Protein AF-A0A8S1ELT6-F1 (afdb_monomer)

Radius of gyration: 38.47 Å; Cα contacts (8 Å, |Δi|>4): 1435; chains: 1; bounding box: 99×94×115 Å

Mean predicted aligned error: 19.96 Å

Organism: NCBI:txid2654633

Secondary structure (DSSP, 8-state):
-PPP---HHHHHHHHHTTTTSPTT-PPP--HHHHHHHHHHHHHHHHHS-SEEEE-SSEEEE-B-TT-HHHHHHHHHHH--TTTS-EEE-S--SSSSTTHHHHHHHHHHHHHH-TTTEEE---STTSTTTTTTSSHHHHHHHHS-HHHHHHHHHHHTT---EEEETTTEEEESS---TT-S-HHHHHT--SS-PPPSSSHHHHHHH-EE-SS-SSEEE-TTSSSEEE-HHHHHHHHHHHT-SEEEE-SS--TTSEEEETTTTEEEEB--SSGGGT--PPEEEEEE-TT--EEEEEEPPPPTT------------------------------PPP--EEEEE-SSSSEEEEEEEPPPPP------------S----EEEEEEE-TT--TTS-HHHHHHHHHHH-TTS-GGGHHHHHHHHHHHHHHHHTSS--------S--------------GGGHHHHHHGGGSSSHHHHHHHHHHHHHHTTSGGGHHHHHH-HHHHHHHHHHHHHHTTT-HHHHHHHHHHHHHHHTSGGGHHHHHHTTHHHHHHHHHHHHHHHHHHHHHHHTTS-HHHHHHHHHHHHHHHHHHHHHHHHHHHHTTSHHHHHHHHTTTHHHHHHHHHHHTTTS--HHHHHHHHHHHHHTTSHHHHHHHHHTT-HHHHHTT-S---HHHHHHHHHHHHHHTTSGGGHHHHHHTTHHHHHHTTTTT-HHHHHHHHHHHTSHHHHHHHTTSTHHHHHHHHHHTT---HHHHHHHHHHHTSHHHHHHHH-TTSHHHHHHHHHHHHH--HHHHHHHHHHHTSTTHHHHHGGGTHHHHHHHHHHHTT-S-HHHHHHHHHHHHHHHT-TTS-HHHHHHHTTHHHHHHHHHT---S---TTGGGG--HHHHHHHHHHHHHHHTSHHHHHHHGGGHHHHHHHHHH-TT-HHHHHHHHHHHHHHHTSHHHHHHHT-TT-HHHHHHHHGGG-SSHHHHHHHHHHHHHHHHH-HHHHHHHHHHHHHHHHHHHHHHHHHHHT------------------------TTPPP-

Nearest PDB structures (foldseek):
  7tvf-assembly2_C  TM=9.896E-01  e=7.981E-38  Homo sapiens
  6obs-assembly1_A  TM=9.983E-01  e=2.161E-37  Homo sapiens
  6zeh-assembly2_B  TM=9.981E-01  e=2.425E-37  Homo sapiens
  7t0y-assembly2_C  TM=9.950E-01  e=2.618E-37  Homo sapiens
  6zeg-assembly1_A  TM=9.811E-01  e=3.051E-37  Homo sapiens

Structure (mmCIF, N/CA/C/O backbone):
data_AF-A0A8S1ELT6-F1
#
_entry.id   AF-A0A8S1ELT6-F1
#
loop_
_atom_site.group_PDB
_atom_site.id
_atom_site.type_symbol
_atom_site.label_atom_id
_atom_site.label_alt_id
_atom_site.label_comp_id
_atom_site.label_asym_id
_atom_site.label_entity_id
_atom_site.label_seq_id
_atom_site.pdbx_PDB_ins_code
_atom_site.Cartn_x
_atom_site.Cartn_y
_atom_site.Cartn_z
_atom_site.occupancy
_atom_site.B_iso_or_equiv
_atom_site.auth_seq_id
_atom_site.auth_comp_id
_atom_site.auth_asym_id
_atom_site.auth_atom_id
_atom_site.pdbx_PDB_model_num
ATOM 1 N N . MET A 1 1 ? -7.305 -38.996 31.853 1.00 38.03 1 MET A N 1
ATOM 2 C CA . MET A 1 1 ? -8.330 -39.054 30.795 1.00 38.03 1 MET A CA 1
ATOM 3 C C . MET A 1 1 ? -7.621 -39.631 29.601 1.00 38.03 1 MET A C 1
ATOM 5 O O . MET A 1 1 ? -6.753 -38.953 29.064 1.00 38.03 1 MET A O 1
ATOM 9 N N . ASP A 1 2 ? -7.884 -40.892 29.287 1.00 31.77 2 ASP A N 1
ATOM 10 C CA . ASP A 1 2 ? -7.257 -41.544 28.140 1.00 31.77 2 ASP A CA 1
ATOM 11 C C . ASP A 1 2 ? -7.758 -40.884 26.855 1.00 31.77 2 ASP A C 1
ATOM 13 O O . ASP A 1 2 ? -8.945 -40.581 26.724 1.00 31.77 2 ASP A O 1
ATOM 17 N N . GLY A 1 3 ? -6.823 -40.542 25.971 1.00 39.97 3 GLY A N 1
ATOM 18 C CA . GLY A 1 3 ? -7.090 -39.624 24.872 1.00 39.97 3 GLY A CA 1
ATOM 19 C C . GLY A 1 3 ? -7.925 -40.253 23.763 1.00 39.97 3 GLY A C 1
ATOM 20 O O . GLY A 1 3 ? -7.608 -41.341 23.281 1.00 39.97 3 GLY A O 1
ATOM 21 N N . GLU A 1 4 ? -8.923 -39.511 23.279 1.00 49.81 4 GLU A N 1
ATOM 22 C CA . GLU A 1 4 ? -9.421 -39.714 21.921 1.00 49.81 4 GLU A CA 1
ATOM 23 C C . GLU A 1 4 ? -8.233 -39.597 20.959 1.00 49.81 4 GLU A C 1
ATOM 25 O O . GLU A 1 4 ? -7.538 -38.579 20.907 1.00 49.81 4 GLU A O 1
ATOM 30 N N . LYS A 1 5 ? -7.953 -40.680 20.232 1.00 67.75 5 LYS A N 1
ATOM 31 C CA . LYS A 1 5 ? -6.826 -40.748 19.304 1.00 67.75 5 LYS A CA 1
ATOM 32 C C . LYS A 1 5 ? -7.113 -39.798 18.137 1.00 67.75 5 LYS A C 1
ATOM 34 O O . LYS A 1 5 ? -8.022 -40.060 17.353 1.00 67.75 5 LYS A O 1
ATOM 39 N N . LEU A 1 6 ? -6.360 -38.698 18.052 1.00 86.81 6 LEU A N 1
ATOM 40 C CA . LEU A 1 6 ? -6.551 -37.639 17.056 1.00 86.81 6 LEU A CA 1
ATOM 41 C C . LEU A 1 6 ? -6.577 -38.229 15.635 1.00 86.81 6 LEU A C 1
ATOM 43 O O . LEU A 1 6 ? -5.576 -38.766 15.162 1.00 86.81 6 LEU A O 1
ATOM 47 N N . ASN A 1 7 ? -7.726 -38.144 14.961 1.00 92.31 7 ASN A N 1
ATOM 48 C CA . ASN A 1 7 ? -7.916 -38.717 13.630 1.00 92.31 7 ASN A CA 1
ATOM 49 C C . ASN A 1 7 ? -7.422 -37.738 12.551 1.00 92.31 7 ASN A C 1
ATOM 51 O O . ASN A 1 7 ? -8.204 -37.003 11.948 1.00 92.31 7 ASN A O 1
ATOM 55 N N . LEU A 1 8 ? -6.102 -37.720 12.347 1.00 94.06 8 LEU A N 1
ATOM 56 C CA . LEU A 1 8 ? -5.424 -36.834 11.395 1.00 94.06 8 LEU A CA 1
ATOM 57 C C . LEU A 1 8 ? -5.954 -36.991 9.965 1.00 94.06 8 LEU A C 1
ATOM 59 O O . LEU A 1 8 ? -6.172 -35.987 9.297 1.00 94.06 8 LEU A O 1
ATOM 63 N N . ASP A 1 9 ? -6.228 -38.219 9.518 1.00 94.00 9 ASP A N 1
ATOM 64 C CA . ASP A 1 9 ? -6.748 -38.472 8.169 1.00 94.00 9 ASP A CA 1
ATOM 65 C C . ASP A 1 9 ? -8.124 -37.832 7.954 1.00 94.00 9 ASP A C 1
ATOM 67 O O . ASP A 1 9 ? -8.371 -37.234 6.909 1.00 94.00 9 ASP A O 1
ATOM 71 N N . ASN A 1 10 ? -9.008 -37.878 8.958 1.00 94.38 10 ASN A N 1
ATOM 72 C CA . ASN A 1 10 ? -10.302 -37.199 8.888 1.00 94.38 10 ASN A CA 1
ATOM 73 C C . ASN A 1 10 ? -10.164 -35.667 8.884 1.00 94.38 10 ASN A C 1
ATOM 75 O O . ASN A 1 10 ? -10.883 -34.996 8.144 1.00 94.38 10 ASN A O 1
ATOM 79 N N . ILE A 1 11 ? -9.243 -35.121 9.685 1.00 95.94 11 ILE A N 1
ATOM 80 C CA . ILE A 1 11 ? -8.967 -33.677 9.744 1.00 95.94 11 ILE A CA 1
ATOM 81 C C . ILE A 1 11 ? -8.432 -33.183 8.394 1.00 95.94 11 ILE A C 1
ATOM 83 O O . ILE A 1 11 ? -8.977 -32.227 7.842 1.00 95.94 11 ILE A O 1
ATOM 87 N N . ILE A 1 12 ? -7.425 -33.862 7.832 1.00 96.31 12 ILE A N 1
ATOM 88 C CA . ILE A 1 12 ? -6.850 -33.535 6.520 1.00 96.31 12 ILE A CA 1
ATOM 89 C C . ILE A 1 12 ? -7.917 -33.674 5.429 1.00 96.31 12 ILE A C 1
ATOM 91 O O . ILE A 1 12 ? -8.082 -32.755 4.633 1.00 96.31 12 ILE A O 1
ATOM 95 N N . ALA A 1 13 ? -8.712 -34.750 5.422 1.00 94.31 13 ALA A N 1
ATOM 96 C CA . ALA A 1 13 ? -9.780 -34.928 4.436 1.00 94.31 13 ALA A CA 1
ATOM 97 C C . ALA A 1 13 ? -10.817 -33.788 4.466 1.00 94.31 13 ALA A C 1
ATOM 99 O O . ALA A 1 13 ? -11.164 -33.268 3.410 1.00 94.31 13 ALA A O 1
ATOM 100 N N . ARG A 1 14 ? -11.266 -33.351 5.654 1.00 94.12 14 ARG A N 1
ATOM 101 C CA . ARG A 1 14 ? -12.208 -32.219 5.822 1.00 94.12 14 ARG A CA 1
ATOM 102 C C . ARG A 1 14 ? -11.615 -30.880 5.394 1.00 94.12 14 ARG A C 1
ATOM 104 O O . ARG A 1 14 ? -12.334 -30.040 4.860 1.00 94.12 14 ARG A O 1
ATOM 111 N N . LEU A 1 15 ? -10.320 -30.681 5.630 1.00 94.31 15 LEU A N 1
ATOM 112 C CA . LEU A 1 15 ? -9.584 -29.511 5.159 1.00 94.31 15 LEU A CA 1
ATOM 113 C C . LEU A 1 15 ? -9.488 -29.521 3.619 1.00 94.31 15 LEU A C 1
ATOM 115 O O . LEU A 1 15 ? -9.864 -28.554 2.965 1.00 94.31 15 LEU A O 1
ATOM 119 N N . LEU A 1 16 ? -9.124 -30.653 3.014 1.00 93.19 16 LEU A N 1
ATOM 120 C CA . LEU A 1 16 ? -9.023 -30.808 1.558 1.00 93.19 16 LEU A CA 1
ATOM 121 C C . LEU A 1 16 ? -10.373 -30.893 0.811 1.00 93.19 16 LEU A C 1
ATOM 123 O O . LEU A 1 16 ? -10.386 -30.783 -0.417 1.00 93.19 16 LEU A O 1
ATOM 127 N N . GLU A 1 17 ? -11.503 -31.075 1.505 1.00 86.31 17 GLU A N 1
ATOM 128 C CA . GLU A 1 17 ? -12.855 -31.145 0.913 1.00 86.31 17 GLU A CA 1
ATOM 129 C C . GLU A 1 17 ? -13.312 -29.804 0.304 1.00 86.31 17 GLU A C 1
ATOM 131 O O . GLU A 1 17 ? -14.230 -29.760 -0.514 1.00 86.31 17 GLU A O 1
ATOM 136 N N . VAL A 1 18 ? -12.695 -28.681 0.695 1.00 82.12 18 VAL A N 1
ATOM 137 C CA . VAL A 1 18 ? -13.040 -27.359 0.141 1.00 82.12 18 VAL A CA 1
ATOM 138 C C . VAL A 1 18 ? -12.259 -26.995 -1.127 1.00 82.12 18 VAL A C 1
ATOM 140 O O . VAL A 1 18 ? -12.511 -25.929 -1.688 1.00 82.12 18 VAL A O 1
ATOM 143 N N . ARG A 1 19 ? -11.386 -27.877 -1.637 1.00 79.00 19 ARG A N 1
ATOM 144 C CA . ARG A 1 19 ? -10.791 -27.734 -2.981 1.00 79.00 19 ARG A CA 1
ATOM 145 C C . ARG A 1 19 ? -11.890 -27.600 -4.040 1.00 79.00 19 ARG A C 1
ATOM 147 O O . ARG A 1 19 ? -12.932 -28.248 -3.948 1.00 79.00 19 ARG A O 1
ATOM 154 N N . GLY A 1 20 ? -11.706 -26.686 -4.992 1.00 64.31 20 GLY A N 1
ATOM 155 C CA . GLY A 1 20 ? -12.721 -26.329 -5.997 1.00 64.31 20 GLY A CA 1
ATOM 156 C C . GLY A 1 20 ? -14.013 -25.686 -5.455 1.00 64.31 20 GLY A C 1
ATOM 157 O O . GLY A 1 20 ? -14.881 -25.307 -6.241 1.00 64.31 20 GLY A O 1
ATOM 158 N N . SER A 1 21 ? -14.179 -25.524 -4.135 1.00 69.88 21 SER A N 1
ATOM 159 C CA . SER A 1 21 ? -15.266 -24.714 -3.571 1.00 69.88 21 SER A CA 1
ATOM 160 C C . SER A 1 21 ? -14.934 -23.223 -3.675 1.00 69.88 21 SER A C 1
ATOM 162 O O . SER A 1 21 ? -13.772 -22.830 -3.745 1.00 69.88 21 SER A O 1
ATOM 164 N N . LYS A 1 22 ? -15.958 -22.363 -3.613 1.00 68.19 22 LYS A N 1
ATOM 165 C CA . LYS A 1 22 ? -15.760 -20.907 -3.572 1.00 68.19 22 LYS A CA 1
ATOM 166 C C . LYS A 1 22 ? -14.836 -20.505 -2.394 1.00 68.19 22 LYS A C 1
ATOM 168 O O . LYS A 1 22 ? -15.127 -20.919 -1.266 1.00 68.19 22 LYS A O 1
ATOM 173 N N . PRO A 1 23 ? -13.798 -19.671 -2.619 1.00 75.00 23 PRO A N 1
ATOM 174 C CA . PRO A 1 23 ? -12.919 -19.158 -1.567 1.00 75.00 23 PRO A CA 1
ATOM 175 C C . PRO A 1 23 ? -13.696 -18.535 -0.397 1.00 75.00 23 PRO A C 1
ATOM 177 O O . PRO A 1 23 ? -14.716 -17.870 -0.602 1.00 75.00 23 PRO A O 1
ATOM 180 N N . GLY A 1 24 ? -13.222 -18.747 0.835 1.00 72.56 24 GLY A N 1
ATOM 181 C CA . GLY A 1 24 ? -13.914 -18.326 2.060 1.00 72.56 24 GLY A CA 1
ATOM 182 C C . GLY A 1 24 ? -14.869 -19.369 2.663 1.00 72.56 24 GLY A C 1
ATOM 183 O O . GLY A 1 24 ? -15.559 -19.065 3.639 1.00 72.56 24 GLY A O 1
ATOM 184 N N . LYS A 1 25 ? -14.943 -20.594 2.118 1.00 82.06 25 LYS A N 1
ATOM 185 C CA . LYS A 1 25 ? -15.676 -21.709 2.745 1.00 82.06 25 LYS A CA 1
ATOM 186 C C . LYS A 1 25 ? -14.908 -22.190 3.983 1.00 82.06 25 LYS A C 1
ATOM 188 O O . LYS A 1 25 ? -13.920 -22.910 3.868 1.00 82.06 25 LYS A O 1
ATOM 193 N N . ASN A 1 26 ? -15.383 -21.793 5.163 1.00 84.56 26 ASN A N 1
ATOM 194 C CA . ASN A 1 26 ? -14.818 -22.226 6.444 1.00 84.56 26 ASN A CA 1
ATOM 195 C C . ASN A 1 26 ? -14.954 -23.743 6.636 1.00 84.56 26 ASN A C 1
ATOM 197 O O . ASN A 1 26 ? -16.034 -24.305 6.431 1.00 84.56 26 ASN A O 1
ATOM 201 N N . VAL A 1 27 ? -13.899 -24.373 7.145 1.00 88.44 27 VAL A N 1
ATOM 202 C CA . VAL A 1 27 ? -13.910 -25.761 7.614 1.00 88.44 27 VAL A CA 1
ATOM 203 C C . VAL A 1 27 ? -14.194 -25.753 9.113 1.00 88.44 27 VAL A C 1
ATOM 205 O O . VAL A 1 27 ? -13.570 -25.028 9.891 1.00 88.44 27 VAL A O 1
ATOM 208 N N . GLN A 1 28 ? -15.177 -26.544 9.539 1.00 86.25 28 GLN A N 1
ATOM 209 C CA . GLN A 1 28 ? -15.462 -26.720 10.961 1.00 86.25 28 GLN A CA 1
ATOM 210 C C . GLN A 1 28 ? -14.484 -27.744 11.539 1.00 86.25 28 GLN A C 1
ATOM 212 O O . GLN A 1 28 ? -14.489 -28.905 11.125 1.00 86.25 28 GLN A O 1
ATOM 217 N N . LEU A 1 29 ? -13.688 -27.326 12.520 1.00 93.44 29 LEU A N 1
ATOM 218 C CA . LEU A 1 29 ? -12.883 -28.192 13.381 1.00 93.44 29 LEU A CA 1
ATOM 219 C C . LEU A 1 29 ? -13.331 -27.970 14.830 1.00 93.44 29 LEU A C 1
ATOM 221 O O . LEU A 1 29 ? -13.805 -26.895 15.192 1.00 93.44 29 LEU A O 1
ATOM 225 N N . THR A 1 30 ? -13.224 -28.982 15.677 1.00 94.75 30 THR A N 1
ATOM 226 C CA . THR A 1 30 ? -13.532 -28.837 17.102 1.00 94.75 30 THR A CA 1
ATOM 227 C C . THR A 1 30 ? -12.350 -28.221 17.847 1.00 94.75 30 THR A C 1
ATOM 229 O O . THR A 1 30 ? -11.187 -28.418 17.497 1.00 94.75 30 THR A O 1
ATOM 232 N N . GLU A 1 31 ? -12.628 -27.519 18.948 1.00 94.56 31 GLU A N 1
ATOM 233 C CA . GLU A 1 31 ? -11.577 -26.987 19.827 1.00 94.56 31 GLU A CA 1
ATOM 234 C C . GLU A 1 31 ? -10.667 -28.102 20.392 1.00 94.56 31 GLU A C 1
ATOM 236 O O . GLU A 1 31 ? -9.504 -27.846 20.701 1.00 94.56 31 GLU A O 1
ATOM 241 N N . SER A 1 32 ? -11.176 -29.337 20.506 1.00 94.50 32 SER A N 1
ATOM 242 C CA . SER A 1 32 ? -10.395 -30.514 20.916 1.00 94.50 32 SER A CA 1
ATOM 243 C C . SER A 1 32 ? -9.398 -30.938 19.833 1.00 94.50 32 SER A C 1
ATOM 245 O O . SER A 1 32 ? -8.208 -31.057 20.119 1.00 94.50 32 SER A O 1
ATOM 247 N N . GLU A 1 33 ? -9.852 -31.075 18.579 1.00 96.50 33 GLU A N 1
ATOM 248 C CA . GLU A 1 33 ? -8.993 -31.405 17.432 1.00 96.50 33 GLU A CA 1
ATOM 249 C C . GLU A 1 33 ? -7.862 -30.379 17.272 1.00 96.50 33 GLU A C 1
ATOM 251 O O . GLU A 1 33 ? -6.696 -30.763 17.195 1.00 96.50 33 GLU A O 1
ATOM 256 N N . ILE A 1 34 ? -8.180 -29.078 17.314 1.00 97.81 34 ILE A N 1
ATOM 257 C CA . ILE A 1 34 ? -7.179 -28.010 17.156 1.00 97.81 34 ILE A CA 1
ATOM 258 C C . ILE A 1 34 ? -6.150 -28.036 18.298 1.00 97.81 34 ILE A C 1
ATOM 260 O O . ILE A 1 34 ? -4.948 -27.961 18.050 1.00 97.81 34 ILE A O 1
ATOM 264 N N . LYS A 1 35 ? -6.583 -28.211 19.556 1.00 97.00 35 LYS A N 1
ATOM 265 C CA . LYS A 1 35 ? -5.645 -28.361 20.685 1.00 97.00 35 LYS A CA 1
ATOM 266 C C . LYS A 1 35 ? -4.771 -29.603 20.545 1.00 97.00 35 LYS A C 1
ATOM 268 O O . LYS A 1 35 ? -3.587 -29.528 20.864 1.00 97.00 35 LYS A O 1
ATOM 273 N N . GLY A 1 36 ? -5.333 -30.709 20.058 1.00 96.94 36 GLY A N 1
ATOM 274 C CA . GLY A 1 36 ? -4.595 -31.934 19.761 1.00 96.94 36 GLY A CA 1
ATOM 275 C C . GLY A 1 36 ? -3.497 -31.710 18.720 1.00 96.94 36 GLY A C 1
ATOM 276 O O . GLY A 1 36 ? -2.364 -32.134 18.946 1.00 96.94 36 GLY A O 1
ATOM 277 N N . LEU A 1 37 ? -3.798 -30.979 17.637 1.00 98.31 37 LEU A N 1
ATOM 278 C CA . LEU A 1 37 ? -2.811 -30.582 16.624 1.00 98.31 37 LEU A CA 1
ATOM 279 C C . LEU A 1 37 ? -1.673 -29.756 17.243 1.00 98.31 37 LEU A C 1
ATOM 281 O O . LEU A 1 37 ? -0.504 -30.123 17.115 1.00 98.31 37 LEU A O 1
ATOM 285 N N . CYS A 1 38 ? -1.990 -28.677 17.965 1.00 98.38 38 CYS A N 1
ATOM 286 C CA . CYS A 1 38 ? -0.976 -27.820 18.588 1.00 98.38 38 CYS A CA 1
ATOM 287 C C . CYS A 1 38 ? -0.107 -28.578 19.606 1.00 98.38 38 CYS A C 1
ATOM 289 O O . CYS A 1 38 ? 1.108 -28.393 19.635 1.00 98.38 38 CYS A O 1
ATOM 291 N N . GLN A 1 39 ? -0.706 -29.451 20.424 1.00 97.38 39 GLN A N 1
ATOM 292 C CA . GLN A 1 39 ? 0.019 -30.251 21.417 1.00 97.38 39 GLN A CA 1
ATOM 293 C C . GLN A 1 39 ? 0.963 -31.262 20.757 1.00 97.38 39 GLN A C 1
ATOM 295 O O . GLN A 1 39 ? 2.133 -31.323 21.131 1.00 97.38 39 GLN A O 1
ATOM 300 N N . LYS A 1 40 ? 0.496 -32.005 19.744 1.00 97.94 40 LYS A N 1
ATOM 301 C CA . LYS A 1 40 ? 1.326 -32.994 19.037 1.00 97.94 40 LYS A CA 1
ATOM 302 C C . LYS A 1 40 ? 2.431 -32.350 18.207 1.00 97.94 40 LYS A C 1
ATOM 304 O O . LYS A 1 40 ? 3.570 -32.798 18.271 1.00 97.94 40 LYS A O 1
ATOM 309 N N . SER A 1 41 ? 2.135 -31.257 17.509 1.00 98.31 41 SER A N 1
ATOM 310 C CA . SER A 1 41 ? 3.157 -30.514 16.759 1.00 98.31 41 SER A CA 1
ATOM 311 C C . SER A 1 41 ? 4.216 -29.930 17.694 1.00 98.31 41 SER A C 1
ATOM 313 O O . SER A 1 41 ? 5.403 -30.025 17.411 1.00 98.31 41 SER A O 1
ATOM 315 N N . ARG A 1 42 ? 3.808 -29.408 18.860 1.00 98.19 42 ARG A N 1
ATOM 316 C CA . ARG A 1 42 ? 4.728 -28.912 19.893 1.00 98.19 42 ARG A CA 1
ATOM 317 C C . ARG A 1 42 ? 5.683 -29.991 20.413 1.00 98.19 42 ARG A C 1
ATOM 319 O O . ARG A 1 42 ? 6.851 -29.688 20.631 1.00 98.19 42 ARG A O 1
ATOM 326 N N . GLU A 1 43 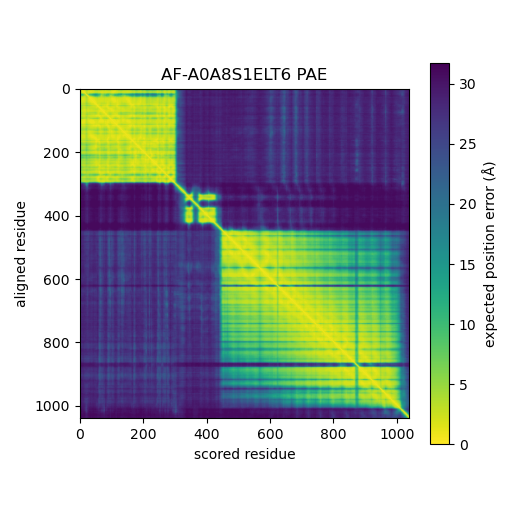? 5.208 -31.219 20.629 1.00 97.81 43 GLU A N 1
ATOM 327 C CA . GLU A 1 43 ? 6.077 -32.349 20.994 1.00 97.81 43 GLU A CA 1
ATOM 328 C C . GLU A 1 43 ? 7.136 -32.606 19.907 1.00 97.81 43 GLU A C 1
ATOM 330 O O . GLU A 1 43 ? 8.320 -32.701 20.224 1.00 97.81 43 GLU A O 1
ATOM 335 N N . ILE A 1 44 ? 6.725 -32.631 18.633 1.00 98.31 44 ILE A N 1
ATOM 336 C CA . ILE A 1 44 ? 7.620 -32.864 17.488 1.00 98.31 44 ILE A CA 1
ATOM 337 C C . ILE A 1 44 ? 8.645 -31.731 17.354 1.00 98.31 44 ILE A C 1
ATOM 339 O O . ILE A 1 44 ? 9.846 -32.000 17.324 1.00 98.31 44 ILE A O 1
ATOM 343 N N . PHE A 1 45 ? 8.213 -30.466 17.348 1.00 98.50 45 PHE A N 1
ATOM 344 C CA . PHE A 1 45 ? 9.123 -29.328 17.190 1.00 98.50 45 PHE A CA 1
ATOM 345 C C . PHE A 1 45 ? 10.172 -29.245 18.306 1.00 98.50 45 PHE A C 1
ATOM 347 O O . PHE A 1 45 ? 11.307 -28.868 18.030 1.00 98.50 45 PHE A O 1
ATOM 354 N N . LEU A 1 46 ? 9.823 -29.609 19.547 1.00 98.00 46 LEU A N 1
ATOM 355 C CA . LEU A 1 46 ? 10.775 -29.661 20.665 1.00 98.00 46 LEU A CA 1
ATOM 356 C C . LEU A 1 46 ? 11.735 -30.860 20.593 1.00 98.00 46 LEU A C 1
ATOM 358 O O . LEU A 1 46 ? 12.790 -30.808 21.219 1.00 98.00 46 LEU A O 1
ATOM 362 N N . SER A 1 47 ? 11.379 -31.923 19.863 1.00 97.50 47 SER A N 1
ATOM 363 C CA . SER A 1 47 ? 12.262 -33.075 19.625 1.00 97.50 47 SER A CA 1
ATOM 364 C C . SER A 1 47 ? 13.245 -32.860 18.467 1.00 97.50 47 SER A C 1
ATOM 366 O O . SER A 1 47 ? 14.354 -33.385 18.511 1.00 97.50 47 SER A O 1
ATOM 368 N N . GLN A 1 48 ? 12.863 -32.063 17.465 1.00 96.75 48 GLN A N 1
ATOM 369 C CA . GLN A 1 48 ? 13.728 -31.657 16.353 1.00 96.75 48 GLN A CA 1
ATOM 370 C C . GLN A 1 48 ? 14.647 -30.489 16.774 1.00 96.75 48 GLN A C 1
ATOM 372 O O . GLN A 1 48 ? 14.278 -29.719 17.667 1.00 96.75 48 GLN A O 1
ATOM 377 N N . PRO A 1 49 ? 15.839 -30.316 16.170 1.00 97.31 49 PRO A N 1
ATOM 378 C CA . PRO A 1 49 ? 16.715 -29.176 16.454 1.00 97.31 49 PRO A CA 1
ATOM 379 C C . PRO A 1 49 ? 16.085 -27.840 16.008 1.00 97.31 49 PRO A C 1
ATOM 381 O O . PRO A 1 49 ? 15.096 -27.813 15.280 1.00 97.31 49 PRO A O 1
ATOM 384 N N . ILE A 1 50 ? 16.617 -26.707 16.491 1.00 97.75 50 ILE A N 1
ATOM 385 C CA . ILE A 1 50 ? 16.105 -25.371 16.112 1.00 97.75 50 ILE A CA 1
ATOM 386 C C . ILE A 1 50 ? 16.667 -24.873 14.770 1.00 97.75 50 ILE A C 1
ATOM 388 O O . ILE A 1 50 ? 16.007 -24.109 14.065 1.00 97.75 50 ILE A O 1
ATOM 392 N N . LEU A 1 51 ? 17.873 -25.330 14.436 1.00 98.56 51 LEU A N 1
ATOM 393 C CA . LEU A 1 51 ? 18.442 -25.310 13.098 1.00 98.56 51 LEU A CA 1
ATOM 394 C C . LEU A 1 51 ? 18.205 -26.708 12.524 1.00 98.56 51 LEU A C 1
ATOM 396 O O . LEU A 1 51 ? 18.754 -27.669 13.063 1.00 98.56 51 LEU A O 1
ATOM 400 N N . LEU A 1 52 ? 17.339 -26.831 11.522 1.00 98.56 52 LEU A N 1
ATOM 401 C CA . LEU A 1 52 ? 17.092 -28.108 10.851 1.00 98.56 52 LEU A CA 1
ATOM 402 C C . LEU A 1 52 ? 18.236 -28.425 9.882 1.00 98.56 52 LEU A C 1
ATOM 404 O O . LEU A 1 52 ? 18.797 -27.521 9.272 1.00 98.56 52 LEU A O 1
ATOM 408 N N . GLU A 1 53 ? 18.551 -29.703 9.724 1.00 97.94 53 GLU A N 1
ATOM 409 C CA . GLU A 1 53 ? 19.503 -30.220 8.737 1.00 97.94 53 GLU A CA 1
ATOM 410 C C . GLU A 1 53 ? 18.699 -31.202 7.872 1.00 97.94 53 GLU A C 1
ATOM 412 O O . GLU A 1 53 ? 18.067 -32.111 8.414 1.00 97.94 53 GLU A O 1
ATOM 417 N N . LEU A 1 54 ? 18.590 -30.913 6.572 1.00 98.00 54 LEU A N 1
ATOM 418 C CA . LEU A 1 54 ? 17.618 -31.499 5.640 1.00 98.00 54 LEU A CA 1
ATOM 419 C C . LEU A 1 54 ? 18.311 -31.985 4.358 1.00 98.00 54 LEU A C 1
ATOM 421 O O . LEU A 1 54 ? 19.325 -31.420 3.959 1.00 98.00 54 LEU A O 1
ATOM 425 N N . GLU A 1 55 ? 17.718 -32.974 3.692 1.00 95.69 55 GLU A N 1
ATOM 426 C CA . GLU A 1 55 ? 18.204 -33.560 2.433 1.00 95.69 55 GLU A CA 1
ATOM 427 C C . GLU A 1 55 ? 17.221 -33.252 1.289 1.00 95.69 55 GLU A C 1
ATOM 429 O O . GLU A 1 55 ? 15.998 -33.281 1.482 1.00 95.69 55 GLU A O 1
ATOM 434 N N . ALA A 1 56 ? 17.735 -32.961 0.094 1.00 93.38 56 ALA A N 1
ATOM 435 C CA . ALA A 1 56 ? 16.965 -32.878 -1.143 1.00 93.38 56 ALA A CA 1
ATOM 436 C C . ALA A 1 56 ? 16.532 -34.286 -1.632 1.00 93.38 56 ALA A C 1
ATOM 438 O O . ALA A 1 56 ? 17.166 -35.285 -1.290 1.00 93.38 56 ALA A O 1
ATOM 439 N N . PRO A 1 57 ? 15.453 -34.415 -2.433 1.00 95.50 57 PRO A N 1
ATOM 440 C CA . PRO A 1 57 ? 14.666 -33.354 -3.054 1.00 95.50 57 PRO A CA 1
ATOM 441 C C . PRO A 1 57 ? 13.563 -32.812 -2.136 1.00 95.50 57 PRO A C 1
ATOM 443 O O . PRO A 1 57 ? 12.868 -33.575 -1.458 1.00 95.50 57 PRO A O 1
ATOM 446 N N . LEU A 1 58 ? 13.345 -31.493 -2.152 1.00 97.12 58 LEU A N 1
ATOM 447 C CA . LEU A 1 58 ? 12.255 -30.846 -1.411 1.00 97.12 58 LEU A CA 1
ATOM 448 C C . LEU A 1 58 ? 11.797 -29.517 -2.027 1.00 97.12 58 LEU A C 1
ATOM 450 O O . LEU A 1 58 ? 12.473 -28.919 -2.864 1.00 97.12 58 LEU A O 1
ATOM 454 N N . LYS A 1 59 ? 10.618 -29.053 -1.601 1.00 98.12 59 LYS A N 1
ATOM 455 C CA . LYS A 1 59 ? 9.987 -27.817 -2.073 1.00 98.12 59 LYS A CA 1
ATOM 456 C C . LYS A 1 59 ? 9.948 -26.758 -0.978 1.00 98.12 59 LYS A C 1
ATOM 458 O O . LYS A 1 59 ? 9.427 -27.009 0.106 1.00 98.12 59 LYS A O 1
ATOM 463 N N . ILE A 1 60 ? 10.487 -25.578 -1.262 1.00 98.50 60 ILE A N 1
ATOM 464 C CA . ILE A 1 60 ? 10.568 -24.448 -0.340 1.00 98.50 60 ILE A CA 1
ATOM 465 C C . ILE A 1 60 ? 9.445 -23.452 -0.648 1.00 98.50 60 ILE A C 1
ATOM 467 O O . ILE A 1 60 ? 9.281 -23.012 -1.788 1.00 98.50 60 ILE A O 1
ATOM 471 N N . CYS A 1 61 ? 8.671 -23.109 0.379 1.00 98.38 61 CYS A N 1
ATOM 472 C CA . CYS A 1 61 ? 7.548 -22.176 0.319 1.00 98.38 61 CYS A CA 1
ATOM 473 C C . CYS A 1 61 ? 7.798 -20.991 1.264 1.00 98.38 61 CYS A C 1
ATOM 475 O O . CYS A 1 61 ? 8.182 -21.190 2.419 1.00 98.38 61 CYS A O 1
ATOM 477 N N . GLY A 1 62 ? 7.563 -19.773 0.783 1.00 97.94 62 GLY A N 1
ATOM 478 C CA . GLY A 1 62 ? 7.602 -18.552 1.585 1.00 97.94 62 GLY A CA 1
ATOM 479 C C . GLY A 1 62 ? 6.269 -18.263 2.279 1.00 97.94 62 GLY A C 1
ATOM 480 O O . GLY A 1 62 ? 5.474 -19.167 2.543 1.00 97.94 62 GLY A O 1
ATOM 481 N N . ASP A 1 63 ? 6.030 -16.979 2.534 1.00 98.06 63 ASP A N 1
ATOM 482 C CA . ASP A 1 63 ? 4.841 -16.427 3.187 1.00 98.06 63 ASP A CA 1
ATOM 483 C C . ASP A 1 63 ? 3.502 -16.925 2.606 1.00 98.06 63 ASP A C 1
ATOM 485 O O . ASP A 1 63 ? 3.325 -17.013 1.386 1.00 98.06 63 ASP A O 1
ATOM 489 N N . VAL A 1 64 ? 2.520 -17.164 3.488 1.00 96.31 64 VAL A N 1
ATOM 490 C CA . VAL A 1 64 ? 1.159 -17.615 3.124 1.00 96.31 64 VAL A CA 1
ATOM 491 C C . VAL A 1 64 ? 0.052 -16.715 3.696 1.00 96.31 64 VAL A C 1
ATOM 493 O O . VAL A 1 64 ? -1.024 -16.636 3.098 1.00 96.31 64 VAL A O 1
ATOM 496 N N . HIS A 1 65 ? 0.271 -16.058 4.845 1.00 95.81 65 HIS A N 1
ATOM 497 C CA . HIS A 1 65 ? -0.642 -15.094 5.496 1.00 95.81 65 HIS A CA 1
ATOM 498 C C . HIS A 1 65 ? -2.125 -15.483 5.403 1.00 95.81 65 HIS A C 1
ATOM 500 O O . HIS A 1 65 ? -2.951 -14.761 4.845 1.00 95.81 65 HIS A O 1
ATOM 506 N N . GLY A 1 66 ? -2.492 -16.683 5.864 1.00 94.12 66 GLY A N 1
ATOM 507 C CA . GLY A 1 66 ? -3.893 -17.113 5.906 1.00 94.12 66 GLY A CA 1
ATOM 508 C C . GLY A 1 66 ? -4.632 -17.207 4.556 1.00 94.12 66 GLY A C 1
ATOM 509 O O . GLY A 1 66 ? -5.862 -17.362 4.566 1.00 94.12 66 GLY A O 1
ATOM 510 N N . GLN A 1 67 ? -3.943 -17.145 3.405 1.00 93.56 67 GLN A N 1
ATOM 511 C CA . GLN A 1 67 ? -4.510 -17.381 2.065 1.00 93.56 67 GLN A CA 1
ATOM 512 C C . GLN A 1 67 ? -4.717 -18.877 1.799 1.00 93.56 67 GLN A C 1
ATOM 514 O O . GLN A 1 67 ? -4.109 -19.495 0.929 1.00 93.56 67 GLN A O 1
ATOM 519 N N . TYR A 1 68 ? -5.627 -19.477 2.568 1.00 94.94 68 TYR A N 1
ATOM 520 C CA . TYR A 1 68 ? -5.859 -20.920 2.567 1.00 94.94 68 TYR A CA 1
ATOM 521 C C . TYR A 1 68 ? -6.172 -21.520 1.187 1.00 94.94 68 TYR A C 1
ATOM 523 O O . TYR A 1 68 ? -5.736 -22.625 0.876 1.00 94.94 68 TYR A O 1
ATOM 531 N N . TYR A 1 69 ? -6.915 -20.795 0.347 1.00 92.38 69 TYR A N 1
ATOM 532 C CA . TYR A 1 69 ? -7.246 -21.251 -1.004 1.00 92.38 69 TYR A CA 1
ATOM 533 C C . TYR A 1 69 ? -6.005 -21.347 -1.902 1.00 92.38 69 TYR A C 1
ATOM 535 O O . TYR A 1 69 ? -5.861 -22.314 -2.646 1.00 92.38 69 TYR A O 1
ATOM 543 N N . ASP A 1 70 ? -5.084 -20.390 -1.795 1.00 92.94 70 ASP A N 1
ATOM 544 C CA . ASP A 1 70 ? -3.846 -20.397 -2.570 1.00 92.94 70 ASP A CA 1
ATOM 545 C C . ASP A 1 70 ? -2.844 -21.419 -2.022 1.00 92.94 70 ASP A C 1
ATOM 547 O O . ASP A 1 70 ? -2.178 -22.073 -2.816 1.00 92.94 70 ASP A O 1
ATOM 551 N N . LEU A 1 71 ? -2.841 -21.699 -0.709 1.00 95.50 71 LEU A N 1
ATOM 552 C CA . LEU A 1 71 ? -2.119 -22.852 -0.148 1.00 95.50 71 LEU A CA 1
ATOM 553 C C . LEU A 1 71 ? -2.621 -24.191 -0.723 1.00 95.50 71 LEU A C 1
ATOM 555 O O . LEU A 1 71 ? -1.822 -25.084 -0.998 1.00 95.50 71 LEU A O 1
ATOM 559 N N . LEU A 1 72 ? -3.935 -24.355 -0.926 1.00 94.69 72 LEU A N 1
ATOM 560 C CA . LEU A 1 72 ? -4.469 -25.559 -1.574 1.00 94.69 72 LEU A CA 1
ATOM 561 C C . LEU A 1 72 ? -3.994 -25.669 -3.031 1.00 94.69 72 LEU A C 1
ATOM 563 O O . LEU A 1 72 ? -3.567 -26.749 -3.434 1.00 94.69 72 LEU A O 1
ATOM 567 N N . ARG A 1 73 ? -3.984 -24.556 -3.780 1.00 92.81 73 ARG A N 1
ATOM 568 C CA . ARG A 1 73 ? -3.416 -24.503 -5.140 1.00 92.81 73 ARG A CA 1
ATOM 569 C C . ARG A 1 73 ? -1.914 -24.813 -5.145 1.00 92.81 73 ARG A C 1
ATOM 571 O O . ARG A 1 73 ? -1.450 -25.528 -6.024 1.00 92.81 73 ARG A O 1
ATOM 578 N N . LEU A 1 74 ? -1.164 -24.339 -4.150 1.00 94.38 74 LEU A N 1
ATOM 579 C CA . LEU A 1 74 ? 0.271 -24.602 -4.001 1.00 94.38 74 LEU A CA 1
ATOM 580 C C . LEU A 1 74 ? 0.564 -26.110 -3.915 1.00 94.38 74 LEU A C 1
ATOM 582 O O . LEU A 1 74 ? 1.477 -26.597 -4.577 1.00 94.38 74 LEU A O 1
ATOM 586 N N . PHE A 1 75 ? -0.255 -26.869 -3.177 1.00 95.19 75 PHE A N 1
ATOM 587 C CA . PHE A 1 75 ? -0.170 -28.336 -3.139 1.00 95.19 75 PHE A CA 1
ATOM 588 C C . PHE A 1 75 ? -0.701 -29.022 -4.410 1.00 95.19 75 PHE A C 1
ATOM 590 O O . PHE A 1 75 ? -0.243 -30.110 -4.749 1.00 95.19 75 PHE A O 1
ATOM 597 N N . GLU A 1 76 ? -1.638 -28.414 -5.143 1.00 92.19 76 GLU A N 1
ATOM 598 C CA . GLU A 1 76 ? -2.104 -28.935 -6.440 1.00 92.19 76 GLU A CA 1
ATOM 599 C C . GLU A 1 76 ? -1.022 -28.830 -7.530 1.00 92.19 76 GLU A C 1
ATOM 601 O O . GLU A 1 76 ? -0.873 -29.758 -8.320 1.00 92.19 76 GLU A O 1
ATOM 606 N N . TYR A 1 77 ? -0.229 -27.752 -7.535 1.00 88.81 77 TYR A N 1
ATOM 607 C CA . TYR A 1 77 ? 0.953 -27.603 -8.400 1.00 88.81 77 TYR A CA 1
ATOM 608 C C . TYR A 1 77 ? 2.150 -28.419 -7.891 1.00 88.81 77 TYR A C 1
ATOM 610 O O . TYR A 1 77 ? 2.884 -29.032 -8.667 1.00 88.81 77 TYR A O 1
ATOM 618 N N . GLY A 1 78 ? 2.361 -28.417 -6.574 1.00 90.19 78 GLY A N 1
ATOM 619 C CA . GLY A 1 78 ? 3.541 -29.000 -5.955 1.00 90.19 78 GLY A CA 1
ATOM 620 C C . GLY A 1 78 ? 3.488 -30.503 -5.709 1.00 90.19 78 GLY A C 1
ATOM 621 O O . GLY A 1 78 ? 4.553 -31.106 -5.613 1.00 90.19 78 GLY A O 1
ATOM 622 N N . GLY A 1 79 ? 2.304 -31.110 -5.672 1.00 94.38 79 GLY A N 1
ATOM 623 C CA . GLY A 1 79 ? 2.111 -32.469 -5.172 1.00 94.38 79 GLY A CA 1
ATOM 624 C C . GLY A 1 79 ? 1.780 -32.465 -3.678 1.00 94.38 79 GLY A C 1
ATOM 625 O O . GLY A 1 79 ? 2.257 -31.637 -2.908 1.00 94.38 79 GLY A O 1
ATOM 626 N N . PHE A 1 80 ? 0.924 -33.385 -3.242 1.00 94.06 80 PHE A N 1
ATOM 627 C CA . PHE A 1 80 ? 0.557 -33.479 -1.829 1.00 94.06 80 PHE A CA 1
ATOM 628 C C . PHE A 1 80 ? 1.624 -34.266 -1.035 1.00 94.06 80 PHE A C 1
ATOM 630 O O . PHE A 1 80 ? 2.383 -35.033 -1.622 1.00 94.06 80 PHE A O 1
ATOM 637 N N . PRO A 1 81 ? 1.725 -34.092 0.296 1.00 93.50 81 PRO A N 1
ATOM 638 C CA . PRO A 1 81 ? 2.525 -34.987 1.133 1.00 93.50 81 PRO A CA 1
ATOM 639 C C . PRO A 1 81 ? 1.844 -36.366 1.291 1.00 93.50 81 PRO A C 1
ATOM 641 O O . PRO A 1 81 ? 0.647 -36.406 1.607 1.00 93.50 81 PRO A O 1
ATOM 644 N N . PRO A 1 82 ? 2.581 -37.491 1.175 1.00 93.25 82 PRO A N 1
ATOM 645 C CA . PRO A 1 82 ? 4.039 -37.603 1.200 1.00 93.25 82 PRO A CA 1
ATOM 646 C C . PRO A 1 82 ? 4.691 -37.698 -0.190 1.00 93.25 82 PRO A C 1
ATOM 648 O O . PRO A 1 82 ? 5.886 -37.956 -0.267 1.00 93.25 82 PRO A O 1
ATOM 651 N N . GLU A 1 83 ? 3.946 -37.517 -1.284 1.00 92.94 83 GLU A N 1
ATOM 652 C CA . GLU A 1 83 ? 4.485 -37.554 -2.652 1.00 92.94 83 GLU A CA 1
ATOM 653 C C . GLU A 1 83 ? 5.457 -36.395 -2.958 1.00 92.94 83 GLU A C 1
ATOM 655 O O . GLU A 1 83 ? 6.138 -36.403 -3.983 1.00 92.94 83 GLU A O 1
ATOM 660 N N . SER A 1 84 ? 5.544 -35.386 -2.089 1.00 94.88 84 SER A N 1
ATOM 661 C CA . SER A 1 84 ? 6.571 -34.342 -2.126 1.00 94.88 84 SER A CA 1
ATOM 662 C C . SER A 1 84 ? 6.963 -33.884 -0.720 1.00 94.88 84 SER A C 1
ATOM 664 O O . SER A 1 84 ? 6.111 -33.745 0.163 1.00 94.88 84 SER A O 1
ATOM 666 N N . ASN A 1 85 ? 8.263 -33.642 -0.527 1.00 97.44 85 ASN A N 1
ATOM 667 C CA . ASN A 1 85 ? 8.826 -33.071 0.696 1.00 97.44 85 ASN A CA 1
ATOM 668 C C . ASN A 1 85 ? 8.697 -31.542 0.677 1.00 97.44 85 ASN A C 1
ATOM 670 O O . ASN A 1 85 ? 8.833 -30.924 -0.380 1.00 97.44 85 ASN A O 1
ATOM 674 N N . TYR A 1 86 ? 8.491 -30.926 1.840 1.00 98.50 86 TYR A N 1
ATOM 675 C CA . TYR A 1 86 ? 8.235 -29.490 1.965 1.00 98.50 86 TYR A CA 1
ATOM 676 C C . TYR A 1 86 ? 8.996 -28.839 3.117 1.00 98.50 86 TYR A C 1
ATOM 678 O O . TYR A 1 86 ? 8.985 -29.354 4.233 1.00 98.50 86 TYR A O 1
ATOM 686 N N . LEU A 1 87 ? 9.538 -27.648 2.870 1.00 98.75 87 LEU A N 1
ATOM 687 C CA . LEU A 1 87 ? 10.004 -26.693 3.871 1.00 98.75 87 LEU A CA 1
ATOM 688 C C . LEU A 1 87 ? 9.216 -25.391 3.703 1.00 98.75 87 LEU A C 1
ATOM 690 O O . LEU A 1 87 ? 9.310 -24.748 2.663 1.00 98.75 87 LEU A O 1
ATOM 694 N N . PHE A 1 88 ? 8.466 -24.970 4.717 1.00 98.75 88 PHE A N 1
ATOM 695 C CA . PHE A 1 88 ? 7.912 -23.615 4.744 1.00 98.75 88 PHE A CA 1
ATOM 696 C C . PHE A 1 88 ? 8.754 -22.703 5.641 1.00 98.75 88 PHE A C 1
ATOM 698 O O . PHE A 1 88 ? 9.202 -23.125 6.711 1.00 98.75 88 PHE A O 1
ATOM 705 N N . LEU A 1 89 ? 8.952 -21.459 5.202 1.00 98.69 89 LEU A N 1
ATOM 706 C CA . LEU A 1 89 ? 9.862 -20.500 5.833 1.00 98.69 89 LEU A CA 1
ATOM 707 C C . LEU A 1 89 ? 9.215 -19.673 6.961 1.00 98.69 89 LEU A C 1
ATOM 709 O O . LEU A 1 89 ? 9.911 -19.326 7.913 1.00 98.69 89 LEU A O 1
ATOM 713 N N . GLY A 1 90 ? 7.900 -19.443 6.928 1.00 97.25 90 GLY A N 1
ATOM 714 C CA . GLY A 1 90 ? 7.181 -18.735 7.990 1.00 97.25 90 GLY A CA 1
ATOM 715 C C . GLY A 1 90 ? 5.866 -18.106 7.529 1.00 97.25 90 GLY A C 1
ATOM 716 O O . GLY A 1 90 ? 5.393 -18.367 6.423 1.00 97.25 90 GLY A O 1
ATOM 717 N N . ASP A 1 91 ? 5.284 -17.285 8.403 1.00 98.25 91 ASP A N 1
ATOM 718 C CA . ASP A 1 91 ? 4.131 -16.414 8.159 1.00 98.25 91 ASP A CA 1
ATOM 719 C C . ASP A 1 91 ? 2.915 -17.147 7.572 1.00 98.25 91 ASP A C 1
ATOM 721 O O . ASP A 1 91 ? 2.452 -16.932 6.446 1.00 98.25 91 ASP A O 1
ATOM 725 N N . TYR A 1 92 ? 2.368 -18.046 8.390 1.00 98.06 92 TYR A N 1
ATOM 726 C CA . TYR A 1 92 ? 1.227 -18.900 8.054 1.00 98.06 92 TYR A CA 1
ATOM 727 C C . TYR A 1 92 ? -0.124 -18.232 8.318 1.00 98.06 92 TYR A C 1
ATOM 729 O O . TYR A 1 92 ? -1.145 -18.605 7.729 1.00 98.06 92 TYR A O 1
ATOM 737 N N . VAL A 1 93 ? -0.150 -17.297 9.264 1.00 96.75 93 VAL A N 1
ATOM 738 C CA . VAL A 1 93 ? -1.357 -16.695 9.843 1.00 96.75 93 VAL A CA 1
ATOM 739 C C . VAL A 1 93 ? -1.368 -15.179 9.656 1.00 96.75 93 VAL A C 1
ATOM 741 O O . VAL A 1 93 ? -0.375 -14.606 9.236 1.00 96.75 93 VAL A O 1
ATOM 744 N N . ASP A 1 94 ? -2.490 -14.552 10.023 1.00 88.19 94 ASP A N 1
ATOM 745 C CA . ASP A 1 94 ? -2.815 -13.131 9.831 1.00 88.19 94 ASP A CA 1
ATOM 746 C C . ASP A 1 94 ? -3.158 -12.730 8.398 1.00 88.19 94 ASP A C 1
ATOM 748 O O . ASP A 1 94 ? -2.949 -13.492 7.464 1.00 88.19 94 ASP A O 1
ATOM 752 N N . ARG A 1 95 ? -3.715 -11.513 8.269 1.00 86.38 95 ARG A N 1
ATOM 753 C CA . ARG A 1 95 ? -4.105 -10.784 7.047 1.00 86.38 95 ARG A CA 1
ATOM 754 C C . ARG A 1 95 ? -5.135 -11.499 6.157 1.00 86.38 95 ARG A C 1
ATOM 756 O O . ARG A 1 95 ? -6.218 -10.963 5.918 1.00 86.38 95 ARG A O 1
ATOM 763 N N . GLY A 1 96 ? -4.866 -12.726 5.720 1.00 86.81 96 GLY A N 1
ATOM 764 C CA . GLY A 1 96 ? -5.800 -13.582 5.002 1.00 86.81 96 GLY A CA 1
ATOM 765 C C . GLY A 1 96 ? -6.926 -14.140 5.877 1.00 86.81 96 GLY A C 1
ATOM 766 O O . GLY A 1 96 ? -6.843 -14.296 7.098 1.00 86.81 96 GLY A O 1
ATOM 767 N N . LYS A 1 97 ? -8.039 -14.463 5.212 1.00 86.25 97 LYS A N 1
ATOM 768 C CA . LYS A 1 97 ? -9.355 -14.682 5.843 1.00 86.25 97 LYS A CA 1
ATOM 769 C C . LYS A 1 97 ? -9.530 -16.039 6.536 1.00 86.25 97 LYS A C 1
ATOM 771 O O . LYS A 1 97 ? -10.557 -16.232 7.187 1.00 86.25 97 LYS A O 1
ATOM 776 N N . GLN A 1 98 ? -8.595 -16.973 6.356 1.00 93.81 98 GLN A N 1
ATOM 777 C CA . GLN A 1 98 ? -8.714 -18.376 6.779 1.00 93.81 98 GLN A CA 1
ATOM 778 C C . GLN A 1 98 ? -7.419 -18.882 7.441 1.00 93.81 98 GLN A C 1
ATOM 780 O O . GLN A 1 98 ? -6.953 -19.986 7.165 1.00 93.81 98 GLN A O 1
ATOM 785 N N . SER A 1 99 ? -6.833 -18.071 8.328 1.00 96.31 99 SER A N 1
ATOM 786 C CA . SER A 1 99 ? -5.587 -18.410 9.033 1.00 96.31 99 SER A CA 1
ATOM 787 C C . SER A 1 99 ? -5.712 -19.703 9.842 1.00 96.31 99 SER A C 1
ATOM 789 O O . SER A 1 99 ? -4.779 -20.503 9.867 1.00 96.31 99 SER A O 1
ATOM 791 N N . LEU A 1 100 ? -6.870 -19.941 10.472 1.00 96.50 100 LEU A N 1
ATOM 792 C CA . LEU A 1 100 ? -7.144 -21.177 11.214 1.00 96.50 100 LEU A CA 1
ATOM 793 C C . LEU A 1 100 ? -7.071 -22.436 10.337 1.00 96.50 100 LEU A C 1
ATOM 795 O O . LEU A 1 100 ? -6.446 -23.410 10.752 1.00 96.50 100 LEU A O 1
ATOM 799 N N . GLU A 1 101 ? -7.680 -22.439 9.150 1.00 96.75 101 GLU A N 1
ATOM 800 C CA . GLU A 1 101 ? -7.578 -23.560 8.210 1.00 96.75 101 GLU A CA 1
ATOM 801 C C . GLU A 1 101 ? -6.145 -23.756 7.701 1.00 96.75 101 GLU A C 1
ATOM 803 O O . GLU A 1 101 ? -5.665 -24.892 7.696 1.00 96.75 101 GLU A O 1
ATOM 808 N N . THR A 1 102 ? -5.453 -22.664 7.350 1.00 97.69 102 THR A N 1
ATOM 809 C CA . THR A 1 102 ? -4.052 -22.676 6.899 1.00 97.69 102 THR A CA 1
ATOM 810 C C . THR A 1 102 ? -3.154 -23.367 7.916 1.00 97.69 102 THR A C 1
ATOM 812 O O . THR A 1 102 ? -2.576 -24.413 7.615 1.00 97.69 102 THR A O 1
ATOM 815 N N . ILE A 1 103 ? -3.091 -22.861 9.152 1.00 98.38 103 ILE A N 1
ATOM 816 C CA . ILE A 1 103 ? -2.193 -23.439 10.155 1.00 98.38 103 ILE A CA 1
ATOM 817 C C . ILE A 1 103 ? -2.623 -24.848 10.582 1.00 98.38 103 ILE A C 1
ATOM 819 O O . ILE A 1 103 ? -1.768 -25.701 10.808 1.00 98.38 103 ILE A O 1
ATOM 823 N N . CYS A 1 104 ? -3.925 -25.153 10.649 1.00 98.31 104 CYS A N 1
ATOM 824 C CA . CYS A 1 104 ? -4.369 -26.504 11.006 1.00 98.31 104 CYS A CA 1
ATOM 825 C C . CYS A 1 104 ? -3.979 -27.547 9.949 1.00 98.31 104 CYS A C 1
ATOM 827 O O . CYS A 1 104 ? -3.648 -28.670 10.327 1.00 98.31 104 CYS A O 1
ATOM 829 N N . LEU A 1 105 ? -3.976 -27.196 8.656 1.00 98.31 105 LEU A N 1
ATOM 830 C CA . LEU A 1 105 ? -3.515 -28.094 7.592 1.00 98.31 105 LEU A CA 1
ATOM 831 C C . LEU A 1 105 ? -2.004 -28.344 7.685 1.00 98.31 105 LEU A C 1
ATOM 833 O O . LEU A 1 105 ? -1.579 -29.499 7.675 1.00 98.31 105 LEU A O 1
ATOM 837 N N . LEU A 1 106 ? -1.209 -27.282 7.848 1.00 98.56 106 LEU A N 1
ATOM 838 C CA . LEU A 1 106 ? 0.249 -27.378 7.980 1.00 98.56 106 LEU A CA 1
ATOM 839 C C . LEU A 1 106 ? 0.662 -28.202 9.213 1.00 98.56 106 LEU A C 1
ATOM 841 O O . LEU A 1 106 ? 1.494 -29.102 9.109 1.00 98.56 106 LEU A O 1
ATOM 845 N N . LEU A 1 107 ? 0.031 -27.966 10.370 1.00 98.62 107 LEU A N 1
ATOM 846 C CA . LEU A 1 107 ? 0.271 -28.756 11.583 1.00 98.62 107 LEU A CA 1
ATOM 847 C C . LEU A 1 107 ? -0.181 -30.219 11.421 1.00 98.62 107 LEU A C 1
ATOM 849 O O . LEU A 1 107 ? 0.501 -31.125 11.896 1.00 98.62 107 LEU A O 1
ATOM 853 N N . ALA A 1 108 ? -1.294 -30.484 10.728 1.00 98.25 108 ALA A N 1
ATOM 854 C CA . ALA A 1 108 ? -1.746 -31.854 10.477 1.00 98.25 108 ALA A CA 1
ATOM 855 C C . ALA A 1 108 ? -0.765 -32.636 9.587 1.00 98.25 108 ALA A C 1
ATOM 857 O O . ALA A 1 108 ? -0.446 -33.784 9.914 1.00 98.25 108 ALA A O 1
ATOM 858 N N . TYR A 1 109 ? -0.228 -32.018 8.527 1.00 98.38 109 TYR A N 1
ATOM 859 C CA . TYR A 1 109 ? 0.844 -32.624 7.731 1.00 98.38 109 TYR A CA 1
ATOM 860 C C . TYR A 1 109 ? 2.129 -32.804 8.535 1.00 98.38 109 TYR A C 1
ATOM 862 O O . TYR A 1 109 ? 2.710 -33.885 8.475 1.00 98.38 109 TYR A O 1
ATOM 870 N N . LYS A 1 110 ? 2.525 -31.828 9.366 1.00 98.19 110 LYS A N 1
ATOM 871 C CA . LYS A 1 110 ? 3.708 -31.965 10.228 1.00 98.19 110 LYS A CA 1
ATOM 872 C C . LYS A 1 110 ? 3.618 -33.154 11.187 1.00 98.19 110 LYS A C 1
ATOM 874 O O . LYS A 1 110 ? 4.618 -33.826 11.416 1.00 98.19 110 LYS A O 1
ATOM 879 N N . ILE A 1 111 ? 2.440 -33.433 11.749 1.00 98.25 111 ILE A N 1
ATOM 880 C CA . ILE A 1 111 ? 2.256 -34.588 12.643 1.00 98.25 111 ILE A CA 1
ATOM 881 C C . ILE A 1 111 ? 2.227 -35.903 11.856 1.00 98.25 111 ILE A C 1
ATOM 883 O O . ILE A 1 111 ? 2.703 -36.920 12.356 1.00 98.25 111 ILE A O 1
ATOM 887 N N . LYS A 1 112 ? 1.651 -35.903 10.648 1.00 97.44 112 LYS A N 1
ATOM 888 C CA . LYS A 1 112 ? 1.521 -37.116 9.831 1.00 97.44 112 LYS A CA 1
ATOM 889 C C . LYS A 1 112 ? 2.836 -37.520 9.150 1.00 97.44 112 LYS A C 1
ATOM 891 O O . LYS A 1 112 ? 3.106 -38.714 9.050 1.00 97.44 112 LYS A O 1
ATOM 896 N N . TYR A 1 113 ? 3.640 -36.547 8.726 1.00 97.56 113 TYR A N 1
ATOM 897 C CA . TYR A 1 113 ? 4.886 -36.737 7.980 1.00 97.56 113 TYR A CA 1
ATOM 898 C C . TYR A 1 113 ? 6.030 -35.886 8.580 1.00 97.56 113 TYR A C 1
ATOM 900 O O . TYR A 1 113 ? 6.521 -34.956 7.935 1.00 97.56 113 TYR A O 1
ATOM 908 N N . PRO A 1 114 ? 6.455 -36.151 9.833 1.00 96.62 114 PRO A N 1
ATOM 909 C CA . PRO A 1 114 ? 7.393 -35.289 10.563 1.00 96.62 114 PRO A CA 1
ATOM 910 C C . PRO A 1 114 ? 8.787 -35.177 9.929 1.00 96.62 114 PRO A C 1
ATOM 912 O O . PRO A 1 114 ? 9.452 -34.166 10.167 1.00 96.62 114 PRO A O 1
ATOM 915 N N . GLU A 1 115 ? 9.171 -36.156 9.103 1.00 94.69 115 GLU A N 1
ATOM 916 C CA . GLU A 1 115 ? 10.457 -36.244 8.389 1.00 94.69 115 GLU A CA 1
ATOM 917 C C . GLU A 1 115 ? 10.354 -35.875 6.891 1.00 94.69 115 GLU A C 1
ATOM 919 O O . GLU A 1 115 ? 11.325 -36.004 6.157 1.00 94.69 115 GLU A O 1
ATOM 924 N N . ASN A 1 116 ? 9.185 -35.424 6.419 1.00 95.62 116 ASN A N 1
ATOM 925 C CA . ASN A 1 116 ? 8.970 -34.970 5.032 1.00 95.62 116 ASN A CA 1
ATOM 926 C C . ASN A 1 116 ? 8.377 -33.554 4.965 1.00 95.62 116 ASN A C 1
ATOM 928 O O . ASN A 1 116 ? 8.415 -32.906 3.922 1.00 95.62 116 ASN A O 1
ATOM 932 N N . PHE A 1 117 ? 7.785 -33.079 6.062 1.00 98.06 117 PHE A N 1
ATOM 933 C CA . PHE A 1 117 ? 7.111 -31.791 6.147 1.00 98.06 117 PHE A CA 1
ATOM 934 C C . PHE A 1 117 ? 7.756 -30.953 7.254 1.00 98.06 117 PHE A C 1
ATOM 936 O O . PHE A 1 117 ? 7.737 -31.322 8.432 1.00 98.06 117 PHE A O 1
ATOM 943 N N . PHE A 1 118 ? 8.342 -29.820 6.891 1.00 98.69 118 PHE A N 1
ATOM 944 C CA . PHE A 1 118 ? 9.141 -28.965 7.762 1.00 98.69 118 PHE A CA 1
ATOM 945 C C . PHE A 1 118 ? 8.571 -27.548 7.776 1.00 98.69 118 PHE A C 1
ATOM 947 O O . PHE A 1 118 ? 8.116 -27.029 6.761 1.00 98.69 118 PHE A O 1
ATOM 954 N N . LEU A 1 119 ? 8.565 -26.941 8.961 1.00 98.75 119 LEU A N 1
ATOM 955 C CA . LEU A 1 119 ? 7.990 -25.625 9.217 1.00 98.75 119 LEU A CA 1
ATOM 956 C C . LEU A 1 119 ? 8.997 -24.836 10.048 1.00 98.75 119 LEU A C 1
ATOM 958 O O . LEU A 1 119 ? 9.349 -25.271 11.148 1.00 98.75 119 LEU A O 1
ATOM 962 N N . LEU A 1 120 ? 9.445 -23.700 9.526 1.00 98.75 120 LEU A N 1
ATOM 963 C CA . LEU A 1 120 ? 10.182 -22.697 10.286 1.00 98.75 120 LEU A CA 1
ATOM 964 C C . LEU A 1 120 ? 9.205 -21.701 10.929 1.00 98.75 120 LEU A C 1
ATOM 966 O O . LEU A 1 120 ? 7.981 -21.825 10.815 1.00 98.75 120 LEU A O 1
ATOM 970 N N . ARG A 1 121 ? 9.746 -20.740 11.670 1.00 98.50 121 ARG A N 1
ATOM 971 C CA . ARG A 1 121 ? 9.005 -19.666 12.325 1.00 98.50 121 ARG A CA 1
ATOM 972 C C . ARG A 1 121 ? 9.141 -18.390 11.505 1.00 98.50 121 ARG A C 1
ATOM 974 O O . ARG A 1 121 ? 10.271 -17.999 11.245 1.00 98.50 121 ARG A O 1
ATOM 981 N N . GLY A 1 122 ? 8.032 -17.716 11.210 1.00 98.00 122 GLY A N 1
ATOM 982 C CA . GLY A 1 122 ? 8.032 -16.330 10.751 1.00 98.00 122 GLY A CA 1
ATOM 983 C C . GLY A 1 122 ? 7.793 -15.326 11.879 1.00 98.00 122 GLY A C 1
ATOM 984 O O . GLY A 1 122 ? 7.583 -15.687 13.047 1.00 98.00 122 GLY A O 1
ATOM 985 N N . ASN A 1 123 ? 7.831 -14.035 11.560 1.00 96.62 123 ASN A N 1
ATOM 986 C CA . ASN A 1 123 ? 7.547 -12.977 12.530 1.00 96.62 123 ASN A CA 1
ATOM 987 C C . ASN A 1 123 ? 6.047 -12.883 12.873 1.00 96.62 123 ASN A C 1
ATOM 989 O O . ASN A 1 123 ? 5.710 -12.458 13.983 1.00 96.62 123 ASN A O 1
ATOM 993 N N . HIS A 1 124 ? 5.146 -13.349 12.003 1.00 95.81 124 HIS A N 1
ATOM 994 C CA . HIS A 1 124 ? 3.719 -13.489 12.304 1.00 95.81 124 HIS A CA 1
ATOM 995 C C . HIS A 1 124 ? 3.410 -14.684 13.229 1.00 95.81 124 HIS A C 1
ATOM 997 O O . HIS A 1 124 ? 2.432 -14.662 13.979 1.00 95.81 124 HIS A O 1
ATOM 1003 N N . GLU A 1 125 ? 4.322 -15.646 13.394 1.00 96.88 125 GLU A N 1
ATOM 1004 C CA . GLU A 1 125 ? 4.278 -16.620 14.498 1.00 96.88 125 GLU A CA 1
ATOM 1005 C C . GLU A 1 125 ? 4.732 -16.021 15.857 1.00 96.88 125 GLU A C 1
ATOM 1007 O O . GLU A 1 125 ? 5.077 -16.743 16.801 1.00 96.88 125 GLU A O 1
ATOM 1012 N N . CYS A 1 126 ? 4.695 -14.690 16.009 1.00 90.81 126 CYS A N 1
ATOM 1013 C CA . CYS A 1 126 ? 4.886 -13.971 17.270 1.00 90.81 126 CYS A CA 1
ATOM 1014 C C . CYS A 1 126 ? 3.564 -13.434 17.855 1.00 90.81 126 CYS A C 1
ATOM 1016 O O . CYS A 1 126 ? 2.716 -12.879 17.156 1.00 90.81 126 CYS A O 1
ATOM 1018 N N . ALA A 1 127 ? 3.401 -13.546 19.178 1.00 89.75 127 ALA A N 1
ATOM 1019 C CA . ALA A 1 127 ? 2.181 -13.166 19.898 1.00 89.75 127 ALA A CA 1
ATOM 1020 C C . ALA A 1 127 ? 1.852 -11.662 19.873 1.00 89.75 127 ALA A C 1
ATOM 1022 O O . ALA A 1 127 ? 0.704 -11.282 20.118 1.00 89.75 127 ALA A O 1
ATOM 1023 N N . SER A 1 128 ? 2.840 -10.795 19.641 1.00 86.94 128 SER A N 1
ATOM 1024 C CA . SER A 1 128 ? 2.626 -9.354 19.460 1.00 86.94 128 SER A CA 1
ATOM 1025 C C . SER A 1 128 ? 2.048 -9.054 18.075 1.00 86.94 128 SER A C 1
ATOM 1027 O O . SER A 1 128 ? 1.080 -8.303 17.971 1.00 86.94 128 SER A O 1
ATOM 1029 N N . ILE A 1 129 ? 2.588 -9.699 17.040 1.00 89.62 129 ILE A N 1
ATOM 1030 C CA . ILE A 1 129 ? 2.253 -9.480 15.630 1.00 89.62 129 ILE A CA 1
ATOM 1031 C C . ILE A 1 129 ? 0.881 -10.063 15.294 1.00 89.62 129 ILE A C 1
ATOM 1033 O O . ILE A 1 129 ? -0.022 -9.311 14.921 1.00 89.62 129 ILE A O 1
ATOM 1037 N N . ASN A 1 130 ? 0.642 -11.346 15.582 1.00 89.06 130 ASN A N 1
ATOM 1038 C CA . ASN A 1 130 ? -0.648 -11.983 15.278 1.00 89.06 130 ASN A CA 1
ATOM 1039 C C . ASN A 1 130 ? -1.816 -11.590 16.187 1.00 89.06 130 ASN A C 1
ATOM 1041 O O . ASN A 1 130 ? -2.973 -11.988 16.003 1.00 89.06 130 ASN A O 1
ATOM 1045 N N . ARG A 1 131 ? -1.528 -10.720 17.155 1.00 83.94 131 ARG A N 1
ATOM 1046 C CA . ARG A 1 131 ? -2.531 -9.980 17.910 1.00 83.94 131 ARG A CA 1
ATOM 1047 C C . ARG A 1 131 ? -2.998 -8.699 17.221 1.00 83.94 131 ARG A C 1
ATOM 1049 O O . ARG A 1 131 ? -4.098 -8.241 17.527 1.00 83.94 131 ARG A O 1
ATOM 1056 N N . ILE A 1 132 ? -2.187 -8.144 16.325 1.00 78.50 132 ILE A N 1
ATOM 1057 C CA . ILE A 1 132 ? -2.458 -6.912 15.578 1.00 78.50 132 ILE A CA 1
ATOM 1058 C C . ILE A 1 132 ? -3.037 -7.242 14.195 1.00 78.50 132 ILE A C 1
ATOM 1060 O O . ILE A 1 132 ? -4.014 -6.612 13.801 1.00 78.50 132 ILE A O 1
ATOM 1064 N N . TYR A 1 133 ? -2.505 -8.255 13.500 1.00 76.75 133 TYR A N 1
ATOM 1065 C CA . TYR A 1 133 ? -2.823 -8.523 12.086 1.00 76.75 133 TYR A CA 1
ATOM 1066 C C . TYR A 1 133 ? -3.912 -9.588 11.824 1.00 76.75 133 TYR A C 1
ATOM 1068 O O . TYR A 1 133 ? -4.190 -9.922 10.673 1.00 76.75 133 TYR A O 1
ATOM 1076 N N . GLY A 1 134 ? -4.613 -10.051 12.866 1.00 84.06 134 GLY A N 1
ATOM 1077 C CA . GLY A 1 134 ? -5.961 -10.627 12.734 1.00 84.06 134 GLY A CA 1
ATOM 1078 C C . GLY A 1 134 ? -6.184 -12.031 13.304 1.00 84.06 134 GLY A C 1
ATOM 1079 O O . GLY A 1 134 ? -7.303 -12.321 13.740 1.00 84.06 134 GLY A O 1
ATOM 1080 N N . PHE A 1 135 ? -5.168 -12.892 13.398 1.00 94.00 135 PHE A N 1
ATOM 1081 C CA . PHE A 1 135 ? -5.334 -14.288 13.833 1.00 94.00 135 PHE A CA 1
ATOM 1082 C C . PHE A 1 135 ? -5.867 -14.415 15.267 1.00 94.00 135 PHE A C 1
ATOM 1084 O O . PHE A 1 135 ? -6.722 -15.263 15.551 1.00 94.00 135 PHE A O 1
ATOM 1091 N N . TYR A 1 136 ? -5.442 -13.528 16.174 1.00 92.94 136 TYR A N 1
ATOM 1092 C CA . TYR A 1 136 ? -6.003 -13.415 17.523 1.00 92.94 136 TYR A CA 1
ATOM 1093 C C . TYR A 1 136 ? -7.517 -13.195 17.510 1.00 92.94 136 TYR A C 1
ATOM 1095 O O . TYR A 1 136 ? -8.248 -13.861 18.254 1.00 92.94 136 TYR A O 1
ATOM 1103 N N . ASP A 1 137 ? -8.004 -12.263 16.685 1.00 88.50 137 ASP A N 1
ATOM 1104 C CA . ASP A 1 137 ? -9.432 -11.976 16.604 1.00 88.50 137 ASP A CA 1
ATOM 1105 C C . ASP A 1 137 ? -10.183 -13.053 15.806 1.00 88.50 137 ASP A C 1
ATOM 1107 O O . ASP A 1 137 ? -11.330 -13.338 16.153 1.00 88.50 137 ASP A O 1
ATOM 1111 N N . GLU A 1 138 ? -9.547 -13.752 14.858 1.00 93.62 138 GLU A N 1
ATOM 1112 C CA . GLU A 1 138 ? -10.127 -14.942 14.221 1.00 93.62 138 GLU A CA 1
ATOM 1113 C C . GLU A 1 138 ? -10.359 -16.070 15.243 1.00 93.62 138 GLU A C 1
ATOM 1115 O O . GLU A 1 138 ? -11.493 -16.535 15.411 1.00 93.62 138 GLU A O 1
ATOM 1120 N N . CYS A 1 139 ? -9.324 -16.432 16.010 1.00 94.62 139 CYS A N 1
ATOM 1121 C CA . CYS A 1 139 ? -9.394 -17.414 17.095 1.00 94.62 139 CYS A CA 1
ATOM 1122 C C . CYS A 1 139 ? -10.450 -17.041 18.144 1.00 94.62 139 CYS A C 1
ATOM 1124 O O . CYS A 1 139 ? -11.258 -17.874 18.557 1.00 94.62 139 CYS A O 1
ATOM 1126 N N . LYS A 1 140 ? -10.477 -15.773 18.565 1.00 91.06 140 LYS A N 1
ATOM 1127 C CA . LYS A 1 140 ? -11.419 -15.235 19.559 1.00 91.06 140 LYS A CA 1
ATOM 1128 C C . LYS A 1 140 ? -12.857 -15.127 19.045 1.00 91.06 140 LYS A C 1
ATOM 1130 O O . LYS A 1 140 ? -13.774 -15.164 19.863 1.00 91.06 140 LYS A O 1
ATOM 1135 N N . ARG A 1 141 ? -13.064 -14.968 17.733 1.00 93.56 141 ARG A N 1
ATOM 1136 C CA . ARG A 1 141 ? -14.388 -14.899 17.089 1.00 93.56 141 ARG A CA 1
ATOM 1137 C C . ARG A 1 141 ? -14.967 -16.285 16.811 1.00 93.56 141 ARG A C 1
ATOM 1139 O O . ARG A 1 141 ? -16.169 -16.461 16.985 1.00 93.56 141 ARG A O 1
ATOM 1146 N N . ARG A 1 142 ? -14.148 -17.233 16.343 1.00 92.94 142 ARG A N 1
ATOM 1147 C CA . ARG A 1 142 ? -14.585 -18.595 15.980 1.00 92.94 142 ARG A CA 1
ATOM 1148 C C . ARG A 1 142 ? -14.613 -19.548 17.174 1.00 92.94 142 ARG A C 1
ATOM 1150 O O . ARG A 1 142 ? -15.499 -20.391 17.239 1.00 92.94 142 ARG A O 1
ATOM 1157 N N . TYR A 1 143 ? -13.685 -19.382 18.117 1.00 94.25 143 TYR A N 1
ATOM 1158 C CA . TYR A 1 143 ? -13.558 -20.220 19.308 1.00 94.25 143 TYR A CA 1
ATOM 1159 C C . TYR A 1 143 ? -13.404 -19.351 20.565 1.00 94.25 143 TYR A C 1
ATOM 1161 O O . TYR A 1 143 ? -14.388 -18.823 21.080 1.00 94.25 143 TYR A O 1
ATOM 1169 N N . ASN A 1 144 ? -12.186 -19.202 21.098 1.00 91.62 144 ASN A N 1
ATOM 1170 C CA . ASN A 1 144 ? -11.911 -18.402 22.285 1.00 91.62 144 ASN A CA 1
ATOM 1171 C C . ASN A 1 144 ? -10.421 -18.015 22.405 1.00 91.62 144 ASN A C 1
ATOM 1173 O O . ASN A 1 144 ? -9.548 -18.555 21.730 1.00 91.62 144 ASN A O 1
ATOM 1177 N N . ILE A 1 145 ? -10.120 -17.099 23.332 1.00 90.19 145 ILE A N 1
ATOM 1178 C CA . ILE A 1 145 ? -8.763 -16.569 23.575 1.00 90.19 145 ILE A CA 1
ATOM 1179 C C . ILE A 1 145 ? -7.788 -17.636 24.115 1.00 90.19 145 ILE A C 1
ATOM 1181 O O . ILE A 1 145 ? -6.582 -17.507 23.920 1.00 90.19 145 ILE A O 1
ATOM 1185 N N . LYS A 1 146 ? -8.267 -18.691 24.793 1.00 92.69 146 LYS A N 1
ATOM 1186 C CA . LYS A 1 146 ? -7.382 -19.769 25.273 1.00 92.69 146 LYS A CA 1
ATOM 1187 C C . LYS A 1 146 ? -6.828 -20.578 24.102 1.00 92.69 146 LYS A C 1
ATOM 1189 O O . LYS A 1 146 ? -5.685 -21.006 24.185 1.00 92.69 146 LYS A O 1
ATOM 1194 N N . LEU A 1 147 ? -7.601 -20.740 23.025 1.00 93.88 147 LEU A N 1
ATOM 1195 C CA . LEU A 1 147 ? -7.142 -21.432 21.822 1.00 93.88 147 LEU A CA 1
ATOM 1196 C C . LEU A 1 147 ? -6.017 -20.663 21.116 1.00 93.88 147 LEU A C 1
ATOM 1198 O O . LEU A 1 147 ? -5.009 -21.268 20.776 1.00 93.88 147 LEU A O 1
ATOM 1202 N N . TRP A 1 148 ? -6.132 -19.333 20.997 1.00 96.88 148 TRP A N 1
ATOM 1203 C CA . TRP A 1 148 ? -5.031 -18.491 20.505 1.00 96.88 148 TRP A CA 1
ATOM 1204 C C . TRP A 1 148 ? -3.753 -18.684 21.333 1.00 96.88 148 TRP A C 1
ATOM 1206 O O . TRP A 1 148 ? -2.694 -18.914 20.762 1.00 96.88 148 TRP A O 1
ATOM 1216 N N . LYS A 1 149 ? -3.854 -18.706 22.672 1.00 93.56 149 LYS A N 1
ATOM 1217 C CA . LYS A 1 149 ? -2.693 -19.011 23.527 1.00 93.56 149 LYS A CA 1
ATOM 1218 C C . LYS A 1 149 ? -2.095 -20.388 23.232 1.00 93.56 149 LYS A C 1
ATOM 1220 O O . LYS A 1 149 ? -0.883 -20.511 23.198 1.00 93.56 149 LYS A O 1
ATOM 1225 N N . THR A 1 150 ? -2.921 -21.403 22.966 1.00 97.88 150 THR A N 1
ATOM 1226 C CA . THR A 1 150 ? -2.431 -22.740 22.585 1.00 97.88 150 THR A CA 1
ATOM 1227 C C . THR A 1 150 ? -1.673 -22.732 21.248 1.00 97.88 150 THR A C 1
ATOM 1229 O O . THR A 1 150 ? -0.712 -23.485 21.106 1.00 97.88 150 THR A O 1
ATOM 1232 N N . PHE A 1 151 ? -2.043 -21.863 20.298 1.00 98.44 151 PHE A N 1
ATOM 1233 C CA . PHE A 1 151 ? -1.224 -21.617 19.106 1.00 98.44 151 PHE A CA 1
ATOM 1234 C C . PHE A 1 151 ? 0.086 -20.905 19.454 1.00 98.44 151 PHE A C 1
ATOM 1236 O O . PHE A 1 151 ? 1.136 -21.381 19.042 1.00 98.44 151 PHE A O 1
ATOM 1243 N N . THR A 1 152 ? 0.063 -19.846 20.272 1.00 97.38 152 THR A N 1
ATOM 1244 C CA . THR A 1 152 ? 1.285 -19.171 20.753 1.00 97.38 152 THR A CA 1
ATOM 1245 C C . THR A 1 152 ? 2.258 -20.142 21.434 1.00 97.38 152 THR A C 1
ATOM 1247 O O . THR A 1 152 ? 3.439 -20.166 21.099 1.00 97.38 152 THR A O 1
ATOM 1250 N N . ASP A 1 153 ? 1.762 -21.003 22.327 1.00 97.25 153 ASP A N 1
ATOM 1251 C CA . ASP A 1 153 ? 2.555 -22.023 23.028 1.00 97.25 153 ASP A CA 1
ATOM 1252 C C . ASP A 1 153 ? 3.197 -23.040 22.056 1.00 97.25 153 ASP A C 1
ATOM 1254 O O . ASP A 1 153 ? 4.239 -23.627 22.363 1.00 97.25 153 ASP A O 1
ATOM 1258 N N . CYS A 1 154 ? 2.577 -23.261 20.889 1.00 98.44 154 CYS A N 1
ATOM 1259 C CA . CYS A 1 154 ? 3.085 -24.106 19.807 1.00 98.44 154 CYS A CA 1
ATOM 1260 C C . CYS A 1 154 ? 4.114 -23.357 18.941 1.00 98.44 154 CYS A C 1
ATOM 1262 O O . CYS A 1 154 ? 5.210 -23.867 18.724 1.00 98.44 154 CYS A O 1
ATOM 1264 N N . PHE A 1 155 ? 3.807 -22.124 18.528 1.00 98.50 155 PHE A N 1
ATOM 1265 C CA . PHE A 1 155 ? 4.682 -21.252 17.737 1.00 98.50 155 PHE A CA 1
ATOM 1266 C C . PHE A 1 155 ? 6.000 -20.931 18.443 1.00 98.50 155 PHE A C 1
ATOM 1268 O O . PHE A 1 155 ? 7.058 -20.951 17.820 1.00 98.50 155 PHE A O 1
ATOM 1275 N N . ASN A 1 156 ? 5.966 -20.746 19.766 1.00 98.06 156 ASN A N 1
ATOM 1276 C CA . ASN A 1 156 ? 7.163 -20.572 20.592 1.00 98.06 156 ASN A CA 1
ATOM 1277 C C . ASN A 1 156 ? 8.117 -21.779 20.559 1.00 98.06 156 ASN A C 1
ATOM 1279 O O . ASN A 1 156 ? 9.239 -21.681 21.054 1.00 98.06 156 ASN A O 1
ATOM 1283 N N . CYS A 1 157 ? 7.692 -22.912 19.992 1.00 98.50 157 CYS A N 1
ATOM 1284 C CA . CYS A 1 157 ? 8.496 -24.117 19.831 1.00 98.50 157 CYS A CA 1
ATOM 1285 C C . CYS A 1 157 ? 9.012 -24.334 18.401 1.00 98.50 157 CYS A C 1
ATOM 1287 O O . CYS A 1 157 ? 9.773 -25.277 18.214 1.00 98.50 157 CYS A O 1
ATOM 1289 N N . LEU A 1 158 ? 8.642 -23.520 17.407 1.00 98.56 158 LEU A N 1
ATOM 1290 C CA . LEU A 1 158 ? 9.073 -23.716 16.015 1.00 98.56 158 LEU A CA 1
ATOM 1291 C C . LEU A 1 158 ? 10.609 -23.592 15.848 1.00 98.56 158 LEU A C 1
ATOM 1293 O O . LEU A 1 158 ? 11.230 -22.783 16.545 1.00 98.56 158 LEU A O 1
ATOM 1297 N N . PRO A 1 159 ? 11.235 -24.384 14.954 1.00 98.50 159 PRO A N 1
ATOM 1298 C CA . PRO A 1 159 ? 12.566 -24.106 14.401 1.00 98.50 159 PRO A CA 1
ATOM 1299 C C . PRO A 1 159 ? 12.617 -22.732 13.713 1.00 98.50 159 PRO A C 1
ATOM 1301 O O . PRO A 1 159 ? 11.577 -22.202 13.336 1.00 98.50 159 PRO A O 1
ATOM 1304 N N . VAL A 1 160 ? 13.805 -22.144 13.545 1.00 98.38 160 VAL A N 1
ATOM 1305 C CA . VAL A 1 160 ? 13.950 -20.767 13.003 1.00 98.38 160 VAL A CA 1
ATOM 1306 C C . VAL A 1 160 ? 14.836 -20.676 11.764 1.00 98.38 160 VAL A C 1
ATOM 1308 O O . VAL A 1 160 ? 14.852 -19.647 11.097 1.00 98.38 160 VAL A O 1
ATOM 1311 N N . ALA A 1 161 ? 15.574 -21.741 11.462 1.00 98.62 161 ALA A N 1
ATOM 1312 C CA . ALA A 1 161 ? 16.402 -21.849 10.274 1.00 98.62 161 ALA A CA 1
ATOM 1313 C C . ALA A 1 161 ? 16.541 -23.319 9.850 1.00 98.62 161 ALA A C 1
ATOM 1315 O O . ALA A 1 161 ? 16.325 -24.229 10.659 1.00 98.62 161 ALA A O 1
ATOM 1316 N N . ALA A 1 162 ? 16.946 -23.548 8.605 1.00 98.69 162 ALA A N 1
ATOM 1317 C CA . ALA A 1 162 ? 17.346 -24.855 8.094 1.00 98.69 162 ALA A CA 1
ATOM 1318 C C . ALA A 1 162 ? 18.632 -24.755 7.260 1.00 98.69 162 ALA A C 1
ATOM 1320 O O . ALA A 1 162 ? 18.983 -23.678 6.781 1.00 98.69 162 ALA A O 1
ATOM 1321 N N . ILE A 1 163 ? 19.313 -25.880 7.072 1.00 98.62 163 ILE A N 1
ATOM 1322 C CA . ILE A 1 163 ? 20.359 -26.076 6.068 1.00 98.62 163 ILE A CA 1
ATOM 1323 C C . ILE A 1 163 ? 19.965 -27.299 5.236 1.00 98.62 163 ILE A C 1
ATOM 1325 O O . ILE A 1 163 ? 19.636 -28.337 5.809 1.00 98.62 163 ILE A O 1
ATOM 1329 N N . ILE A 1 164 ? 19.980 -27.166 3.909 1.00 98.12 164 ILE A N 1
ATOM 1330 C CA . ILE A 1 164 ? 19.695 -28.248 2.955 1.00 98.12 164 ILE A CA 1
ATOM 1331 C C . ILE A 1 164 ? 21.021 -28.707 2.339 1.00 98.12 164 ILE A C 1
ATOM 1333 O O . ILE A 1 164 ? 21.768 -27.862 1.836 1.00 98.12 164 ILE A O 1
ATOM 1337 N N . ASP A 1 165 ? 21.314 -30.009 2.441 1.00 94.88 165 ASP A N 1
ATOM 1338 C CA . ASP A 1 165 ? 22.524 -30.702 1.954 1.00 94.88 165 ASP A CA 1
ATOM 1339 C C . ASP A 1 165 ? 23.832 -29.945 2.211 1.00 94.88 165 ASP A C 1
ATOM 1341 O O . ASP A 1 165 ? 24.694 -29.816 1.346 1.00 94.88 165 ASP A O 1
ATOM 1345 N N . GLU A 1 166 ? 23.954 -29.376 3.411 1.00 95.31 166 GLU A N 1
ATOM 1346 C CA . GLU A 1 166 ? 25.100 -28.564 3.844 1.00 95.31 166 GLU A CA 1
ATOM 1347 C C . GLU A 1 166 ? 25.394 -27.317 2.972 1.00 95.31 166 GLU A C 1
ATOM 1349 O O . GLU A 1 166 ? 26.376 -26.629 3.239 1.00 95.31 166 GLU A O 1
ATOM 1354 N N . LYS A 1 167 ? 24.541 -26.971 1.986 1.00 96.81 167 LYS A N 1
ATOM 1355 C CA . LYS A 1 167 ? 24.803 -25.927 0.971 1.00 96.81 167 LYS A CA 1
ATOM 1356 C C . LYS A 1 167 ? 23.805 -24.774 0.894 1.00 96.81 167 LYS A C 1
ATOM 1358 O O . LYS A 1 167 ? 24.223 -23.663 0.561 1.00 96.81 167 LYS A O 1
ATOM 1363 N N . ILE A 1 168 ? 22.528 -24.977 1.225 1.00 98.00 168 ILE A N 1
ATOM 1364 C CA . ILE A 1 168 ? 21.511 -23.906 1.173 1.00 98.00 168 ILE A CA 1
ATOM 1365 C C . ILE A 1 168 ? 21.053 -23.555 2.589 1.00 98.00 168 ILE A C 1
ATOM 1367 O O . ILE A 1 168 ? 20.428 -24.378 3.254 1.00 98.00 168 ILE A O 1
ATOM 1371 N N . PHE A 1 169 ? 21.314 -22.330 3.052 1.00 98.69 169 PHE A N 1
ATOM 1372 C CA . PHE A 1 169 ? 20.805 -21.838 4.340 1.00 98.69 169 PHE A CA 1
ATOM 1373 C C . PHE A 1 169 ? 19.435 -21.182 4.171 1.00 98.69 169 PHE A C 1
ATOM 1375 O O . PHE A 1 169 ? 19.260 -20.315 3.319 1.00 98.69 169 PHE A O 1
ATOM 1382 N N . CYS A 1 170 ? 18.473 -21.567 5.006 1.00 98.75 170 CYS A N 1
ATOM 1383 C CA . CYS A 1 170 ? 17.095 -21.092 4.941 1.00 98.75 170 CYS A CA 1
ATOM 1384 C C . CYS A 1 170 ? 16.667 -20.404 6.245 1.00 98.75 170 CYS A C 1
ATOM 1386 O O . CYS A 1 170 ? 16.887 -20.954 7.326 1.00 98.75 170 CYS A O 1
ATOM 1388 N N . CYS A 1 171 ? 16.000 -19.252 6.157 1.00 98.44 171 CYS A N 1
ATOM 1389 C CA . CYS A 1 171 ? 15.369 -18.549 7.286 1.00 98.44 171 CYS A CA 1
ATOM 1390 C C . CYS A 1 171 ? 14.110 -17.785 6.823 1.00 98.44 171 CYS A C 1
ATOM 1392 O O . CYS A 1 171 ? 13.732 -17.880 5.658 1.00 98.44 171 CYS A O 1
ATOM 1394 N N . HIS A 1 172 ? 13.436 -17.054 7.720 1.00 98.50 172 HIS A N 1
ATOM 1395 C CA . HIS A 1 172 ? 12.274 -16.228 7.348 1.00 98.50 172 HIS A CA 1
ATOM 1396 C C . HIS A 1 172 ? 12.686 -14.823 6.902 1.00 98.50 172 HIS A C 1
ATOM 1398 O O . HIS A 1 172 ? 12.489 -14.453 5.748 1.00 98.50 172 HIS A O 1
ATOM 1404 N N . GLY A 1 173 ? 13.295 -14.066 7.820 1.00 97.06 173 GLY A N 1
ATOM 1405 C CA . GLY A 1 173 ? 13.837 -12.734 7.576 1.00 97.06 173 GLY A CA 1
ATOM 1406 C C . GLY A 1 173 ? 15.179 -12.830 6.861 1.00 97.06 173 GLY A C 1
ATOM 1407 O O . GLY A 1 173 ? 15.242 -12.998 5.651 1.00 97.06 173 GLY A O 1
ATOM 1408 N N . GLY A 1 174 ? 16.291 -12.720 7.578 1.00 94.88 174 GLY A N 1
ATOM 1409 C CA . GLY A 1 174 ? 17.598 -12.690 6.926 1.00 94.88 174 GLY A CA 1
ATOM 1410 C C . GLY A 1 174 ? 18.752 -12.999 7.861 1.00 94.88 174 GLY A C 1
ATOM 1411 O O . GLY A 1 174 ? 18.665 -13.899 8.696 1.00 94.88 174 GLY A O 1
ATOM 1412 N N . LEU A 1 175 ? 19.856 -12.278 7.683 1.00 97.62 175 LEU A N 1
ATOM 1413 C CA . LEU A 1 175 ? 21.071 -12.437 8.473 1.00 97.62 175 LEU A CA 1
ATOM 1414 C C . LEU A 1 175 ? 21.079 -11.494 9.686 1.00 97.62 175 LEU A C 1
ATOM 1416 O O . LEU A 1 175 ? 20.493 -10.419 9.670 1.00 97.62 175 LEU A O 1
ATOM 1420 N N . SER A 1 176 ? 21.823 -11.868 10.729 1.00 97.12 176 SER A N 1
ATOM 1421 C CA . SER A 1 176 ? 22.070 -11.020 11.906 1.00 97.12 176 SER A CA 1
ATOM 1422 C C . SER A 1 176 ? 23.529 -10.559 11.951 1.00 97.12 176 SER A C 1
ATOM 1424 O O . SER A 1 176 ? 24.408 -11.379 11.659 1.00 97.12 176 SER A O 1
ATOM 1426 N N . PRO A 1 177 ? 23.840 -9.327 12.400 1.00 95.88 177 PRO A N 1
ATOM 1427 C CA . PRO A 1 177 ? 25.220 -8.930 12.690 1.00 95.88 177 PRO A CA 1
ATOM 1428 C C . PRO A 1 177 ? 25.849 -9.796 13.797 1.00 95.88 177 PRO A C 1
ATOM 1430 O O . PRO A 1 177 ? 27.059 -10.050 13.778 1.00 95.88 177 PRO A O 1
ATOM 1433 N N . ASP A 1 178 ? 25.028 -10.329 14.708 1.00 93.50 178 ASP A N 1
ATOM 1434 C CA . ASP A 1 178 ? 25.459 -11.258 15.753 1.00 93.50 178 ASP A CA 1
ATOM 1435 C C . ASP A 1 178 ? 25.765 -12.665 15.208 1.00 93.50 178 ASP A C 1
ATOM 1437 O O . ASP A 1 178 ? 26.430 -13.443 15.896 1.00 93.50 178 ASP A O 1
ATOM 1441 N N . LEU A 1 179 ? 25.306 -13.031 14.001 1.00 95.69 179 LEU A N 1
ATOM 1442 C CA . LEU A 1 179 ? 25.468 -14.382 13.456 1.00 95.69 179 LEU A CA 1
ATOM 1443 C C . LEU A 1 179 ? 26.891 -14.602 12.932 1.00 95.69 179 LEU A C 1
ATOM 1445 O O . LEU A 1 179 ? 27.231 -14.317 11.786 1.00 95.69 179 LEU A O 1
ATOM 1449 N N . GLN A 1 180 ? 27.736 -15.158 13.796 1.00 92.38 180 GLN A N 1
ATOM 1450 C CA . GLN A 1 180 ? 29.129 -15.473 13.500 1.00 92.38 180 GLN A CA 1
ATOM 1451 C C . GLN A 1 180 ? 29.400 -16.984 13.397 1.00 92.38 180 GLN A C 1
ATOM 1453 O O . GLN A 1 180 ? 30.452 -17.373 12.885 1.00 92.38 180 GLN A O 1
ATOM 1458 N N . SER A 1 181 ? 28.484 -17.832 13.864 1.00 94.75 181 SER A N 1
ATOM 1459 C CA . SER A 1 181 ? 28.532 -19.291 13.756 1.00 94.75 181 SER A CA 1
ATOM 1460 C C . SER A 1 181 ? 27.131 -19.892 13.866 1.00 94.75 181 SER A C 1
ATOM 1462 O O . SER A 1 181 ? 26.344 -19.467 14.712 1.00 94.75 181 SER A O 1
ATOM 1464 N N . MET A 1 182 ? 26.856 -20.953 13.099 1.00 96.38 182 MET A N 1
ATOM 1465 C CA . MET A 1 182 ? 25.619 -21.746 13.203 1.00 96.38 182 MET A CA 1
ATOM 1466 C C . MET A 1 182 ? 25.377 -22.300 14.619 1.00 96.38 182 MET A C 1
ATOM 1468 O O . MET A 1 182 ? 24.233 -22.473 15.038 1.00 96.38 182 MET A O 1
ATOM 1472 N N . GLU A 1 183 ? 26.441 -22.479 15.410 1.00 96.69 183 GLU A N 1
ATOM 1473 C CA . GLU A 1 183 ? 26.357 -22.828 16.832 1.00 96.69 183 GLU A CA 1
ATOM 1474 C C . GLU A 1 183 ? 25.558 -21.826 17.670 1.00 96.69 183 GLU A C 1
ATOM 1476 O O . GLU A 1 183 ? 24.983 -22.199 18.691 1.00 96.69 183 GLU A O 1
ATOM 1481 N N . GLN A 1 184 ? 25.497 -20.555 17.267 1.00 97.12 184 GLN A N 1
ATOM 1482 C CA . GLN A 1 184 ? 24.687 -19.558 17.965 1.00 97.12 184 GLN A CA 1
ATOM 1483 C C . GLN A 1 184 ? 23.194 -19.811 17.748 1.00 97.12 184 GLN A C 1
ATOM 1485 O O . GLN A 1 184 ? 22.431 -19.696 18.703 1.00 97.12 184 GLN A O 1
ATOM 1490 N N . ILE A 1 185 ? 22.794 -20.242 16.544 1.00 97.88 185 ILE A N 1
ATOM 1491 C CA . ILE A 1 185 ? 21.415 -20.654 16.252 1.00 97.88 185 ILE A CA 1
ATOM 1492 C C . ILE A 1 185 ? 21.085 -21.925 17.041 1.00 97.88 185 ILE A C 1
ATOM 1494 O O . ILE A 1 185 ? 20.100 -21.942 17.775 1.00 97.88 185 ILE A O 1
ATOM 1498 N N . ARG A 1 186 ? 21.949 -22.955 16.992 1.00 97.44 186 ARG A N 1
ATOM 1499 C CA . ARG A 1 186 ? 21.746 -24.227 17.721 1.00 97.44 186 ARG A CA 1
ATOM 1500 C C . ARG A 1 186 ? 21.585 -24.060 19.243 1.00 97.44 186 ARG A C 1
ATOM 1502 O O . ARG A 1 186 ? 20.989 -24.922 19.884 1.00 97.44 186 ARG A O 1
ATOM 1509 N N . ARG A 1 187 ? 22.083 -22.962 19.827 1.00 96.12 187 ARG A N 1
ATOM 1510 C CA . ARG A 1 187 ? 21.988 -22.638 21.267 1.00 96.12 187 ARG A CA 1
ATOM 1511 C C . ARG A 1 187 ? 20.741 -21.847 21.670 1.00 96.12 187 ARG A C 1
ATOM 1513 O O . ARG A 1 187 ? 20.548 -21.620 22.865 1.00 96.12 187 ARG A O 1
ATOM 1520 N N . ILE A 1 188 ? 19.898 -21.424 20.727 1.00 96.31 188 ILE A N 1
ATOM 1521 C CA . ILE A 1 188 ? 18.636 -20.747 21.047 1.00 96.31 188 ILE A CA 1
ATOM 1522 C C . ILE A 1 188 ? 17.698 -21.754 21.728 1.00 96.31 188 ILE A C 1
ATOM 1524 O O . ILE A 1 188 ? 17.262 -22.745 21.139 1.00 96.31 188 ILE A O 1
ATOM 1528 N N . MET A 1 189 ? 17.385 -21.496 22.997 1.00 95.00 189 MET A N 1
ATOM 1529 C CA . MET A 1 189 ? 16.516 -22.355 23.799 1.00 95.00 189 MET A CA 1
ATOM 1530 C C . MET A 1 189 ? 15.053 -22.223 23.368 1.00 95.00 189 MET A C 1
ATOM 1532 O O . MET A 1 189 ? 14.566 -21.121 23.129 1.00 95.00 189 MET A O 1
ATOM 1536 N N . ARG A 1 190 ? 14.326 -23.346 23.339 1.00 96.44 190 ARG A N 1
ATOM 1537 C CA . ARG A 1 190 ? 12.873 -23.388 23.104 1.00 96.44 190 ARG A CA 1
ATOM 1538 C C . ARG A 1 190 ? 12.151 -24.103 24.255 1.00 96.44 190 ARG A C 1
ATOM 1540 O O . ARG A 1 190 ? 12.724 -25.033 24.824 1.00 96.44 190 ARG A O 1
ATOM 1547 N N . PRO A 1 191 ? 10.899 -23.731 24.584 1.00 97.31 191 PRO A N 1
ATOM 1548 C CA . PRO A 1 191 ? 10.101 -22.676 23.954 1.00 97.31 191 PRO A CA 1
ATOM 1549 C C . PRO A 1 191 ? 10.603 -21.264 24.287 1.00 97.31 191 PRO A C 1
ATOM 1551 O O . PRO A 1 191 ? 11.040 -21.032 25.411 1.00 97.31 191 PRO A O 1
ATOM 1554 N N . THR A 1 192 ? 10.493 -20.323 23.347 1.00 94.81 192 THR A N 1
ATOM 1555 C CA . THR A 1 192 ? 10.827 -18.905 23.573 1.00 94.81 192 THR A CA 1
ATOM 1556 C C . THR A 1 192 ? 9.878 -17.971 22.824 1.00 94.81 192 THR A C 1
ATOM 1558 O O . THR A 1 192 ? 9.456 -18.264 21.702 1.00 94.81 192 THR A O 1
ATOM 1561 N N . ASP A 1 193 ? 9.565 -16.829 23.434 1.00 92.00 193 ASP A N 1
ATOM 1562 C CA . ASP A 1 193 ? 9.036 -15.667 22.715 1.00 92.00 193 ASP A CA 1
ATOM 1563 C C . ASP A 1 193 ? 10.158 -15.026 21.869 1.00 92.00 193 ASP A C 1
ATOM 1565 O O . ASP A 1 193 ? 11.345 -15.293 22.090 1.00 92.00 193 ASP A O 1
ATOM 1569 N N . VAL A 1 194 ? 9.790 -14.199 20.887 1.00 93.50 194 VAL A N 1
ATOM 1570 C CA . VAL A 1 194 ? 10.750 -13.427 20.078 1.00 93.50 194 VAL A CA 1
ATOM 1571 C C . VAL A 1 194 ? 11.121 -12.146 20.845 1.00 93.50 194 VAL A C 1
ATOM 1573 O O . VAL A 1 194 ? 10.205 -11.420 21.238 1.00 93.50 194 VAL A O 1
ATOM 1576 N N . PRO A 1 195 ? 12.413 -11.858 21.093 1.00 91.75 195 PRO A N 1
ATOM 1577 C CA . PRO A 1 195 ? 12.846 -10.616 21.732 1.00 91.75 195 PRO A CA 1
ATOM 1578 C C . PRO A 1 195 ? 12.772 -9.426 20.764 1.00 91.75 195 PRO A C 1
ATOM 1580 O O . PRO A 1 195 ? 12.815 -9.602 19.548 1.00 91.75 195 PRO A O 1
ATOM 1583 N N . ASP A 1 196 ? 12.755 -8.207 21.305 1.00 85.06 196 ASP A N 1
ATOM 1584 C CA . ASP A 1 196 ? 12.713 -6.972 20.503 1.00 85.06 196 ASP A CA 1
ATOM 1585 C C . ASP A 1 196 ? 14.016 -6.699 19.709 1.00 85.06 196 ASP A C 1
ATOM 1587 O O . ASP A 1 196 ? 14.027 -5.836 18.837 1.00 85.06 196 ASP A O 1
ATOM 1591 N N . GLN A 1 197 ? 15.120 -7.404 20.006 1.00 90.31 197 GLN A N 1
ATOM 1592 C CA . GLN A 1 197 ? 16.433 -7.221 19.362 1.00 90.31 197 GLN A CA 1
ATOM 1593 C C . GLN A 1 197 ? 17.328 -8.477 19.439 1.00 90.31 197 GLN A C 1
ATOM 1595 O O . GLN A 1 197 ? 17.132 -9.335 20.308 1.00 90.31 197 GLN A O 1
ATOM 1600 N N . GLY A 1 198 ? 18.358 -8.531 18.584 1.00 94.44 198 GLY A N 1
ATOM 1601 C CA . GLY A 1 198 ? 19.405 -9.565 18.546 1.00 94.44 198 GLY A CA 1
ATOM 1602 C C . GLY A 1 198 ? 19.048 -10.783 17.687 1.00 94.44 198 GLY A C 1
ATOM 1603 O O . GLY A 1 198 ? 17.940 -10.874 17.167 1.00 94.44 198 GLY A O 1
ATOM 1604 N N . LEU A 1 199 ? 19.966 -11.754 17.588 1.00 96.81 199 LEU A N 1
ATOM 1605 C CA . LEU A 1 199 ? 19.927 -12.888 16.639 1.00 96.81 199 LEU A CA 1
ATOM 1606 C C . LEU A 1 199 ? 18.539 -13.493 16.318 1.00 96.81 199 LEU A C 1
ATOM 1608 O O . LEU A 1 199 ? 18.218 -13.677 15.148 1.00 96.81 199 LEU A O 1
ATOM 1612 N N . LEU A 1 200 ? 17.716 -13.826 17.322 1.00 97.19 200 LEU A N 1
ATOM 1613 C CA . LEU A 1 200 ? 16.386 -14.418 17.083 1.00 97.19 200 LEU A CA 1
ATOM 1614 C C . LEU A 1 200 ? 15.379 -13.415 16.492 1.00 97.19 200 LEU A C 1
ATOM 1616 O O . LEU A 1 200 ? 14.488 -13.815 15.753 1.00 97.19 200 LEU A O 1
ATOM 1620 N N . CYS A 1 201 ? 15.501 -12.131 16.819 1.00 96.88 201 CYS A N 1
ATOM 1621 C CA . CYS A 1 201 ? 14.741 -11.079 16.156 1.00 96.88 201 CYS A CA 1
ATOM 1622 C C . CYS A 1 201 ? 15.195 -10.968 14.692 1.00 96.88 201 CYS A C 1
ATOM 1624 O O . CYS A 1 201 ? 14.385 -11.045 13.775 1.00 96.88 201 CYS A O 1
ATOM 1626 N N . ASP A 1 202 ? 16.506 -10.894 14.464 1.00 97.62 202 ASP A N 1
ATOM 1627 C CA . ASP A 1 202 ? 17.068 -10.616 13.141 1.00 97.62 202 ASP A CA 1
ATOM 1628 C C . ASP A 1 202 ? 16.808 -11.723 12.110 1.00 97.62 202 ASP A C 1
ATOM 1630 O O . ASP A 1 202 ? 16.464 -11.421 10.966 1.00 97.62 202 ASP A O 1
ATOM 1634 N N . LEU A 1 203 ? 16.864 -12.997 12.515 1.00 98.12 203 LEU A N 1
ATOM 1635 C CA . LEU A 1 203 ? 16.489 -14.142 11.666 1.00 98.12 203 LEU A CA 1
ATOM 1636 C C . LEU A 1 203 ? 15.019 -14.102 11.193 1.00 98.12 203 LEU A C 1
ATOM 1638 O O . LEU A 1 203 ? 14.657 -14.826 10.266 1.00 98.12 203 LEU A O 1
ATOM 1642 N N . LEU A 1 204 ? 14.175 -13.274 11.821 1.00 97.69 204 LEU A N 1
ATOM 1643 C CA . LEU A 1 204 ? 12.745 -13.124 11.528 1.00 97.69 204 LEU A CA 1
ATOM 1644 C C . LEU A 1 204 ? 12.372 -11.752 10.943 1.00 97.69 204 LEU A C 1
ATOM 1646 O O . LEU A 1 204 ? 11.269 -11.615 10.429 1.00 97.69 204 LEU A O 1
ATOM 1650 N N . TRP A 1 205 ? 13.245 -10.744 11.046 1.00 97.00 205 TRP A N 1
ATOM 1651 C CA . TRP A 1 205 ? 12.904 -9.346 10.739 1.00 97.00 205 TRP A CA 1
ATOM 1652 C C . TRP A 1 205 ? 13.878 -8.608 9.822 1.00 97.00 205 TRP A C 1
ATOM 1654 O O . TRP A 1 205 ? 13.467 -7.606 9.236 1.00 97.00 205 TRP A O 1
ATOM 1664 N N . SER A 1 206 ? 15.133 -9.052 9.712 1.00 97.38 206 SER A N 1
ATOM 1665 C CA . SER A 1 206 ? 16.132 -8.374 8.877 1.00 97.38 206 SER A CA 1
ATOM 1666 C C . SER A 1 206 ? 15.814 -8.496 7.386 1.00 97.38 206 SER A C 1
ATOM 1668 O O . SER A 1 206 ? 15.188 -9.468 6.958 1.00 97.38 206 SER A O 1
ATOM 1670 N N . ASP A 1 207 ? 16.266 -7.523 6.593 1.00 97.56 207 ASP A N 1
ATOM 1671 C CA . ASP A 1 207 ? 16.002 -7.453 5.151 1.00 97.56 207 ASP A CA 1
ATOM 1672 C C . ASP A 1 207 ? 17.270 -7.207 4.316 1.00 97.56 207 ASP A C 1
ATOM 1674 O O . ASP A 1 207 ? 18.110 -6.397 4.714 1.00 97.56 207 ASP A O 1
ATOM 1678 N N . PRO A 1 208 ? 17.434 -7.871 3.155 1.00 96.62 208 PRO A N 1
ATOM 1679 C CA . PRO A 1 208 ? 18.411 -7.454 2.165 1.00 96.62 208 PRO A CA 1
ATOM 1680 C C . PRO A 1 208 ? 18.036 -6.074 1.616 1.00 96.62 208 PRO A C 1
ATOM 1682 O O . PRO A 1 208 ? 16.866 -5.788 1.352 1.00 96.62 208 PRO A O 1
ATOM 1685 N N . ASP A 1 209 ? 19.047 -5.237 1.419 1.00 94.31 209 ASP A N 1
ATOM 1686 C CA . ASP A 1 209 ? 18.916 -3.921 0.803 1.00 94.31 209 ASP A CA 1
ATOM 1687 C C . ASP A 1 209 ? 20.111 -3.693 -0.134 1.00 94.31 209 ASP A C 1
ATOM 1689 O O . ASP A 1 209 ? 21.267 -3.910 0.237 1.00 94.31 209 ASP A O 1
ATOM 1693 N N . LYS A 1 210 ? 19.830 -3.310 -1.380 1.00 89.88 210 LYS A N 1
ATOM 1694 C CA . LYS A 1 210 ? 20.843 -3.080 -2.421 1.00 89.88 210 LYS A CA 1
ATOM 1695 C C . LYS A 1 210 ? 21.593 -1.759 -2.230 1.00 89.88 210 LYS A C 1
ATOM 1697 O O . LYS A 1 210 ? 22.744 -1.667 -2.653 1.00 89.88 210 LYS A O 1
ATOM 1702 N N . ASP A 1 211 ? 20.967 -0.783 -1.574 1.00 90.00 211 ASP A N 1
ATOM 1703 C CA . ASP A 1 211 ? 21.485 0.577 -1.409 1.00 90.00 211 ASP A CA 1
ATOM 1704 C C . ASP A 1 211 ? 22.324 0.699 -0.112 1.00 90.00 211 ASP A C 1
ATOM 1706 O O . ASP A 1 211 ? 23.049 1.674 0.106 1.00 90.00 211 ASP A O 1
ATOM 1710 N N . VAL A 1 212 ? 22.305 -0.340 0.734 1.00 88.12 212 VAL A N 1
ATOM 1711 C CA . VAL A 1 212 ? 23.089 -0.452 1.973 1.00 88.12 212 VAL A CA 1
ATOM 1712 C C . VAL A 1 212 ? 24.440 -1.129 1.729 1.00 88.12 212 VAL A C 1
ATOM 1714 O O . VAL A 1 212 ? 24.538 -2.243 1.219 1.00 88.12 212 VAL A O 1
ATOM 1717 N N . THR A 1 213 ? 25.518 -0.496 2.200 1.00 90.50 213 THR A N 1
ATOM 1718 C CA . THR A 1 213 ? 26.845 -1.129 2.294 1.00 90.50 213 THR A CA 1
ATOM 1719 C C . THR A 1 213 ? 27.064 -1.680 3.702 1.00 90.50 213 THR A C 1
ATOM 1721 O O . THR A 1 213 ? 27.136 -0.922 4.666 1.00 90.50 213 THR A O 1
ATOM 1724 N N . GLY A 1 214 ? 27.220 -2.999 3.834 1.00 94.94 214 GLY A N 1
ATOM 1725 C CA . GLY A 1 214 ? 27.369 -3.648 5.139 1.00 94.94 214 GLY A CA 1
ATOM 1726 C C . GLY A 1 214 ? 26.021 -3.819 5.844 1.00 94.94 214 GLY A C 1
ATOM 1727 O O . GLY A 1 214 ? 25.158 -4.513 5.318 1.00 94.94 214 GLY A O 1
ATOM 1728 N N . TRP A 1 215 ? 25.856 -3.213 7.022 1.00 96.56 215 TRP A N 1
ATOM 1729 C CA . TRP A 1 215 ? 24.622 -3.248 7.821 1.00 96.56 215 TRP A CA 1
ATOM 1730 C C . TRP A 1 215 ? 24.009 -1.848 7.925 1.00 96.56 215 TRP A C 1
ATOM 1732 O O . TRP A 1 215 ? 24.745 -0.881 8.127 1.00 96.56 215 TRP A O 1
ATOM 1742 N N . GLY A 1 216 ? 22.682 -1.754 7.842 1.00 93.50 216 GLY A N 1
ATOM 1743 C CA . GLY A 1 216 ? 21.911 -0.515 7.973 1.00 93.50 216 GLY A CA 1
ATOM 1744 C C . GLY A 1 216 ? 20.778 -0.624 8.998 1.00 93.50 216 GLY A C 1
ATOM 1745 O O . GLY A 1 216 ? 20.497 -1.699 9.534 1.00 93.50 216 GLY A O 1
ATOM 1746 N N . GLU A 1 217 ? 20.130 0.505 9.290 1.00 89.94 217 GLU A N 1
ATOM 1747 C CA . GLU A 1 217 ? 18.876 0.529 10.054 1.00 89.94 217 GLU A CA 1
ATOM 1748 C C . GLU A 1 217 ? 17.715 0.069 9.156 1.00 89.94 217 GLU A C 1
ATOM 1750 O O . GLU A 1 217 ? 17.701 0.356 7.960 1.00 89.94 217 GLU A O 1
ATOM 1755 N N . ASN A 1 218 ? 16.745 -0.658 9.718 1.00 88.75 218 ASN A N 1
ATOM 1756 C CA . ASN A 1 218 ? 15.586 -1.146 8.971 1.00 88.75 218 ASN A CA 1
ATOM 1757 C C . ASN A 1 218 ? 14.377 -0.211 9.149 1.00 88.75 218 ASN A C 1
ATOM 1759 O O . ASN A 1 218 ? 13.947 0.043 10.279 1.00 88.75 218 ASN A O 1
ATOM 1763 N N . ASP A 1 219 ? 13.777 0.232 8.039 1.00 82.44 219 ASP A N 1
ATOM 1764 C CA . ASP A 1 219 ? 12.588 1.103 8.000 1.00 82.44 219 ASP A CA 1
ATOM 1765 C C . ASP A 1 219 ? 11.360 0.532 8.734 1.00 82.44 219 ASP A C 1
ATOM 1767 O O . ASP A 1 219 ? 10.455 1.274 9.125 1.00 82.44 219 ASP A O 1
ATOM 1771 N N . ARG A 1 220 ? 11.328 -0.782 9.003 1.00 80.56 220 ARG A N 1
ATOM 1772 C CA . ARG A 1 220 ? 10.326 -1.416 9.879 1.00 80.56 220 ARG A CA 1
ATOM 1773 C C . ARG A 1 220 ? 10.427 -0.964 11.344 1.00 80.56 220 ARG A C 1
ATOM 1775 O O . ARG A 1 220 ? 9.522 -1.257 12.126 1.00 80.56 220 ARG A O 1
ATOM 1782 N N . GLY A 1 221 ? 11.508 -0.284 11.734 1.00 86.62 221 GLY A N 1
ATOM 1783 C CA . GLY A 1 221 ? 11.786 0.141 13.109 1.00 86.62 221 GLY A CA 1
ATOM 1784 C C . GLY A 1 221 ? 12.216 -1.001 14.038 1.00 86.62 221 GLY A C 1
ATOM 1785 O O . GLY A 1 221 ? 12.135 -0.860 15.258 1.00 86.62 221 GLY A O 1
ATOM 1786 N N . VAL A 1 222 ? 12.633 -2.138 13.472 1.00 88.06 222 VAL A N 1
ATOM 1787 C CA . VAL A 1 222 ? 13.090 -3.340 14.181 1.00 88.06 222 VAL A CA 1
ATOM 1788 C C . VAL A 1 222 ? 14.104 -4.090 13.316 1.00 88.06 222 VAL A C 1
ATOM 1790 O O . VAL A 1 222 ? 13.920 -4.194 12.105 1.00 88.06 222 VAL A O 1
ATOM 1793 N N . SER A 1 223 ? 15.150 -4.640 13.942 1.00 94.94 223 SER A N 1
ATOM 1794 C CA . SER A 1 223 ? 16.275 -5.303 13.263 1.00 94.94 223 SER A CA 1
ATOM 1795 C C . SER A 1 223 ? 17.021 -4.393 12.260 1.00 94.94 223 SER A C 1
ATOM 1797 O O . SER A 1 223 ? 17.002 -3.168 12.383 1.00 94.94 223 SER A O 1
ATOM 1799 N N . PHE A 1 224 ? 17.740 -5.002 11.316 1.00 96.44 224 PHE A N 1
ATOM 1800 C CA . PHE A 1 224 ? 18.718 -4.380 10.428 1.00 96.44 224 PHE A CA 1
ATOM 1801 C C . PHE A 1 224 ? 18.399 -4.640 8.952 1.00 96.44 224 PHE A C 1
ATOM 1803 O O . PHE A 1 224 ? 17.722 -5.613 8.605 1.00 96.44 224 PHE A O 1
ATOM 1810 N N . THR A 1 225 ? 18.928 -3.788 8.083 1.00 97.31 225 THR A N 1
ATOM 1811 C CA . THR A 1 225 ? 19.102 -4.074 6.652 1.00 97.31 225 THR A CA 1
ATOM 1812 C C . THR A 1 225 ? 20.525 -4.566 6.384 1.00 97.31 225 THR A C 1
ATOM 1814 O O . THR A 1 225 ? 21.441 -4.267 7.160 1.00 97.31 225 THR A O 1
ATOM 1817 N N . PHE A 1 226 ? 20.744 -5.339 5.316 1.00 97.44 226 PHE A N 1
ATOM 1818 C CA . PHE A 1 226 ? 22.082 -5.821 4.953 1.00 97.44 226 PHE A CA 1
ATOM 1819 C C . PHE A 1 226 ? 22.366 -5.834 3.448 1.00 97.44 226 PHE A C 1
ATOM 1821 O O . PHE A 1 226 ? 21.552 -6.262 2.633 1.00 97.44 226 PHE A O 1
ATOM 1828 N N . GLY A 1 227 ? 23.578 -5.405 3.097 1.00 97.12 227 GLY A N 1
ATOM 1829 C CA . GLY A 1 227 ? 24.050 -5.305 1.719 1.00 97.12 227 GLY A CA 1
ATOM 1830 C C . GLY A 1 227 ? 24.575 -6.614 1.117 1.00 97.12 227 GLY A C 1
ATOM 1831 O O . GLY A 1 227 ? 24.867 -7.572 1.846 1.00 97.12 227 GLY A O 1
ATOM 1832 N N . PRO A 1 228 ? 24.829 -6.647 -0.208 1.00 96.56 228 PRO A N 1
ATOM 1833 C CA . PRO A 1 228 ? 25.369 -7.821 -0.903 1.00 96.56 228 PRO A CA 1
ATOM 1834 C C . PRO A 1 228 ? 26.694 -8.347 -0.329 1.00 96.56 228 PRO A C 1
ATOM 1836 O O . PRO A 1 228 ? 26.955 -9.549 -0.337 1.00 96.56 228 PRO A O 1
ATOM 1839 N N . GLU A 1 229 ? 27.525 -7.454 0.217 1.00 95.56 229 GLU A N 1
ATOM 1840 C CA . GLU A 1 229 ? 28.803 -7.806 0.847 1.00 95.56 229 GLU A CA 1
ATOM 1841 C C . GLU A 1 229 ? 28.621 -8.720 2.075 1.00 95.56 229 GLU A C 1
ATOM 1843 O O . GLU A 1 229 ? 29.446 -9.602 2.323 1.00 95.56 229 GLU A O 1
ATOM 1848 N N . VAL A 1 230 ? 27.534 -8.544 2.837 1.00 97.75 230 VAL A N 1
ATOM 1849 C CA . VAL A 1 230 ? 27.226 -9.370 4.016 1.00 97.75 230 VAL A CA 1
ATOM 1850 C C . VAL A 1 230 ? 26.866 -10.791 3.593 1.00 97.75 230 VAL A C 1
ATOM 1852 O O . VAL A 1 230 ? 27.372 -11.742 4.189 1.00 97.75 230 VAL A O 1
ATOM 1855 N N . VAL A 1 231 ? 26.069 -10.938 2.529 1.00 97.69 231 VAL A N 1
ATOM 1856 C CA . VAL A 1 231 ? 25.695 -12.239 1.948 1.00 97.69 231 VAL A CA 1
ATOM 1857 C C . VAL A 1 231 ? 26.936 -12.996 1.476 1.00 97.69 231 VAL A C 1
ATOM 1859 O O . VAL A 1 231 ? 27.178 -14.113 1.932 1.00 97.69 231 VAL A O 1
ATOM 1862 N N . GLY A 1 232 ? 27.777 -12.369 0.644 1.00 96.38 232 GLY A N 1
ATOM 1863 C CA . GLY A 1 232 ? 28.996 -13.004 0.131 1.00 96.38 232 GLY A CA 1
ATOM 1864 C C . GLY A 1 232 ? 29.974 -13.412 1.242 1.00 96.38 232 GLY A C 1
ATOM 1865 O O . GLY A 1 232 ? 30.509 -14.522 1.226 1.00 96.38 232 GLY A O 1
ATOM 1866 N N . LYS A 1 233 ? 30.161 -12.557 2.262 1.00 96.69 233 LYS A N 1
ATOM 1867 C CA . LYS A 1 233 ? 30.974 -12.880 3.450 1.00 96.69 233 LYS A CA 1
ATOM 1868 C C . LYS A 1 233 ? 30.400 -14.046 4.253 1.00 96.69 233 LYS A C 1
ATOM 1870 O O . LYS A 1 233 ? 31.170 -14.883 4.716 1.00 96.69 233 LYS A O 1
ATOM 1875 N N . PHE A 1 234 ? 29.083 -14.087 4.453 1.00 98.00 234 PHE A N 1
ATOM 1876 C CA . PHE A 1 234 ? 28.413 -15.142 5.213 1.00 98.00 234 PHE A CA 1
ATOM 1877 C C . PHE A 1 234 ? 28.563 -16.503 4.529 1.00 98.00 234 PHE A C 1
ATOM 1879 O O . PHE A 1 234 ? 29.029 -17.452 5.158 1.00 98.00 234 PHE A O 1
ATOM 1886 N N . LEU A 1 235 ? 28.248 -16.573 3.235 1.00 97.38 235 LEU A N 1
ATOM 1887 C CA . LEU A 1 235 ? 28.311 -17.800 2.443 1.00 97.38 235 LEU A CA 1
ATOM 1888 C C . LEU A 1 235 ? 29.731 -18.371 2.385 1.00 97.38 235 LEU A C 1
ATOM 1890 O O . LEU A 1 235 ? 29.955 -19.498 2.823 1.00 97.38 235 LEU A O 1
ATOM 1894 N N . HIS A 1 236 ? 30.716 -17.551 2.000 1.00 96.56 236 HIS A N 1
ATOM 1895 C CA . HIS A 1 236 ? 32.128 -17.952 1.980 1.00 96.56 236 HIS A CA 1
ATOM 1896 C C . HIS A 1 236 ? 32.632 -18.412 3.360 1.00 96.56 236 HIS A C 1
ATOM 1898 O O . HIS A 1 236 ? 33.464 -19.310 3.468 1.00 96.56 236 HIS A O 1
ATOM 1904 N N . LYS A 1 237 ? 32.173 -17.786 4.449 1.00 96.69 237 LYS A N 1
ATOM 1905 C CA . LYS A 1 237 ? 32.591 -18.141 5.814 1.00 96.69 237 LYS A CA 1
ATOM 1906 C C . LYS A 1 237 ? 32.006 -19.473 6.296 1.00 96.69 237 LYS A C 1
ATOM 1908 O O . LYS A 1 237 ? 32.589 -20.094 7.186 1.00 96.69 237 LYS A O 1
ATOM 1913 N N . HIS A 1 238 ? 30.865 -19.884 5.750 1.00 95.00 238 HIS A N 1
ATOM 1914 C CA . HIS A 1 238 ? 30.131 -21.076 6.172 1.00 95.00 238 HIS A CA 1
ATOM 1915 C C . HIS A 1 238 ? 30.144 -22.218 5.141 1.00 95.00 238 HIS A C 1
ATOM 1917 O O . HIS A 1 238 ? 29.529 -23.241 5.410 1.00 95.00 238 HIS A O 1
ATOM 1923 N N . ASP A 1 239 ? 30.884 -22.066 4.034 1.00 95.06 239 ASP A N 1
ATOM 1924 C CA . ASP A 1 239 ? 30.943 -22.994 2.886 1.00 95.06 239 ASP A CA 1
ATOM 1925 C C . ASP A 1 239 ? 29.561 -23.309 2.282 1.00 95.06 239 ASP A C 1
ATOM 1927 O O . ASP A 1 239 ? 29.260 -24.436 1.896 1.00 95.06 239 ASP A O 1
ATOM 1931 N N . LEU A 1 240 ? 28.711 -22.285 2.215 1.00 96.56 240 LEU A N 1
ATOM 1932 C CA . LEU A 1 240 ? 27.363 -22.347 1.655 1.00 96.56 240 LEU A CA 1
ATOM 1933 C C . LEU A 1 240 ? 27.325 -21.698 0.269 1.00 96.56 240 LEU A C 1
ATOM 1935 O O . LEU A 1 240 ? 28.059 -20.743 0.011 1.00 96.56 240 LEU A O 1
ATOM 1939 N N . ASP A 1 241 ? 26.393 -22.145 -0.570 1.00 89.69 241 ASP A N 1
ATOM 1940 C CA . ASP A 1 241 ? 26.254 -21.673 -1.951 1.00 89.69 241 ASP A CA 1
ATOM 1941 C C . ASP A 1 241 ? 25.089 -20.672 -2.115 1.00 89.69 241 ASP A C 1
ATOM 1943 O O . ASP A 1 241 ? 25.166 -19.766 -2.948 1.00 89.69 241 ASP A O 1
ATOM 1947 N N . LEU A 1 242 ? 24.024 -20.797 -1.306 1.00 97.31 242 LEU A N 1
ATOM 1948 C CA . LEU A 1 242 ? 22.788 -20.008 -1.431 1.00 97.31 242 LEU A CA 1
ATOM 1949 C C . LEU A 1 242 ? 22.128 -19.708 -0.070 1.00 97.31 242 LEU A C 1
ATOM 1951 O O . LEU A 1 242 ? 22.096 -20.553 0.828 1.00 97.31 242 LEU A O 1
ATOM 1955 N N . ILE A 1 243 ? 21.534 -18.517 0.057 1.00 98.56 243 ILE A N 1
ATOM 1956 C CA . ILE A 1 243 ? 20.554 -18.177 1.103 1.00 98.56 243 ILE A CA 1
ATOM 1957 C C . ILE A 1 243 ? 19.143 -18.188 0.503 1.00 98.56 243 ILE A C 1
ATOM 1959 O O . ILE A 1 243 ? 18.912 -17.532 -0.507 1.00 98.56 243 ILE A O 1
ATOM 1963 N N . CYS A 1 244 ? 18.186 -18.853 1.147 1.00 98.44 244 CYS A N 1
ATOM 1964 C CA . CYS A 1 244 ? 16.767 -18.808 0.795 1.00 98.44 244 CYS A CA 1
ATOM 1965 C C . CYS A 1 244 ? 15.945 -18.199 1.947 1.00 98.44 244 CYS A C 1
ATOM 1967 O O . CYS A 1 244 ? 15.928 -18.740 3.052 1.00 98.44 244 CYS A O 1
ATOM 1969 N N . ARG A 1 245 ? 15.253 -17.081 1.706 1.00 98.31 245 ARG A N 1
ATOM 1970 C CA . ARG A 1 245 ? 14.435 -16.365 2.707 1.00 98.31 245 ARG A CA 1
ATOM 1971 C C . ARG A 1 245 ? 13.017 -16.061 2.216 1.00 98.31 245 ARG A C 1
ATOM 1973 O O . ARG A 1 245 ? 12.693 -16.368 1.073 1.00 98.31 245 ARG A O 1
ATOM 1980 N N . ALA A 1 246 ? 12.191 -15.440 3.057 1.00 97.50 246 ALA A N 1
ATOM 1981 C CA . ALA A 1 246 ? 10.818 -15.032 2.747 1.00 97.50 246 ALA A CA 1
ATOM 1982 C C . ALA A 1 246 ? 10.565 -13.550 3.126 1.00 97.50 246 ALA A C 1
ATOM 1984 O O . ALA A 1 246 ? 11.381 -12.710 2.747 1.00 97.50 246 ALA A O 1
ATOM 1985 N N . HIS A 1 247 ? 9.485 -13.194 3.841 1.00 95.81 247 HIS A N 1
ATOM 1986 C CA . HIS A 1 247 ? 9.257 -11.924 4.586 1.00 95.81 247 HIS A CA 1
ATOM 1987 C C . HIS A 1 247 ? 9.176 -10.586 3.802 1.00 95.81 247 HIS A C 1
ATOM 1989 O O . HIS A 1 247 ? 8.709 -9.564 4.325 1.00 95.81 247 HIS A O 1
ATOM 1995 N N . GLN A 1 248 ? 9.614 -10.547 2.544 1.00 92.81 248 GLN A N 1
ATOM 1996 C CA . GLN A 1 248 ? 9.441 -9.413 1.627 1.00 92.81 248 GLN A CA 1
ATOM 1997 C C . GLN A 1 248 ? 8.517 -9.832 0.483 1.00 92.81 248 GLN A C 1
ATOM 1999 O O . GLN A 1 248 ? 8.696 -10.892 -0.113 1.00 92.81 248 GLN A O 1
ATOM 2004 N N . VAL A 1 249 ? 7.530 -8.985 0.185 1.00 91.12 249 VAL A N 1
ATOM 2005 C CA . VAL A 1 249 ? 6.653 -9.154 -0.980 1.00 91.12 249 VAL A CA 1
ATOM 2006 C C . VAL A 1 249 ? 7.463 -8.810 -2.223 1.00 91.12 249 VAL A C 1
ATOM 2008 O O . VAL A 1 249 ? 8.054 -7.734 -2.279 1.00 91.12 249 VAL A O 1
ATOM 2011 N N . VAL A 1 250 ? 7.471 -9.708 -3.203 1.00 90.19 250 VAL A N 1
ATOM 2012 C CA . VAL A 1 250 ? 8.221 -9.574 -4.459 1.00 90.19 250 VAL A CA 1
ATOM 2013 C C . VAL A 1 250 ? 7.300 -9.891 -5.639 1.00 90.19 250 VAL A C 1
ATOM 2015 O O . VAL A 1 250 ? 6.408 -10.732 -5.515 1.00 90.19 250 VAL A O 1
ATOM 2018 N N . GLU A 1 251 ? 7.479 -9.189 -6.758 1.00 87.38 251 GLU A N 1
ATOM 2019 C CA . GLU A 1 251 ? 6.490 -9.105 -7.847 1.00 87.38 251 GLU A CA 1
ATOM 2020 C C . GLU A 1 251 ? 6.188 -10.465 -8.498 1.00 87.38 251 GLU A C 1
ATOM 2022 O O . GLU A 1 251 ? 5.034 -10.892 -8.521 1.00 87.38 251 GLU A O 1
ATOM 2027 N N . ASP A 1 252 ? 7.215 -11.215 -8.905 1.00 87.06 252 ASP A N 1
ATOM 2028 C CA . ASP A 1 252 ? 7.076 -12.560 -9.489 1.00 87.06 252 ASP A CA 1
ATOM 2029 C C . ASP A 1 252 ? 6.938 -13.685 -8.441 1.00 87.06 252 ASP A C 1
ATOM 2031 O O . ASP A 1 252 ? 7.003 -14.877 -8.755 1.00 87.06 252 ASP A O 1
ATOM 2035 N N . GLY A 1 253 ? 6.773 -13.338 -7.162 1.00 90.62 253 GLY A N 1
ATOM 2036 C CA . GLY A 1 253 ? 6.765 -14.290 -6.049 1.00 90.62 253 GLY A CA 1
ATOM 2037 C C . GLY A 1 253 ? 8.147 -14.850 -5.688 1.00 90.62 253 GLY A C 1
ATOM 2038 O O . GLY A 1 253 ? 8.273 -15.565 -4.695 1.00 90.62 253 GLY A O 1
ATOM 2039 N N . TYR A 1 254 ? 9.195 -14.518 -6.444 1.00 96.31 254 TYR A N 1
ATOM 2040 C CA . TYR A 1 254 ? 10.587 -14.705 -6.044 1.00 96.31 254 TYR A CA 1
ATOM 2041 C C . TYR A 1 254 ? 11.471 -13.558 -6.555 1.00 96.31 254 TYR A C 1
ATOM 2043 O O . TYR A 1 254 ? 11.158 -12.941 -7.567 1.00 96.31 254 TYR A O 1
ATOM 2051 N N . GLU A 1 255 ? 12.580 -13.282 -5.869 1.00 94.81 255 GLU A N 1
ATOM 2052 C CA . GLU A 1 255 ? 13.573 -12.283 -6.290 1.00 94.81 255 GLU A CA 1
ATOM 2053 C C . GLU A 1 255 ? 14.990 -12.739 -5.921 1.00 94.81 255 GLU A C 1
ATOM 2055 O O . GLU A 1 255 ? 15.205 -13.317 -4.855 1.00 94.81 255 GLU A O 1
ATOM 2060 N N . PHE A 1 256 ? 15.968 -12.469 -6.789 1.00 93.88 256 PHE A N 1
ATOM 2061 C CA . PHE A 1 256 ? 17.381 -12.750 -6.529 1.00 93.88 256 PHE A CA 1
ATOM 2062 C C . PHE A 1 256 ? 18.142 -11.505 -6.071 1.00 93.88 256 PHE A C 1
ATOM 2064 O O . PHE A 1 256 ? 18.101 -10.458 -6.708 1.00 93.88 256 PHE A O 1
ATOM 2071 N N . PHE A 1 257 ? 18.963 -11.674 -5.040 1.00 92.75 257 PHE A N 1
ATOM 2072 C CA . PHE A 1 257 ? 19.846 -10.655 -4.483 1.00 92.75 257 PHE A CA 1
ATOM 2073 C C . PHE A 1 257 ? 21.309 -11.127 -4.506 1.00 92.75 257 PHE A C 1
ATOM 2075 O O . PHE A 1 257 ? 21.594 -12.314 -4.686 1.00 92.75 257 PHE A O 1
ATOM 2082 N N . ALA A 1 258 ? 22.248 -10.188 -4.344 1.00 92.25 258 ALA A N 1
ATOM 2083 C CA . ALA A 1 258 ? 23.688 -10.446 -4.230 1.00 92.25 258 ALA A CA 1
ATOM 2084 C C . ALA A 1 258 ? 24.231 -11.445 -5.275 1.00 92.25 258 ALA A C 1
ATOM 2086 O O . ALA A 1 258 ? 24.696 -12.523 -4.925 1.00 92.25 258 ALA A O 1
ATOM 2087 N N . LYS A 1 259 ? 24.142 -11.116 -6.575 1.00 84.06 259 LYS A N 1
ATOM 2088 C CA . LYS A 1 259 ? 24.588 -11.994 -7.685 1.00 84.06 259 LYS A CA 1
ATOM 2089 C C . LYS A 1 259 ? 23.938 -13.395 -7.669 1.00 84.06 259 LYS A C 1
ATOM 2091 O O . LYS A 1 259 ? 24.590 -14.386 -7.981 1.00 84.06 259 LYS A O 1
ATOM 2096 N N . ARG A 1 260 ? 22.647 -13.472 -7.316 1.00 88.44 260 ARG A N 1
ATOM 2097 C CA . ARG A 1 260 ? 21.861 -14.716 -7.148 1.00 88.44 260 ARG A CA 1
ATOM 2098 C C . ARG A 1 260 ? 22.310 -15.618 -5.988 1.00 88.44 260 ARG A C 1
ATOM 2100 O O . ARG A 1 260 ? 21.852 -16.751 -5.897 1.00 88.44 260 ARG A O 1
ATOM 2107 N N . GLN A 1 261 ? 23.151 -15.118 -5.081 1.00 92.56 261 GLN A N 1
ATOM 2108 C CA . GLN A 1 261 ? 23.578 -15.842 -3.879 1.00 92.56 261 GLN A CA 1
ATOM 2109 C C . GLN A 1 261 ? 22.561 -15.767 -2.723 1.00 92.56 261 GLN A C 1
ATOM 2111 O O . GLN A 1 261 ? 22.683 -16.487 -1.732 1.00 92.56 261 GLN A O 1
ATOM 2116 N N . LEU A 1 262 ? 21.541 -14.914 -2.836 1.00 98.06 262 LEU A N 1
ATOM 2117 C CA . LEU A 1 262 ? 20.351 -14.944 -1.989 1.00 98.06 262 LEU A CA 1
ATOM 2118 C C . LEU A 1 262 ? 19.102 -14.950 -2.875 1.00 98.06 262 LEU A C 1
ATOM 2120 O O . LEU A 1 262 ? 19.067 -14.257 -3.892 1.00 98.06 262 LEU A O 1
ATOM 2124 N N . VAL A 1 263 ? 18.078 -15.699 -2.472 1.00 97.75 263 VAL A N 1
ATOM 2125 C CA . VAL A 1 263 ? 16.737 -15.664 -3.057 1.00 97.75 263 VAL A CA 1
ATOM 2126 C C . VAL A 1 263 ? 15.689 -15.385 -1.980 1.00 97.75 263 VAL A C 1
ATOM 2128 O O . VAL A 1 263 ? 15.711 -15.978 -0.899 1.00 97.75 263 VAL A O 1
ATOM 2131 N N . THR A 1 264 ? 14.770 -14.475 -2.283 1.00 98.31 264 THR A N 1
ATOM 2132 C CA . THR A 1 264 ? 13.554 -14.207 -1.510 1.00 98.31 264 THR A CA 1
ATOM 2133 C C . THR A 1 264 ? 12.386 -14.939 -2.160 1.00 98.31 264 THR A C 1
ATOM 2135 O O . THR A 1 264 ? 12.243 -14.889 -3.378 1.00 98.31 264 THR A O 1
ATOM 2138 N N . LEU A 1 265 ? 11.557 -15.615 -1.362 1.00 97.69 265 LEU A N 1
ATOM 2139 C CA . LEU A 1 265 ? 10.361 -16.346 -1.782 1.00 97.69 265 LEU A CA 1
ATOM 2140 C C . LEU A 1 265 ? 9.105 -15.798 -1.108 1.00 97.69 265 LEU A C 1
ATOM 2142 O O . LEU A 1 265 ? 9.046 -15.659 0.110 1.00 97.69 265 LEU A O 1
ATOM 2146 N N . PHE A 1 266 ? 8.054 -15.607 -1.892 1.00 97.75 266 PHE A N 1
ATOM 2147 C CA . PHE A 1 266 ? 6.745 -15.191 -1.417 1.00 97.75 266 PHE A CA 1
ATOM 2148 C C . PHE A 1 266 ? 5.681 -16.082 -2.065 1.00 97.75 266 PHE A C 1
ATOM 2150 O O . PHE A 1 266 ? 5.518 -16.071 -3.282 1.00 97.75 266 PHE A O 1
ATOM 2157 N N . SER A 1 267 ? 4.971 -16.905 -1.287 1.00 97.44 267 SER A N 1
ATOM 2158 C CA . SER A 1 267 ? 4.075 -17.943 -1.836 1.00 97.44 267 SER A CA 1
ATOM 2159 C C . SER A 1 267 ? 2.604 -17.517 -1.933 1.00 97.44 267 SER A C 1
ATOM 2161 O O . SER A 1 267 ? 1.775 -18.289 -2.416 1.00 97.44 267 SER A O 1
ATOM 2163 N N . ALA A 1 268 ? 2.272 -16.290 -1.523 1.00 95.38 268 ALA A N 1
ATOM 2164 C CA . ALA A 1 268 ? 0.921 -15.738 -1.536 1.00 95.38 268 ALA A CA 1
ATOM 2165 C C . ALA A 1 268 ? 0.683 -14.801 -2.750 1.00 95.38 268 ALA A C 1
ATOM 2167 O O . ALA A 1 268 ? 1.094 -13.638 -2.713 1.00 95.38 268 ALA A O 1
ATOM 2168 N N . PRO A 1 269 ? 0.014 -15.264 -3.829 1.00 92.94 269 PRO A N 1
ATOM 2169 C CA . PRO A 1 269 ? -0.320 -14.426 -4.983 1.00 92.94 269 PRO A CA 1
ATOM 2170 C C . PRO A 1 269 ? -1.448 -13.444 -4.675 1.00 92.94 269 PRO A C 1
ATOM 2172 O O . PRO A 1 269 ? -2.368 -13.787 -3.926 1.00 92.94 269 PRO A O 1
ATOM 2175 N N . ASN A 1 270 ? -1.430 -12.274 -5.325 1.00 89.50 270 ASN A N 1
ATOM 2176 C CA . ASN A 1 270 ? -2.364 -11.169 -5.088 1.00 89.50 270 ASN A CA 1
ATOM 2177 C C . ASN A 1 270 ? -2.522 -10.955 -3.581 1.00 89.50 270 ASN A C 1
ATOM 2179 O O . ASN A 1 270 ? -3.570 -11.234 -2.988 1.00 89.50 270 ASN A O 1
ATOM 2183 N N . TYR A 1 271 ? -1.402 -10.599 -2.955 1.00 88.19 271 TYR A N 1
ATOM 2184 C CA . TYR A 1 271 ? -1.208 -10.699 -1.520 1.00 88.19 271 TYR A CA 1
ATOM 2185 C C . TYR A 1 271 ? -2.352 -10.023 -0.751 1.00 88.19 271 TYR A C 1
ATOM 2187 O O . TYR A 1 271 ? -2.623 -8.831 -0.882 1.00 88.19 271 TYR A O 1
ATOM 2195 N N . CYS A 1 272 ? -3.094 -10.835 -0.000 1.00 78.12 272 CYS A N 1
ATOM 2196 C CA . CYS A 1 272 ? -4.305 -10.498 0.751 1.00 78.12 272 CYS A CA 1
ATOM 2197 C C . CYS A 1 272 ? -5.452 -9.816 -0.030 1.00 78.12 272 CYS A C 1
ATOM 2199 O O . CYS A 1 272 ? -6.476 -9.470 0.568 1.00 78.12 272 CYS A O 1
ATOM 2201 N N . GLY A 1 273 ? -5.362 -9.717 -1.359 1.00 74.50 273 GLY A N 1
ATOM 2202 C CA . GLY A 1 273 ? -6.294 -8.973 -2.207 1.00 74.50 273 GLY A CA 1
ATOM 2203 C C . GLY A 1 273 ? -5.880 -7.525 -2.503 1.00 74.50 273 GLY A C 1
ATOM 2204 O O . GLY A 1 273 ? -6.708 -6.794 -3.051 1.00 74.50 273 GLY A O 1
ATOM 2205 N N . GLU A 1 274 ? -4.675 -7.109 -2.099 1.00 70.12 274 GLU A N 1
ATOM 2206 C CA . GLU A 1 274 ? -4.192 -5.715 -2.127 1.00 70.12 274 GLU A CA 1
ATOM 2207 C C . GLU A 1 274 ? -3.097 -5.458 -3.182 1.00 70.12 274 GLU A C 1
ATOM 2209 O O . GLU A 1 274 ? -2.899 -4.312 -3.578 1.00 70.12 274 GLU A O 1
ATOM 2214 N N . PHE A 1 275 ? -2.429 -6.511 -3.661 1.00 81.81 275 PHE A N 1
ATOM 2215 C CA . PHE A 1 275 ? -1.305 -6.465 -4.607 1.00 81.81 275 PHE A CA 1
ATOM 2216 C C . PHE A 1 275 ? -1.637 -7.246 -5.892 1.00 81.81 275 PHE A C 1
ATOM 2218 O O . PHE A 1 275 ? -2.584 -8.028 -5.933 1.00 81.81 275 PHE A O 1
ATOM 2225 N N . ASP A 1 276 ? -0.845 -7.080 -6.945 1.00 82.62 276 ASP A N 1
ATOM 2226 C CA . ASP A 1 276 ? -0.924 -7.823 -8.212 1.00 82.62 276 ASP A CA 1
ATOM 2227 C C . ASP A 1 276 ? 0.163 -8.904 -8.374 1.00 82.62 276 ASP A C 1
ATOM 2229 O O . ASP A 1 276 ? 0.129 -9.663 -9.343 1.00 82.62 276 ASP A O 1
ATOM 2233 N N . ASN A 1 277 ? 1.042 -9.052 -7.377 1.00 91.12 277 ASN A N 1
ATOM 2234 C CA . ASN A 1 277 ? 2.140 -10.019 -7.350 1.00 91.12 277 ASN A CA 1
ATOM 2235 C C . ASN A 1 277 ? 1.710 -11.476 -7.624 1.00 91.12 277 ASN A C 1
ATOM 2237 O O . ASN A 1 277 ? 0.640 -11.936 -7.204 1.00 91.12 277 ASN A O 1
ATOM 2241 N N . ALA A 1 278 ? 2.598 -12.252 -8.240 1.00 93.25 278 ALA A N 1
ATOM 2242 C CA . ALA A 1 278 ? 2.523 -13.705 -8.239 1.00 93.25 278 ALA A CA 1
ATOM 2243 C C . ALA A 1 278 ? 3.031 -14.292 -6.910 1.00 93.25 278 ALA A C 1
ATOM 2245 O O . ALA A 1 278 ? 3.709 -13.636 -6.121 1.00 93.25 278 ALA A O 1
ATOM 2246 N N . GLY A 1 279 ? 2.675 -15.549 -6.650 1.00 94.88 279 GLY A N 1
ATOM 2247 C CA . GLY A 1 279 ? 3.313 -16.369 -5.625 1.00 94.88 279 GLY A CA 1
ATOM 2248 C C . GLY A 1 279 ? 4.310 -17.325 -6.277 1.00 94.88 279 GLY A C 1
ATOM 2249 O O . GLY A 1 279 ? 4.123 -17.705 -7.430 1.00 94.88 279 GLY A O 1
ATOM 2250 N N . SER A 1 280 ? 5.335 -17.765 -5.553 1.00 95.31 280 SER A N 1
ATOM 2251 C CA . SER A 1 280 ? 6.287 -18.773 -6.034 1.00 95.31 280 SER A CA 1
ATOM 2252 C C . SER A 1 280 ? 6.516 -19.885 -5.016 1.00 95.31 280 SER A C 1
ATOM 2254 O O . SER A 1 280 ? 6.275 -19.734 -3.815 1.00 95.31 280 SER A O 1
ATOM 2256 N N . MET A 1 281 ? 7.003 -21.016 -5.511 1.00 96.06 281 MET A N 1
ATOM 2257 C CA . MET A 1 281 ? 7.553 -22.118 -4.732 1.00 96.06 281 MET A CA 1
ATOM 2258 C C . MET A 1 281 ? 8.803 -22.628 -5.442 1.00 96.06 281 MET A C 1
ATOM 2260 O O . MET A 1 281 ? 8.780 -22.920 -6.638 1.00 96.06 281 MET A O 1
ATOM 2264 N N . MET A 1 282 ? 9.886 -22.767 -4.691 1.00 97.31 282 MET A N 1
ATOM 2265 C CA . MET A 1 282 ? 11.167 -23.248 -5.192 1.00 97.31 282 MET A CA 1
ATOM 2266 C C . MET A 1 282 ? 11.243 -24.764 -5.016 1.00 97.31 282 MET A C 1
ATOM 2268 O O . MET A 1 282 ? 10.924 -25.282 -3.954 1.00 97.31 282 MET A O 1
ATOM 2272 N N . THR A 1 283 ? 11.651 -25.498 -6.042 1.00 94.00 283 THR A N 1
ATOM 2273 C CA . THR A 1 283 ? 11.971 -26.928 -5.959 1.00 94.00 283 THR A CA 1
ATOM 2274 C C . THR A 1 283 ? 13.483 -27.080 -6.018 1.00 94.00 283 THR A C 1
ATOM 2276 O O . THR A 1 283 ? 14.107 -26.566 -6.946 1.00 94.00 283 THR A O 1
ATOM 2279 N N . VAL A 1 284 ? 14.041 -27.782 -5.034 1.00 92.69 284 VAL A N 1
ATOM 2280 C CA . VAL A 1 284 ? 15.437 -28.227 -4.993 1.00 92.69 284 VAL A CA 1
ATOM 2281 C C . VAL A 1 284 ? 15.434 -29.724 -5.283 1.00 92.69 284 VAL A C 1
ATOM 2283 O O . VAL A 1 284 ? 14.769 -30.480 -4.569 1.00 92.69 284 VAL A O 1
ATOM 2286 N N . ASP A 1 285 ? 16.108 -30.149 -6.350 1.00 87.50 285 ASP A N 1
ATOM 2287 C CA . ASP A 1 285 ? 16.226 -31.567 -6.711 1.00 87.50 285 ASP A CA 1
ATOM 2288 C C . ASP A 1 285 ? 17.450 -32.255 -6.075 1.00 87.50 285 ASP A C 1
ATOM 2290 O O . ASP A 1 285 ? 18.250 -31.621 -5.391 1.00 87.50 285 ASP A O 1
ATOM 2294 N N . GLU A 1 286 ? 17.603 -33.562 -6.310 1.00 88.69 286 GLU A N 1
ATOM 2295 C CA . GLU A 1 286 ? 18.726 -34.392 -5.825 1.00 88.69 286 GLU A CA 1
ATOM 2296 C C . GLU A 1 286 ? 20.120 -33.900 -6.273 1.00 88.69 286 GLU A C 1
ATOM 2298 O O . GLU A 1 286 ? 21.136 -34.368 -5.763 1.00 88.69 286 GLU A O 1
ATOM 2303 N N . THR A 1 287 ? 20.193 -32.972 -7.234 1.00 79.38 287 THR A N 1
ATOM 2304 C CA . THR A 1 287 ? 21.436 -32.348 -7.720 1.00 79.38 287 THR A CA 1
ATOM 2305 C C . THR A 1 287 ? 21.634 -30.921 -7.201 1.00 79.38 287 THR A C 1
ATOM 2307 O O . THR A 1 287 ? 22.552 -30.231 -7.642 1.00 79.38 287 THR A O 1
ATOM 2310 N N . LEU A 1 288 ? 20.779 -30.477 -6.271 1.00 82.50 288 LEU A N 1
ATOM 2311 C CA . LEU A 1 288 ? 20.656 -29.100 -5.783 1.00 82.50 288 LEU A CA 1
ATOM 2312 C C . LEU A 1 288 ? 20.268 -28.082 -6.866 1.00 82.50 288 LEU A C 1
ATOM 2314 O O . LEU A 1 288 ? 20.397 -26.869 -6.669 1.00 82.50 288 LEU A O 1
ATOM 2318 N N . MET A 1 289 ? 19.722 -28.543 -7.996 1.00 75.06 289 MET A N 1
ATOM 2319 C CA . MET A 1 289 ? 19.197 -27.642 -9.012 1.00 75.06 289 MET A CA 1
ATOM 2320 C C . MET A 1 289 ? 17.932 -26.965 -8.488 1.00 75.06 289 MET A C 1
ATOM 2322 O O . MET A 1 289 ? 16.959 -27.611 -8.095 1.00 75.06 289 MET A O 1
ATOM 2326 N N . CYS A 1 290 ? 17.959 -25.636 -8.496 1.00 86.25 290 CYS A N 1
ATOM 2327 C CA . CYS A 1 290 ? 16.885 -24.795 -7.995 1.00 86.25 290 CYS A CA 1
ATOM 2328 C C . CYS A 1 290 ? 15.994 -24.336 -9.157 1.00 86.25 290 CYS A C 1
ATOM 2330 O O . CYS A 1 290 ? 16.460 -23.657 -10.072 1.00 86.25 290 CYS A O 1
ATOM 2332 N N . SER A 1 291 ? 14.707 -24.680 -9.113 1.00 82.94 291 SER A N 1
ATOM 2333 C CA . SER A 1 291 ? 13.700 -24.277 -10.107 1.00 82.94 291 SER A CA 1
ATOM 2334 C C . SER A 1 291 ? 12.473 -23.663 -9.431 1.00 82.94 291 SER A C 1
ATOM 2336 O O . SER A 1 291 ? 12.182 -23.977 -8.280 1.00 82.94 291 SER A O 1
ATOM 2338 N N . PHE A 1 292 ? 11.742 -22.782 -10.119 1.00 91.44 292 PHE A N 1
ATOM 2339 C CA . PHE A 1 292 ? 10.631 -22.021 -9.532 1.00 91.44 292 PHE A CA 1
ATOM 2340 C C . PHE A 1 292 ? 9.302 -22.363 -10.210 1.00 91.44 292 PHE A C 1
ATOM 2342 O O . PHE A 1 292 ? 9.216 -22.439 -11.435 1.00 91.44 292 PHE A O 1
ATOM 2349 N N . GLN A 1 293 ? 8.257 -22.564 -9.408 1.00 90.38 293 GLN A N 1
ATOM 2350 C CA . GLN A 1 293 ? 6.886 -22.777 -9.864 1.00 90.38 293 GLN A CA 1
ATOM 2351 C C . GLN A 1 293 ? 6.047 -21.543 -9.529 1.00 90.38 293 GLN A C 1
ATOM 2353 O O . GLN A 1 293 ? 5.750 -21.291 -8.361 1.00 90.38 293 GLN A O 1
ATOM 2358 N N . ILE A 1 294 ? 5.672 -20.777 -10.558 1.00 91.50 294 ILE A N 1
ATOM 2359 C CA . ILE A 1 294 ? 4.972 -19.497 -10.398 1.00 91.50 294 ILE A CA 1
ATOM 2360 C C . ILE A 1 294 ? 3.459 -19.714 -10.337 1.00 91.50 294 ILE A C 1
ATOM 2362 O O . ILE A 1 294 ? 2.814 -20.125 -11.305 1.00 91.50 294 ILE A O 1
ATOM 2366 N N . LEU A 1 295 ? 2.881 -19.400 -9.184 1.00 90.38 295 LEU A N 1
ATOM 2367 C CA . LEU A 1 295 ? 1.455 -19.416 -8.915 1.00 90.38 295 LEU A CA 1
ATOM 2368 C C . LEU A 1 295 ? 0.872 -18.027 -9.203 1.00 90.38 295 LEU A C 1
ATOM 2370 O O . LEU A 1 295 ? 0.883 -17.146 -8.348 1.00 90.38 295 LEU A O 1
ATOM 2374 N N . LYS A 1 296 ? 0.330 -17.818 -10.406 1.00 89.25 296 LYS A N 1
ATOM 2375 C CA . LYS A 1 296 ? -0.336 -16.549 -10.757 1.00 89.25 296 LYS A CA 1
ATOM 2376 C C . LYS A 1 296 ? -1.614 -16.310 -9.920 1.00 89.25 296 LYS A C 1
ATOM 2378 O O . LYS A 1 296 ? -2.244 -17.284 -9.474 1.00 89.25 296 LYS A O 1
ATOM 2383 N N . PRO A 1 297 ? -2.045 -15.049 -9.716 1.00 85.25 297 PRO A N 1
ATOM 2384 C CA . PRO A 1 297 ? -3.357 -14.728 -9.148 1.00 85.25 297 PRO A CA 1
ATOM 2385 C C . PRO A 1 297 ? -4.505 -15.474 -9.842 1.00 85.25 297 PRO A C 1
ATOM 2387 O O . PRO A 1 297 ? -4.471 -15.703 -11.046 1.00 85.25 297 PRO A O 1
ATOM 2390 N N . ALA A 1 298 ? -5.534 -15.870 -9.088 1.00 75.44 298 ALA A N 1
ATOM 2391 C CA . ALA A 1 298 ? -6.684 -16.571 -9.659 1.00 75.44 298 ALA A CA 1
ATOM 2392 C C . ALA A 1 298 ? -7.632 -15.608 -10.400 1.00 75.44 298 ALA A C 1
ATOM 2394 O O . ALA A 1 298 ? -8.097 -14.618 -9.825 1.00 75.44 298 ALA A O 1
ATOM 2395 N N . ASP A 1 299 ? -7.978 -15.933 -11.649 1.00 57.94 299 ASP A N 1
ATOM 2396 C CA . ASP A 1 299 ? -8.852 -15.108 -12.486 1.00 57.94 299 ASP A CA 1
ATOM 2397 C C . ASP A 1 299 ? -10.244 -14.893 -11.888 1.00 57.94 299 ASP A C 1
ATOM 2399 O O . ASP A 1 299 ? -10.990 -15.830 -11.587 1.00 57.94 299 ASP A O 1
ATOM 2403 N N . LYS A 1 300 ? -10.670 -13.626 -11.839 1.00 50.03 300 LYS A N 1
ATOM 2404 C CA . LYS A 1 300 ? -12.004 -13.228 -11.353 1.00 50.03 300 LYS A CA 1
ATOM 2405 C C . LYS A 1 300 ? -13.163 -13.774 -12.211 1.00 50.03 300 LYS A C 1
ATOM 2407 O O . LYS A 1 300 ? -14.309 -13.692 -11.771 1.00 50.03 300 LYS A O 1
ATOM 2412 N N . LYS A 1 301 ? -12.892 -14.324 -13.406 1.00 36.72 301 LYS A N 1
ATOM 2413 C CA . LYS A 1 301 ? -13.901 -14.828 -14.360 1.00 36.72 301 LYS A CA 1
ATOM 2414 C C . LYS A 1 301 ? -14.427 -16.246 -14.056 1.00 36.72 301 LYS A C 1
ATOM 2416 O O . LYS A 1 301 ? -15.567 -16.537 -14.409 1.00 36.72 301 LYS A O 1
ATOM 2421 N N . LYS A 1 302 ? -13.679 -17.131 -13.377 1.00 31.91 302 LYS A N 1
ATOM 2422 C CA . LYS A 1 302 ? -14.038 -18.570 -13.261 1.00 31.91 302 LYS A CA 1
ATOM 2423 C C . LYS A 1 302 ? -14.983 -18.916 -12.085 1.00 31.91 302 LYS A C 1
ATOM 2425 O O . LYS A 1 302 ? -14.732 -19.845 -11.325 1.00 31.91 302 LYS A O 1
ATOM 2430 N N . PHE A 1 303 ? -16.122 -18.217 -11.971 1.00 32.03 303 PHE A N 1
ATOM 2431 C CA . PHE A 1 303 ? -17.255 -18.635 -11.118 1.00 32.03 303 PHE A CA 1
ATOM 2432 C C . PHE A 1 303 ? -18.612 -18.532 -11.842 1.00 32.03 303 PHE A C 1
ATOM 2434 O O . PHE A 1 303 ? -19.119 -17.420 -12.019 1.00 32.03 303 PHE A O 1
ATOM 2441 N N . PRO A 1 304 ? -19.275 -19.656 -12.185 1.00 29.41 304 PRO A N 1
ATOM 2442 C CA . PRO A 1 304 ? -20.631 -19.614 -12.720 1.00 29.41 304 PRO A CA 1
ATOM 2443 C C . PRO A 1 304 ? -21.617 -19.136 -11.644 1.00 29.41 304 PRO A C 1
ATOM 2445 O O . PRO A 1 304 ? -21.729 -19.721 -10.562 1.00 29.41 304 PRO A O 1
ATOM 2448 N N . TYR A 1 305 ? -22.365 -18.072 -11.945 1.00 29.05 305 TYR A N 1
ATOM 2449 C CA . TYR A 1 305 ? -23.420 -17.544 -11.076 1.00 29.05 305 TYR A CA 1
ATOM 2450 C C . TYR A 1 305 ? -24.617 -18.513 -11.012 1.00 29.05 305 TYR A C 1
ATOM 2452 O O . TYR A 1 305 ? -25.582 -18.405 -11.769 1.00 29.05 305 TYR A O 1
ATOM 2460 N N . GLY A 1 306 ? -24.572 -19.458 -10.070 1.00 26.97 306 GLY A N 1
ATOM 2461 C CA . GLY A 1 306 ? -25.703 -20.325 -9.733 1.00 26.97 306 GLY A CA 1
ATOM 2462 C C . GLY A 1 306 ? -26.863 -19.524 -9.134 1.00 26.97 306 GLY A C 1
ATOM 2463 O O . GLY A 1 306 ? -26.776 -19.039 -8.006 1.00 26.97 306 GLY A O 1
ATOM 2464 N N . GLY A 1 307 ? -27.947 -19.364 -9.895 1.00 24.92 307 GLY A N 1
ATOM 2465 C CA . GLY A 1 307 ? -29.097 -18.543 -9.509 1.00 24.92 307 GLY A CA 1
ATOM 2466 C C . GLY A 1 307 ? -29.981 -19.154 -8.413 1.00 24.92 307 GLY A C 1
ATOM 2467 O O . GLY A 1 307 ? -30.283 -20.345 -8.426 1.00 24.92 307 GLY A O 1
ATOM 2468 N N . GLY A 1 308 ? -30.467 -18.302 -7.503 1.00 24.69 308 GLY A N 1
ATOM 2469 C CA . GLY A 1 308 ? -31.503 -18.624 -6.517 1.00 24.69 308 GLY A CA 1
ATOM 2470 C C . GLY A 1 308 ? -32.825 -17.911 -6.827 1.00 24.69 308 GLY A C 1
ATOM 2471 O O . GLY A 1 308 ? -32.940 -16.699 -6.658 1.00 24.69 308 GLY A O 1
ATOM 2472 N N . VAL A 1 309 ? -33.828 -18.668 -7.270 1.00 26.80 309 VAL A N 1
ATOM 2473 C CA . VAL A 1 309 ? -35.215 -18.217 -7.512 1.00 26.80 309 VAL A CA 1
ATOM 2474 C C . VAL A 1 309 ? -35.960 -18.104 -6.164 1.00 26.80 309 VAL A C 1
ATOM 2476 O O . VAL A 1 309 ? -35.795 -18.978 -5.324 1.00 26.80 309 VAL A O 1
ATOM 2479 N N . GLY A 1 310 ? -36.824 -17.125 -5.862 1.00 25.05 310 GLY A N 1
ATOM 2480 C CA . GLY A 1 310 ? -37.221 -15.891 -6.557 1.00 25.05 310 GLY A CA 1
ATOM 2481 C C . GLY A 1 310 ? -38.386 -15.191 -5.815 1.00 25.05 310 GLY A C 1
ATOM 2482 O O . GLY A 1 310 ? -38.844 -15.686 -4.788 1.00 25.05 310 GLY A O 1
ATOM 2483 N N . SER A 1 311 ? -38.907 -14.066 -6.334 1.00 25.73 311 SER A N 1
ATOM 2484 C CA . SER A 1 311 ? -40.366 -13.841 -6.520 1.00 25.73 311 SER A CA 1
ATOM 2485 C C . SER A 1 311 ? -40.720 -12.484 -7.181 1.00 25.73 311 SER A C 1
ATOM 2487 O O . SER A 1 311 ? -40.545 -11.427 -6.593 1.00 25.73 311 SER A O 1
ATOM 2489 N N . ASN A 1 312 ? -41.260 -12.545 -8.412 1.00 24.61 312 ASN A N 1
ATOM 2490 C CA . ASN A 1 312 ? -42.388 -11.758 -8.977 1.00 24.61 312 ASN A CA 1
ATOM 2491 C C . ASN A 1 312 ? -42.735 -10.382 -8.342 1.00 24.61 312 ASN A C 1
ATOM 2493 O O . ASN A 1 312 ? -43.136 -10.346 -7.185 1.00 24.61 312 ASN A O 1
ATOM 2497 N N . ARG A 1 313 ? -42.816 -9.228 -9.039 1.00 25.66 313 ARG A N 1
ATOM 2498 C CA . ARG A 1 313 ? -43.433 -8.847 -10.353 1.00 25.66 313 ARG A CA 1
ATOM 2499 C C . ARG A 1 313 ? -43.265 -7.300 -10.534 1.00 25.66 313 ARG A C 1
ATOM 2501 O O . ARG A 1 313 ? -42.982 -6.656 -9.527 1.00 25.66 313 ARG A O 1
ATOM 2508 N N . PRO A 1 314 ? -43.676 -6.639 -11.646 1.00 27.69 314 PRO A N 1
ATOM 2509 C CA . PRO A 1 314 ? -43.658 -6.988 -13.077 1.00 27.69 314 PRO A CA 1
ATOM 2510 C C . PRO A 1 314 ? -42.970 -5.898 -13.963 1.00 27.69 314 PRO A C 1
ATOM 2512 O O . PRO A 1 314 ? -42.637 -4.812 -13.500 1.00 27.69 314 PRO A O 1
ATOM 2515 N N . VAL A 1 315 ? -42.804 -6.166 -15.266 1.00 27.83 315 VAL A N 1
ATOM 2516 C CA . VAL A 1 315 ? -42.098 -5.311 -16.258 1.00 27.83 315 VAL A CA 1
ATOM 2517 C C . VAL A 1 315 ? -43.045 -4.380 -17.041 1.00 27.83 315 VAL A C 1
ATOM 2519 O O . VAL A 1 315 ? -44.181 -4.757 -17.312 1.00 27.83 315 VAL A O 1
ATOM 2522 N N . THR A 1 316 ? -42.572 -3.202 -17.481 1.00 24.47 316 THR A N 1
ATOM 2523 C CA . THR A 1 316 ? -43.079 -2.448 -18.664 1.00 24.47 316 THR A CA 1
ATOM 2524 C C . THR A 1 316 ? -41.943 -1.598 -19.303 1.00 24.47 316 THR A C 1
ATOM 2526 O O . THR A 1 316 ? -40.932 -1.389 -18.634 1.00 24.47 316 THR A O 1
ATOM 2529 N N . PRO A 1 317 ? -42.020 -1.203 -20.600 1.00 25.92 317 PRO A N 1
ATOM 2530 C CA . PRO A 1 317 ? -40.853 -1.226 -21.509 1.00 25.92 317 PRO A CA 1
ATOM 2531 C C . PRO A 1 317 ? -40.214 0.152 -21.835 1.00 25.92 317 PRO A C 1
ATOM 2533 O O . PRO A 1 317 ? -40.748 1.187 -21.432 1.00 25.92 317 PRO A O 1
ATOM 2536 N N . PRO A 1 318 ? -39.080 0.188 -22.574 1.00 33.62 318 PRO A N 1
ATOM 2537 C CA . PRO A 1 318 ? -38.236 1.378 -22.734 1.00 33.62 318 PRO A CA 1
ATOM 2538 C C . PRO A 1 318 ? -38.681 2.321 -23.864 1.00 33.62 318 PRO A C 1
ATOM 2540 O O . PRO A 1 318 ? -39.399 1.918 -24.783 1.00 33.62 318 PRO A O 1
ATOM 2543 N N . ARG A 1 319 ? -38.179 3.570 -23.856 1.00 24.83 319 ARG A N 1
ATOM 2544 C CA . ARG A 1 319 ? -38.210 4.430 -25.051 1.00 24.83 319 ARG A CA 1
ATOM 2545 C C . ARG A 1 319 ? -37.114 5.509 -25.100 1.00 24.83 319 ARG A C 1
ATOM 2547 O O . ARG A 1 319 ? -37.149 6.468 -24.343 1.00 24.83 319 ARG A O 1
ATOM 2554 N N . ASN A 1 320 ? -36.215 5.315 -26.064 1.00 24.92 320 ASN A N 1
ATOM 2555 C CA . ASN A 1 320 ? -35.494 6.254 -26.935 1.00 24.92 320 ASN A CA 1
ATOM 2556 C C . ASN A 1 320 ? -35.030 7.628 -26.405 1.00 24.92 320 ASN A C 1
ATOM 2558 O O . ASN A 1 320 ? -35.824 8.486 -26.023 1.00 24.92 320 ASN A O 1
ATOM 2562 N N . ALA A 1 321 ? -33.737 7.892 -26.614 1.00 30.14 321 ALA A N 1
ATOM 2563 C CA . ALA A 1 321 ? -33.162 9.235 -26.676 1.00 30.14 321 ALA A CA 1
ATOM 2564 C C . ALA A 1 321 ? -33.716 10.067 -27.857 1.00 30.14 321 ALA A C 1
ATOM 2566 O O . ALA A 1 321 ? -34.197 9.504 -28.846 1.00 30.14 321 ALA A O 1
ATOM 2567 N N . PRO A 1 322 ? -33.573 11.403 -27.801 1.00 28.83 322 PRO A N 1
ATOM 2568 C CA . PRO A 1 322 ? -33.512 12.228 -29.005 1.00 28.83 322 PRO A CA 1
ATOM 2569 C C . PRO A 1 322 ? -32.272 13.142 -29.056 1.00 28.83 322 PRO A C 1
ATOM 2571 O O . PRO A 1 322 ? -31.863 13.735 -28.059 1.00 28.83 322 PRO A O 1
ATOM 2574 N N . ALA A 1 323 ? -31.721 13.300 -30.262 1.00 23.94 323 ALA A N 1
ATOM 2575 C CA . ALA A 1 323 ? -30.670 14.266 -30.575 1.00 23.94 323 ALA A CA 1
ATOM 2576 C C . ALA A 1 323 ? -31.220 15.697 -30.795 1.00 23.94 323 ALA A C 1
ATOM 2578 O O . ALA A 1 323 ? -32.427 15.943 -30.789 1.00 23.94 323 ALA A O 1
ATOM 2579 N N . ALA A 1 324 ? -30.306 16.654 -30.971 1.00 29.92 324 ALA A N 1
ATOM 2580 C CA . ALA A 1 324 ? -30.571 18.092 -30.989 1.00 29.92 324 ALA A CA 1
ATOM 2581 C C . ALA A 1 324 ? -31.371 18.613 -32.203 1.00 29.92 324 ALA A C 1
ATOM 2583 O O . ALA A 1 324 ? -31.231 18.103 -33.310 1.00 29.92 324 ALA A O 1
ATOM 2584 N N . GLN A 1 325 ? -32.075 19.744 -32.020 1.00 24.92 325 GLN A N 1
ATOM 2585 C CA . GLN A 1 325 ? -32.094 20.860 -32.986 1.00 24.92 325 GLN A CA 1
ATOM 2586 C C . GLN A 1 325 ? -32.698 22.151 -32.395 1.00 24.92 325 GLN A C 1
ATOM 2588 O O . GLN A 1 325 ? -33.491 22.127 -31.457 1.00 24.92 325 GLN A O 1
ATOM 2593 N N . ALA A 1 326 ? -32.305 23.303 -32.948 1.00 27.02 326 ALA A N 1
ATOM 2594 C CA . ALA A 1 326 ? -32.677 24.636 -32.465 1.00 27.02 326 ALA A CA 1
ATOM 2595 C C . ALA A 1 326 ? -33.896 25.234 -33.196 1.00 27.02 326 ALA A C 1
ATOM 2597 O O . ALA A 1 326 ? -34.053 25.015 -34.397 1.00 27.02 326 ALA A O 1
ATOM 2598 N N . LYS A 1 327 ? -34.674 26.116 -32.532 1.00 25.62 327 LYS A N 1
ATOM 2599 C CA . LYS A 1 327 ? -35.366 27.237 -33.211 1.00 25.62 327 LYS A CA 1
ATOM 2600 C C . LYS A 1 327 ? -35.884 28.360 -32.297 1.00 25.62 327 LYS A C 1
ATOM 2602 O O . LYS A 1 327 ? -36.169 28.194 -31.119 1.00 25.62 327 LYS A O 1
ATOM 2607 N N . LYS A 1 328 ? -35.968 29.528 -32.933 1.00 24.59 328 LYS A N 1
ATOM 2608 C CA . LYS A 1 328 ? -36.237 30.891 -32.453 1.00 24.59 328 LYS A CA 1
ATOM 2609 C C . LYS A 1 328 ? -37.576 31.104 -31.714 1.00 24.59 328 LYS A C 1
ATOM 2611 O O . LYS A 1 328 ? -38.625 30.759 -32.234 1.00 24.59 328 LYS A O 1
ATOM 2616 N N . GLY A 1 329 ? -37.505 31.856 -30.611 1.00 27.22 329 GLY A N 1
ATOM 2617 C CA . GLY A 1 329 ? -38.290 33.075 -30.334 1.00 27.22 329 GLY A CA 1
ATOM 2618 C C . GLY A 1 329 ? -39.823 33.089 -30.467 1.00 27.22 329 GLY A C 1
ATOM 2619 O O . GLY A 1 329 ? -40.352 33.265 -31.559 1.00 27.22 329 GLY A O 1
ATOM 2620 N N . MET A 1 330 ? -40.516 33.165 -29.323 1.00 29.52 330 MET A N 1
ATOM 2621 C CA . MET A 1 330 ? -41.886 33.696 -29.203 1.00 29.52 330 MET A CA 1
ATOM 2622 C C . MET A 1 330 ? -41.956 34.739 -28.075 1.00 29.52 330 MET A C 1
ATOM 2624 O O . MET A 1 330 ? -41.548 34.472 -26.946 1.00 29.52 330 MET A O 1
ATOM 2628 N N . LYS A 1 331 ? -42.472 35.939 -28.380 1.00 34.03 331 LYS A N 1
ATOM 2629 C CA . LYS A 1 331 ? -42.783 36.983 -27.386 1.00 34.03 331 LYS A CA 1
ATOM 2630 C C . LYS A 1 331 ? -44.168 36.710 -26.790 1.00 34.03 331 LYS A C 1
ATOM 2632 O O . LYS A 1 331 ? -45.167 37.050 -27.417 1.00 34.03 331 LYS A O 1
ATOM 2637 N N . ASN A 1 332 ? -44.231 36.154 -25.582 1.00 38.34 332 ASN A N 1
ATOM 2638 C CA . ASN A 1 332 ? -45.488 36.024 -24.839 1.00 38.34 332 ASN A CA 1
ATOM 2639 C C . ASN A 1 332 ? -45.677 37.222 -23.895 1.00 38.34 332 ASN A C 1
ATOM 2641 O O . ASN A 1 332 ? -44.753 37.605 -23.180 1.00 38.34 332 ASN A O 1
ATOM 2645 N N . ALA A 1 333 ? -46.873 37.814 -23.894 1.00 43.09 333 ALA A N 1
ATOM 2646 C CA . ALA A 1 333 ? -47.200 38.955 -23.043 1.00 43.09 333 ALA A CA 1
ATOM 2647 C C . ALA A 1 333 ? -47.416 38.513 -21.583 1.00 43.09 333 ALA A C 1
ATOM 2649 O O . ALA A 1 333 ? -48.330 37.742 -21.286 1.00 43.09 333 ALA A O 1
ATOM 2650 N N . ILE A 1 334 ? -46.582 39.021 -20.675 1.00 54.47 334 ILE A N 1
ATOM 2651 C CA . ILE A 1 334 ? -46.634 38.728 -19.237 1.00 54.47 334 ILE A CA 1
ATOM 2652 C C . ILE A 1 334 ? -47.617 39.694 -18.563 1.00 54.47 334 ILE A C 1
ATOM 2654 O O . ILE A 1 334 ? -47.489 40.906 -18.723 1.00 54.47 334 ILE A O 1
ATOM 2658 N N . SER A 1 335 ? -48.593 39.180 -17.804 1.00 52.00 335 SER A N 1
ATOM 2659 C CA . SER A 1 335 ? -49.659 40.012 -17.208 1.00 52.00 335 SER A CA 1
ATOM 2660 C C . SER A 1 335 ? -49.485 40.362 -15.726 1.00 52.00 335 SER A C 1
ATOM 2662 O O . SER A 1 335 ? -50.227 41.204 -15.224 1.00 52.00 335 SER A O 1
ATOM 2664 N N . LYS A 1 336 ? -48.547 39.729 -15.010 1.00 62.22 336 LYS A N 1
ATOM 2665 C CA . LYS A 1 336 ? -48.164 40.119 -13.643 1.00 62.22 336 LYS A CA 1
ATOM 2666 C C . LYS A 1 336 ? -46.803 39.529 -13.276 1.00 62.22 336 LYS A C 1
ATOM 2668 O O . LYS A 1 336 ? -46.563 38.353 -13.552 1.00 62.22 336 LYS A O 1
ATOM 2673 N N . VAL A 1 337 ? -45.950 40.336 -12.649 1.00 72.12 337 VAL A N 1
ATOM 2674 C CA . VAL A 1 337 ? -44.624 39.946 -12.147 1.00 72.12 337 VAL A CA 1
ATOM 2675 C C . VAL A 1 337 ? -44.500 40.401 -10.697 1.00 72.12 337 VAL A C 1
ATOM 2677 O O . VAL A 1 337 ? -44.969 41.485 -10.369 1.00 72.12 337 VAL A O 1
ATOM 2680 N N . HIS A 1 338 ? -43.906 39.569 -9.844 1.00 77.69 338 HIS A N 1
ATOM 2681 C CA . HIS A 1 338 ? -43.551 39.904 -8.465 1.00 77.69 338 HIS A CA 1
ATOM 2682 C C . HIS A 1 338 ? -42.059 39.639 -8.264 1.00 77.69 338 HIS A C 1
ATOM 2684 O O . HIS A 1 338 ? -41.555 38.594 -8.692 1.00 77.69 338 HIS A O 1
ATOM 2690 N N . ILE A 1 339 ? -41.366 40.574 -7.619 1.00 82.25 339 ILE A N 1
ATOM 2691 C CA . ILE A 1 339 ? -39.920 40.524 -7.395 1.00 82.25 339 ILE A CA 1
ATOM 2692 C C . ILE A 1 339 ? -39.665 40.400 -5.890 1.00 82.25 339 ILE A C 1
ATOM 2694 O O . ILE A 1 339 ? -40.011 41.299 -5.133 1.00 82.25 339 ILE A O 1
ATOM 2698 N N . ASP A 1 340 ? -39.062 39.288 -5.468 1.00 79.81 340 ASP A N 1
ATOM 2699 C CA . ASP A 1 340 ? -38.639 39.032 -4.086 1.00 79.81 340 ASP A CA 1
ATOM 2700 C C . ASP A 1 340 ? -37.107 38.909 -4.004 1.00 79.81 340 ASP A C 1
ATOM 2702 O O . ASP A 1 340 ? -36.433 38.620 -4.994 1.00 79.81 340 ASP A O 1
ATOM 2706 N N . THR A 1 341 ? -36.537 39.051 -2.807 1.00 82.12 341 THR A N 1
ATOM 2707 C CA . THR A 1 341 ? -35.111 38.761 -2.559 1.00 82.12 341 THR A CA 1
ATOM 2708 C C . THR A 1 341 ? -34.928 37.333 -2.041 1.00 82.12 341 THR A C 1
ATOM 2710 O O . THR A 1 341 ? -35.782 36.812 -1.321 1.00 82.12 341 THR A O 1
ATOM 2713 N N . HIS A 1 342 ? -33.831 36.662 -2.409 1.00 78.56 342 HIS A N 1
ATOM 2714 C CA . HIS A 1 342 ? -33.584 35.292 -1.959 1.00 78.56 342 HIS A CA 1
ATOM 2715 C C . HIS A 1 342 ? -33.289 35.262 -0.444 1.00 78.56 342 HIS A C 1
ATOM 2717 O O . HIS A 1 342 ? -32.471 36.048 0.047 1.00 78.56 342 HIS A O 1
ATOM 2723 N N . PRO A 1 343 ? -33.905 34.355 0.341 1.00 64.94 343 PRO A N 1
ATOM 2724 C CA . PRO A 1 343 ? -33.799 34.377 1.800 1.00 64.94 343 PRO A CA 1
ATOM 2725 C C . PRO A 1 343 ? -32.399 34.054 2.340 1.00 64.94 343 PRO A C 1
ATOM 2727 O O . PRO A 1 343 ? -32.164 34.276 3.524 1.00 64.94 343 PRO A O 1
ATOM 2730 N N . THR A 1 344 ? -31.449 33.601 1.517 1.00 60.03 344 THR A N 1
ATOM 2731 C CA . THR A 1 344 ? -30.072 33.254 1.942 1.00 60.03 344 THR A CA 1
ATOM 2732 C C . THR A 1 344 ? -28.955 33.702 0.996 1.00 60.03 344 THR A C 1
ATOM 2734 O O . THR A 1 344 ? -27.813 33.764 1.436 1.00 60.03 344 THR A O 1
ATOM 2737 N N . GLU A 1 345 ? -29.249 34.042 -0.262 1.00 72.81 345 GLU A N 1
ATOM 2738 C CA . GLU A 1 345 ? -28.231 34.333 -1.289 1.00 72.81 345 GLU A CA 1
ATOM 2739 C C . GLU A 1 345 ? -28.335 35.780 -1.780 1.00 72.81 345 GLU A C 1
ATOM 2741 O O . GLU A 1 345 ? -29.385 36.414 -1.651 1.00 72.81 345 GLU A O 1
ATOM 2746 N N . GLN A 1 346 ? -27.271 36.290 -2.405 1.00 81.12 346 GLN A N 1
ATOM 2747 C CA . GLN A 1 346 ? -27.324 37.526 -3.191 1.00 81.12 346 GLN A CA 1
ATOM 2748 C C . GLN A 1 346 ? -28.005 37.254 -4.539 1.00 81.12 346 GLN A C 1
ATOM 2750 O O . GLN A 1 346 ? -27.376 37.213 -5.589 1.00 81.12 346 GLN A O 1
ATOM 2755 N N . ALA A 1 347 ? -29.312 37.005 -4.503 1.00 84.50 347 ALA A N 1
ATOM 2756 C CA . ALA A 1 347 ? -30.097 36.691 -5.687 1.00 84.50 347 ALA A CA 1
ATOM 2757 C C . ALA A 1 347 ? -31.516 37.260 -5.595 1.00 84.50 347 ALA A C 1
ATOM 2759 O O . ALA A 1 347 ? -32.075 37.421 -4.507 1.00 84.50 347 ALA A O 1
ATOM 2760 N N . ILE A 1 348 ? -32.112 37.540 -6.750 1.00 88.81 348 ILE A N 1
ATOM 2761 C CA . ILE A 1 348 ? -33.480 38.048 -6.882 1.00 88.81 348 ILE A CA 1
ATOM 2762 C C . ILE A 1 348 ? -34.369 36.963 -7.482 1.00 88.81 348 ILE A C 1
ATOM 2764 O O . ILE A 1 348 ? -34.011 36.326 -8.471 1.00 88.81 348 ILE A O 1
ATOM 2768 N N . VAL A 1 349 ? -35.535 36.749 -6.879 1.00 83.00 349 VAL A N 1
ATOM 2769 C CA . VAL A 1 349 ? -36.528 35.760 -7.299 1.00 83.00 349 VAL A CA 1
ATOM 2770 C C . VAL A 1 349 ? -37.661 36.485 -8.015 1.00 83.00 349 VAL A C 1
ATOM 2772 O O . VAL A 1 349 ? -38.435 37.216 -7.402 1.00 83.00 349 VAL A O 1
ATOM 2775 N N . VAL A 1 350 ? -37.774 36.265 -9.321 1.00 84.75 350 VAL A N 1
ATOM 2776 C CA . VAL A 1 350 ? -38.825 36.840 -10.165 1.00 84.75 350 VAL A CA 1
ATOM 2777 C C . VAL A 1 350 ? -39.895 35.779 -10.404 1.00 84.75 350 VAL A C 1
ATOM 2779 O O . VAL A 1 350 ? -39.608 34.734 -10.991 1.00 84.75 350 VAL A O 1
ATOM 2782 N N . ARG A 1 351 ? -41.132 36.032 -9.963 1.00 80.50 351 ARG A N 1
ATOM 2783 C CA . ARG A 1 351 ? -42.295 35.158 -10.209 1.00 80.50 351 ARG A CA 1
ATOM 2784 C C . ARG A 1 351 ? -43.248 35.806 -11.208 1.00 80.50 351 ARG A C 1
ATOM 2786 O O . ARG A 1 351 ? -43.542 36.991 -11.072 1.00 80.50 351 ARG A O 1
ATOM 2793 N N . PHE A 1 352 ? -43.753 35.048 -12.179 1.00 76.31 352 PHE A N 1
ATOM 2794 C CA . PHE A 1 352 ? -44.662 35.557 -13.211 1.00 76.31 352 PHE A CA 1
ATOM 2795 C C . PHE A 1 352 ? -45.726 34.533 -13.647 1.00 76.31 352 PHE A C 1
ATOM 2797 O O . PHE A 1 352 ? -45.493 33.323 -13.639 1.00 76.31 352 PHE A O 1
ATOM 2804 N N . GLU A 1 353 ? -46.911 35.031 -14.020 1.00 66.31 353 GLU A N 1
ATOM 2805 C CA . GLU A 1 353 ? -48.027 34.227 -14.551 1.00 66.31 353 GLU A CA 1
ATOM 2806 C C . GLU A 1 353 ? -48.048 34.267 -16.093 1.00 66.31 353 GLU A C 1
ATOM 2808 O O . GLU A 1 353 ? -48.084 35.346 -16.691 1.00 66.31 353 GLU A O 1
ATOM 2813 N N . ASN A 1 354 ? -48.100 33.094 -16.738 1.00 56.53 354 ASN A N 1
ATOM 2814 C CA . ASN A 1 354 ? -48.302 32.959 -18.187 1.00 56.53 354 ASN A CA 1
ATOM 2815 C C . ASN A 1 354 ? -49.781 32.678 -18.515 1.00 56.53 354 ASN A C 1
ATOM 2817 O O . ASN A 1 354 ? -50.377 31.760 -17.952 1.00 56.53 354 ASN A O 1
ATOM 2821 N N . LYS A 1 355 ? -50.361 33.398 -19.487 1.00 46.78 355 LYS A N 1
ATOM 2822 C CA . LYS A 1 355 ? -51.654 33.029 -20.096 1.00 46.78 355 LYS A CA 1
ATOM 2823 C C . LYS A 1 355 ? -51.434 32.090 -21.284 1.00 46.78 355 LYS A C 1
ATOM 2825 O O . LYS A 1 355 ? -50.720 32.443 -22.218 1.00 46.78 355 LYS A O 1
ATOM 2830 N N . ILE A 1 356 ? -52.087 30.929 -21.270 1.00 44.62 356 ILE A N 1
ATOM 2831 C CA . ILE A 1 356 ? -52.099 29.984 -22.396 1.00 44.62 356 ILE A CA 1
ATOM 2832 C C . ILE A 1 356 ? -53.265 30.342 -23.328 1.00 44.62 356 ILE A C 1
ATOM 2834 O O . ILE A 1 356 ? -54.407 30.457 -22.881 1.00 44.62 356 ILE A O 1
ATOM 2838 N N . GLY A 1 357 ? -52.972 30.545 -24.615 1.00 37.59 357 GLY A N 1
ATOM 2839 C CA . GLY A 1 357 ? -53.980 30.758 -25.658 1.00 37.59 357 GLY A CA 1
ATOM 2840 C C . GLY A 1 357 ? -54.677 29.452 -26.050 1.00 37.59 357 GLY A C 1
ATOM 2841 O O . GLY A 1 357 ? -54.072 28.386 -26.009 1.00 37.59 357 GLY A O 1
ATOM 2842 N N . SER A 1 358 ? -55.956 29.534 -26.418 1.00 36.50 358 SER A N 1
ATOM 2843 C CA . SER A 1 358 ? -56.802 28.361 -26.679 1.00 36.50 358 SER A CA 1
ATOM 2844 C C . SER A 1 358 ? -57.006 28.103 -28.173 1.00 36.50 358 SER A C 1
ATOM 2846 O O . SER A 1 358 ? -57.391 29.012 -28.904 1.00 36.50 358 SER A O 1
ATOM 2848 N N . SER A 1 359 ? -56.831 26.852 -28.611 1.00 30.58 359 SER A N 1
ATOM 2849 C CA . SER A 1 359 ? -57.352 26.365 -29.897 1.00 30.58 359 SER A CA 1
ATOM 2850 C C . SER A 1 359 ? -57.518 24.834 -29.906 1.00 30.58 359 SER A C 1
ATOM 2852 O O . SER A 1 359 ? -56.521 24.126 -29.847 1.00 30.58 359 SER A O 1
ATOM 2854 N N . SER A 1 360 ? -58.778 24.366 -29.982 1.00 30.70 360 SER A N 1
ATOM 2855 C CA . SER A 1 360 ? -59.296 23.204 -30.761 1.00 30.70 360 SER A CA 1
ATOM 2856 C C . SER A 1 360 ? -58.474 21.888 -30.870 1.00 30.70 360 SER A C 1
ATOM 2858 O O . SER A 1 360 ? -57.329 21.924 -31.290 1.00 30.70 360 SER A O 1
ATOM 2860 N N . GLN A 1 361 ? -59.007 20.668 -30.680 1.00 31.19 361 GLN A N 1
ATOM 2861 C CA . GLN A 1 361 ? -60.396 20.181 -30.549 1.00 31.19 361 GLN A CA 1
ATOM 2862 C C .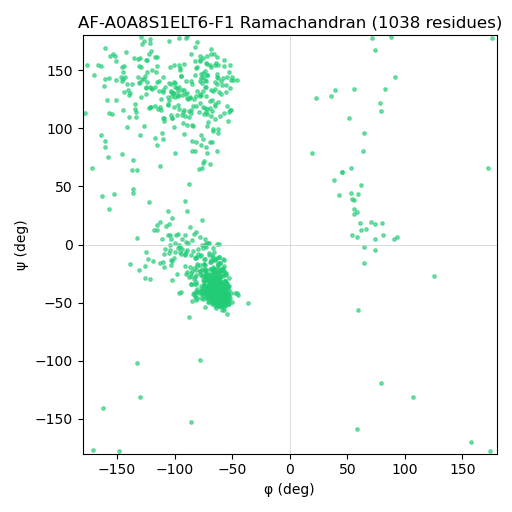 GLN A 1 361 ? -60.516 19.049 -29.502 1.00 31.19 361 GLN A C 1
ATOM 2864 O O . GLN A 1 361 ? -59.526 18.449 -29.094 1.00 31.19 361 GLN A O 1
ATOM 2869 N N . ILE A 1 362 ? -61.751 18.736 -29.091 1.00 32.31 362 ILE A N 1
ATOM 2870 C CA . ILE A 1 362 ? -62.093 17.675 -28.127 1.00 32.31 362 ILE A CA 1
ATOM 2871 C C . ILE A 1 362 ? -62.644 16.446 -28.866 1.00 32.31 362 ILE A C 1
ATOM 2873 O O . ILE A 1 362 ? -63.537 16.588 -29.698 1.00 32.31 362 ILE A O 1
ATOM 2877 N N . SER A 1 363 ? -62.234 15.239 -28.461 1.00 27.94 363 SER A N 1
ATOM 2878 C CA . SER A 1 363 ? -63.093 14.045 -28.535 1.00 27.94 363 SER A CA 1
ATOM 2879 C C . SER A 1 363 ? -63.214 13.404 -27.142 1.00 27.94 363 SER A C 1
ATOM 2881 O O . SER A 1 363 ? -62.475 13.754 -26.221 1.00 27.94 363 SER A O 1
ATOM 2883 N N . SER A 1 364 ? -64.262 12.610 -26.921 1.00 30.72 364 SER A N 1
ATOM 2884 C CA . SER A 1 364 ? -64.968 12.615 -25.631 1.00 30.72 364 SER A CA 1
ATOM 2885 C C . SER A 1 364 ? -64.795 11.365 -24.758 1.00 30.72 364 SER A C 1
ATOM 2887 O O . SER A 1 364 ? -65.090 10.256 -25.194 1.00 30.72 364 SER A O 1
ATOM 2889 N N . ARG A 1 365 ? -64.466 11.570 -23.469 1.00 28.73 365 ARG A N 1
ATOM 2890 C CA . ARG A 1 365 ? -65.130 10.928 -22.310 1.00 28.73 365 ARG A CA 1
ATOM 2891 C C . ARG A 1 365 ? -64.687 11.548 -20.972 1.00 28.73 365 ARG A C 1
ATOM 2893 O O . ARG A 1 365 ? -63.538 11.925 -20.810 1.00 28.73 365 ARG A O 1
ATOM 2900 N N . SER A 1 366 ? -65.623 11.596 -20.018 1.00 27.58 366 SER A N 1
ATOM 2901 C CA . SER A 1 366 ? -65.473 12.023 -18.610 1.00 27.58 366 SER A CA 1
ATOM 2902 C C . SER A 1 366 ? -65.102 13.496 -18.327 1.00 27.58 366 SER A C 1
ATOM 2904 O O . SER A 1 366 ? -63.937 13.880 -18.259 1.00 27.58 366 SER A O 1
ATOM 2906 N N . ARG A 1 367 ? -66.121 14.327 -18.049 1.00 29.20 367 ARG A N 1
ATOM 2907 C CA . ARG A 1 367 ? -65.961 15.626 -17.367 1.00 29.20 367 ARG A CA 1
ATOM 2908 C C . ARG A 1 367 ? -66.058 15.430 -15.849 1.00 29.20 367 ARG A C 1
ATOM 2910 O O . ARG A 1 367 ? -67.171 15.345 -15.341 1.00 29.20 367 ARG A O 1
ATOM 2917 N N . ALA A 1 368 ? -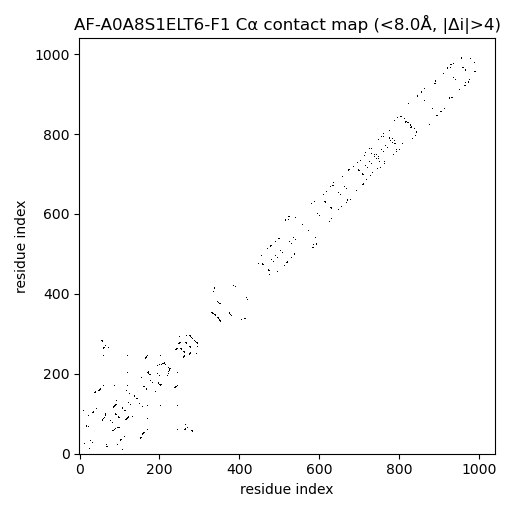64.930 15.436 -15.136 1.00 31.17 368 ALA A N 1
ATOM 2918 C CA . ALA A 1 368 ? -64.911 15.581 -13.670 1.00 31.17 368 ALA A CA 1
ATOM 2919 C C . ALA A 1 368 ? -63.572 16.111 -13.097 1.00 31.17 368 ALA A C 1
ATOM 2921 O O . ALA A 1 368 ? -63.207 15.765 -11.979 1.00 31.17 368 ALA A O 1
ATOM 2922 N N . ALA A 1 369 ? -62.823 16.943 -13.836 1.00 33.44 369 ALA A N 1
ATOM 2923 C CA . ALA A 1 369 ? -61.638 17.639 -13.310 1.00 33.44 369 ALA A CA 1
ATOM 2924 C C . ALA A 1 369 ? -61.263 18.859 -14.176 1.00 33.44 369 ALA A C 1
ATOM 2926 O O . ALA A 1 369 ? -60.488 18.738 -15.123 1.00 33.44 369 ALA A O 1
ATOM 2927 N N . SER A 1 370 ? -61.819 20.042 -13.894 1.00 32.41 370 SER A N 1
ATOM 2928 C CA . SER A 1 370 ? -61.342 21.311 -14.482 1.00 32.41 370 SER A CA 1
ATOM 2929 C C . SER A 1 370 ? -61.802 22.525 -13.678 1.00 32.41 370 SER A C 1
ATOM 2931 O O . SER A 1 370 ? -62.779 23.188 -14.015 1.00 32.41 370 SER A O 1
ATOM 2933 N N . ALA A 1 371 ? -61.041 22.837 -12.632 1.00 30.88 371 ALA A N 1
ATOM 2934 C CA . ALA A 1 371 ? -60.937 24.178 -12.074 1.00 30.88 371 ALA A CA 1
ATOM 2935 C C . ALA A 1 371 ? -59.486 24.388 -11.607 1.00 30.88 371 ALA A C 1
ATOM 2937 O O . ALA A 1 371 ? -58.944 23.547 -10.899 1.00 30.88 371 ALA A O 1
ATOM 2938 N N . ASN A 1 372 ? -58.881 25.515 -11.994 1.00 34.25 372 ASN A N 1
ATOM 2939 C CA . ASN A 1 372 ? -57.579 26.019 -11.527 1.00 34.25 372 ASN A CA 1
ATOM 2940 C C . ASN A 1 372 ? -56.316 25.181 -11.829 1.00 34.25 372 ASN A C 1
ATOM 2942 O O . ASN A 1 372 ? -55.711 24.594 -10.937 1.00 34.25 372 ASN A O 1
ATOM 2946 N N . LEU A 1 373 ? -55.803 25.302 -13.059 1.00 35.50 373 LEU A N 1
ATOM 2947 C CA . LEU A 1 373 ? -54.366 25.169 -13.344 1.00 35.50 373 LEU A CA 1
ATOM 2948 C C . LEU A 1 373 ? -53.790 26.541 -13.727 1.00 35.50 373 LEU A C 1
ATOM 2950 O O . LEU A 1 373 ? -53.783 26.932 -14.892 1.00 35.50 373 LEU A O 1
ATOM 2954 N N . LYS A 1 374 ? -53.307 27.280 -12.722 1.00 41.72 374 LYS A N 1
ATOM 2955 C CA . LYS A 1 374 ? -52.395 28.416 -12.913 1.00 41.72 374 LYS A CA 1
ATOM 2956 C C . LYS A 1 374 ? -50.959 27.901 -12.816 1.00 41.72 374 LYS A C 1
ATOM 2958 O O . LYS A 1 374 ? -50.555 27.452 -11.747 1.00 41.72 374 LYS A O 1
ATOM 2963 N N . GLN A 1 375 ? -50.179 27.984 -13.893 1.00 45.88 375 GLN A N 1
ATOM 2964 C CA . GLN A 1 375 ? -48.732 27.770 -13.809 1.00 45.88 375 GLN A CA 1
ATOM 2965 C C . GLN A 1 375 ? -48.037 29.075 -13.407 1.00 45.88 375 GLN A C 1
ATOM 2967 O O . GLN A 1 375 ? -47.845 29.972 -14.229 1.00 45.88 375 GLN A O 1
ATOM 2972 N N . ASN A 1 376 ? -47.641 29.156 -12.137 1.00 54.00 376 ASN A N 1
ATOM 2973 C CA . ASN A 1 376 ? -46.723 30.181 -11.653 1.00 54.00 376 ASN A CA 1
ATOM 2974 C C . ASN A 1 376 ? -45.296 29.772 -12.036 1.00 54.00 376 ASN A C 1
ATOM 2976 O O . ASN A 1 376 ? -44.784 28.776 -11.523 1.00 54.00 376 ASN A O 1
ATOM 2980 N N . ALA A 1 377 ? -44.648 30.534 -12.915 1.00 62.62 377 ALA A N 1
ATOM 2981 C CA . ALA A 1 377 ? -43.236 30.349 -13.225 1.00 62.62 377 ALA A CA 1
ATOM 2982 C C . ALA A 1 377 ? -42.380 31.199 -12.274 1.00 62.62 377 ALA A C 1
ATOM 2984 O O . ALA A 1 377 ? -42.736 32.336 -11.959 1.00 62.62 377 ALA A O 1
ATOM 2985 N N . GLN A 1 378 ? -41.242 30.663 -11.827 1.00 76.25 378 GLN A N 1
ATOM 2986 C CA . GLN A 1 378 ? -40.249 31.409 -11.051 1.00 76.25 378 GLN A CA 1
ATOM 2987 C C . GLN A 1 378 ? -38.872 31.312 -11.703 1.00 76.25 378 GLN A C 1
ATOM 2989 O O . GLN A 1 378 ? -38.515 30.273 -12.260 1.00 76.25 378 GLN A O 1
ATOM 2994 N N . LYS A 1 379 ? -38.090 32.388 -11.619 1.00 77.69 379 LYS A N 1
ATOM 2995 C CA . LYS A 1 379 ? -36.716 32.442 -12.119 1.00 77.69 379 LYS A CA 1
ATOM 2996 C C . LYS A 1 379 ? -35.838 33.225 -11.149 1.00 77.69 379 LYS A C 1
ATOM 2998 O O . LYS A 1 379 ? -36.227 34.296 -10.692 1.00 77.69 379 LYS A O 1
ATOM 3003 N N . ILE A 1 380 ? -34.672 32.672 -10.830 1.00 80.00 380 ILE A N 1
ATOM 3004 C CA . ILE A 1 380 ? -33.710 33.267 -9.900 1.00 80.00 380 ILE A CA 1
ATOM 3005 C C . ILE A 1 380 ? -32.600 33.941 -10.714 1.00 80.00 380 ILE A C 1
ATOM 3007 O O . ILE A 1 380 ? -32.059 33.344 -11.644 1.00 80.00 380 ILE A O 1
ATOM 3011 N N . ILE A 1 381 ? -32.288 35.191 -10.380 1.00 83.00 381 ILE A N 1
ATOM 3012 C CA . ILE A 1 381 ? -31.206 35.989 -10.958 1.00 83.00 381 ILE A CA 1
ATOM 3013 C C . ILE A 1 381 ? -30.138 36.131 -9.873 1.00 83.00 381 ILE A C 1
ATOM 3015 O O . ILE A 1 381 ? -30.347 36.847 -8.896 1.00 83.00 381 ILE A O 1
ATOM 3019 N N . ASN A 1 382 ? -29.023 35.416 -10.019 1.00 79.38 382 ASN A N 1
ATOM 3020 C CA . ASN A 1 382 ? -27.905 35.476 -9.078 1.00 79.38 382 ASN A CA 1
ATOM 3021 C C . ASN A 1 382 ? -27.046 36.723 -9.361 1.00 79.38 382 ASN A C 1
ATOM 3023 O O . ASN A 1 382 ? -26.720 37.003 -10.516 1.00 79.38 382 ASN A O 1
ATOM 3027 N N . LEU A 1 383 ? -26.721 37.474 -8.312 1.00 82.88 383 LEU A N 1
ATOM 3028 C CA . LEU A 1 383 ? -25.992 38.739 -8.342 1.00 82.88 383 LEU A CA 1
ATOM 3029 C C . LEU A 1 383 ? -24.632 38.545 -7.674 1.00 82.88 383 LEU A C 1
ATOM 3031 O O . LEU A 1 383 ? -24.373 39.078 -6.593 1.00 82.88 383 LEU A O 1
ATOM 3035 N N . LYS A 1 384 ? -23.779 37.752 -8.328 1.00 68.38 384 LYS A N 1
ATOM 3036 C CA . LYS A 1 384 ? -22.373 37.620 -7.941 1.00 68.38 384 LYS A CA 1
ATOM 3037 C C . LYS A 1 384 ? -21.757 39.024 -7.834 1.00 68.38 384 LYS A C 1
ATOM 3039 O O . LYS A 1 384 ? -22.012 39.878 -8.682 1.00 68.38 384 LYS A O 1
ATOM 3044 N N . ASP A 1 385 ? -21.017 39.244 -6.752 1.00 70.06 385 ASP A N 1
ATOM 3045 C CA . ASP A 1 385 ? -20.258 40.465 -6.451 1.00 70.06 385 ASP A CA 1
ATOM 3046 C C . ASP A 1 385 ? -21.072 41.731 -6.096 1.00 70.06 385 ASP A C 1
ATOM 3048 O O . ASP A 1 385 ? -20.530 42.841 -6.104 1.00 70.06 385 ASP A O 1
ATOM 3052 N N . LEU A 1 386 ? -22.347 41.600 -5.689 1.00 79.69 386 LEU A N 1
ATOM 3053 C CA . LEU A 1 386 ? -23.133 42.731 -5.171 1.00 79.69 386 LEU A CA 1
ATOM 3054 C C . LEU A 1 386 ? -22.568 43.247 -3.832 1.00 79.69 386 LEU A C 1
ATOM 3056 O O . LEU A 1 386 ? -22.880 42.746 -2.751 1.00 79.69 386 LEU A O 1
ATOM 3060 N N . ASN A 1 387 ? -21.771 44.310 -3.904 1.00 80.00 387 ASN A N 1
ATOM 3061 C CA . ASN A 1 387 ? -21.148 44.975 -2.760 1.00 80.00 387 ASN A CA 1
ATOM 3062 C C . ASN A 1 387 ? -21.562 46.459 -2.670 1.00 80.00 387 ASN A C 1
ATOM 3064 O O . ASN A 1 387 ? -22.293 46.967 -3.522 1.00 80.00 387 ASN A O 1
ATOM 3068 N N . ALA A 1 388 ? -21.109 47.159 -1.627 1.00 76.56 388 ALA A N 1
ATOM 3069 C CA . ALA A 1 388 ? -21.504 48.539 -1.321 1.00 76.56 388 ALA A CA 1
ATOM 3070 C C . ALA A 1 388 ? -21.117 49.588 -2.383 1.00 76.56 388 ALA A C 1
ATOM 3072 O O . ALA A 1 388 ? -21.722 50.657 -2.409 1.00 76.56 388 ALA A O 1
ATOM 3073 N N . ASN A 1 389 ? -20.147 49.288 -3.253 1.00 75.75 389 ASN A N 1
ATOM 3074 C CA . ASN A 1 389 ? -19.663 50.202 -4.292 1.00 75.75 389 ASN A CA 1
ATOM 3075 C C . ASN A 1 389 ? -20.433 50.055 -5.620 1.00 75.75 389 ASN A C 1
ATOM 3077 O O . ASN A 1 389 ? -20.205 50.821 -6.553 1.00 75.75 389 ASN A O 1
ATOM 3081 N N . VAL A 1 390 ? -21.326 49.065 -5.731 1.00 82.31 390 VAL A N 1
ATOM 3082 C CA . VAL A 1 390 ? -22.120 48.820 -6.943 1.00 82.31 390 VAL A CA 1
ATOM 3083 C C . VAL A 1 390 ? -23.278 49.817 -7.017 1.00 82.31 390 VAL A C 1
ATOM 3085 O O . VAL A 1 390 ? -24.137 49.838 -6.134 1.00 82.31 390 VAL A O 1
ATOM 3088 N N . ASP A 1 391 ? -23.351 50.611 -8.087 1.00 86.00 391 ASP A N 1
ATOM 3089 C CA . ASP A 1 391 ? -24.526 51.450 -8.331 1.00 86.00 391 ASP A CA 1
ATOM 3090 C C . ASP A 1 391 ? -25.752 50.591 -8.690 1.00 86.00 391 ASP A C 1
ATOM 3092 O O . ASP A 1 391 ? -25.803 49.901 -9.715 1.00 86.00 391 ASP A O 1
ATOM 3096 N N . ILE A 1 392 ? -26.771 50.675 -7.838 1.00 88.94 392 ILE A N 1
ATOM 3097 C CA . ILE A 1 392 ? -28.033 49.951 -7.981 1.00 88.94 392 ILE A CA 1
ATOM 3098 C C . ILE A 1 392 ? -28.829 50.431 -9.198 1.00 88.94 392 ILE A C 1
ATOM 3100 O O . ILE A 1 392 ? -29.506 49.609 -9.815 1.00 88.94 392 ILE A O 1
ATOM 3104 N N . GLN A 1 393 ? -28.749 51.709 -9.588 1.00 85.50 393 GLN A N 1
ATOM 3105 C CA . GLN A 1 393 ? -29.488 52.195 -10.759 1.00 85.50 393 GLN A CA 1
ATOM 3106 C C . GLN A 1 393 ? -28.913 51.615 -12.056 1.00 85.50 393 GLN A C 1
ATOM 3108 O O . GLN A 1 393 ? -29.667 51.120 -12.901 1.00 85.50 393 GLN A O 1
ATOM 3113 N N . SER A 1 394 ? -27.585 51.591 -12.186 1.00 85.12 394 SER A N 1
ATOM 3114 C CA . SER A 1 394 ? -26.868 50.944 -13.290 1.00 85.12 394 SER A CA 1
ATOM 3115 C C . SER A 1 394 ? -27.088 49.430 -13.321 1.00 85.12 394 SER A C 1
ATOM 3117 O O . SER A 1 394 ? -27.367 48.876 -14.387 1.00 85.12 394 SER A O 1
ATOM 3119 N N . LEU A 1 395 ? -27.057 48.751 -12.169 1.00 87.81 395 LEU A N 1
ATOM 3120 C CA . LEU A 1 395 ? -27.350 47.316 -12.102 1.00 87.81 395 LEU A CA 1
ATOM 3121 C C . LEU A 1 395 ? -28.819 47.006 -12.446 1.00 87.81 395 LEU A C 1
ATOM 3123 O O . LEU A 1 395 ? -29.092 46.054 -13.177 1.00 87.81 395 LEU A O 1
ATOM 3127 N N . CYS A 1 396 ? -29.768 47.832 -12.000 1.00 88.56 396 CYS A N 1
ATOM 3128 C CA . CYS A 1 396 ? -31.177 47.714 -12.376 1.00 88.56 396 CYS A CA 1
ATOM 3129 C C . CYS A 1 396 ? -31.378 47.894 -13.890 1.00 88.56 396 CYS A C 1
ATOM 3131 O O . CYS A 1 396 ? -32.046 47.073 -14.522 1.00 88.56 396 CYS A O 1
ATOM 3133 N N . ASN A 1 397 ? -30.739 48.907 -14.494 1.00 85.25 397 ASN A N 1
ATOM 3134 C CA . ASN A 1 397 ? -30.725 49.101 -15.949 1.00 85.25 397 ASN A CA 1
ATOM 3135 C C . ASN A 1 397 ? -30.217 47.847 -16.679 1.00 85.25 397 ASN A C 1
ATOM 3137 O O . ASN A 1 397 ? -30.863 47.374 -17.614 1.00 85.25 397 ASN A O 1
ATOM 3141 N N . LEU A 1 398 ? -29.095 47.280 -16.225 1.00 85.06 398 LEU A N 1
ATOM 3142 C CA . LEU A 1 398 ? -28.488 46.092 -16.823 1.00 85.06 398 LEU A CA 1
ATOM 3143 C C . LEU A 1 398 ? -29.387 44.849 -16.704 1.00 85.06 398 LEU A C 1
ATOM 3145 O O . LEU A 1 398 ? -29.496 44.075 -17.657 1.00 85.06 398 LEU A O 1
ATOM 3149 N N . ILE A 1 399 ? -30.064 44.662 -15.565 1.00 85.31 399 ILE A N 1
ATOM 3150 C CA . ILE A 1 399 ? -31.013 43.557 -15.367 1.00 85.31 399 ILE A CA 1
ATOM 3151 C C . ILE A 1 399 ? -32.239 43.734 -16.268 1.00 85.31 399 ILE A C 1
ATOM 3153 O O . ILE A 1 399 ? -32.608 42.781 -16.950 1.00 85.31 399 ILE A O 1
ATOM 3157 N N . LEU A 1 400 ? -32.829 44.931 -16.346 1.00 84.75 400 LEU A N 1
ATOM 3158 C CA . LEU A 1 400 ? -33.957 45.212 -17.246 1.00 84.75 400 LEU A CA 1
ATOM 3159 C C . LEU A 1 400 ? -33.579 45.040 -18.729 1.00 84.75 400 LEU A C 1
ATOM 3161 O O . LEU A 1 400 ? -34.399 44.578 -19.519 1.00 84.75 400 LEU A O 1
ATOM 3165 N N . GLN A 1 401 ? -32.334 45.346 -19.108 1.00 81.25 401 GLN A N 1
ATOM 3166 C CA . GLN A 1 401 ? -31.828 45.120 -20.464 1.00 81.25 401 GLN A CA 1
ATOM 3167 C C . GLN A 1 401 ? -31.607 43.627 -20.772 1.00 81.25 401 GLN A C 1
ATOM 3169 O O . GLN A 1 401 ? -31.917 43.176 -21.875 1.00 81.25 401 GLN A O 1
ATOM 3174 N N . LYS A 1 402 ? -31.061 42.850 -19.823 1.00 81.00 402 LYS A N 1
ATOM 3175 C CA . LYS A 1 402 ? -30.696 41.434 -20.035 1.00 81.00 402 LYS A CA 1
ATOM 3176 C C . LYS A 1 402 ? -31.805 40.426 -19.700 1.00 81.00 402 LYS A C 1
ATOM 3178 O O . LYS A 1 402 ? -31.739 39.290 -20.168 1.00 81.00 402 LYS A O 1
ATOM 3183 N N . CYS A 1 403 ? -32.820 40.800 -18.920 1.00 79.44 403 CYS A N 1
ATOM 3184 C CA . CYS A 1 403 ? -33.882 39.902 -18.451 1.00 79.44 403 CYS A CA 1
ATOM 3185 C C . CYS A 1 403 ? -35.259 40.300 -19.019 1.00 79.44 403 CYS A C 1
ATOM 3187 O O . CYS A 1 403 ? -36.037 40.952 -18.326 1.00 79.44 403 CYS A O 1
ATOM 3189 N N . PRO A 1 404 ? -35.635 39.850 -20.236 1.00 71.56 404 PRO A N 1
ATOM 3190 C CA . PRO A 1 404 ? -36.864 40.285 -20.922 1.00 71.56 404 PRO A CA 1
ATOM 3191 C C . PRO A 1 404 ? -38.183 39.847 -20.252 1.00 71.56 404 PRO A C 1
ATOM 3193 O O . PRO A 1 404 ? -39.260 40.187 -20.733 1.00 71.56 404 PRO A O 1
ATOM 3196 N N . PHE A 1 405 ? -38.111 39.076 -19.164 1.00 73.44 405 PHE A N 1
ATOM 3197 C CA . PHE A 1 405 ? -39.246 38.666 -18.332 1.00 73.44 405 PHE A CA 1
ATOM 3198 C C . PHE A 1 405 ? -39.462 39.580 -17.108 1.00 73.44 405 PHE A C 1
ATOM 3200 O O . PHE A 1 405 ? -40.418 39.374 -16.363 1.00 73.44 405 PHE A O 1
ATOM 3207 N N . VAL A 1 406 ? -38.605 40.588 -16.901 1.00 78.94 406 VAL A N 1
ATOM 3208 C CA . VAL A 1 406 ? -38.794 41.643 -15.897 1.00 78.94 406 VAL A CA 1
ATOM 3209 C C . VAL A 1 406 ? -39.282 42.909 -16.616 1.00 78.94 406 VAL A C 1
ATOM 3211 O O . VAL A 1 406 ? -38.513 43.508 -17.368 1.00 78.94 406 VAL A O 1
ATOM 3214 N N . PRO A 1 407 ? -40.550 43.326 -16.452 1.00 76.25 407 PRO A N 1
ATOM 3215 C CA . PRO A 1 407 ? -41.070 44.498 -17.141 1.00 76.25 407 PRO A CA 1
ATOM 3216 C C . PRO A 1 407 ? -40.470 45.782 -16.560 1.00 76.25 407 PRO A C 1
ATOM 3218 O O . PRO A 1 407 ? -40.278 45.907 -15.351 1.00 76.25 407 PRO A O 1
ATOM 3221 N N . THR A 1 408 ? -40.252 46.782 -17.415 1.00 75.94 408 THR A N 1
ATOM 3222 C CA . THR A 1 408 ? -39.729 48.102 -17.019 1.00 75.94 408 THR A CA 1
ATOM 3223 C C . THR A 1 408 ? -40.615 48.831 -16.003 1.00 75.94 408 THR A C 1
ATOM 3225 O O . THR A 1 408 ? -40.118 49.676 -15.263 1.00 75.94 408 THR A O 1
ATOM 3228 N N . SER A 1 409 ? -41.898 48.472 -15.896 1.00 76.25 409 SER A N 1
ATOM 3229 C CA . SER A 1 409 ? -42.809 48.958 -14.851 1.00 76.25 409 SER A CA 1
ATOM 3230 C C . SER A 1 409 ? -42.426 48.508 -13.434 1.00 76.25 409 SER A C 1
ATOM 3232 O O . SER A 1 409 ? -42.709 49.228 -12.484 1.00 76.25 409 SER A O 1
ATOM 3234 N N . SER A 1 410 ? -41.757 47.360 -13.275 1.00 80.56 410 SER A N 1
ATOM 3235 C CA . SER A 1 410 ? -41.308 46.841 -11.969 1.00 80.56 410 SER A CA 1
ATOM 3236 C C . SER A 1 410 ? -39.934 47.383 -11.547 1.00 80.56 410 SER A C 1
ATOM 3238 O O . SER A 1 410 ? -39.310 46.850 -10.632 1.00 80.56 410 SER A O 1
ATOM 3240 N N . ARG A 1 411 ? -39.445 48.457 -12.190 1.00 84.69 411 ARG A N 1
ATOM 3241 C CA . ARG A 1 411 ? -38.147 49.078 -11.882 1.00 84.69 411 ARG A CA 1
ATOM 3242 C C . ARG A 1 411 ? -37.994 49.423 -10.399 1.00 84.69 411 ARG A C 1
ATOM 3244 O O . ARG A 1 411 ? -36.971 49.097 -9.814 1.00 84.69 411 ARG A O 1
ATOM 3251 N N . SER A 1 412 ? -38.996 50.069 -9.800 1.00 80.69 412 SER A N 1
ATOM 3252 C CA . SER A 1 412 ? -38.914 50.527 -8.405 1.00 80.69 412 SER A CA 1
ATOM 3253 C C . SER A 1 412 ? -38.837 49.357 -7.414 1.00 80.69 412 SER A C 1
ATOM 3255 O O . SER A 1 412 ? -38.030 49.401 -6.490 1.00 80.69 412 SER A O 1
ATOM 3257 N N . GLU A 1 413 ? -39.593 48.279 -7.655 1.00 81.94 413 GLU A N 1
ATOM 3258 C CA . GLU A 1 413 ? -39.522 47.038 -6.869 1.00 81.94 413 GLU A CA 1
ATOM 3259 C C . GLU A 1 413 ? -38.148 46.362 -7.017 1.00 81.94 413 GLU A C 1
ATOM 3261 O O . GLU A 1 413 ? -37.567 45.905 -6.033 1.00 81.94 413 GLU A O 1
ATOM 3266 N N . LEU A 1 414 ? -37.592 46.345 -8.236 1.00 87.44 414 LEU A N 1
ATOM 3267 C CA . LEU A 1 414 ? -36.270 45.784 -8.514 1.00 87.44 414 LEU A CA 1
ATOM 3268 C C . LEU A 1 414 ? -35.144 46.590 -7.845 1.00 87.44 414 LEU A C 1
ATOM 3270 O O . LEU A 1 414 ? -34.273 45.996 -7.212 1.00 87.44 414 LEU A O 1
ATOM 3274 N N . GLU A 1 415 ? -35.166 47.923 -7.930 1.00 87.75 415 GLU A N 1
ATOM 3275 C CA . GLU A 1 415 ? -34.202 48.795 -7.239 1.00 87.75 415 GLU A CA 1
ATOM 3276 C C . GLU A 1 415 ? -34.292 48.631 -5.717 1.00 87.75 415 GLU A C 1
ATOM 3278 O O . GLU A 1 415 ? -33.263 48.548 -5.049 1.00 87.75 415 GLU A O 1
ATOM 3283 N N . GLN A 1 416 ? -35.500 48.494 -5.162 1.00 83.75 416 GLN A N 1
ATOM 3284 C CA . GLN A 1 416 ? -35.693 48.256 -3.731 1.00 83.75 416 GLN A CA 1
ATOM 3285 C C . GLN A 1 416 ? -35.185 46.870 -3.292 1.00 83.75 416 GLN A C 1
ATOM 3287 O O . GLN A 1 416 ? -34.547 46.756 -2.242 1.00 83.75 416 GLN A O 1
ATOM 3292 N N . ALA A 1 417 ? -35.397 45.827 -4.101 1.00 85.00 417 ALA A N 1
ATOM 3293 C CA . ALA A 1 417 ? -34.866 44.483 -3.864 1.00 85.00 417 ALA A CA 1
ATOM 3294 C C . ALA A 1 417 ? -33.324 44.449 -3.919 1.00 85.00 417 ALA A C 1
ATOM 3296 O O . ALA A 1 417 ? -32.682 43.861 -3.044 1.00 85.00 417 ALA A O 1
ATOM 3297 N N . LEU A 1 418 ? -32.724 45.131 -4.902 1.00 88.56 418 LEU A N 1
ATOM 3298 C CA . LEU A 1 418 ? -31.272 45.308 -5.025 1.00 88.56 418 LEU A CA 1
ATOM 3299 C C . LEU A 1 418 ? -30.688 46.080 -3.832 1.00 88.56 418 LEU A C 1
ATOM 3301 O O . LEU A 1 418 ? -29.709 45.635 -3.233 1.00 88.56 418 LEU A O 1
ATOM 3305 N N . TYR A 1 419 ? -31.319 47.190 -3.438 1.00 82.88 419 TYR A N 1
ATOM 3306 C CA . TYR A 1 419 ? -30.917 47.992 -2.279 1.00 82.88 419 TYR A CA 1
ATOM 3307 C C . TYR A 1 419 ? -30.973 47.195 -0.977 1.00 82.88 419 TYR A C 1
ATOM 3309 O O . TYR A 1 419 ? -30.042 47.251 -0.170 1.00 82.88 419 TYR A O 1
ATOM 3317 N N . TYR A 1 420 ? -32.031 46.402 -0.786 1.00 80.12 420 TYR A N 1
ATOM 3318 C CA . TYR A 1 420 ? -32.146 45.516 0.366 1.00 80.12 420 TYR A CA 1
ATOM 3319 C C . TYR A 1 420 ? -31.018 44.476 0.394 1.00 80.12 420 TYR A C 1
ATOM 3321 O O . TYR A 1 420 ? -30.372 44.323 1.428 1.00 80.12 420 TYR A O 1
ATOM 3329 N N . LEU A 1 421 ? -30.721 43.806 -0.727 1.00 81.44 421 LEU A N 1
ATOM 3330 C CA . LEU A 1 421 ? -29.632 42.822 -0.802 1.00 81.44 421 LEU A CA 1
ATOM 3331 C C . LEU A 1 421 ? -28.247 43.444 -0.559 1.00 81.44 421 LEU A C 1
ATOM 3333 O O . LEU A 1 421 ? -27.454 42.870 0.189 1.00 81.44 421 LEU A O 1
ATOM 3337 N N . GLN A 1 422 ? -27.976 44.631 -1.108 1.00 82.75 422 GLN A N 1
ATOM 3338 C CA . GLN A 1 422 ? -26.722 45.355 -0.875 1.00 82.75 422 GLN A CA 1
ATOM 3339 C C . GLN A 1 422 ? -26.571 45.756 0.606 1.00 82.75 422 GLN A C 1
ATOM 3341 O O . GLN A 1 422 ? -25.532 45.517 1.223 1.00 82.75 422 GLN A O 1
ATOM 3346 N N . LYS A 1 423 ? -27.624 46.310 1.224 1.00 73.88 423 LYS A N 1
ATOM 3347 C CA . LYS A 1 423 ? -27.620 46.695 2.649 1.00 73.88 423 LYS A CA 1
ATOM 3348 C C . LYS A 1 423 ? -27.573 45.494 3.593 1.00 73.88 423 LYS A C 1
ATOM 3350 O O . LYS A 1 423 ? -26.976 45.595 4.664 1.00 73.88 423 LYS A O 1
ATOM 3355 N N . ARG A 1 424 ? -28.152 44.358 3.197 1.00 70.00 424 ARG A N 1
ATOM 3356 C CA . ARG A 1 424 ? -28.150 43.106 3.964 1.00 70.00 424 ARG A CA 1
ATOM 3357 C C . ARG A 1 424 ? -26.741 42.544 4.168 1.00 70.00 424 ARG A C 1
ATOM 3359 O O . ARG A 1 424 ? -26.479 41.996 5.236 1.00 70.00 424 ARG A O 1
ATOM 3366 N N . GLY A 1 425 ? -25.837 42.715 3.199 1.00 54.28 425 GLY A N 1
ATOM 3367 C CA . GLY A 1 425 ? -24.417 42.378 3.366 1.00 54.28 425 GLY A CA 1
ATOM 3368 C C . GLY A 1 425 ? -23.721 43.232 4.435 1.00 54.28 425 GLY A C 1
ATOM 3369 O O . GLY A 1 425 ? -22.963 42.712 5.250 1.00 54.28 425 GLY A O 1
ATOM 3370 N N . ASN A 1 426 ? -24.049 44.527 4.500 1.00 46.34 426 ASN A N 1
ATOM 3371 C CA . ASN A 1 426 ? -23.369 45.500 5.364 1.00 46.34 426 ASN A CA 1
ATOM 3372 C C . ASN A 1 426 ? -23.887 45.589 6.813 1.00 46.34 426 ASN A C 1
ATOM 3374 O O . ASN A 1 426 ? -23.250 46.243 7.634 1.00 46.34 426 ASN A O 1
ATOM 3378 N N . GLN A 1 427 ? -25.006 44.952 7.182 1.00 42.34 427 GLN A N 1
ATOM 3379 C CA . GLN A 1 427 ? -25.540 45.024 8.559 1.00 42.34 427 GLN A CA 1
ATOM 3380 C C . GLN A 1 427 ? -24.878 44.063 9.568 1.00 42.34 427 GLN A C 1
ATOM 3382 O O . GLN A 1 427 ? -25.328 43.948 10.708 1.00 42.34 427 GLN A O 1
ATOM 3387 N N . ARG A 1 428 ? -23.766 43.416 9.200 1.00 36.84 428 ARG A N 1
ATOM 3388 C CA . ARG A 1 428 ? -22.893 42.681 10.131 1.00 36.84 428 ARG A CA 1
ATOM 3389 C C . ARG A 1 428 ? -21.765 43.544 10.725 1.00 36.84 428 ARG A C 1
ATOM 3391 O O . ARG A 1 428 ? -20.689 43.017 10.963 1.00 36.84 428 ARG A O 1
ATOM 3398 N N . MET A 1 429 ? -22.001 44.824 11.042 1.00 30.23 429 MET A N 1
ATOM 3399 C CA . MET A 1 429 ? -21.159 45.553 12.010 1.00 30.23 429 MET A CA 1
ATOM 3400 C C . MET A 1 429 ? -21.839 46.789 12.640 1.00 30.23 429 MET A C 1
ATOM 3402 O O . MET A 1 429 ? -22.190 47.742 11.957 1.00 30.23 429 MET A O 1
ATOM 3406 N N . SER A 1 430 ? -21.868 46.782 13.979 1.00 26.38 430 SER A N 1
ATOM 3407 C CA . SER A 1 430 ? -21.996 47.918 14.914 1.00 26.38 430 SER A CA 1
ATOM 3408 C C . SER A 1 430 ? -23.369 48.540 15.282 1.00 26.38 430 SER A C 1
ATOM 3410 O O . SER A 1 430 ? -24.184 48.896 14.444 1.00 26.38 430 SER A O 1
ATOM 3412 N N . THR A 1 431 ? -23.485 48.732 16.609 1.00 29.48 431 THR A N 1
ATOM 3413 C CA . THR A 1 431 ? -24.379 49.559 17.462 1.00 29.48 431 THR A CA 1
ATOM 3414 C C . THR A 1 431 ? -25.838 49.162 17.799 1.00 29.48 431 THR A C 1
ATOM 3416 O O . THR A 1 431 ? -26.743 49.048 16.980 1.00 29.48 431 THR A O 1
ATOM 3419 N N . ARG A 1 432 ? -26.064 49.051 19.124 1.00 30.81 432 ARG A N 1
ATOM 3420 C CA . ARG A 1 432 ? -27.349 49.147 19.858 1.00 30.81 432 ARG A CA 1
ATOM 3421 C C . ARG A 1 432 ? -27.936 50.573 19.662 1.00 30.81 432 ARG A C 1
ATOM 3423 O O . ARG A 1 432 ? -27.155 51.510 19.548 1.00 30.81 432 ARG A O 1
ATOM 3430 N N . SER A 1 433 ? -29.242 50.869 19.750 1.00 27.09 433 SER A N 1
ATOM 3431 C CA . SER A 1 433 ? -30.112 50.630 20.921 1.00 27.09 433 SER A CA 1
ATOM 3432 C C . SER A 1 433 ? -31.602 50.986 20.687 1.00 27.09 433 SER A C 1
ATOM 3434 O O . SER A 1 433 ? -31.888 51.955 19.998 1.00 27.09 433 SER A O 1
ATOM 3436 N N . ARG A 1 434 ? -32.490 50.324 21.460 1.00 28.52 434 ARG A N 1
ATOM 3437 C CA . ARG A 1 434 ? -33.845 50.734 21.938 1.00 28.52 434 ARG A CA 1
ATOM 3438 C C . ARG A 1 434 ? -35.101 50.655 21.030 1.00 28.52 434 ARG A C 1
ATOM 3440 O O . ARG A 1 434 ? -35.303 51.478 20.154 1.00 28.52 434 ARG A O 1
ATOM 3447 N N . SER A 1 435 ? -36.010 49.757 21.466 1.00 27.12 435 SER A N 1
ATOM 3448 C CA . SER A 1 435 ? -37.499 49.837 21.531 1.00 27.12 435 SER A CA 1
ATOM 3449 C C . SER A 1 435 ? -38.320 50.152 20.261 1.00 27.12 435 SER A C 1
ATOM 3451 O O . SER A 1 435 ? -38.090 51.167 19.630 1.00 27.12 435 SER A O 1
ATOM 3453 N N . SER A 1 436 ? -39.412 49.453 19.915 1.00 26.16 436 SER A N 1
ATOM 3454 C CA . SER A 1 436 ? -40.067 48.221 20.427 1.00 26.16 436 SER A CA 1
ATOM 3455 C C . SER A 1 436 ? -41.188 47.810 19.421 1.00 26.16 436 SER A C 1
ATOM 3457 O O . SER A 1 436 ? -41.316 48.484 18.405 1.00 26.16 436 SER A O 1
ATOM 3459 N N . SER A 1 437 ? -42.047 46.785 19.550 1.00 28.56 437 SER A N 1
ATOM 3460 C CA . SER A 1 437 ? -42.304 45.731 20.555 1.00 28.56 437 SER A CA 1
ATOM 3461 C C . SER A 1 437 ? -42.871 44.491 19.834 1.00 28.56 437 SER A C 1
ATOM 3463 O O . SER A 1 437 ? -43.906 44.613 19.187 1.00 28.56 437 SER A O 1
ATOM 3465 N N . ALA A 1 438 ? -42.266 43.303 19.973 1.00 27.91 438 ALA A N 1
ATOM 3466 C CA . ALA A 1 438 ? -42.867 42.027 19.542 1.00 27.91 438 ALA A CA 1
ATOM 3467 C C . ALA A 1 438 ? -42.153 40.813 20.179 1.00 27.91 438 ALA A C 1
ATOM 3469 O O . ALA A 1 438 ? -41.143 40.344 19.664 1.00 27.91 438 ALA A O 1
ATOM 3470 N N . VAL A 1 439 ? -42.691 40.339 21.310 1.00 31.50 439 VAL A N 1
ATOM 3471 C CA . VAL A 1 439 ? -42.472 39.030 21.975 1.00 31.50 439 VAL A CA 1
ATOM 3472 C C . VAL A 1 439 ? -41.192 38.268 21.578 1.00 31.50 439 VAL A C 1
ATOM 3474 O O . VAL A 1 439 ? -41.209 37.286 20.833 1.00 31.50 439 VAL A O 1
ATOM 3477 N N . SER A 1 440 ? -40.064 38.689 22.148 1.00 26.16 440 SER A N 1
ATOM 3478 C CA . SER A 1 440 ? -38.812 37.938 22.125 1.00 26.16 440 SER A CA 1
ATOM 3479 C C . SER A 1 440 ? -38.873 36.744 23.084 1.00 26.16 440 SER A C 1
ATOM 3481 O O . SER A 1 440 ? -38.860 36.914 24.301 1.00 26.16 440 SER A O 1
ATOM 3483 N N . LEU A 1 441 ? -38.861 35.523 22.542 1.00 30.23 441 LEU A N 1
ATOM 3484 C CA . LEU A 1 441 ? -38.465 34.325 23.291 1.00 30.23 441 LEU A CA 1
ATOM 3485 C C . LEU A 1 441 ? -36.944 34.361 23.484 1.00 30.23 441 LEU A C 1
ATOM 3487 O O . LEU A 1 441 ? -36.174 33.827 22.685 1.00 30.23 441 LEU A O 1
ATOM 3491 N N . GLU A 1 442 ? -36.522 35.078 24.521 1.00 29.02 442 GLU A N 1
ATOM 3492 C CA . GLU A 1 442 ? -35.119 35.253 24.876 1.00 29.02 442 GLU A CA 1
ATOM 3493 C C . GLU A 1 442 ? -34.441 33.909 25.179 1.00 29.02 442 GLU A C 1
ATOM 3495 O O . GLU A 1 442 ? -34.969 33.060 25.905 1.00 29.02 442 GLU A O 1
ATOM 3500 N N . ARG A 1 443 ? -33.183 33.768 24.737 1.00 33.34 443 ARG A N 1
ATOM 3501 C CA . ARG A 1 443 ? -32.224 33.017 25.551 1.00 33.34 443 ARG A CA 1
ATOM 3502 C C . ARG A 1 443 ? -32.190 33.718 26.905 1.00 33.34 443 ARG A C 1
ATOM 3504 O O . ARG A 1 443 ? -31.683 34.835 26.972 1.00 33.34 443 ARG A O 1
ATOM 3511 N N . ARG A 1 444 ? -32.658 33.064 27.973 1.00 30.31 444 ARG A N 1
ATOM 3512 C CA . ARG A 1 444 ? -32.275 33.466 29.330 1.00 30.31 444 ARG A CA 1
ATOM 3513 C C . ARG A 1 444 ? -30.748 33.492 29.378 1.00 30.31 444 ARG A C 1
ATOM 3515 O O . ARG A 1 444 ? -30.121 32.435 29.405 1.00 30.31 444 ARG A O 1
ATOM 3522 N N . GLN A 1 445 ? -30.157 34.686 29.395 1.00 31.67 445 GLN A N 1
ATOM 3523 C CA . GLN A 1 445 ? -28.873 34.862 30.056 1.00 31.67 445 GLN A CA 1
ATOM 3524 C C . GLN A 1 445 ? -29.143 34.529 31.517 1.00 31.67 445 GLN A C 1
ATOM 3526 O O . GLN A 1 445 ? -29.744 35.318 32.244 1.00 31.67 445 GLN A O 1
ATOM 3531 N N . MET A 1 446 ? -28.801 33.307 31.914 1.00 36.62 446 MET A N 1
ATOM 3532 C CA . MET A 1 446 ? -28.782 32.984 33.326 1.00 36.62 446 MET A CA 1
ATOM 3533 C C . MET A 1 446 ? -27.685 33.827 33.964 1.00 36.62 446 MET A C 1
ATOM 3535 O O . MET A 1 446 ? -26.585 33.947 33.423 1.00 36.62 446 MET A O 1
ATOM 3539 N N . THR A 1 447 ? -28.017 34.433 35.100 1.00 35.75 447 THR A N 1
ATOM 3540 C CA . THR A 1 447 ? -27.032 34.971 36.038 1.00 35.75 447 THR A CA 1
ATOM 3541 C C . THR A 1 447 ? -25.924 33.939 36.243 1.00 35.75 447 THR A C 1
ATOM 3543 O O . THR A 1 447 ? -26.263 32.752 36.327 1.00 35.75 447 THR A O 1
ATOM 3546 N N . PRO A 1 448 ? -24.644 34.342 36.358 1.00 44.62 448 PRO A N 1
ATOM 3547 C CA . PRO A 1 448 ? -23.591 33.422 36.765 1.00 44.62 448 PRO A CA 1
ATOM 3548 C C . PRO A 1 448 ? -24.046 32.717 38.040 1.00 44.62 448 PRO A C 1
ATOM 3550 O O . PRO A 1 448 ? -24.306 33.372 39.051 1.00 44.62 448 PRO A O 1
ATOM 3553 N N . ILE A 1 449 ? -24.235 31.400 37.973 1.00 57.53 449 ILE A N 1
ATOM 3554 C CA . ILE A 1 449 ? -24.454 30.625 39.187 1.00 57.53 449 ILE A CA 1
ATOM 3555 C C . ILE A 1 449 ? -23.089 30.598 39.855 1.00 57.53 449 ILE A C 1
ATOM 3557 O O . ILE A 1 449 ? -22.144 30.061 39.281 1.00 57.53 449 ILE A O 1
ATOM 3561 N N . ASN A 1 450 ? -22.976 31.229 41.022 1.00 70.25 450 ASN A N 1
ATOM 3562 C CA . ASN A 1 450 ? -21.780 31.101 41.837 1.00 70.25 450 ASN A CA 1
ATOM 3563 C C . ASN A 1 450 ? -21.725 29.648 42.326 1.00 70.25 450 ASN A C 1
ATOM 3565 O O . ASN A 1 450 ? -22.497 29.268 43.208 1.00 70.25 450 ASN A O 1
ATOM 3569 N N . VAL A 1 451 ? -20.916 28.829 41.651 1.00 83.06 451 VAL A N 1
ATOM 3570 C CA . VAL A 1 451 ? -20.795 27.392 41.897 1.00 83.06 451 VAL A CA 1
ATOM 3571 C C . VAL A 1 451 ? -19.523 27.108 42.681 1.00 83.06 451 VAL A C 1
ATOM 3573 O O . VAL A 1 451 ? -18.414 27.202 42.166 1.00 83.06 451 VAL A O 1
ATOM 3576 N N . GLU A 1 452 ? -19.713 26.744 43.939 1.00 88.69 452 GLU A N 1
ATOM 3577 C CA . GLU A 1 452 ? -18.663 26.331 44.873 1.00 88.69 452 GLU A CA 1
ATOM 3578 C C . GLU A 1 452 ? -18.639 24.798 44.958 1.00 88.69 452 GLU A C 1
ATOM 3580 O O . GLU A 1 452 ? -19.701 24.166 44.944 1.00 88.69 452 GLU A O 1
ATOM 3585 N N . LEU A 1 453 ? -17.447 24.193 44.999 1.00 89.25 453 LEU A N 1
ATOM 3586 C CA . LEU A 1 453 ? -17.267 22.732 45.002 1.00 89.25 453 LEU A CA 1
ATOM 3587 C C . LEU A 1 453 ? -17.732 22.118 46.331 1.00 89.25 453 LEU A C 1
ATOM 3589 O O . LEU A 1 453 ? -18.263 21.013 46.363 1.00 89.25 453 LEU A O 1
ATOM 3593 N N . GLU A 1 454 ? -17.605 22.887 47.405 1.00 89.31 454 GLU A N 1
ATOM 3594 C CA . GLU A 1 454 ? -18.045 22.612 48.771 1.00 89.31 454 GLU A CA 1
ATOM 3595 C C . GLU A 1 454 ? -19.555 22.335 48.861 1.00 89.31 454 GLU A C 1
ATOM 3597 O O . GLU A 1 454 ? -20.018 21.701 49.803 1.00 89.31 454 GLU A O 1
ATOM 3602 N N . ARG A 1 455 ? -20.325 22.793 47.866 1.00 90.94 455 ARG A N 1
ATOM 3603 C CA . ARG A 1 455 ? -21.787 22.672 47.787 1.00 90.94 455 ARG A CA 1
ATOM 3604 C C . ARG A 1 455 ? -22.238 21.599 46.789 1.00 90.94 455 ARG A C 1
ATOM 3606 O O . ARG A 1 455 ? -23.390 21.589 46.359 1.00 90.94 455 ARG A O 1
ATOM 3613 N N . VAL A 1 456 ? -21.338 20.688 46.401 1.00 91.38 456 VAL A N 1
ATOM 3614 C CA . VAL A 1 456 ? -21.627 19.623 45.426 1.00 91.38 456 VAL A CA 1
ATOM 3615 C C . VAL A 1 456 ? -22.809 18.741 45.836 1.00 91.38 456 VAL A C 1
ATOM 3617 O O . VAL A 1 456 ? -23.608 18.374 44.974 1.00 91.38 456 VAL A O 1
ATOM 3620 N N . ASP A 1 457 ? -22.981 18.479 47.132 1.00 91.25 457 ASP A N 1
ATOM 3621 C CA . ASP A 1 457 ? -24.090 17.671 47.644 1.00 91.25 457 ASP A CA 1
ATOM 3622 C C . ASP A 1 457 ? -25.449 18.374 47.462 1.00 91.25 457 ASP A C 1
ATOM 3624 O O . ASP A 1 457 ? -26.396 17.743 46.990 1.00 91.25 457 ASP A O 1
ATOM 3628 N N . GLU A 1 458 ? -25.530 19.698 47.664 1.00 92.25 458 GLU A N 1
ATOM 3629 C CA . GLU A 1 458 ? -26.729 20.489 47.322 1.00 92.25 458 GLU A CA 1
ATOM 3630 C C . GLU A 1 458 ? -27.072 20.380 45.826 1.00 92.25 458 GLU A C 1
ATOM 3632 O O . GLU A 1 458 ? -28.241 20.374 45.435 1.00 92.25 458 GLU A O 1
ATOM 3637 N N . TYR A 1 459 ? -26.063 20.288 44.949 1.00 93.44 459 TYR A N 1
ATOM 3638 C CA . TYR A 1 459 ? -26.297 20.120 43.512 1.00 93.44 459 TYR A CA 1
ATOM 3639 C C . TYR A 1 459 ? -26.783 18.707 43.156 1.00 93.44 459 TYR A C 1
ATOM 3641 O O . TYR A 1 459 ? -27.551 18.558 42.201 1.00 93.44 459 TYR A O 1
ATOM 3649 N N . ILE A 1 460 ? -26.382 17.692 43.931 1.00 92.50 460 ILE A N 1
ATOM 3650 C CA . ILE A 1 460 ? -26.873 16.311 43.816 1.00 92.50 460 ILE A CA 1
ATOM 3651 C C . ILE A 1 460 ? -28.331 16.211 44.291 1.00 92.50 460 ILE A C 1
ATOM 3653 O O . ILE A 1 460 ? -29.108 15.481 43.673 1.00 92.50 460 ILE A O 1
ATOM 3657 N N . GLU A 1 461 ? -28.753 16.964 45.313 1.00 91.81 461 GLU A N 1
ATOM 3658 C CA . GLU A 1 461 ? -30.147 16.955 45.795 1.00 91.81 461 GLU A CA 1
ATOM 3659 C C . GLU A 1 461 ? -31.167 17.304 44.694 1.00 91.81 461 GLU A C 1
ATOM 3661 O O . GLU A 1 461 ? -32.207 16.648 44.579 1.00 91.81 461 GLU A O 1
ATOM 3666 N N . TYR A 1 462 ? -30.844 18.240 43.791 1.00 92.38 462 TYR A N 1
ATOM 3667 C CA . TYR A 1 462 ? -31.700 18.576 42.640 1.00 92.38 462 TYR A CA 1
ATOM 3668 C C . TYR A 1 462 ? -32.006 17.384 41.713 1.00 92.38 462 TYR A C 1
ATOM 3670 O O . TYR A 1 462 ? -32.988 17.430 40.969 1.00 92.38 462 TYR A O 1
ATOM 3678 N N . PHE A 1 463 ? -31.210 16.310 41.739 1.00 91.88 463 PHE A N 1
ATOM 3679 C CA . PHE A 1 463 ? -31.472 15.088 40.971 1.00 91.88 463 PHE A CA 1
ATOM 3680 C C . PHE A 1 463 ? -32.598 14.211 41.532 1.00 91.88 463 PHE A C 1
ATOM 3682 O O . PHE A 1 463 ? -33.069 13.308 40.830 1.00 91.88 463 PHE A O 1
ATOM 3689 N N . TYR A 1 464 ? -33.051 14.482 42.757 1.00 90.00 464 TYR A N 1
ATOM 3690 C CA . TYR A 1 464 ? -34.226 13.855 43.364 1.00 90.00 464 TYR A CA 1
ATOM 3691 C C . TYR A 1 464 ? -35.511 14.679 43.173 1.00 90.00 464 TYR A C 1
ATOM 3693 O O . TYR A 1 464 ? -36.594 14.170 43.444 1.00 90.00 464 TYR A O 1
ATOM 3701 N N . GLY A 1 465 ? -35.413 15.911 42.653 1.00 83.00 465 GLY A N 1
ATOM 3702 C CA . GLY A 1 465 ? -36.573 16.738 42.307 1.00 83.00 465 GLY A CA 1
ATOM 3703 C C . GLY A 1 465 ? -37.439 16.113 41.207 1.00 83.00 465 GLY A C 1
ATOM 3704 O O . GLY A 1 465 ? -36.936 15.448 40.297 1.00 83.00 465 GLY A O 1
ATOM 3705 N N . GLU A 1 466 ? -38.753 16.332 41.270 1.00 81.25 466 GLU A N 1
ATOM 3706 C CA . GLU A 1 466 ? -39.708 15.720 40.337 1.00 81.25 466 GLU A CA 1
ATOM 3707 C C . GLU A 1 466 ? -39.650 16.341 38.932 1.00 81.25 466 GLU A C 1
ATOM 3709 O O . GLU A 1 466 ? -39.953 15.671 37.939 1.00 81.25 466 GLU A O 1
ATOM 3714 N N . THR A 1 467 ? -39.242 17.611 38.809 1.00 86.44 467 THR A N 1
ATOM 3715 C CA . THR A 1 467 ? -39.275 18.320 37.525 1.00 86.44 467 THR A CA 1
ATOM 3716 C C . THR A 1 467 ? -37.946 18.260 36.770 1.00 86.44 467 THR A C 1
ATOM 3718 O O . THR A 1 467 ? -36.851 18.392 37.320 1.00 86.44 467 THR A O 1
ATOM 3721 N N . ALA A 1 468 ? -38.030 18.191 35.438 1.00 84.44 468 ALA A N 1
ATOM 3722 C CA . ALA A 1 468 ? -36.857 18.317 34.569 1.00 84.44 468 ALA A CA 1
ATOM 3723 C C . ALA A 1 468 ? -36.152 19.687 34.689 1.00 84.44 468 ALA A C 1
ATOM 3725 O O . ALA A 1 468 ? -35.001 19.818 34.278 1.00 84.44 468 ALA A O 1
ATOM 3726 N N . VAL A 1 469 ? -36.825 20.708 35.237 1.00 87.38 469 VAL A N 1
ATOM 3727 C CA . VAL A 1 469 ? -36.257 22.047 35.461 1.00 87.38 469 VAL A CA 1
ATOM 3728 C C . VAL A 1 469 ? -35.326 22.047 36.673 1.00 87.38 469 VAL A C 1
ATOM 3730 O O . VAL A 1 469 ? -34.246 22.629 36.596 1.00 87.38 469 VAL A O 1
ATOM 3733 N N . GLU A 1 470 ? -35.704 21.378 37.764 1.00 87.25 470 GLU A N 1
ATOM 3734 C CA . GLU A 1 470 ? -34.860 21.206 38.955 1.00 87.25 470 GLU A CA 1
ATOM 3735 C C . GLU A 1 470 ? -33.628 20.370 38.625 1.00 87.25 470 GLU A C 1
ATOM 3737 O O . GLU A 1 470 ? -32.508 20.858 38.776 1.00 87.25 470 GLU A O 1
ATOM 3742 N N . LYS A 1 471 ? -33.826 19.186 38.030 1.00 91.31 471 LYS A N 1
ATOM 3743 C CA . LYS A 1 471 ? -32.729 18.316 37.577 1.00 91.31 471 LYS A CA 1
ATOM 3744 C C . LYS A 1 471 ? -31.747 19.042 36.650 1.00 91.31 471 LYS A C 1
ATOM 3746 O O . LYS A 1 471 ? -30.542 18.809 36.726 1.00 91.31 471 LYS A O 1
ATOM 3751 N N . ASN A 1 472 ? -32.233 19.956 35.802 1.00 91.88 472 ASN A N 1
ATOM 3752 C CA . ASN A 1 472 ? -31.369 20.747 34.924 1.00 91.88 472 ASN A CA 1
ATOM 3753 C C . ASN A 1 472 ? -30.545 21.807 35.670 1.00 91.88 472 ASN A C 1
ATOM 3755 O O . ASN A 1 472 ? -29.437 22.102 35.231 1.00 91.88 472 ASN A O 1
ATOM 3759 N N . LYS A 1 473 ? -31.039 22.373 36.783 1.00 90.44 473 LYS A N 1
ATOM 3760 C CA . LYS A 1 473 ? -30.241 23.288 37.621 1.00 90.44 473 LYS A CA 1
ATOM 3761 C C . LYS A 1 473 ? -29.037 22.557 38.217 1.00 90.44 473 LYS A C 1
ATOM 3763 O O . LYS A 1 473 ? -27.920 23.036 38.047 1.00 90.44 473 LYS A O 1
ATOM 3768 N N . GLY A 1 474 ? -29.260 21.387 38.827 1.00 92.19 474 GLY A N 1
ATOM 3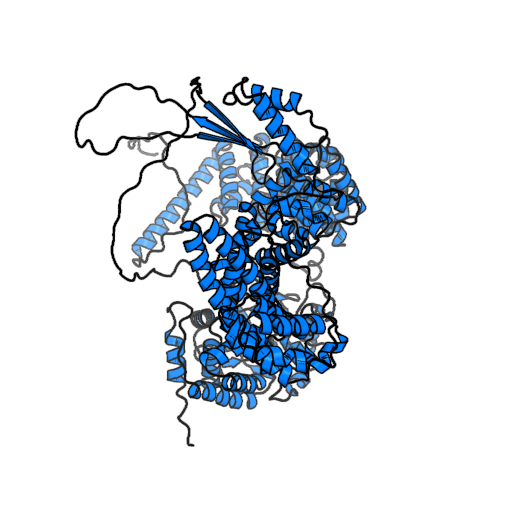769 C CA . GLY A 1 474 ? -28.190 20.538 39.367 1.00 92.19 474 GLY A CA 1
ATOM 3770 C C . GLY A 1 474 ? -27.194 20.111 38.287 1.00 92.19 474 GLY A C 1
ATOM 3771 O O . GLY A 1 474 ? -26.001 20.385 38.400 1.00 92.19 474 GLY A O 1
ATOM 3772 N N . ALA A 1 475 ? -27.691 19.550 37.175 1.00 94.44 475 ALA A N 1
ATOM 3773 C CA . ALA A 1 475 ? -26.858 19.143 36.038 1.00 94.44 475 ALA A CA 1
ATOM 3774 C C . ALA A 1 475 ? -25.990 20.287 35.493 1.00 94.44 475 ALA A C 1
ATOM 3776 O O . ALA A 1 475 ? -24.823 20.078 35.173 1.00 94.44 475 ALA A O 1
ATOM 3777 N N . MET A 1 476 ? -26.546 21.495 35.383 1.00 94.50 476 MET A N 1
ATOM 3778 C CA . MET A 1 476 ? -25.824 22.656 34.872 1.00 94.50 476 MET A CA 1
ATOM 3779 C C . MET A 1 476 ? -24.789 23.179 35.876 1.00 94.50 476 MET A C 1
ATOM 3781 O O . MET A 1 476 ? -23.672 23.470 35.466 1.00 94.50 476 MET A O 1
ATOM 3785 N N . ALA A 1 477 ? -25.106 23.241 37.175 1.00 93.19 477 ALA A N 1
ATOM 3786 C CA . ALA A 1 477 ? -24.146 23.641 38.210 1.00 93.19 477 ALA A CA 1
ATOM 3787 C C . ALA A 1 477 ? -22.927 22.699 38.251 1.00 93.19 477 ALA A C 1
ATOM 3789 O O . ALA A 1 477 ? -21.781 23.146 38.209 1.00 93.19 477 ALA A O 1
ATOM 3790 N N . ILE A 1 478 ? -23.177 21.386 38.213 1.00 96.25 478 ILE A N 1
ATOM 3791 C CA . ILE A 1 478 ? -22.139 20.350 38.125 1.00 96.25 478 ILE A CA 1
ATOM 3792 C C . ILE A 1 478 ? -21.364 20.449 36.796 1.00 96.25 478 ILE A C 1
ATOM 3794 O O . ILE A 1 478 ? -20.143 20.281 36.770 1.00 96.25 478 ILE A O 1
ATOM 3798 N N . CYS A 1 479 ? -22.034 20.760 35.682 1.00 95.81 479 CYS A N 1
ATOM 3799 C CA . CYS A 1 479 ? -21.361 20.983 34.404 1.00 95.81 479 CYS A CA 1
ATOM 3800 C C . CYS A 1 479 ? -20.424 22.200 34.442 1.00 95.81 479 CYS A C 1
ATOM 3802 O O . CYS A 1 479 ? -19.325 22.102 33.897 1.00 95.81 479 CYS A O 1
ATOM 3804 N N . GLU A 1 480 ? -20.801 23.310 35.083 1.00 94.25 480 GLU A N 1
ATOM 3805 C CA . GLU A 1 480 ? -19.915 24.469 35.258 1.00 94.25 480 GLU A CA 1
ATOM 3806 C C . GLU A 1 480 ? -18.702 24.129 36.138 1.00 94.25 480 GLU A C 1
ATOM 3808 O O . GLU A 1 480 ? -17.574 24.376 35.710 1.00 94.25 480 GLU A O 1
ATOM 3813 N N . LEU A 1 481 ? -18.896 23.463 37.289 1.00 94.62 481 LEU A N 1
ATOM 3814 C CA . LEU A 1 481 ? -17.785 22.992 38.134 1.00 94.62 481 LEU A CA 1
ATOM 3815 C C . LEU A 1 481 ? -16.783 22.129 37.352 1.00 94.62 481 LEU A C 1
ATOM 3817 O O . LEU A 1 481 ? -15.575 22.300 37.502 1.00 94.62 481 LEU A O 1
ATOM 3821 N N . SER A 1 482 ? -17.277 21.242 36.480 1.00 95.44 482 SER A N 1
ATOM 3822 C CA . SER A 1 482 ? -16.439 20.329 35.689 1.00 95.44 482 SER A CA 1
ATOM 3823 C C . SER A 1 482 ? -15.602 21.000 34.592 1.00 95.44 482 SER A C 1
ATOM 3825 O O . SER A 1 482 ? -14.792 20.331 33.954 1.00 95.44 482 SER A O 1
ATOM 3827 N N . LYS A 1 483 ? -15.791 22.299 34.324 1.00 94.00 483 LYS A N 1
ATOM 3828 C CA . LYS A 1 483 ? -14.928 23.051 33.394 1.00 94.00 483 LYS A CA 1
ATOM 3829 C C . LYS A 1 483 ? -13.621 23.501 34.048 1.00 94.00 483 LYS A C 1
ATOM 3831 O O . LYS A 1 483 ? -12.696 23.872 33.333 1.00 94.00 483 LYS A O 1
ATOM 3836 N N . ILE A 1 484 ? -13.557 23.489 35.379 1.00 93.31 484 ILE A N 1
ATOM 3837 C CA . ILE A 1 484 ? -12.392 23.891 36.163 1.00 93.31 484 ILE A CA 1
ATOM 3838 C C . ILE A 1 484 ? -11.563 22.634 36.449 1.00 93.31 484 ILE A C 1
ATOM 3840 O O . ILE A 1 484 ? -11.987 21.757 37.200 1.00 93.31 484 ILE A O 1
ATOM 3844 N N . GLU A 1 485 ? -10.376 22.533 35.850 1.00 91.94 485 GLU A N 1
ATOM 3845 C CA . GLU A 1 485 ? -9.572 21.300 35.884 1.00 91.94 485 GLU A CA 1
ATOM 3846 C C . GLU A 1 485 ? -9.139 20.886 37.301 1.00 91.94 485 GLU A C 1
ATOM 3848 O O . GLU A 1 485 ? -9.075 19.692 37.594 1.00 91.94 485 GLU A O 1
ATOM 3853 N N . SER A 1 486 ? -8.932 21.847 38.211 1.00 92.88 486 SER A N 1
ATOM 3854 C CA . SER A 1 486 ? -8.599 21.582 39.620 1.00 92.88 486 SER A CA 1
ATOM 3855 C C . SER A 1 486 ? -9.719 20.894 40.405 1.00 92.88 486 SER A C 1
ATOM 3857 O O . SER A 1 486 ? -9.434 20.226 41.393 1.00 92.88 486 SER A O 1
ATOM 3859 N N . ASN A 1 487 ? -10.977 21.019 39.970 1.00 95.00 487 ASN A N 1
ATOM 3860 C CA . ASN A 1 487 ? -12.121 20.398 40.643 1.00 95.00 487 ASN A CA 1
ATOM 3861 C C . ASN A 1 487 ? -12.280 18.920 40.254 1.00 95.00 487 ASN A C 1
ATOM 3863 O O . ASN A 1 487 ? -12.891 18.141 40.985 1.00 95.00 487 ASN A O 1
ATOM 3867 N N . LEU A 1 488 ? -11.732 18.518 39.101 1.00 94.56 488 LEU A N 1
ATOM 3868 C CA . LEU A 1 488 ? -11.968 17.202 38.510 1.00 94.56 488 LEU A CA 1
ATOM 3869 C C . LEU A 1 488 ? -11.554 16.003 39.381 1.00 94.56 488 LEU A C 1
ATOM 3871 O O . LEU A 1 488 ? -12.323 15.045 39.383 1.00 94.56 488 LEU A O 1
ATOM 3875 N N . PRO A 1 489 ? -10.427 16.002 40.128 1.00 95.06 489 PRO A N 1
ATOM 3876 C CA . PRO A 1 489 ? -10.087 14.887 41.015 1.00 95.06 489 PRO A CA 1
ATOM 3877 C C . PRO A 1 489 ? -11.194 14.623 42.044 1.00 95.06 489 PRO A C 1
ATOM 3879 O O . PRO A 1 489 ? -11.791 13.550 42.034 1.00 95.06 489 PRO A O 1
ATOM 3882 N N . ALA A 1 490 ? -11.564 15.643 42.825 1.00 94.69 490 ALA A N 1
ATOM 3883 C CA . ALA A 1 490 ? -12.592 15.542 43.860 1.00 94.69 490 ALA A CA 1
ATOM 3884 C C . ALA A 1 490 ? -13.982 15.192 43.294 1.00 94.69 490 ALA A C 1
ATOM 3886 O O . ALA A 1 490 ? -14.736 14.440 43.908 1.00 94.69 490 ALA A O 1
ATOM 3887 N N . MET A 1 491 ? -14.327 15.697 42.103 1.00 96.06 491 MET A N 1
ATOM 3888 C CA . MET A 1 491 ? -15.592 15.359 41.440 1.00 96.06 491 MET A CA 1
ATOM 3889 C C . MET A 1 491 ? -15.640 13.912 40.925 1.00 96.06 491 MET A C 1
ATOM 3891 O O . MET A 1 491 ? -16.708 13.306 40.931 1.00 96.06 491 MET A O 1
ATOM 3895 N N . VAL A 1 492 ? -14.520 13.361 40.448 1.00 94.38 492 VAL A N 1
ATOM 3896 C CA . VAL A 1 492 ? -14.459 11.986 39.917 1.00 94.38 492 VAL A CA 1
ATOM 3897 C C . VAL A 1 492 ? -14.329 10.952 41.039 1.00 94.38 492 VAL A C 1
ATOM 3899 O O . VAL A 1 492 ? -14.869 9.856 40.909 1.00 94.38 492 VAL A O 1
ATOM 3902 N N . GLU A 1 493 ? -13.665 11.301 42.142 1.00 92.44 493 GLU A N 1
ATOM 3903 C CA . GLU A 1 493 ? -13.544 10.465 43.347 1.00 92.44 493 GLU A CA 1
ATOM 3904 C C . GLU A 1 493 ? -14.850 10.401 44.165 1.00 92.44 493 GLU A C 1
ATOM 3906 O O . GLU A 1 493 ? -15.070 9.445 44.908 1.00 92.44 493 GLU A O 1
ATOM 3911 N N . ASN A 1 494 ? -15.763 11.366 43.998 1.00 94.31 494 ASN A N 1
ATOM 3912 C CA . ASN A 1 494 ? -17.094 11.327 44.605 1.00 94.31 494 ASN A CA 1
ATOM 3913 C C . ASN A 1 494 ? -18.009 10.320 43.868 1.00 94.31 494 ASN A C 1
ATOM 3915 O O . ASN A 1 494 ? -18.726 10.662 42.921 1.00 94.31 494 ASN A O 1
ATOM 3919 N N . GLU A 1 495 ? -18.018 9.065 44.333 1.00 91.44 495 GLU A N 1
ATOM 3920 C CA . GLU A 1 495 ? -18.866 7.997 43.778 1.00 91.44 495 GLU A CA 1
ATOM 3921 C C . GLU A 1 495 ? -20.365 8.345 43.787 1.00 91.44 495 GLU A C 1
ATOM 3923 O O . GLU A 1 495 ? -21.088 7.967 42.860 1.00 91.44 495 GLU A O 1
ATOM 3928 N N . THR A 1 496 ? -20.842 9.100 44.785 1.00 93.69 496 THR A N 1
ATOM 3929 C CA . THR A 1 496 ? -22.241 9.551 44.874 1.00 93.69 496 THR A CA 1
ATOM 3930 C C . THR A 1 496 ? -22.590 10.476 43.709 1.00 93.69 496 THR A C 1
ATOM 3932 O O . THR A 1 496 ? -23.625 10.286 43.066 1.00 93.69 496 THR A O 1
ATOM 3935 N N . LEU A 1 497 ? -21.710 11.427 43.376 1.00 96.06 497 LEU A N 1
ATOM 3936 C CA . LEU A 1 497 ? -21.872 12.332 42.237 1.00 96.06 497 LEU A CA 1
ATOM 3937 C C . LEU A 1 497 ? -21.894 11.557 40.913 1.00 96.06 497 LEU A C 1
ATOM 3939 O O . LEU A 1 497 ? -22.832 11.694 40.125 1.00 96.06 497 LEU A O 1
ATOM 3943 N N . VAL A 1 498 ? -20.882 10.719 40.668 1.00 95.06 498 VAL A N 1
ATOM 3944 C CA . VAL A 1 498 ? -20.754 9.951 39.416 1.00 95.06 498 VAL A CA 1
ATOM 3945 C C . VAL A 1 498 ? -21.909 8.951 39.260 1.00 95.06 498 VAL A C 1
ATOM 3947 O O . VAL A 1 498 ? -22.483 8.812 38.172 1.00 95.06 498 VAL A O 1
ATOM 3950 N N . GLY A 1 499 ? -22.306 8.298 40.354 1.00 93.69 499 GLY A N 1
ATOM 3951 C CA . GLY A 1 499 ? -23.461 7.409 40.428 1.00 93.69 499 GLY A CA 1
ATOM 3952 C C . GLY A 1 499 ? -24.777 8.128 40.133 1.00 93.69 499 GLY A C 1
ATOM 3953 O O . GLY A 1 499 ? -25.549 7.659 39.291 1.00 93.69 499 GLY A O 1
ATOM 3954 N N . ALA A 1 500 ? -25.014 9.290 40.750 1.00 95.00 500 ALA A N 1
ATOM 3955 C CA . ALA A 1 500 ? -26.207 10.100 40.518 1.00 95.00 500 ALA A CA 1
ATOM 3956 C C . ALA A 1 500 ? -26.288 10.602 39.067 1.00 95.00 500 ALA A C 1
ATOM 3958 O O . ALA A 1 500 ? -27.320 10.419 38.420 1.00 95.00 500 ALA A O 1
ATOM 3959 N N . LEU A 1 501 ? -25.191 11.133 38.513 1.00 96.31 501 LEU A N 1
ATOM 3960 C CA . LEU A 1 501 ? -25.109 11.551 37.109 1.00 96.31 501 LEU A CA 1
ATOM 3961 C C . LEU A 1 501 ? -25.415 10.387 36.149 1.00 96.31 501 LEU A C 1
ATOM 3963 O O . LEU A 1 501 ? -26.213 10.542 35.224 1.00 96.31 501 LEU A O 1
ATOM 3967 N N . SER A 1 502 ? -24.835 9.202 36.380 1.00 95.81 502 SER A N 1
ATOM 3968 C CA . SER A 1 502 ? -25.077 8.006 35.553 1.00 95.81 502 SER A CA 1
ATOM 3969 C C . SER A 1 502 ? -26.532 7.524 35.638 1.00 95.81 502 SER A C 1
ATOM 3971 O O . SER A 1 502 ? -27.133 7.164 34.618 1.00 95.81 502 SER A O 1
ATOM 3973 N N . ARG A 1 503 ? -27.125 7.556 36.840 1.00 95.00 503 ARG A N 1
ATOM 3974 C CA . ARG A 1 503 ? -28.528 7.194 37.087 1.00 95.00 503 ARG A CA 1
ATOM 3975 C C . ARG A 1 503 ? -29.488 8.148 36.374 1.00 95.00 503 ARG A C 1
ATOM 3977 O O . ARG A 1 503 ? -30.293 7.698 35.560 1.00 95.00 503 ARG A O 1
ATOM 3984 N N . VAL A 1 504 ? -29.360 9.454 36.613 1.00 94.25 504 VAL A N 1
ATOM 3985 C CA . VAL A 1 504 ? -30.217 10.484 36.001 1.00 94.25 504 VAL A CA 1
ATOM 3986 C C . VAL A 1 504 ? -30.063 10.489 34.487 1.00 94.25 504 VAL A C 1
ATOM 3988 O O . VAL A 1 504 ? -31.068 10.538 33.778 1.00 94.25 504 VAL A O 1
ATOM 3991 N N . PHE A 1 505 ? -28.833 10.357 33.967 1.00 95.25 505 PHE A N 1
ATOM 3992 C CA . PHE A 1 505 ? -28.640 10.235 32.525 1.00 95.25 505 PHE A CA 1
ATOM 3993 C C . PHE A 1 505 ? -29.412 9.043 31.970 1.00 95.25 505 PHE A C 1
ATOM 3995 O O . PHE A 1 505 ? -30.088 9.207 30.969 1.00 95.25 505 PHE A O 1
ATOM 4002 N N . ARG A 1 506 ? -29.370 7.869 32.616 1.00 92.94 506 ARG A N 1
ATOM 4003 C CA . ARG A 1 506 ? -30.070 6.655 32.159 1.00 92.94 506 ARG A CA 1
ATOM 4004 C C . ARG A 1 506 ? -31.597 6.792 32.164 1.00 92.94 506 ARG A C 1
ATOM 4006 O O . ARG A 1 506 ? -32.244 6.244 31.271 1.00 92.94 506 ARG A O 1
ATOM 4013 N N . GLU A 1 507 ? -32.154 7.502 33.142 1.00 89.31 507 GLU A N 1
ATOM 4014 C CA . GLU A 1 507 ? -33.600 7.678 33.337 1.00 89.31 507 GLU A CA 1
ATOM 4015 C C . GLU A 1 507 ? -34.201 8.785 32.447 1.00 89.31 507 GLU A C 1
ATOM 4017 O O . GLU A 1 507 ? -35.246 8.581 31.823 1.00 89.31 507 GLU A O 1
ATOM 4022 N N . ASP A 1 508 ? -33.543 9.948 32.351 1.00 86.88 508 ASP A N 1
ATOM 4023 C CA . ASP A 1 508 ? -34.164 11.184 31.848 1.00 86.88 508 ASP A CA 1
ATOM 4024 C C . ASP A 1 508 ? -33.682 11.657 30.465 1.00 86.88 508 ASP A C 1
ATOM 4026 O O . ASP A 1 508 ? -34.298 12.560 29.890 1.00 86.88 508 ASP A O 1
ATOM 4030 N N . TRP A 1 509 ? -32.644 11.055 29.870 1.00 84.75 509 TRP A N 1
ATOM 4031 C CA . TRP A 1 509 ? -32.083 11.522 28.587 1.00 84.75 509 TRP A CA 1
ATOM 4032 C C . TRP A 1 509 ? -33.094 11.619 27.435 1.00 84.75 509 TRP A C 1
ATOM 4034 O O . TRP A 1 509 ? -33.013 12.523 26.606 1.00 84.75 509 TRP A O 1
ATOM 4044 N N . LYS A 1 510 ? -34.093 10.728 27.410 1.00 88.69 510 LYS A N 1
ATOM 4045 C CA . LYS A 1 510 ? -35.182 10.734 26.416 1.00 88.69 510 LYS A CA 1
ATOM 4046 C C . LYS A 1 510 ? -36.193 11.868 26.623 1.00 88.69 510 LYS A C 1
ATOM 4048 O O . LYS A 1 510 ? -36.926 12.206 25.686 1.00 88.69 510 LYS A O 1
ATOM 4053 N N . ARG A 1 511 ? -36.264 12.398 27.853 1.00 87.25 511 ARG A N 1
ATOM 4054 C CA . ARG A 1 511 ? -37.260 13.365 28.345 1.00 87.25 511 ARG A CA 1
ATOM 4055 C C . ARG A 1 511 ? -36.773 14.809 28.233 1.00 87.25 511 ARG A C 1
ATOM 4057 O O . ARG A 1 511 ? -37.560 15.672 27.859 1.00 87.25 511 ARG A O 1
ATOM 4064 N N . SER A 1 512 ? -35.500 15.078 28.539 1.00 90.75 512 SER A N 1
ATOM 4065 C CA . SER A 1 512 ? -34.930 16.432 28.500 1.00 90.75 512 SER A CA 1
ATOM 4066 C C . SER A 1 512 ? -33.515 16.454 27.926 1.00 90.75 512 SER A C 1
ATOM 4068 O O . SER A 1 512 ? -32.557 16.038 28.578 1.00 90.75 512 SER A O 1
ATOM 4070 N N . PHE A 1 513 ? -33.374 17.019 26.722 1.00 90.62 513 PHE A N 1
ATOM 4071 C CA . PHE A 1 513 ? -32.067 17.229 26.095 1.00 90.62 513 PHE A CA 1
ATOM 4072 C C . PHE A 1 513 ? -31.162 18.167 26.893 1.00 90.62 513 PHE A C 1
ATOM 4074 O O . PHE A 1 513 ? -29.950 17.997 26.840 1.00 90.62 513 PHE A O 1
ATOM 4081 N N . ASP A 1 514 ? -31.713 19.144 27.620 1.00 90.00 514 ASP A N 1
ATOM 4082 C CA . ASP A 1 514 ? -30.900 20.106 28.373 1.00 90.00 514 ASP A CA 1
ATOM 4083 C C . ASP A 1 514 ? -30.198 19.401 29.550 1.00 90.00 514 ASP A C 1
ATOM 4085 O O . ASP A 1 514 ? -28.976 19.485 29.678 1.00 90.00 514 ASP A O 1
ATOM 4089 N N . VAL A 1 515 ? -30.945 18.588 30.313 1.00 92.94 515 VAL A N 1
ATOM 4090 C CA . VAL A 1 515 ? -30.400 17.735 31.390 1.00 92.94 515 VAL A CA 1
ATOM 4091 C C . VAL A 1 515 ? -29.375 16.754 30.820 1.00 92.94 515 VAL A C 1
ATOM 4093 O O . VAL A 1 515 ? -28.255 16.664 31.318 1.00 92.94 515 VAL A O 1
ATOM 4096 N N . ALA A 1 516 ? -29.742 16.048 29.745 1.00 95.12 516 ALA A N 1
ATOM 4097 C CA . ALA A 1 516 ? -28.891 15.047 29.109 1.00 95.12 516 ALA A CA 1
ATOM 4098 C C . ALA A 1 516 ? -27.566 15.636 28.607 1.00 95.12 516 ALA A C 1
ATOM 4100 O O . ALA A 1 516 ? -26.510 15.043 28.816 1.00 95.12 516 ALA A O 1
ATOM 4101 N N . THR A 1 517 ? -27.622 16.802 27.954 1.00 94.50 517 THR A N 1
ATOM 4102 C CA . THR A 1 517 ? -26.444 17.467 27.386 1.00 94.50 517 THR A CA 1
ATOM 4103 C C . THR A 1 517 ? -25.532 17.968 28.495 1.00 94.50 517 THR A C 1
ATOM 4105 O O . THR A 1 517 ? -24.340 17.709 28.422 1.00 94.50 517 THR A O 1
ATOM 4108 N N . ASN A 1 518 ? -26.072 18.590 29.550 1.00 95.62 518 ASN A N 1
ATOM 4109 C CA . ASN A 1 518 ? -25.274 19.055 30.686 1.00 95.62 518 ASN A CA 1
ATOM 4110 C C . ASN A 1 518 ? -24.553 17.892 31.393 1.00 95.62 518 ASN A C 1
ATOM 4112 O O . ASN A 1 518 ? -23.338 17.946 31.565 1.00 95.62 518 ASN A O 1
ATOM 4116 N N . ILE A 1 519 ? -25.262 16.798 31.707 1.00 96.94 519 ILE A N 1
ATOM 4117 C CA . ILE A 1 519 ? -24.648 15.605 32.321 1.00 96.94 519 ILE A CA 1
ATOM 4118 C C . ILE A 1 519 ? -23.597 14.976 31.391 1.00 96.94 519 ILE A C 1
ATOM 4120 O O . ILE A 1 519 ? -22.504 14.621 31.831 1.00 96.94 519 ILE A O 1
ATOM 4124 N N . MET A 1 520 ? -23.892 14.855 30.093 1.00 97.19 520 MET A N 1
ATOM 4125 C CA . MET A 1 520 ? -22.928 14.305 29.141 1.00 97.19 520 MET A CA 1
ATOM 4126 C C . MET A 1 520 ? -21.711 15.222 28.965 1.00 97.19 520 MET A C 1
ATOM 4128 O O . MET A 1 520 ? -20.598 14.726 28.842 1.00 97.19 520 MET A O 1
ATOM 4132 N N . SER A 1 521 ? -21.878 16.545 29.016 1.00 97.00 521 SER A N 1
ATOM 4133 C CA . SER A 1 521 ? -20.772 17.508 28.992 1.00 97.00 521 SER A CA 1
ATOM 4134 C C . SER A 1 521 ? -19.872 17.400 30.227 1.00 97.00 521 SER A C 1
ATOM 4136 O O . SER A 1 521 ? -18.652 17.454 30.068 1.00 97.00 521 SER A O 1
ATOM 4138 N N . THR A 1 522 ? -20.425 17.144 31.420 1.00 97.50 522 THR A N 1
ATOM 4139 C CA . THR A 1 522 ? -19.633 16.778 32.610 1.00 97.50 522 THR A CA 1
ATOM 4140 C C . THR A 1 522 ? -18.771 15.543 32.341 1.00 97.50 522 THR A C 1
ATOM 4142 O O . THR A 1 522 ? -17.555 15.586 32.529 1.00 97.50 522 THR A O 1
ATOM 4145 N N . PHE A 1 523 ? -19.362 14.461 31.820 1.00 98.25 523 PHE A N 1
ATOM 4146 C CA . PHE A 1 523 ? -18.601 13.255 31.480 1.00 98.25 523 PHE A CA 1
ATOM 4147 C C . PHE A 1 523 ? -17.579 13.486 30.353 1.00 98.25 523 PHE A C 1
ATOM 4149 O O . PHE A 1 523 ? -16.485 12.925 30.410 1.00 98.25 523 PHE A O 1
ATOM 4156 N N . VAL A 1 524 ? -17.871 14.345 29.367 1.00 97.62 524 VAL A N 1
ATOM 4157 C CA . VAL A 1 524 ? -16.902 14.759 28.336 1.00 97.62 524 VAL A CA 1
ATOM 4158 C C . VAL A 1 524 ? -15.699 15.446 28.975 1.00 97.62 524 VAL A C 1
ATOM 4160 O O . VAL A 1 524 ? -14.572 15.088 28.640 1.00 97.62 524 VAL A O 1
ATOM 4163 N N . ASN A 1 525 ? -15.905 16.362 29.924 1.00 97.19 525 ASN A N 1
ATOM 4164 C CA . ASN A 1 525 ? -14.809 17.018 30.639 1.00 97.19 525 ASN A CA 1
ATOM 4165 C C . ASN A 1 525 ? -13.968 16.013 31.445 1.00 97.19 525 ASN A C 1
ATOM 4167 O O . ASN A 1 525 ? -12.743 16.064 31.366 1.00 97.19 525 ASN A O 1
ATOM 4171 N N . PHE A 1 526 ? -14.595 15.033 32.108 1.00 97.50 526 PHE A N 1
ATOM 4172 C CA . PHE A 1 526 ? -13.874 13.937 32.773 1.00 97.50 526 PHE A CA 1
ATOM 4173 C C . PHE A 1 526 ? -13.058 13.106 31.764 1.00 97.50 526 PHE A C 1
ATOM 4175 O O . PHE A 1 526 ? -11.888 12.809 31.993 1.00 97.50 526 PHE A O 1
ATOM 4182 N N . SER A 1 527 ? -13.644 12.773 30.609 1.00 96.56 527 SER A N 1
ATOM 4183 C CA . SER A 1 527 ? -13.008 11.922 29.592 1.00 96.56 527 SER A CA 1
ATOM 4184 C C . SER A 1 527 ? -11.785 12.540 28.906 1.00 96.56 527 SER A C 1
ATOM 4186 O O . SER A 1 527 ? -11.040 11.807 28.261 1.00 96.56 527 SER A O 1
ATOM 4188 N N . ARG A 1 528 ? -11.533 13.850 29.051 1.00 95.31 528 ARG A N 1
ATOM 4189 C CA . ARG A 1 528 ? -10.318 14.495 28.514 1.00 95.31 528 ARG A CA 1
ATOM 4190 C C . ARG A 1 528 ? -9.029 13.922 29.109 1.00 95.31 528 ARG A C 1
ATOM 4192 O O . ARG A 1 528 ? -7.987 13.995 28.469 1.00 95.31 528 ARG A O 1
ATOM 4199 N N . PHE A 1 529 ? -9.101 13.342 30.308 1.00 94.56 529 PHE A N 1
ATOM 4200 C CA . PHE A 1 529 ? -7.954 12.784 31.017 1.00 94.56 529 PHE A CA 1
ATOM 4201 C C . PHE A 1 529 ? -8.079 11.260 31.107 1.00 94.56 529 PHE A C 1
ATOM 4203 O O . PHE A 1 529 ? -8.995 10.737 31.746 1.00 94.56 529 PHE A O 1
ATOM 4210 N N . SER A 1 530 ? -7.127 10.538 30.510 1.00 93.19 530 SER A N 1
ATOM 4211 C CA . SER A 1 530 ? -7.113 9.065 30.455 1.00 93.19 530 SER A CA 1
ATOM 4212 C C . SER A 1 530 ? -7.183 8.397 31.833 1.00 93.19 530 SER A C 1
ATOM 4214 O O . SER A 1 530 ? -7.870 7.389 31.993 1.00 93.19 530 SER A O 1
ATOM 4216 N N . LYS A 1 531 ? -6.584 9.009 32.865 1.00 94.50 531 LYS A N 1
ATOM 4217 C CA . LYS A 1 531 ? -6.673 8.552 34.266 1.00 94.50 531 LYS A CA 1
ATOM 4218 C C . LYS A 1 531 ? -8.106 8.398 34.804 1.00 94.50 531 LYS A C 1
ATOM 4220 O O . LYS A 1 531 ? -8.315 7.611 35.718 1.00 94.50 531 LYS A O 1
ATOM 4225 N N . TYR A 1 532 ? -9.093 9.103 34.244 1.00 95.56 532 TYR A N 1
ATOM 4226 C CA . TYR A 1 532 ? -10.500 9.013 34.663 1.00 95.56 532 TYR A CA 1
ATOM 4227 C C . TYR A 1 532 ? -11.332 8.037 33.811 1.00 95.56 532 TYR A C 1
ATOM 4229 O O . TYR A 1 532 ? -12.484 7.746 34.144 1.00 95.56 532 TYR A O 1
ATOM 4237 N N . HIS A 1 533 ? -10.771 7.479 32.730 1.00 95.19 533 HIS A N 1
ATOM 4238 C CA . HIS A 1 533 ? -11.468 6.510 31.875 1.00 95.19 533 HIS A CA 1
ATOM 4239 C C . HIS A 1 533 ? -11.939 5.249 32.624 1.00 95.19 533 HIS A C 1
ATOM 4241 O O . HIS A 1 533 ? -13.077 4.845 32.376 1.00 95.19 533 HIS A O 1
ATOM 4247 N N . PRO A 1 534 ? -11.180 4.652 33.572 1.00 93.88 534 PRO A N 1
ATOM 4248 C CA . PRO A 1 534 ? -11.648 3.488 34.332 1.00 93.88 534 PRO A CA 1
ATOM 4249 C C . PRO A 1 534 ? -12.966 3.734 35.078 1.00 93.88 534 PRO A C 1
ATOM 4251 O O . PRO A 1 534 ? -13.845 2.874 35.059 1.00 93.88 534 PRO A O 1
ATOM 4254 N N . VAL A 1 535 ? -13.159 4.930 35.648 1.00 94.56 535 VAL A N 1
ATOM 4255 C CA . VAL A 1 535 ? -14.402 5.319 36.338 1.00 94.56 535 VAL A CA 1
ATOM 4256 C C . VAL A 1 535 ? -15.563 5.425 35.339 1.00 94.56 535 VAL A C 1
ATOM 4258 O O . VAL A 1 535 ? -16.635 4.853 35.545 1.00 94.56 535 VAL A O 1
ATOM 4261 N N . LEU A 1 536 ? -15.348 6.070 34.188 1.00 95.06 536 LEU A N 1
ATOM 4262 C CA . LEU A 1 536 ? -16.362 6.166 33.127 1.00 95.06 536 LEU A CA 1
ATOM 4263 C C . LEU A 1 536 ? -16.753 4.788 32.556 1.00 95.06 536 LEU A C 1
ATOM 4265 O O . LEU A 1 536 ? -17.916 4.562 32.200 1.00 95.06 536 LEU A O 1
ATOM 4269 N N . LEU A 1 537 ? -15.805 3.850 32.491 1.00 92.25 537 LEU A N 1
ATOM 4270 C CA . LEU A 1 537 ? -16.042 2.465 32.078 1.00 92.25 537 LEU A CA 1
ATOM 4271 C C . LEU A 1 537 ? -16.789 1.665 33.156 1.00 92.25 537 LEU A C 1
ATOM 4273 O O . LEU A 1 537 ? -17.743 0.961 32.815 1.00 92.25 537 LEU A O 1
ATOM 4277 N N . HIS A 1 538 ? -16.434 1.827 34.436 1.00 92.75 538 HIS A N 1
ATOM 4278 C CA . HIS A 1 538 ? -17.121 1.219 35.583 1.00 92.75 538 HIS A CA 1
ATOM 4279 C C . HIS A 1 538 ? -18.616 1.575 35.599 1.00 92.75 538 HIS A C 1
ATOM 4281 O O . HIS A 1 538 ? -19.477 0.692 35.591 1.00 92.75 538 HIS A O 1
ATOM 4287 N N . HIS A 1 539 ? -18.942 2.866 35.469 1.00 93.19 539 HIS A N 1
ATOM 4288 C CA . HIS A 1 539 ? -20.327 3.351 35.395 1.00 93.19 539 HIS A CA 1
ATOM 4289 C C . HIS A 1 539 ? -20.995 3.144 34.017 1.00 93.19 539 HIS A C 1
ATOM 4291 O O . HIS A 1 539 ? -22.132 3.578 33.806 1.00 93.19 539 HIS A O 1
ATOM 4297 N N . LYS A 1 540 ? -20.326 2.441 33.089 1.00 93.81 540 LYS A N 1
ATOM 4298 C CA . LYS A 1 540 ? -20.796 2.067 31.741 1.00 93.81 540 LYS A CA 1
ATOM 4299 C C . LYS A 1 540 ? -21.188 3.259 30.851 1.00 93.81 540 LYS A C 1
ATOM 4301 O O . LYS A 1 540 ? -21.992 3.091 29.931 1.00 93.81 540 LYS A O 1
ATOM 4306 N N . ILE A 1 541 ? -20.600 4.440 31.062 1.00 95.12 541 ILE A N 1
ATOM 4307 C CA . ILE A 1 541 ? -20.994 5.692 30.385 1.00 95.12 541 ILE A CA 1
ATOM 4308 C C . ILE A 1 541 ? -20.859 5.583 28.855 1.00 95.12 541 ILE A C 1
ATOM 4310 O O . ILE A 1 541 ? -21.780 5.952 28.127 1.00 95.12 541 ILE A O 1
ATOM 4314 N N . GLY A 1 542 ? -19.785 4.964 28.349 1.00 92.88 542 GLY A N 1
ATOM 4315 C CA . GLY A 1 542 ? -19.629 4.707 26.909 1.00 92.88 542 GLY A CA 1
ATOM 4316 C C . GLY A 1 542 ? -20.734 3.815 26.313 1.00 92.88 542 GLY A C 1
ATOM 4317 O O . GLY A 1 542 ? -21.179 4.044 25.192 1.00 92.88 542 GLY A O 1
ATOM 4318 N N . SER A 1 543 ? -21.269 2.851 27.076 1.00 92.44 543 SER A N 1
ATOM 4319 C CA . SER A 1 543 ? -22.423 2.052 26.622 1.00 92.44 543 SER A CA 1
ATOM 4320 C C . SER A 1 543 ? -23.716 2.869 26.574 1.00 92.44 543 SER A C 1
ATOM 4322 O O . SER A 1 543 ? -24.532 2.648 25.683 1.00 92.44 543 SER A O 1
ATOM 4324 N N . LEU A 1 544 ? -23.897 3.817 27.501 1.00 94.25 544 LEU A N 1
ATOM 4325 C CA . LEU A 1 544 ? -25.038 4.737 27.491 1.00 94.25 544 LEU A CA 1
ATOM 4326 C C . LEU A 1 544 ? -24.970 5.707 26.300 1.00 94.25 544 LEU A C 1
ATOM 4328 O O . LEU A 1 544 ? -26.008 6.018 25.725 1.00 94.25 544 LEU A O 1
ATOM 4332 N N . CYS A 1 545 ? -23.771 6.119 25.876 1.00 95.75 545 CYS A N 1
ATOM 4333 C CA . CYS A 1 545 ? -23.587 6.951 24.682 1.00 95.75 545 CYS A CA 1
ATOM 4334 C C . CYS A 1 545 ? -23.997 6.230 23.394 1.00 95.75 545 CYS A C 1
ATOM 4336 O O . CYS A 1 545 ? -24.770 6.785 22.620 1.00 95.75 545 CYS A O 1
ATOM 4338 N N . VAL A 1 546 ? -23.544 4.988 23.180 1.00 94.56 546 VAL A N 1
ATOM 4339 C CA . VAL A 1 546 ? -23.939 4.195 21.997 1.00 94.56 546 VAL A CA 1
ATOM 4340 C C . 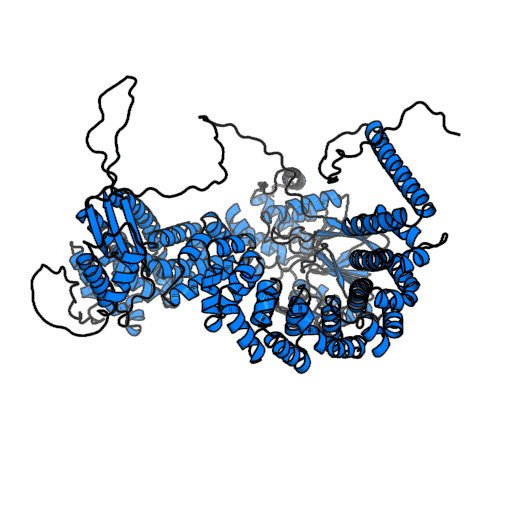VAL A 1 546 ? -25.461 3.980 21.962 1.00 94.56 546 VAL A C 1
ATOM 4342 O O . VAL A 1 546 ? -26.085 4.185 20.924 1.00 94.56 546 VAL A O 1
ATOM 4345 N N . LEU A 1 547 ? -26.075 3.662 23.110 1.00 94.12 547 LEU A N 1
ATOM 4346 C CA . LEU A 1 547 ? -27.534 3.531 23.246 1.00 94.12 547 LEU A CA 1
ATOM 4347 C C . LEU A 1 547 ? -28.276 4.842 22.916 1.00 94.12 547 LEU A C 1
ATOM 4349 O O . LEU A 1 547 ? -29.323 4.817 22.267 1.00 94.12 547 LEU A O 1
ATOM 4353 N N . ALA A 1 548 ? -27.746 5.980 23.375 1.00 94.12 548 ALA A N 1
ATOM 4354 C CA . ALA A 1 548 ? -28.329 7.289 23.109 1.00 94.12 548 ALA A CA 1
ATOM 4355 C C . ALA A 1 548 ? -28.261 7.652 21.620 1.00 94.12 548 ALA A C 1
ATOM 4357 O O . ALA A 1 548 ? -29.255 8.115 21.061 1.00 94.12 548 ALA A O 1
ATOM 4358 N N . ILE A 1 549 ? -27.123 7.379 20.972 1.00 95.00 549 ILE A N 1
ATOM 4359 C CA . ILE A 1 549 ? -26.921 7.627 19.541 1.00 95.00 549 ILE A CA 1
ATOM 4360 C C . ILE A 1 549 ? -27.893 6.798 18.694 1.00 95.00 549 ILE A C 1
ATOM 4362 O O . ILE A 1 549 ? -28.584 7.368 17.851 1.00 95.00 549 ILE A O 1
ATOM 4366 N N . ASP A 1 550 ? -28.008 5.490 18.939 1.00 94.56 550 ASP A N 1
ATOM 4367 C CA . ASP A 1 550 ? -28.919 4.602 18.200 1.00 94.56 550 ASP A CA 1
ATOM 4368 C C . ASP A 1 550 ? -30.389 5.062 18.277 1.00 94.56 550 ASP A C 1
ATOM 4370 O O . ASP A 1 550 ? -31.075 5.227 17.264 1.00 94.56 550 ASP A O 1
ATOM 4374 N N . HIS A 1 551 ? -30.871 5.339 19.488 1.00 94.25 551 HIS A N 1
ATOM 4375 C CA . HIS A 1 551 ? -32.252 5.758 19.718 1.00 94.25 551 HIS A CA 1
ATOM 4376 C C . HIS A 1 551 ? -32.576 7.127 19.117 1.00 94.25 551 HIS A C 1
ATOM 4378 O O . HIS A 1 551 ? -33.615 7.291 18.479 1.00 94.25 551 HIS A O 1
ATOM 4384 N N . GLU A 1 552 ? -31.711 8.123 19.322 1.00 92.12 552 GLU A N 1
ATOM 4385 C CA . GLU A 1 552 ? -31.955 9.467 18.802 1.00 92.12 552 GLU A CA 1
ATOM 4386 C C . GLU A 1 552 ? -31.803 9.525 17.277 1.00 92.12 552 GLU A C 1
ATOM 4388 O O . GLU A 1 552 ? -32.555 10.254 16.630 1.00 92.12 552 GLU A O 1
ATOM 4393 N N . SER A 1 553 ? -30.953 8.678 16.685 1.00 89.88 553 SER A N 1
ATOM 4394 C CA . SER A 1 553 ? -30.898 8.479 15.229 1.00 89.88 553 SER A CA 1
ATOM 4395 C C . SER A 1 553 ? -32.227 7.950 14.675 1.00 89.88 553 SER A C 1
ATOM 4397 O O . SER A 1 553 ? -32.764 8.499 13.714 1.00 89.88 553 SER A O 1
ATOM 4399 N N . LYS A 1 554 ? -32.824 6.939 15.326 1.00 92.00 554 LYS A N 1
ATOM 4400 C CA . LYS A 1 554 ? -34.158 6.413 14.967 1.00 92.00 554 LYS A CA 1
ATOM 4401 C C . LYS A 1 554 ? -35.264 7.459 15.167 1.00 92.00 554 LYS A C 1
ATOM 4403 O O . LYS A 1 554 ? -36.187 7.561 14.359 1.00 92.00 554 LYS A O 1
ATOM 4408 N N . ARG A 1 555 ? -35.165 8.273 16.224 1.00 91.44 555 ARG A N 1
ATOM 4409 C CA . ARG A 1 555 ? -36.108 9.366 16.523 1.00 91.44 555 ARG A CA 1
ATOM 4410 C C . ARG A 1 555 ? -36.047 10.489 15.482 1.00 91.44 555 ARG A C 1
ATOM 4412 O O . ARG A 1 555 ? -37.091 11.015 15.099 1.00 91.44 555 ARG A O 1
ATOM 4419 N N . TYR A 1 556 ? -34.848 10.824 15.005 1.00 90.44 556 TYR A N 1
ATOM 4420 C CA . TYR A 1 556 ? -34.630 11.817 13.952 1.00 90.44 556 TYR A CA 1
ATOM 4421 C C . TYR A 1 556 ? -35.361 11.448 12.656 1.00 90.44 556 TYR A C 1
ATOM 4423 O O . TYR A 1 556 ? -36.053 12.295 12.092 1.00 90.44 556 TYR A O 1
ATOM 4431 N N . ASP A 1 557 ? -35.284 10.187 12.218 1.00 90.38 557 ASP A N 1
ATOM 4432 C CA . ASP A 1 557 ? -35.956 9.738 10.990 1.00 90.38 557 ASP A CA 1
ATOM 4433 C C . ASP A 1 557 ? -37.481 9.928 11.062 1.00 90.38 557 ASP A C 1
ATOM 4435 O O . ASP A 1 557 ? -38.097 10.422 10.112 1.00 90.38 557 ASP A O 1
ATOM 4439 N N . SER A 1 558 ? -38.085 9.637 12.220 1.00 90.69 558 SER A N 1
ATOM 4440 C CA . SER A 1 558 ? -39.504 9.923 12.474 1.00 90.69 558 SER A CA 1
ATOM 4441 C C . SER A 1 558 ? -39.811 11.422 12.377 1.00 90.69 558 SER A C 1
ATOM 4443 O O . SER A 1 558 ? -40.775 11.816 11.720 1.00 90.69 558 SER A O 1
ATOM 4445 N N . TRP A 1 559 ? -38.983 12.276 12.987 1.00 91.06 559 TRP A N 1
ATOM 4446 C CA . TRP A 1 559 ? -39.183 13.728 12.977 1.00 91.06 559 TRP A CA 1
ATOM 4447 C C . TRP A 1 559 ? -38.996 14.368 11.600 1.00 91.06 559 TRP A C 1
ATOM 4449 O O . TRP A 1 559 ? -39.727 15.298 11.266 1.00 91.06 559 TRP A O 1
ATOM 4459 N N . ILE A 1 560 ? -38.083 13.873 10.761 1.00 88.12 560 ILE A N 1
ATOM 4460 C CA . ILE A 1 560 ? -37.936 14.356 9.379 1.00 88.12 560 ILE A CA 1
ATOM 4461 C C . ILE A 1 560 ? -39.168 14.005 8.530 1.00 88.12 560 ILE A C 1
ATOM 4463 O O . ILE A 1 560 ? -39.598 14.814 7.703 1.00 88.12 560 ILE A O 1
ATOM 4467 N N . LEU A 1 561 ? -39.771 12.829 8.736 1.00 89.44 561 LEU A N 1
ATOM 4468 C CA . LEU A 1 561 ? -41.028 12.452 8.078 1.00 89.44 561 LEU A CA 1
ATOM 4469 C C . LEU A 1 561 ? -42.219 13.290 8.566 1.00 89.44 561 LEU A C 1
ATOM 4471 O O . LEU A 1 561 ? -43.101 13.614 7.769 1.00 89.44 561 LEU A O 1
ATOM 4475 N N . GLU A 1 562 ? -42.229 13.663 9.845 1.00 91.56 562 GLU A N 1
ATOM 4476 C CA . GLU A 1 562 ? -43.242 14.528 10.454 1.00 91.56 562 GLU A CA 1
ATOM 4477 C C . GLU A 1 562 ? -43.119 15.982 9.965 1.00 91.56 562 GLU A C 1
ATOM 4479 O O . GLU A 1 562 ? -44.103 16.544 9.491 1.00 91.56 562 GLU A O 1
ATOM 4484 N N . ILE A 1 563 ? -41.909 16.561 9.940 1.00 88.69 563 ILE A N 1
ATOM 4485 C CA . ILE A 1 563 ? -41.633 17.919 9.421 1.00 88.69 563 ILE A CA 1
ATOM 4486 C C . ILE A 1 563 ? -42.152 18.106 7.987 1.00 88.69 563 ILE A C 1
ATOM 4488 O O . ILE A 1 563 ? -42.629 19.187 7.651 1.00 88.69 563 ILE A O 1
ATOM 4492 N N . LYS A 1 564 ? -42.094 17.068 7.141 1.00 88.75 564 LYS A N 1
ATOM 4493 C CA . LYS A 1 564 ? -42.605 17.108 5.755 1.00 88.75 564 LYS A CA 1
ATOM 4494 C C . LYS A 1 564 ? -44.136 17.183 5.651 1.00 88.75 564 LYS A C 1
ATOM 4496 O O . LYS A 1 564 ? -44.643 17.464 4.569 1.00 88.75 564 LYS A O 1
ATOM 4501 N N . LYS A 1 565 ? -44.861 16.894 6.736 1.00 90.81 565 LYS A N 1
ATOM 4502 C CA . LYS A 1 565 ? -46.335 16.847 6.807 1.00 90.81 565 LYS A CA 1
ATOM 4503 C C . LYS A 1 565 ? -46.928 17.864 7.792 1.00 90.81 565 LYS A C 1
ATOM 4505 O O . LYS A 1 565 ? -48.135 18.081 7.779 1.00 90.81 565 LYS A O 1
ATOM 4510 N N . ALA A 1 566 ? -46.094 18.434 8.657 1.00 88.56 566 ALA A N 1
ATOM 4511 C CA . ALA A 1 566 ? -46.475 19.325 9.740 1.00 88.56 566 ALA A CA 1
ATOM 4512 C C . ALA A 1 566 ? -46.776 20.760 9.273 1.00 88.56 566 ALA A C 1
ATOM 4514 O O . ALA A 1 566 ? -46.275 21.228 8.250 1.00 88.56 566 ALA A O 1
ATOM 4515 N N . ASP A 1 567 ? -47.552 21.485 10.079 1.00 89.75 567 ASP A N 1
ATOM 4516 C CA . ASP A 1 567 ? -47.706 22.933 9.958 1.00 89.75 567 ASP A CA 1
ATOM 4517 C C . ASP A 1 567 ? -46.409 23.687 10.327 1.00 89.75 567 ASP A C 1
ATOM 4519 O O . ASP A 1 567 ? -45.464 23.130 10.894 1.00 89.75 567 ASP A O 1
ATOM 4523 N N . GLY A 1 568 ? -46.368 24.989 10.027 1.00 84.81 568 GLY A N 1
ATOM 4524 C CA . GLY A 1 568 ? -45.176 25.817 10.219 1.00 84.81 568 GLY A CA 1
ATOM 4525 C C . GLY A 1 568 ? -44.688 25.953 11.669 1.00 84.81 568 GLY A C 1
ATOM 4526 O O . GLY A 1 568 ? -43.485 26.125 11.874 1.00 84.81 568 GLY A O 1
ATOM 4527 N N . ASP A 1 569 ? -45.563 25.861 12.675 1.00 86.75 569 ASP A N 1
ATOM 4528 C CA . ASP A 1 569 ? -45.165 25.947 14.085 1.00 86.75 569 ASP A CA 1
ATOM 4529 C C . ASP A 1 569 ? -44.682 24.591 14.618 1.00 86.75 569 ASP A C 1
ATOM 4531 O O . ASP A 1 569 ? -43.622 24.510 15.248 1.00 86.75 569 ASP A O 1
ATOM 4535 N N . THR A 1 570 ? -45.375 23.501 14.281 1.00 88.44 570 THR A N 1
ATOM 4536 C CA . THR A 1 570 ? -44.930 22.134 14.604 1.00 88.44 570 THR A CA 1
ATOM 4537 C C . THR A 1 570 ? -43.588 21.813 13.938 1.00 88.44 570 THR A C 1
ATOM 4539 O O . THR A 1 570 ? -42.650 21.381 14.613 1.00 88.44 570 THR A O 1
ATOM 4542 N N . ALA A 1 571 ? -43.417 22.138 12.652 1.00 86.81 571 ALA A N 1
ATOM 4543 C CA . ALA A 1 571 ? -42.137 21.986 11.959 1.00 86.81 571 ALA A CA 1
ATOM 4544 C C . ALA A 1 571 ? -41.013 22.820 12.609 1.00 86.81 571 ALA A C 1
ATOM 4546 O O . ALA A 1 571 ? -39.873 22.361 12.717 1.00 86.81 571 ALA A O 1
ATOM 4547 N N . LYS A 1 572 ? -41.318 24.032 13.097 1.00 88.06 572 LYS A N 1
ATOM 4548 C CA . LYS A 1 572 ? -40.361 24.886 13.822 1.00 88.06 572 LYS A CA 1
ATOM 4549 C C . LYS A 1 572 ? -39.964 24.286 15.175 1.00 88.06 572 LYS A C 1
ATOM 4551 O O . LYS A 1 572 ? -38.776 24.287 15.502 1.00 88.06 572 LYS A O 1
ATOM 4556 N N . LYS A 1 573 ? -40.916 23.735 15.937 1.00 88.62 573 LYS A N 1
ATOM 4557 C CA . LYS A 1 573 ? -40.665 23.024 17.207 1.00 88.62 573 LYS A CA 1
ATOM 4558 C C . LYS A 1 573 ? -39.766 21.802 17.001 1.00 88.62 573 LYS A C 1
ATOM 4560 O O . LYS A 1 573 ? -38.762 21.669 17.701 1.00 88.62 573 LYS A O 1
ATOM 4565 N N . LEU A 1 574 ? -40.054 20.971 15.998 1.00 88.44 574 LEU A N 1
ATOM 4566 C CA . LEU A 1 574 ? -39.242 19.794 15.663 1.00 88.44 574 LEU A CA 1
ATOM 4567 C C . LEU A 1 574 ? -37.816 20.177 15.231 1.00 88.44 574 LEU A C 1
ATOM 4569 O O . LEU A 1 574 ? -36.849 19.591 15.713 1.00 88.44 574 LEU A O 1
ATOM 4573 N N . ARG A 1 575 ? -37.645 21.234 14.424 1.00 87.06 575 ARG A N 1
ATOM 4574 C CA . ARG A 1 575 ? -36.310 21.765 14.071 1.00 87.06 575 ARG A CA 1
ATOM 4575 C C . ARG A 1 575 ? -35.520 22.276 15.286 1.00 87.06 575 ARG A C 1
ATOM 4577 O O . ARG A 1 575 ? -34.295 22.165 15.304 1.00 87.06 575 ARG A O 1
ATOM 4584 N N . ILE A 1 576 ? -36.182 22.814 16.314 1.00 86.50 576 ILE A N 1
ATOM 4585 C CA . ILE A 1 576 ? -35.529 23.182 17.586 1.00 86.50 576 ILE A CA 1
ATOM 4586 C C . ILE A 1 576 ? -35.121 21.925 18.371 1.00 86.50 576 ILE A C 1
ATOM 4588 O O . ILE A 1 576 ? -34.010 21.886 18.903 1.00 86.50 576 ILE A O 1
ATOM 4592 N N . ALA A 1 577 ? -35.966 20.890 18.405 1.00 87.81 577 ALA A N 1
ATOM 4593 C CA . ALA A 1 577 ? -35.645 19.614 19.043 1.00 87.81 577 ALA A CA 1
ATOM 4594 C C . ALA A 1 577 ? -34.427 18.933 18.389 1.00 87.81 577 ALA A C 1
ATOM 4596 O O . ALA A 1 577 ? -33.494 18.575 19.101 1.00 87.81 577 ALA A O 1
ATOM 4597 N N . ILE A 1 578 ? -34.370 18.869 17.052 1.00 87.75 578 ILE A N 1
ATOM 4598 C CA . ILE A 1 578 ? -33.228 18.326 16.288 1.00 87.75 578 ILE A CA 1
ATOM 4599 C C . ILE A 1 578 ? -31.919 19.073 16.601 1.00 87.75 578 ILE A C 1
ATOM 4601 O O . ILE A 1 578 ? -30.862 18.454 16.724 1.00 87.75 578 ILE A O 1
ATOM 4605 N N . ARG A 1 579 ? -31.958 20.399 16.801 1.00 85.75 579 ARG A N 1
ATOM 4606 C CA . ARG A 1 579 ? -30.767 21.168 17.215 1.00 85.75 579 ARG A CA 1
ATOM 4607 C C . ARG A 1 579 ? -30.287 20.789 18.617 1.00 85.75 579 ARG A C 1
ATOM 4609 O O . ARG A 1 579 ? -29.090 20.593 18.797 1.00 85.75 579 ARG A O 1
ATOM 4616 N N . LYS A 1 580 ? -31.196 20.644 19.589 1.00 87.81 580 LYS A N 1
ATOM 4617 C CA . LYS A 1 580 ? -30.841 20.187 20.948 1.00 87.81 580 LYS A CA 1
ATOM 4618 C C . LYS A 1 580 ? -30.322 18.745 20.952 1.00 87.81 580 LYS A C 1
ATOM 4620 O O . LYS A 1 580 ? -29.307 18.460 21.579 1.00 87.81 580 LYS A O 1
ATOM 4625 N N . GLN A 1 581 ? -30.971 17.866 20.192 1.00 90.69 581 GLN A N 1
ATOM 4626 C CA . GLN A 1 581 ? -30.538 16.489 19.953 1.00 90.69 581 GLN A CA 1
ATOM 4627 C C . GLN A 1 581 ? -29.117 16.443 19.370 1.00 90.69 581 GLN A C 1
ATOM 4629 O O . GLN A 1 581 ? -28.279 15.691 19.857 1.00 90.69 581 GLN A O 1
ATOM 4634 N N . SER A 1 582 ? -28.811 17.298 18.388 1.00 89.56 582 SER A N 1
ATOM 4635 C CA . SER A 1 582 ? -27.475 17.385 17.780 1.00 89.56 582 SER A CA 1
ATOM 4636 C C . SER A 1 582 ? -26.387 17.756 18.796 1.00 89.56 582 SER A C 1
ATOM 4638 O O . SER A 1 582 ? -25.281 17.230 18.711 1.00 89.56 582 SER A O 1
ATOM 4640 N N . SER A 1 583 ? -26.685 18.620 19.776 1.00 90.38 583 SER A N 1
ATOM 4641 C CA . SER A 1 583 ? -25.753 18.948 20.867 1.00 90.38 583 SER A CA 1
ATOM 4642 C C . SER A 1 583 ? -25.488 17.758 21.793 1.00 90.38 583 SER A C 1
ATOM 4644 O O . SER A 1 583 ? -24.328 17.486 22.099 1.00 90.38 583 SER A O 1
ATOM 4646 N N . LEU A 1 584 ? -26.532 17.014 22.183 1.00 93.31 584 LEU A N 1
ATOM 4647 C CA . LEU A 1 584 ? -26.388 15.785 22.971 1.00 93.31 584 LEU A CA 1
ATOM 4648 C C . LEU A 1 584 ? -25.553 14.738 22.219 1.00 93.31 584 LEU A C 1
ATOM 4650 O O . LEU A 1 584 ? -24.603 14.191 22.773 1.00 93.31 584 LEU A O 1
ATOM 4654 N N . LEU A 1 585 ? -25.872 14.496 20.945 1.00 94.38 585 LEU A N 1
ATOM 4655 C CA . LEU A 1 585 ? -25.157 13.536 20.104 1.00 94.38 585 LEU A CA 1
ATOM 4656 C C . LEU A 1 585 ? -23.689 13.924 19.913 1.00 94.38 585 LEU A C 1
ATOM 4658 O O . LEU A 1 585 ? -22.821 13.063 20.020 1.00 94.38 585 LEU A O 1
ATOM 4662 N N . ALA A 1 586 ? -23.390 15.210 19.708 1.00 94.19 586 ALA A N 1
ATOM 4663 C CA . ALA A 1 586 ? -22.014 15.692 19.613 1.00 94.19 586 ALA A CA 1
ATOM 4664 C C . ALA A 1 586 ? -21.228 15.433 20.910 1.00 94.19 586 ALA A C 1
ATOM 4666 O O . ALA A 1 586 ? -20.074 15.008 20.846 1.00 94.19 586 ALA A O 1
ATOM 4667 N N . ALA A 1 587 ? -21.849 15.632 22.079 1.00 95.31 587 ALA A N 1
ATOM 4668 C CA . ALA A 1 587 ? -21.238 15.318 23.369 1.00 95.31 587 ALA A CA 1
ATOM 4669 C C . ALA A 1 587 ? -21.014 13.802 23.540 1.00 95.31 587 ALA A C 1
ATOM 4671 O O . ALA A 1 587 ? -19.912 13.391 23.896 1.00 95.31 587 ALA A O 1
ATOM 4672 N N . CYS A 1 588 ? -22.005 12.965 23.205 1.00 96.88 588 CYS A N 1
ATOM 4673 C CA . CYS A 1 588 ? -21.867 11.505 23.230 1.00 96.88 588 CYS A CA 1
ATOM 4674 C C . CYS A 1 588 ? -20.743 11.009 22.310 1.00 96.88 588 CYS A C 1
ATOM 4676 O O . CYS A 1 588 ? -19.899 10.234 22.750 1.00 96.88 588 CYS A O 1
ATOM 4678 N N . VAL A 1 589 ? -20.689 11.470 21.056 1.00 96.88 589 VAL A N 1
ATOM 4679 C CA . VAL A 1 589 ? -19.627 11.091 20.110 1.00 96.88 589 VAL A CA 1
ATOM 4680 C C . VAL A 1 589 ? -18.262 11.580 20.599 1.00 96.88 589 VAL A C 1
ATOM 4682 O O . VAL A 1 589 ? -17.313 10.809 20.574 1.00 96.88 589 VAL A O 1
ATOM 4685 N N . THR A 1 590 ? -18.160 12.804 21.130 1.00 97.06 590 THR A N 1
ATOM 4686 C CA . THR A 1 590 ? -16.896 13.328 21.690 1.00 97.06 590 THR A CA 1
ATOM 4687 C C . THR A 1 590 ? -16.396 12.484 22.867 1.00 97.06 590 THR A C 1
ATOM 4689 O O . THR A 1 590 ? -15.206 12.184 22.939 1.00 97.06 590 THR A O 1
ATOM 4692 N N . LEU A 1 591 ? -17.292 12.043 23.760 1.00 97.31 591 LEU A N 1
ATOM 4693 C CA . LEU A 1 591 ? -16.933 11.120 24.839 1.00 97.31 591 LEU A CA 1
ATOM 4694 C C . LEU A 1 591 ? -16.413 9.785 24.285 1.00 97.31 591 LEU A C 1
ATOM 4696 O O . LEU A 1 591 ? -15.405 9.275 24.768 1.00 97.31 591 LEU A O 1
ATOM 4700 N N . LEU A 1 592 ? -17.081 9.220 23.272 1.00 97.50 592 LEU A N 1
ATOM 4701 C CA . LEU A 1 592 ? -16.638 7.978 22.636 1.00 97.50 592 LEU A CA 1
ATOM 4702 C C . LEU A 1 592 ? -15.257 8.142 21.981 1.00 97.50 592 LEU A C 1
ATOM 4704 O O . LEU A 1 592 ? -14.409 7.279 22.184 1.00 97.50 592 LEU A O 1
ATOM 4708 N N . THR A 1 593 ? -14.989 9.263 21.302 1.00 96.56 593 THR A N 1
ATOM 4709 C CA . THR A 1 593 ? -13.662 9.586 20.745 1.00 96.56 593 THR A CA 1
ATOM 4710 C C . THR A 1 593 ? -12.581 9.617 21.817 1.00 96.56 593 THR A C 1
ATOM 4712 O O . THR A 1 593 ? -11.519 9.028 21.630 1.00 96.56 593 THR A O 1
ATOM 4715 N N . ASN A 1 594 ? -12.857 10.255 22.956 1.00 96.25 594 ASN A N 1
ATOM 4716 C CA . ASN A 1 594 ? -11.909 10.331 24.064 1.00 96.25 594 ASN A CA 1
ATOM 4717 C C . ASN A 1 594 ? -11.665 8.953 24.703 1.00 96.25 594 ASN A C 1
ATOM 4719 O O . ASN A 1 594 ? -10.531 8.626 25.035 1.00 96.25 594 ASN A O 1
ATOM 4723 N N . LEU A 1 595 ? -12.704 8.123 24.847 1.00 94.88 595 LEU A N 1
ATOM 4724 C CA . LEU A 1 595 ? -12.592 6.762 25.390 1.00 94.88 595 LEU A CA 1
ATOM 4725 C C . LEU A 1 595 ? -11.938 5.764 24.416 1.00 94.88 595 LEU A C 1
ATOM 4727 O O . LEU A 1 595 ? -11.393 4.756 24.860 1.00 94.88 595 LEU A O 1
ATOM 4731 N N . ALA A 1 596 ? -11.963 6.032 23.108 1.00 89.94 596 ALA A N 1
ATOM 4732 C CA . ALA A 1 596 ? -11.334 5.199 22.080 1.00 89.94 596 ALA A CA 1
ATOM 4733 C C . ALA A 1 596 ? -9.790 5.301 22.055 1.00 89.94 596 ALA A C 1
ATOM 4735 O O . ALA A 1 596 ? -9.143 4.712 21.193 1.00 89.94 596 ALA A O 1
ATOM 4736 N N . VAL A 1 597 ? -9.168 6.027 22.993 1.00 85.81 597 VAL A N 1
ATOM 4737 C CA . VAL A 1 597 ? -7.709 5.968 23.209 1.00 85.81 597 VAL A CA 1
ATOM 4738 C C . VAL A 1 597 ? -7.265 4.553 23.620 1.00 85.81 597 VAL A C 1
ATOM 4740 O O . VAL A 1 597 ? -6.189 4.123 23.219 1.00 85.81 597 VAL A O 1
ATOM 4743 N N . ASP A 1 598 ? -8.102 3.793 24.340 1.00 80.94 598 ASP A N 1
ATOM 4744 C CA . ASP A 1 598 ? -7.891 2.353 24.557 1.00 80.94 598 ASP A CA 1
ATOM 4745 C C . ASP A 1 598 ? -8.483 1.538 23.392 1.00 80.94 598 ASP A C 1
ATOM 4747 O O . ASP A 1 598 ? -9.703 1.479 23.204 1.00 80.94 598 ASP A O 1
ATOM 4751 N N . ILE A 1 599 ? -7.620 0.837 22.653 1.00 79.31 599 ILE A N 1
ATOM 4752 C CA . ILE A 1 599 ? -8.000 -0.052 21.544 1.00 79.31 599 ILE A CA 1
ATOM 4753 C C . ILE A 1 599 ? -9.013 -1.134 21.964 1.00 79.31 599 ILE A C 1
ATOM 4755 O O . ILE A 1 599 ? -9.914 -1.485 21.203 1.00 79.31 599 ILE A O 1
ATOM 4759 N N . ASN A 1 600 ? -8.960 -1.623 23.208 1.00 77.69 600 ASN A N 1
ATOM 4760 C CA . ASN A 1 600 ? -9.913 -2.613 23.721 1.00 77.69 600 ASN A CA 1
ATOM 4761 C C . ASN A 1 600 ? -11.313 -2.022 23.921 1.00 77.69 600 ASN A C 1
ATOM 4763 O O . ASN A 1 600 ? -12.303 -2.760 23.942 1.00 77.69 600 ASN A O 1
ATOM 4767 N N . VAL A 1 601 ? -11.401 -0.709 24.135 1.00 79.94 601 VAL A N 1
ATOM 4768 C CA . VAL A 1 601 ? -12.655 0.037 24.235 1.00 79.94 601 VAL A CA 1
ATOM 4769 C C . VAL A 1 601 ? -13.161 0.374 22.836 1.00 79.94 601 VAL A C 1
ATOM 4771 O O . VAL A 1 601 ? -14.334 0.125 22.562 1.00 79.94 601 VAL A O 1
ATOM 4774 N N . GLU A 1 602 ? -12.285 0.818 21.933 1.00 85.06 602 GLU A N 1
ATOM 4775 C CA . GLU A 1 602 ? -12.612 1.065 20.524 1.00 85.06 602 GLU A CA 1
ATOM 4776 C C . GLU A 1 602 ? -13.210 -0.183 19.848 1.00 85.06 602 GLU A C 1
ATOM 4778 O O . GLU A 1 602 ? -14.341 -0.142 19.360 1.00 85.06 602 GLU A O 1
ATOM 4783 N N . LEU A 1 603 ? -12.545 -1.341 19.951 1.00 77.25 603 LEU A N 1
ATOM 4784 C CA . LEU A 1 603 ? -13.043 -2.618 19.421 1.00 77.25 603 LEU A CA 1
ATOM 4785 C C . LEU A 1 603 ? -14.409 -3.023 20.010 1.00 77.25 603 LEU A C 1
ATOM 4787 O O . LEU A 1 603 ? -15.226 -3.636 19.321 1.00 77.25 603 LEU A O 1
ATOM 4791 N N . LYS A 1 604 ? -14.702 -2.684 21.275 1.00 81.38 604 LYS A N 1
ATOM 4792 C CA . LYS A 1 604 ? -16.029 -2.924 21.887 1.00 81.38 604 LYS A CA 1
ATOM 4793 C C . LYS A 1 604 ? -17.106 -1.986 21.342 1.00 81.38 604 LYS A C 1
ATOM 4795 O O . LYS A 1 604 ? -18.277 -2.363 21.363 1.00 81.38 604 LYS A O 1
ATOM 4800 N N . MET A 1 605 ? -16.739 -0.784 20.897 1.00 87.50 605 MET A N 1
ATOM 4801 C CA . MET A 1 605 ? -17.662 0.148 20.250 1.00 87.50 605 MET A CA 1
ATOM 4802 C C . MET A 1 605 ? -17.939 -0.264 18.799 1.00 87.50 605 MET A C 1
ATOM 4804 O O . MET A 1 605 ? -19.101 -0.318 18.406 1.00 87.50 605 MET A O 1
ATOM 4808 N N . VAL A 1 606 ? -16.904 -0.617 18.026 1.00 83.69 606 VAL A N 1
ATOM 4809 C CA . VAL A 1 606 ? -17.043 -1.071 16.626 1.00 83.69 606 VAL A CA 1
ATOM 4810 C C . VAL A 1 606 ? -17.938 -2.313 16.533 1.00 83.69 606 VAL A C 1
ATOM 4812 O O . VAL A 1 606 ? -18.859 -2.337 15.724 1.00 83.69 606 VAL A O 1
ATOM 4815 N N . ARG A 1 607 ? -17.792 -3.278 17.458 1.00 86.06 607 ARG A N 1
ATOM 4816 C CA . ARG A 1 607 ? -18.678 -4.461 17.606 1.00 86.06 607 ARG A CA 1
ATOM 4817 C C . ARG A 1 607 ? -20.146 -4.150 17.961 1.00 86.06 607 ARG A C 1
ATOM 4819 O O . ARG A 1 607 ? -20.926 -5.076 18.164 1.00 86.06 607 ARG A O 1
ATOM 4826 N N . ARG A 1 608 ? -20.519 -2.876 18.106 1.00 89.25 608 ARG A N 1
ATOM 4827 C CA . ARG A 1 608 ? -21.895 -2.392 18.326 1.00 89.25 608 ARG A CA 1
ATOM 4828 C C . ARG A 1 608 ? -22.315 -1.405 17.234 1.00 89.25 608 ARG A C 1
ATOM 4830 O O . ARG A 1 608 ? -22.959 -0.399 17.523 1.00 89.25 608 ARG A O 1
ATOM 4837 N N . ASP A 1 609 ? -21.872 -1.670 16.007 1.00 91.12 609 ASP A N 1
ATOM 4838 C CA . ASP A 1 609 ? -22.206 -0.923 14.791 1.00 91.12 609 ASP A CA 1
ATOM 4839 C C . ASP A 1 609 ? -21.892 0.583 14.862 1.00 91.12 609 ASP A C 1
ATOM 4841 O O . ASP A 1 609 ? -22.495 1.388 14.148 1.00 91.12 609 ASP A O 1
ATOM 4845 N N . LEU A 1 610 ? -20.915 0.990 15.693 1.00 94.38 610 LEU A N 1
ATOM 4846 C CA . LEU A 1 610 ? -20.583 2.407 15.895 1.00 94.38 610 LEU A CA 1
ATOM 4847 C C . LEU A 1 610 ? -20.281 3.125 14.570 1.00 94.38 610 LEU A C 1
ATOM 4849 O O . LEU A 1 610 ? -20.703 4.264 14.400 1.00 94.38 610 LEU A O 1
ATOM 4853 N N . VAL A 1 611 ? -19.603 2.471 13.621 1.00 94.75 611 VAL A N 1
ATOM 4854 C CA . VAL A 1 611 ? -19.308 3.062 12.304 1.00 94.75 611 VAL A CA 1
ATOM 4855 C C . VAL A 1 611 ? -20.604 3.448 11.579 1.00 94.75 611 VAL A C 1
ATOM 4857 O O . VAL A 1 611 ? -20.740 4.590 11.145 1.00 94.75 611 VAL A O 1
ATOM 4860 N N . GLN A 1 612 ? -21.603 2.559 11.531 1.00 94.50 612 GLN A N 1
ATOM 4861 C CA . GLN A 1 612 ? -22.905 2.844 10.912 1.00 94.50 612 GLN A CA 1
ATOM 4862 C C . GLN A 1 612 ? -23.647 3.974 11.646 1.00 94.50 612 GLN A C 1
ATOM 4864 O O . GLN A 1 612 ? -24.201 4.875 11.012 1.00 94.50 612 GLN A O 1
ATOM 4869 N N . LEU A 1 613 ? -23.601 3.979 12.983 1.00 94.88 613 LEU A N 1
ATOM 4870 C CA . LEU A 1 613 ? -24.184 5.041 13.809 1.00 94.88 613 LEU A CA 1
ATOM 4871 C C . LEU A 1 613 ? -23.527 6.411 13.557 1.00 94.88 613 LEU A C 1
ATOM 4873 O O . LEU A 1 613 ? -24.221 7.423 13.481 1.00 94.88 613 LEU A O 1
ATOM 4877 N N . LEU A 1 614 ? -22.206 6.466 13.368 1.00 95.50 614 LEU A N 1
ATOM 4878 C CA . LEU A 1 614 ? -21.484 7.702 13.045 1.00 95.50 614 LEU A CA 1
ATOM 4879 C C . LEU A 1 614 ? -21.784 8.201 11.629 1.00 95.50 614 LEU A C 1
ATOM 4881 O O . LEU A 1 614 ? -21.933 9.406 11.422 1.00 95.50 614 LEU A O 1
ATOM 4885 N N . ILE A 1 615 ? -21.938 7.292 10.665 1.00 93.94 615 ILE A N 1
ATOM 4886 C CA . ILE A 1 615 ? -22.372 7.627 9.302 1.00 93.94 615 ILE A CA 1
ATOM 4887 C C . ILE A 1 615 ? -23.797 8.197 9.321 1.00 93.94 615 ILE A C 1
ATOM 4889 O O . ILE A 1 615 ? -24.093 9.162 8.610 1.00 93.94 615 ILE A O 1
ATOM 4893 N N . LYS A 1 616 ? -24.669 7.672 10.192 1.00 91.88 616 LYS A N 1
ATOM 4894 C CA . LYS A 1 616 ? -26.004 8.231 10.421 1.00 91.88 616 LYS A CA 1
ATOM 4895 C C . LYS A 1 616 ? -25.938 9.627 11.051 1.00 91.88 616 LYS A C 1
ATOM 4897 O O . LYS A 1 616 ? -26.582 10.539 10.535 1.00 91.88 616 LYS A O 1
ATOM 4902 N N . CYS A 1 617 ? -25.101 9.840 12.069 1.00 92.19 617 CYS A N 1
ATOM 4903 C CA . CYS A 1 617 ? -24.841 11.170 12.642 1.00 92.19 617 CYS A CA 1
ATOM 4904 C C . CYS A 1 617 ? -24.324 12.184 11.603 1.00 92.19 617 CYS A C 1
ATOM 4906 O O . CYS A 1 617 ? -24.757 13.338 11.613 1.00 92.19 617 CYS A O 1
ATOM 4908 N N . LEU A 1 618 ? -23.455 11.755 10.679 1.00 90.81 618 LEU A N 1
ATOM 4909 C CA . LEU A 1 618 ? -22.968 12.570 9.559 1.00 90.81 618 LEU A CA 1
ATOM 4910 C C . LEU A 1 618 ? -24.087 12.912 8.557 1.00 90.81 618 LEU A C 1
ATOM 4912 O O . LEU A 1 618 ? -24.140 14.028 8.047 1.00 90.81 618 LEU A O 1
ATOM 4916 N N . GLN A 1 619 ? -25.016 11.988 8.295 1.00 86.75 619 GLN A N 1
ATOM 4917 C CA . GLN A 1 619 ? -26.194 12.261 7.463 1.00 86.75 619 GLN A CA 1
ATOM 4918 C C . GLN A 1 619 ? -27.150 13.266 8.133 1.00 86.75 619 GLN A C 1
ATOM 4920 O O . GLN A 1 619 ? -27.714 14.129 7.460 1.00 86.75 619 GLN A O 1
ATOM 4925 N N . MET A 1 620 ? -27.330 13.169 9.454 1.00 84.62 620 MET A N 1
ATOM 4926 C CA . MET A 1 620 ? -28.244 14.022 10.228 1.00 84.62 620 MET A CA 1
ATOM 4927 C C . MET A 1 620 ? -27.843 15.504 10.236 1.00 84.62 620 MET A C 1
ATOM 4929 O O . MET A 1 620 ? -28.698 16.368 10.442 1.00 84.62 620 MET A O 1
ATOM 4933 N N . SER A 1 621 ? -26.559 15.814 10.031 1.00 70.25 621 SER A N 1
ATOM 4934 C CA . SER A 1 621 ? -26.008 17.160 10.205 1.00 70.25 621 SER A CA 1
ATOM 4935 C C . SER A 1 621 ? -25.960 18.024 8.935 1.00 70.25 621 SER A C 1
ATOM 4937 O O . SER A 1 621 ? -25.506 19.165 8.996 1.00 70.25 621 SER A O 1
ATOM 4939 N N . LEU A 1 622 ? -26.495 17.547 7.806 1.00 57.28 622 LEU A N 1
ATOM 4940 C CA . LEU A 1 622 ? -26.444 18.233 6.502 1.00 57.28 622 LEU A CA 1
ATOM 4941 C C . LEU A 1 622 ? -27.310 19.512 6.374 1.00 57.28 622 LEU A C 1
ATOM 4943 O O . LEU A 1 622 ? -27.304 20.137 5.318 1.00 57.28 622 LEU A O 1
ATOM 4947 N N . GLU A 1 623 ? -28.027 19.943 7.421 1.00 53.25 623 GLU A N 1
ATOM 4948 C CA . GLU A 1 623 ? -28.793 21.210 7.422 1.00 53.25 623 GLU A CA 1
ATOM 4949 C C . GLU A 1 623 ? -28.149 22.360 8.233 1.00 53.25 623 GLU A C 1
ATOM 4951 O O . GLU A 1 623 ? -28.634 23.493 8.172 1.00 53.25 623 GLU A O 1
ATOM 4956 N N . SER A 1 624 ? -27.062 22.127 8.984 1.00 51.00 624 SER A N 1
ATOM 4957 C CA . SER A 1 624 ? -26.257 23.215 9.570 1.00 51.00 624 SER A CA 1
ATOM 4958 C C . SER A 1 624 ? -24.846 22.760 9.959 1.00 51.00 624 SER A C 1
ATOM 4960 O O . SER A 1 624 ? -24.666 21.658 10.468 1.00 51.00 624 SER A O 1
ATOM 4962 N N . GLN A 1 625 ? -23.841 23.626 9.764 1.00 57.88 625 GLN A N 1
ATOM 4963 C CA . GLN A 1 625 ? -22.449 23.373 10.168 1.00 57.88 625 GLN A CA 1
ATOM 4964 C C . GLN A 1 625 ? -22.367 23.219 11.698 1.00 57.88 625 GLN A C 1
ATOM 4966 O O . GLN A 1 625 ? -22.358 24.199 12.441 1.00 57.88 625 GLN A O 1
ATOM 4971 N N . ASN A 1 626 ? -22.391 21.966 12.161 1.00 69.44 626 ASN A N 1
ATOM 4972 C CA . ASN A 1 626 ? -22.645 21.598 13.551 1.00 69.44 626 ASN A CA 1
ATOM 4973 C C . ASN A 1 626 ? -21.434 20.929 14.206 1.00 69.44 626 ASN A C 1
ATOM 4975 O O . ASN A 1 626 ? -20.690 20.175 13.576 1.00 69.44 626 ASN A O 1
ATOM 4979 N N . SER A 1 627 ? -21.359 21.066 15.532 1.00 84.81 627 SER A N 1
ATOM 4980 C CA . SER A 1 627 ? -20.481 20.272 16.401 1.00 84.81 627 SER A CA 1
ATOM 4981 C C . SER A 1 627 ? -20.639 18.757 16.207 1.00 84.81 627 SER A C 1
ATOM 4983 O O . SER A 1 627 ? -19.670 18.024 16.378 1.00 84.81 627 SER A O 1
ATOM 4985 N N . LEU A 1 628 ? -21.826 18.282 15.802 1.00 91.44 628 LEU A N 1
ATOM 4986 C CA . LEU A 1 628 ? -22.067 16.872 15.476 1.00 91.44 628 LEU A CA 1
ATOM 4987 C C . LEU A 1 628 ? -21.284 16.409 14.238 1.00 91.44 628 LEU A C 1
ATOM 4989 O O . LEU A 1 628 ? -20.726 15.315 14.270 1.00 91.44 628 LEU A O 1
ATOM 4993 N N . THR A 1 629 ? -21.196 17.224 13.179 1.00 91.69 629 THR A N 1
ATOM 4994 C CA . THR A 1 629 ? -20.401 16.890 11.982 1.00 91.69 629 THR A CA 1
ATOM 4995 C C . THR A 1 629 ? -18.932 16.743 12.364 1.00 91.69 629 THR A C 1
ATOM 4997 O O . THR A 1 629 ? -18.311 15.731 12.057 1.00 91.69 629 THR A O 1
ATOM 5000 N N . LEU A 1 630 ? -18.406 17.720 13.112 1.00 92.75 630 LEU A N 1
ATOM 5001 C CA . LEU A 1 630 ? -17.020 17.733 13.577 1.00 92.75 630 LEU A CA 1
ATOM 5002 C C . LEU A 1 630 ? -16.701 16.534 14.480 1.00 92.75 630 LEU A C 1
ATOM 5004 O O . LEU A 1 630 ? -15.694 15.865 14.267 1.00 92.75 630 LEU A O 1
ATOM 5008 N N . ALA A 1 631 ? -17.564 16.231 15.455 1.00 94.69 631 ALA A N 1
ATOM 5009 C CA . ALA A 1 631 ? -17.391 15.079 16.337 1.00 94.69 631 ALA A CA 1
ATOM 5010 C C . ALA A 1 631 ? -17.441 13.750 15.560 1.00 94.69 631 ALA A C 1
ATOM 5012 O O . ALA A 1 631 ? -16.593 12.885 15.773 1.00 94.69 631 ALA A O 1
ATOM 5013 N N . SER A 1 632 ? -18.387 13.613 14.622 1.00 95.25 632 SER A N 1
ATOM 5014 C CA . SER A 1 632 ? -18.550 12.397 13.811 1.00 95.25 632 SER A CA 1
ATOM 5015 C C . SER A 1 632 ? -17.351 12.171 12.893 1.00 95.25 632 SER A C 1
ATOM 5017 O O . SER A 1 632 ? -16.794 11.080 12.896 1.00 95.25 632 SER A O 1
ATOM 5019 N N . ILE A 1 633 ? -16.892 13.200 12.170 1.00 95.88 633 ILE A N 1
ATOM 5020 C CA . ILE A 1 633 ? -15.718 13.096 11.290 1.00 95.88 633 ILE A CA 1
ATOM 5021 C C . ILE A 1 633 ? -14.437 12.858 12.096 1.00 95.88 633 ILE A C 1
ATOM 5023 O O . ILE A 1 633 ? -13.612 12.063 11.666 1.00 95.88 633 ILE A O 1
ATOM 5027 N N . ARG A 1 634 ? -14.276 13.456 13.287 1.00 95.81 634 ARG A N 1
ATOM 5028 C CA . ARG A 1 634 ? -13.131 13.162 14.174 1.00 95.81 634 ARG A CA 1
ATOM 5029 C C . ARG A 1 634 ? -13.064 11.685 14.571 1.00 95.81 634 ARG A C 1
ATOM 5031 O O . ARG A 1 634 ? -11.971 11.123 14.577 1.00 95.81 634 ARG A O 1
ATOM 5038 N N . LEU A 1 635 ? -14.201 11.055 14.876 1.00 96.38 635 LEU A N 1
ATOM 5039 C CA . LEU A 1 635 ? -14.218 9.634 15.233 1.00 96.38 635 LEU A CA 1
ATOM 5040 C C . LEU A 1 635 ? -14.098 8.724 14.004 1.00 96.38 635 LEU A C 1
ATOM 5042 O O . LEU A 1 635 ? -13.343 7.761 14.050 1.00 96.38 635 LEU A O 1
ATOM 5046 N N . LEU A 1 636 ? -14.754 9.057 12.887 1.00 97.19 636 LEU A N 1
ATOM 5047 C CA . LEU A 1 636 ? -14.575 8.340 11.618 1.00 97.19 636 LEU A CA 1
ATOM 5048 C C . LEU A 1 636 ? -13.116 8.401 11.135 1.00 97.19 636 LEU A C 1
ATOM 5050 O O . LEU A 1 636 ? -12.588 7.376 10.733 1.00 97.19 636 LEU A O 1
ATOM 5054 N N . LEU A 1 637 ? -12.432 9.544 11.269 1.00 96.38 637 LEU A N 1
ATOM 5055 C CA . LEU A 1 637 ? -10.999 9.685 10.983 1.00 96.38 637 LEU A CA 1
ATOM 5056 C C . LEU A 1 637 ? -10.154 8.708 11.807 1.00 96.38 637 LEU A C 1
ATOM 5058 O O . LEU A 1 637 ? -9.349 7.979 11.236 1.00 96.38 637 LEU A O 1
ATOM 5062 N N . LYS A 1 638 ? -10.374 8.634 13.124 1.00 92.62 638 LYS A N 1
ATOM 5063 C CA . LYS A 1 638 ? -9.670 7.675 13.986 1.00 92.62 638 LYS A CA 1
ATOM 5064 C C . LYS A 1 638 ? -9.969 6.217 13.613 1.00 92.62 638 LYS A C 1
ATOM 5066 O O . LYS A 1 638 ? -9.051 5.409 13.581 1.00 92.62 638 LYS A O 1
ATOM 5071 N N . LEU A 1 639 ? -11.219 5.897 13.282 1.00 92.50 639 LEU A N 1
ATOM 5072 C CA . LEU A 1 639 ? -11.626 4.543 12.894 1.00 92.50 639 LEU A CA 1
ATOM 5073 C C . LEU A 1 639 ? -11.151 4.149 11.482 1.00 92.50 639 LEU A C 1
ATOM 5075 O O . LEU A 1 639 ? -10.930 2.967 11.241 1.00 92.50 639 LEU A O 1
ATOM 5079 N N . SER A 1 640 ? -10.955 5.113 10.574 1.00 93.56 640 SER A N 1
ATOM 5080 C CA . SER A 1 640 ? -10.516 4.901 9.178 1.00 93.56 640 SER A CA 1
ATOM 5081 C C . SER A 1 640 ? -9.056 4.460 9.014 1.00 93.56 640 SER A C 1
ATOM 5083 O O . SER A 1 640 ? -8.596 4.298 7.891 1.00 93.56 640 SER A O 1
ATOM 5085 N N . ILE A 1 641 ? -8.327 4.281 10.119 1.00 84.00 641 ILE A N 1
ATOM 5086 C CA . ILE A 1 641 ? -7.000 3.652 10.120 1.00 84.00 641 ILE A CA 1
ATOM 5087 C C . ILE A 1 641 ? -7.123 2.143 9.827 1.00 84.00 641 ILE A C 1
ATOM 5089 O O . ILE A 1 641 ? -6.212 1.559 9.257 1.00 84.00 641 ILE A O 1
ATOM 5093 N N . PHE A 1 642 ? -8.258 1.524 10.176 1.00 79.12 642 PHE A N 1
ATOM 5094 C CA . PHE A 1 642 ? -8.525 0.101 9.946 1.00 79.12 642 PHE A CA 1
ATOM 5095 C C . PHE A 1 642 ? -9.323 -0.120 8.657 1.00 79.12 642 PHE A C 1
ATOM 5097 O O . PHE A 1 642 ? -10.321 0.571 8.412 1.00 79.12 642 PHE A O 1
ATOM 5104 N N . GLU A 1 643 ? -8.920 -1.111 7.861 1.00 83.38 643 GLU A N 1
ATOM 5105 C CA . GLU A 1 643 ? -9.500 -1.375 6.541 1.00 83.38 643 GLU A CA 1
ATOM 5106 C C . GLU A 1 643 ? -10.979 -1.762 6.617 1.00 83.38 643 GLU A C 1
ATOM 5108 O O . GLU A 1 643 ? -11.816 -1.225 5.896 1.00 83.38 643 GLU A O 1
ATOM 5113 N N . GLU A 1 644 ? -11.364 -2.609 7.572 1.00 85.19 644 GLU A N 1
ATOM 5114 C CA . GLU A 1 644 ? -12.751 -3.059 7.716 1.00 85.19 644 GLU A CA 1
ATOM 5115 C C . GLU A 1 644 ? -13.694 -1.887 8.017 1.00 85.19 644 GLU A C 1
ATOM 5117 O O . GLU A 1 644 ? -14.838 -1.852 7.555 1.00 85.19 644 GLU A O 1
ATOM 5122 N N . ASN A 1 645 ? -13.203 -0.887 8.754 1.00 90.00 645 ASN A N 1
ATOM 5123 C CA . ASN A 1 645 ? -13.944 0.340 9.013 1.00 90.00 645 ASN A CA 1
ATOM 5124 C C . ASN A 1 645 ? -14.036 1.210 7.749 1.00 90.00 645 ASN A C 1
ATOM 5126 O O . ASN A 1 645 ? -15.115 1.754 7.490 1.00 90.00 645 ASN A O 1
ATOM 5130 N N . LYS A 1 646 ? -12.957 1.336 6.954 1.00 90.75 646 LYS A N 1
ATOM 5131 C CA . LYS A 1 646 ? -12.986 2.036 5.655 1.00 90.75 646 LYS A CA 1
ATOM 5132 C C . LYS A 1 646 ? -13.992 1.385 4.708 1.00 90.75 646 LYS A C 1
ATOM 5134 O O . LYS A 1 646 ? -14.891 2.083 4.247 1.00 90.75 646 LYS A O 1
ATOM 5139 N N . LEU A 1 647 ? -13.949 0.066 4.519 1.00 89.81 647 LEU A N 1
ATOM 5140 C CA . LEU A 1 647 ? -14.895 -0.681 3.677 1.00 89.81 647 LEU A CA 1
ATOM 5141 C C . LEU A 1 647 ? -16.363 -0.449 4.084 1.00 89.81 647 LEU A C 1
ATOM 5143 O O . LEU A 1 647 ? -17.226 -0.232 3.229 1.00 89.81 647 LEU A O 1
ATOM 5147 N N . VAL A 1 648 ? -16.670 -0.417 5.389 1.00 93.50 648 VAL A N 1
ATOM 5148 C CA . VAL A 1 648 ? -18.023 -0.075 5.871 1.00 93.50 648 VAL A CA 1
ATOM 5149 C C . VAL A 1 648 ? -18.385 1.380 5.546 1.00 93.50 648 VAL A C 1
ATOM 5151 O O . VAL A 1 648 ? -19.523 1.648 5.154 1.00 93.50 648 VAL A O 1
ATOM 5154 N N . MET A 1 649 ? -17.455 2.329 5.677 1.00 96.06 649 MET A N 1
ATOM 5155 C CA . MET A 1 649 ? -17.682 3.732 5.307 1.00 96.06 649 MET A CA 1
ATOM 5156 C C . MET A 1 649 ? -17.899 3.911 3.794 1.00 96.06 649 MET A C 1
ATOM 5158 O O . MET A 1 649 ? -18.811 4.635 3.385 1.00 96.06 649 MET A O 1
ATOM 5162 N N . GLU A 1 650 ? -17.123 3.222 2.962 1.00 92.56 650 GLU A N 1
ATOM 5163 C CA . GLU A 1 650 ? -17.255 3.227 1.503 1.00 92.56 650 GLU A CA 1
ATOM 5164 C C . GLU A 1 650 ? -18.586 2.644 1.036 1.00 92.56 650 GLU A C 1
ATOM 5166 O O . GLU A 1 650 ? -19.282 3.279 0.245 1.00 92.56 650 GLU A O 1
ATOM 5171 N N . HIS A 1 651 ? -18.987 1.485 1.571 1.00 93.88 651 HIS A N 1
ATOM 5172 C CA . HIS A 1 651 ? -20.265 0.842 1.251 1.00 93.88 651 HIS A CA 1
ATOM 5173 C C . HIS A 1 651 ? -21.467 1.768 1.508 1.00 93.88 651 HIS A C 1
ATOM 5175 O O . HIS A 1 651 ? -22.463 1.742 0.788 1.00 93.88 651 HIS A O 1
ATOM 5181 N N . HIS A 1 652 ? -21.375 2.626 2.526 1.00 93.31 652 HIS A N 1
ATOM 5182 C CA . HIS A 1 652 ? -22.413 3.604 2.846 1.00 93.31 652 HIS A CA 1
ATOM 5183 C C . HIS A 1 652 ? -22.208 4.964 2.158 1.00 93.31 652 HIS A C 1
ATOM 5185 O O . HIS A 1 652 ? -22.931 5.914 2.471 1.00 93.31 652 HIS A O 1
ATOM 5191 N N . GLY A 1 653 ? -21.253 5.088 1.234 1.00 93.62 653 GLY A N 1
ATOM 5192 C CA . GLY A 1 653 ? -20.970 6.293 0.458 1.00 93.62 653 GLY A CA 1
ATOM 5193 C C . GLY A 1 653 ? -20.547 7.486 1.317 1.00 93.62 653 GLY A C 1
ATOM 5194 O O . GLY A 1 653 ? -21.195 8.541 1.285 1.00 93.62 653 GLY A O 1
ATOM 5195 N N . VAL A 1 654 ? -19.557 7.296 2.196 1.00 95.44 654 VAL A N 1
ATOM 5196 C CA . VAL A 1 654 ? -19.009 8.370 3.043 1.00 95.44 654 VAL A CA 1
ATOM 5197 C C . VAL A 1 654 ? -18.203 9.377 2.226 1.00 95.44 654 VAL A C 1
ATOM 5199 O O . VAL A 1 654 ? -18.380 10.572 2.449 1.00 95.44 654 VAL A O 1
ATOM 5202 N N . VAL A 1 655 ? -17.397 8.942 1.253 1.00 96.12 655 VAL A N 1
ATOM 5203 C CA . VAL A 1 655 ? -16.575 9.828 0.402 1.00 96.12 655 VAL A CA 1
ATOM 5204 C C . VAL A 1 655 ? -17.444 10.911 -0.249 1.00 96.12 655 VAL A C 1
ATOM 5206 O O . VAL A 1 655 ? -17.220 12.105 -0.063 1.00 96.12 655 VAL A O 1
ATOM 5209 N N . GLU A 1 656 ? -18.538 10.506 -0.888 1.00 94.12 656 GLU A N 1
ATOM 5210 C CA . GLU A 1 656 ? -19.501 11.373 -1.569 1.00 94.12 656 GLU A CA 1
ATOM 5211 C C . GLU A 1 656 ? -20.275 12.281 -0.598 1.00 94.12 656 GLU A C 1
ATOM 5213 O O . GLU A 1 656 ? -20.833 13.297 -1.015 1.00 94.12 656 GLU A O 1
ATOM 5218 N N . LYS A 1 657 ? -20.347 11.932 0.695 1.00 92.31 657 LYS A N 1
ATOM 5219 C CA . LYS A 1 657 ? -20.919 12.792 1.749 1.00 92.31 657 LYS A CA 1
ATOM 5220 C C . LYS A 1 657 ? -19.913 13.828 2.234 1.00 92.31 657 LYS A C 1
ATOM 5222 O O . LYS A 1 657 ? -20.317 14.963 2.455 1.00 92.31 657 LYS A O 1
ATOM 5227 N N . LEU A 1 658 ? -18.640 13.457 2.378 1.00 94.38 658 LEU A N 1
ATOM 5228 C CA . LEU A 1 658 ? -17.563 14.360 2.793 1.00 94.38 658 LEU A CA 1
ATOM 5229 C C . LEU A 1 658 ? -17.284 15.421 1.725 1.00 94.38 658 LEU A C 1
ATOM 5231 O O . LEU A 1 658 ? -17.184 16.598 2.058 1.00 94.38 658 LEU A O 1
ATOM 5235 N N . VAL A 1 659 ? -17.237 15.035 0.446 1.00 94.38 659 VAL A N 1
ATOM 5236 C CA . VAL A 1 659 ? -17.019 15.982 -0.661 1.00 94.38 659 VAL A CA 1
ATOM 5237 C C . VAL A 1 659 ? -18.154 17.015 -0.738 1.00 94.38 659 VAL A C 1
ATOM 5239 O O . VAL A 1 659 ? -17.893 18.207 -0.870 1.00 94.38 659 VAL A O 1
ATOM 5242 N N . LYS A 1 660 ? -19.408 16.605 -0.495 1.00 91.50 660 LYS A N 1
ATOM 5243 C CA . LYS A 1 660 ? -20.579 17.508 -0.413 1.00 91.50 660 LYS A CA 1
ATOM 5244 C C . LYS A 1 660 ? -20.559 18.501 0.759 1.00 91.50 660 LYS A C 1
ATOM 5246 O O . LYS A 1 660 ? -21.451 19.344 0.833 1.00 91.50 660 LYS A O 1
ATOM 5251 N N . LEU A 1 661 ? -19.595 18.415 1.680 1.00 90.56 661 LEU A N 1
ATOM 5252 C CA . LEU A 1 661 ? -19.406 19.428 2.725 1.00 90.56 661 LEU A CA 1
ATOM 5253 C C . LEU A 1 661 ? -18.640 20.657 2.219 1.00 90.56 661 LEU A C 1
ATOM 5255 O O . LEU A 1 661 ? -18.691 21.701 2.871 1.00 90.56 661 LEU A O 1
ATOM 5259 N N . PHE A 1 662 ? -17.920 20.548 1.098 1.00 91.12 662 PHE A N 1
ATOM 5260 C CA . PHE A 1 662 ? -17.153 21.661 0.552 1.00 91.12 662 PHE A CA 1
ATOM 5261 C C . PHE A 1 662 ? -18.062 22.676 -0.168 1.00 91.12 662 PHE A C 1
ATOM 5263 O O . PHE A 1 662 ? -19.036 22.282 -0.810 1.00 91.12 662 PHE A O 1
ATOM 5270 N N . PRO A 1 663 ? -17.770 23.990 -0.061 1.00 90.69 663 PRO A N 1
ATOM 5271 C CA . PRO A 1 663 ? -16.664 24.601 0.687 1.00 90.69 663 PRO A CA 1
ATOM 5272 C C . PRO A 1 663 ? -16.904 24.675 2.213 1.00 90.69 663 PRO A C 1
ATOM 5274 O O . PRO A 1 663 ? -17.909 25.209 2.687 1.00 90.69 663 PRO A O 1
ATOM 5277 N N . ILE A 1 664 ? -15.928 24.206 3.003 1.00 89.62 664 ILE A N 1
ATOM 5278 C CA . ILE A 1 664 ? -15.995 24.195 4.476 1.00 89.62 664 ILE A CA 1
ATOM 5279 C C . ILE A 1 664 ? -15.354 25.466 5.056 1.00 89.62 664 ILE A C 1
ATOM 5281 O O . ILE A 1 664 ? -14.139 25.652 4.975 1.00 89.62 664 ILE A O 1
ATOM 5285 N N . GLN A 1 665 ? -16.160 26.317 5.699 1.00 87.75 665 GLN A N 1
ATOM 5286 C CA . GLN A 1 665 ? -15.686 27.560 6.331 1.00 87.75 665 GLN A CA 1
ATOM 5287 C C . GLN A 1 665 ? -14.899 27.299 7.627 1.00 87.75 665 GLN A C 1
ATOM 5289 O O . GLN A 1 665 ? -13.816 27.854 7.815 1.00 87.75 665 GLN A O 1
ATOM 5294 N N . ASP A 1 666 ? -15.420 26.430 8.497 1.00 89.12 666 ASP A N 1
ATOM 5295 C CA . ASP A 1 666 ? -14.792 26.073 9.773 1.00 89.12 666 ASP A CA 1
ATOM 5296 C C . ASP A 1 666 ? -13.452 25.344 9.561 1.00 89.12 666 ASP A C 1
ATOM 5298 O O . ASP A 1 666 ? -13.387 24.309 8.895 1.00 89.12 666 ASP A O 1
ATOM 5302 N N . ALA A 1 667 ? -12.367 25.907 10.100 1.00 89.88 667 ALA A N 1
ATOM 5303 C CA . ALA A 1 667 ? -11.010 25.425 9.840 1.00 89.88 667 ALA A CA 1
ATOM 5304 C C . ALA A 1 667 ? -10.730 24.051 10.471 1.00 89.88 667 ALA A C 1
ATOM 5306 O O . ALA A 1 667 ? -10.042 23.231 9.862 1.00 89.88 667 ALA A O 1
ATOM 5307 N N . ASP A 1 668 ? -11.289 23.777 11.652 1.00 91.06 668 ASP A N 1
ATOM 5308 C CA . ASP A 1 668 ? -11.145 22.494 12.343 1.00 91.06 668 ASP A CA 1
ATOM 5309 C C . ASP A 1 668 ? -11.850 21.377 11.567 1.00 91.06 668 ASP A C 1
ATOM 5311 O O . ASP A 1 668 ? -11.259 20.325 11.310 1.00 91.06 668 ASP A O 1
ATOM 5315 N N . LEU A 1 669 ? -13.098 21.622 11.154 1.00 92.44 669 LEU A N 1
ATOM 5316 C CA . LEU A 1 669 ? -13.899 20.719 10.333 1.00 92.44 669 LEU A CA 1
ATOM 5317 C C . LEU A 1 669 ? -13.237 20.469 8.979 1.00 92.44 669 LEU A C 1
ATOM 5319 O O . LEU A 1 669 ? -13.167 19.318 8.548 1.00 92.44 669 LEU A O 1
ATOM 5323 N N . ARG A 1 670 ? -12.708 21.516 8.335 1.00 93.31 670 ARG A N 1
ATOM 5324 C CA . ARG A 1 670 ? -11.985 21.399 7.064 1.00 93.31 670 ARG A CA 1
ATOM 5325 C C . ARG A 1 670 ? -10.763 20.494 7.216 1.00 93.31 670 ARG A C 1
ATOM 5327 O O . ARG A 1 670 ? -10.672 19.498 6.504 1.00 93.31 670 ARG A O 1
ATOM 5334 N N . LYS A 1 671 ? -9.903 20.755 8.207 1.00 93.75 671 LYS A N 1
ATOM 5335 C CA . LYS A 1 671 ? -8.693 19.958 8.476 1.00 93.75 671 LYS A CA 1
ATOM 5336 C C . LYS A 1 671 ? -8.993 18.483 8.753 1.00 93.75 671 LYS A C 1
ATOM 5338 O O . LYS A 1 671 ? -8.307 17.618 8.214 1.00 93.75 671 LYS A O 1
ATOM 5343 N N . VAL A 1 672 ? -10.011 18.156 9.559 1.00 94.94 672 VAL A N 1
ATOM 5344 C CA . VAL A 1 672 ? -10.348 16.736 9.811 1.00 94.94 672 VAL A CA 1
ATOM 5345 C C . VAL A 1 672 ? -11.025 16.064 8.615 1.00 94.94 672 VAL A C 1
ATOM 5347 O O . VAL A 1 672 ? -10.828 14.870 8.412 1.00 94.94 6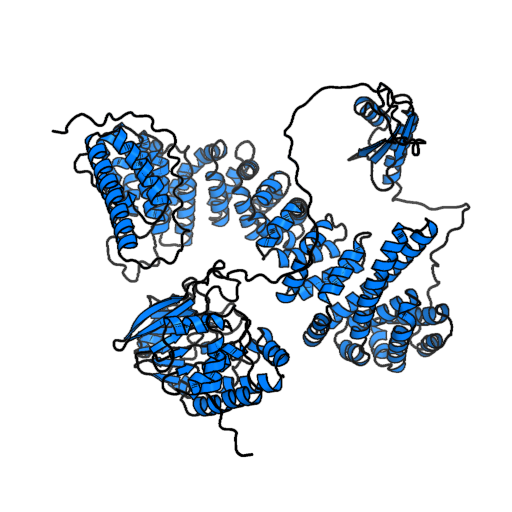72 VAL A O 1
ATOM 5350 N N . THR A 1 673 ? -11.767 16.816 7.797 1.00 95.44 673 THR A N 1
ATOM 5351 C CA . THR A 1 673 ? -12.400 16.289 6.577 1.00 95.44 673 THR A CA 1
ATOM 5352 C C . THR A 1 673 ? -11.356 15.986 5.504 1.00 95.44 673 THR A C 1
ATOM 5354 O O . THR A 1 673 ? -11.398 14.907 4.923 1.00 95.44 673 THR A O 1
ATOM 5357 N N . ILE A 1 674 ? -10.381 16.879 5.292 1.00 96.56 674 ILE A N 1
ATOM 5358 C CA . ILE A 1 674 ? -9.258 16.658 4.364 1.00 96.56 674 ILE A CA 1
ATOM 5359 C C . ILE A 1 674 ? -8.429 15.448 4.805 1.00 96.56 674 ILE A C 1
ATOM 5361 O O . ILE A 1 674 ? -8.129 14.594 3.981 1.00 96.56 674 ILE A O 1
ATOM 5365 N N . LYS A 1 675 ? -8.132 15.304 6.105 1.00 96.38 675 LYS A N 1
ATOM 5366 C CA . LYS A 1 675 ? -7.430 14.117 6.628 1.00 96.38 675 LYS A CA 1
ATOM 5367 C C . LYS A 1 675 ? -8.201 12.810 6.415 1.00 96.38 675 LYS A C 1
ATOM 5369 O O . LYS A 1 675 ? -7.583 11.799 6.115 1.00 96.38 675 LYS A O 1
ATOM 5374 N N . LEU A 1 676 ? -9.530 12.814 6.549 1.00 97.00 676 LEU A N 1
ATOM 5375 C CA . LEU A 1 676 ? -10.337 11.615 6.296 1.00 97.00 676 LEU A CA 1
ATOM 5376 C C . LEU A 1 676 ? -10.430 11.303 4.794 1.00 97.00 676 LEU A C 1
ATOM 5378 O O . LEU A 1 676 ? -10.344 10.142 4.412 1.00 97.00 676 LEU A O 1
ATOM 5382 N N . LEU A 1 677 ? -10.541 12.321 3.935 1.00 96.75 677 LEU A N 1
ATOM 5383 C CA . LEU A 1 677 ? -10.458 12.143 2.482 1.00 96.75 677 LEU A CA 1
ATOM 5384 C C . LEU A 1 677 ? -9.079 11.622 2.052 1.00 96.75 677 LEU A C 1
ATOM 5386 O O . LEU A 1 677 ? -9.030 10.723 1.224 1.00 96.75 677 LEU A O 1
ATOM 5390 N N . PHE A 1 678 ? -7.992 12.089 2.675 1.00 95.50 678 PHE A N 1
ATOM 5391 C CA . PHE A 1 678 ? -6.639 11.572 2.448 1.00 95.50 678 PHE A CA 1
ATOM 5392 C C . PHE A 1 678 ? -6.528 10.068 2.740 1.00 95.50 678 PHE A C 1
ATOM 5394 O O . PHE A 1 678 ? -5.965 9.328 1.942 1.00 95.50 678 PHE A O 1
ATOM 5401 N N . ASN A 1 679 ? -7.135 9.587 3.831 1.00 93.75 679 ASN A N 1
ATOM 5402 C CA . ASN A 1 679 ? -7.176 8.152 4.133 1.00 93.75 679 ASN A CA 1
ATOM 5403 C C . ASN A 1 679 ? -7.983 7.343 3.094 1.00 93.75 679 ASN A C 1
ATOM 5405 O O . ASN A 1 679 ? -7.703 6.164 2.896 1.00 93.75 679 ASN A O 1
ATOM 5409 N N . PHE A 1 680 ? -8.969 7.955 2.424 1.00 94.94 680 PHE A N 1
ATOM 5410 C CA . PHE A 1 680 ? -9.741 7.316 1.350 1.00 94.94 680 PHE A CA 1
ATOM 5411 C C . PHE A 1 680 ? -9.109 7.434 -0.043 1.00 94.94 680 PHE A C 1
ATOM 5413 O O . PHE A 1 680 ? -9.494 6.666 -0.921 1.00 94.94 680 PHE A O 1
ATOM 5420 N N . SER A 1 681 ? -8.192 8.378 -0.281 1.00 91.19 681 SER A N 1
ATOM 5421 C CA . SER A 1 681 ? -7.591 8.603 -1.608 1.00 91.19 681 SER A CA 1
ATOM 5422 C C . SER A 1 681 ? -6.480 7.616 -1.972 1.00 91.19 681 SER A C 1
ATOM 5424 O O . SER A 1 681 ? -6.059 7.604 -3.120 1.00 91.19 681 SER A O 1
ATOM 5426 N N . PHE A 1 682 ? -6.036 6.776 -1.031 1.00 88.62 682 PHE A N 1
ATOM 5427 C CA . PHE A 1 682 ? -5.169 5.627 -1.329 1.00 88.62 682 PHE A CA 1
ATOM 5428 C C . PHE A 1 682 ? -5.894 4.524 -2.115 1.00 88.62 682 PHE A C 1
ATOM 5430 O O . PHE A 1 682 ? -5.251 3.733 -2.788 1.00 88.62 682 PHE A O 1
ATOM 5437 N N . GLU A 1 683 ? -7.229 4.493 -2.070 1.00 86.50 683 GLU A N 1
ATOM 5438 C CA . GLU A 1 683 ? -8.054 3.556 -2.832 1.00 86.50 683 GLU A CA 1
ATOM 5439 C C . GLU A 1 683 ? -8.330 4.116 -4.240 1.00 86.50 683 GLU A C 1
ATOM 5441 O O . GLU A 1 683 ? -9.100 5.083 -4.355 1.00 86.50 683 GLU A O 1
ATOM 5446 N N . PRO A 1 684 ? -7.812 3.517 -5.334 1.00 86.88 684 PRO A N 1
ATOM 5447 C CA . PRO A 1 684 ? -7.937 4.091 -6.681 1.00 86.88 684 PRO A CA 1
ATOM 5448 C C . PRO A 1 684 ? -9.394 4.340 -7.100 1.00 86.88 684 PRO A C 1
ATOM 5450 O O . PRO A 1 684 ? -9.726 5.356 -7.707 1.00 86.88 684 PRO A O 1
ATOM 5453 N N . LYS A 1 685 ? -10.307 3.459 -6.666 1.00 91.19 685 LYS A N 1
ATOM 5454 C CA . LYS A 1 685 ? -11.763 3.531 -6.897 1.00 91.19 685 LYS A CA 1
ATOM 5455 C C . LYS A 1 685 ? -12.454 4.769 -6.295 1.00 91.19 685 LYS A C 1
ATOM 5457 O O . LYS A 1 685 ? -13.611 5.039 -6.622 1.00 91.19 685 LYS A O 1
ATOM 5462 N N . ASN A 1 686 ? -11.807 5.483 -5.370 1.00 93.81 686 ASN A N 1
ATOM 5463 C CA . ASN A 1 686 ? -12.378 6.651 -4.697 1.00 93.81 686 ASN A CA 1
ATOM 5464 C C . ASN A 1 686 ? -11.933 7.978 -5.310 1.00 93.81 686 ASN A C 1
ATOM 5466 O O . ASN A 1 686 ? -12.682 8.949 -5.193 1.00 93.81 686 ASN A O 1
ATOM 5470 N N . VAL A 1 687 ? -10.773 8.030 -5.974 1.00 94.75 687 VAL A N 1
ATOM 5471 C CA . VAL A 1 687 ? -10.275 9.254 -6.620 1.00 94.75 687 VAL A CA 1
ATOM 5472 C C . VAL A 1 687 ? -11.290 9.803 -7.639 1.00 94.75 687 VAL A C 1
ATOM 5474 O O . VAL A 1 687 ? -11.693 10.954 -7.457 1.00 94.75 687 VAL A O 1
ATOM 5477 N N . PRO A 1 688 ? -11.841 9.017 -8.594 1.00 95.31 688 PRO A N 1
ATOM 5478 C CA . PRO A 1 688 ? -12.878 9.505 -9.510 1.00 95.31 688 PRO A CA 1
ATOM 5479 C C . PRO A 1 688 ? -14.090 10.104 -8.785 1.00 95.31 688 PRO A C 1
ATOM 5481 O O . PRO A 1 688 ? -14.507 11.214 -9.093 1.00 95.31 688 PRO A O 1
ATOM 5484 N N . LYS A 1 689 ? -14.582 9.459 -7.716 1.00 95.19 689 LYS A N 1
ATOM 5485 C CA . LYS A 1 689 ? -15.722 9.960 -6.919 1.00 95.19 689 LYS A CA 1
ATOM 5486 C C . LYS A 1 689 ? -15.446 11.316 -6.259 1.00 95.19 689 LYS A C 1
ATOM 5488 O O . LYS A 1 689 ? -16.373 12.092 -6.021 1.00 95.19 689 LYS A O 1
ATOM 5493 N N . MET A 1 690 ? -14.189 11.583 -5.896 1.00 97.12 690 MET A N 1
ATOM 5494 C CA . MET A 1 690 ? -13.772 12.874 -5.349 1.00 97.12 690 MET A CA 1
ATOM 5495 C C . MET A 1 690 ? -13.694 13.947 -6.439 1.00 97.12 690 MET A C 1
ATOM 5497 O O . MET A 1 690 ? -14.131 15.078 -6.209 1.00 97.12 690 MET A O 1
ATOM 5501 N N . VAL A 1 691 ? -13.187 13.587 -7.619 1.00 95.88 691 VAL A N 1
ATOM 5502 C CA . VAL A 1 691 ? -13.089 14.468 -8.792 1.00 95.88 691 VAL A CA 1
ATOM 5503 C C . VAL A 1 691 ? -14.481 14.832 -9.319 1.00 95.88 691 VAL A C 1
ATOM 5505 O O . VAL A 1 691 ? -14.803 16.018 -9.382 1.00 95.88 691 VAL A O 1
ATOM 5508 N N . ASP A 1 692 ? -15.355 13.844 -9.537 1.00 94.06 692 ASP A N 1
ATOM 5509 C CA . ASP A 1 692 ? -16.773 14.005 -9.911 1.00 94.06 692 ASP A CA 1
ATOM 5510 C C . ASP A 1 692 ? -17.552 14.888 -8.924 1.00 94.06 692 ASP A C 1
ATOM 5512 O O . ASP A 1 692 ? -18.456 15.642 -9.291 1.00 94.06 692 ASP A O 1
ATOM 5516 N N . GLY A 1 693 ? -17.207 14.796 -7.637 1.00 92.50 693 GLY A N 1
ATOM 5517 C CA . GLY A 1 693 ? -17.785 15.623 -6.581 1.00 92.50 693 GLY A CA 1
ATOM 5518 C C . GLY A 1 693 ? -17.274 17.071 -6.550 1.00 92.50 693 GLY A C 1
ATOM 5519 O O . GLY A 1 693 ? -17.749 17.849 -5.723 1.00 92.50 693 GLY A O 1
ATOM 5520 N N . GLY A 1 694 ? -16.329 17.445 -7.421 1.00 92.94 694 GLY A N 1
ATOM 5521 C CA . GLY A 1 694 ? -15.753 18.789 -7.517 1.00 92.94 694 GLY A CA 1
ATOM 5522 C C . GLY A 1 694 ? -14.672 19.099 -6.476 1.00 92.94 694 GLY A C 1
ATOM 5523 O O . GLY A 1 694 ? -14.383 20.269 -6.220 1.00 92.94 694 GLY A O 1
ATOM 5524 N N . LEU A 1 695 ? -14.068 18.082 -5.844 1.00 95.88 695 LEU A N 1
ATOM 5525 C CA . LEU A 1 695 ? -13.108 18.292 -4.753 1.00 95.88 695 LEU A CA 1
ATOM 5526 C C . LEU A 1 695 ? -11.843 19.044 -5.212 1.00 95.88 695 LEU A C 1
ATOM 5528 O O . LEU A 1 695 ? -11.309 19.850 -4.447 1.00 95.88 695 LEU A O 1
ATOM 5532 N N . VAL A 1 696 ? -11.394 18.819 -6.454 1.00 96.50 696 VAL A N 1
ATOM 5533 C CA . VAL A 1 696 ? -10.129 19.344 -7.009 1.00 96.50 696 VAL A CA 1
ATOM 5534 C C . VAL A 1 696 ? -10.023 20.860 -6.848 1.00 96.50 696 VAL A C 1
ATOM 5536 O O . VAL A 1 696 ? -9.058 21.342 -6.262 1.00 96.50 696 VAL A O 1
ATOM 5539 N N . THR A 1 697 ? -11.037 21.624 -7.270 1.00 94.50 697 THR A N 1
ATOM 5540 C CA . THR A 1 697 ? -11.004 23.097 -7.198 1.00 94.50 697 THR A CA 1
ATOM 5541 C C . THR A 1 697 ? -10.978 23.623 -5.764 1.00 94.50 697 THR A C 1
ATOM 5543 O O . THR A 1 697 ? -10.409 24.678 -5.495 1.00 94.50 697 THR A O 1
ATOM 5546 N N . HIS A 1 698 ? -11.578 22.890 -4.823 1.00 94.81 698 HIS A N 1
ATOM 5547 C CA . HIS A 1 698 ? -11.557 23.259 -3.411 1.00 94.81 698 HIS A CA 1
ATOM 5548 C C . HIS A 1 698 ? -10.206 22.950 -2.761 1.00 94.81 698 HIS A C 1
ATOM 5550 O O . HIS A 1 698 ? -9.691 23.790 -2.030 1.00 94.81 698 HIS A O 1
ATOM 5556 N N . ILE A 1 699 ? -9.611 21.792 -3.050 1.00 96.56 699 ILE A N 1
ATOM 5557 C CA . ILE A 1 699 ? -8.285 21.418 -2.542 1.00 96.56 699 ILE A CA 1
ATOM 5558 C C . ILE A 1 699 ? -7.191 22.311 -3.140 1.00 96.56 699 ILE A C 1
ATOM 5560 O O . ILE A 1 699 ? -6.343 22.790 -2.393 1.00 96.56 699 ILE A O 1
ATOM 5564 N N . ALA A 1 700 ? -7.263 22.623 -4.438 1.00 95.94 700 ALA A N 1
ATOM 5565 C CA . ALA A 1 700 ? -6.366 23.554 -5.127 1.00 95.94 700 ALA A CA 1
ATOM 5566 C C . ALA A 1 700 ? -6.243 24.911 -4.408 1.00 95.94 700 ALA A C 1
ATOM 5568 O O . ALA A 1 700 ? -5.142 25.422 -4.248 1.00 95.94 700 ALA A O 1
ATOM 5569 N N . SER A 1 701 ? -7.354 25.459 -3.900 1.00 94.25 701 SER A N 1
ATOM 5570 C CA . SER A 1 701 ? -7.370 26.725 -3.140 1.00 94.25 701 SER A CA 1
ATOM 5571 C C . SER A 1 701 ? -6.780 26.660 -1.719 1.00 94.25 701 SER A C 1
ATOM 5573 O O . SER A 1 701 ? -6.831 27.652 -0.999 1.00 94.25 701 SER A O 1
ATOM 5575 N N . LEU A 1 702 ? -6.278 25.499 -1.281 1.00 95.06 702 LEU A N 1
ATOM 5576 C CA . LEU A 1 702 ? -5.824 25.248 0.093 1.00 95.06 702 LEU A CA 1
ATOM 5577 C C . LEU A 1 702 ? -4.381 24.731 0.183 1.00 95.06 702 LEU A C 1
ATOM 5579 O O . LEU A 1 702 ? -3.875 24.587 1.293 1.00 95.06 702 LEU A O 1
ATOM 5583 N N . ILE A 1 703 ? -3.724 24.435 -0.945 1.00 95.06 703 ILE A N 1
ATOM 5584 C CA . ILE A 1 703 ? -2.398 23.790 -0.952 1.00 95.06 703 ILE A CA 1
ATOM 5585 C C . ILE A 1 703 ? -1.277 24.659 -0.372 1.00 95.06 703 ILE A C 1
ATOM 5587 O O . ILE A 1 703 ? -0.291 24.108 0.101 1.00 95.06 703 ILE A O 1
ATOM 5591 N N . GLU A 1 704 ? -1.447 25.983 -0.367 1.00 90.62 704 GLU A N 1
ATOM 5592 C CA . GLU A 1 704 ? -0.508 26.939 0.236 1.00 90.62 704 GLU A CA 1
ATOM 5593 C C . GLU A 1 704 ? -0.514 26.887 1.778 1.00 90.62 704 GLU A C 1
ATOM 5595 O O . GLU A 1 704 ? 0.532 27.021 2.407 1.00 90.62 704 GLU A O 1
ATOM 5600 N N . ASP A 1 705 ? -1.680 26.649 2.393 1.00 88.75 705 ASP A N 1
ATOM 5601 C CA . ASP A 1 705 ? -1.878 26.696 3.853 1.00 88.75 705 ASP A CA 1
ATOM 5602 C C . ASP A 1 705 ? -1.961 25.303 4.521 1.00 88.75 705 ASP A C 1
ATOM 5604 O O . ASP A 1 705 ? -1.956 25.196 5.755 1.00 88.75 705 ASP A O 1
ATOM 5608 N N . ASP A 1 706 ? -2.127 24.223 3.747 1.00 90.25 706 ASP A N 1
ATOM 5609 C CA . ASP A 1 706 ? -2.374 22.875 4.273 1.00 90.25 706 ASP A CA 1
ATOM 5610 C C . ASP A 1 706 ? -1.641 21.783 3.472 1.00 90.25 706 ASP A C 1
ATOM 5612 O O . ASP A 1 706 ? -2.116 21.295 2.445 1.00 90.25 706 ASP A O 1
ATOM 5616 N N . ASN A 1 707 ? -0.516 21.299 4.011 1.00 90.44 707 ASN A N 1
ATOM 5617 C CA . ASN A 1 707 ? 0.250 20.188 3.431 1.00 90.44 707 ASN A CA 1
ATOM 5618 C C . ASN A 1 707 ? -0.593 18.914 3.220 1.00 90.44 707 ASN A C 1
ATOM 5620 O O . ASN A 1 707 ? -0.277 18.109 2.349 1.00 90.44 707 ASN A O 1
ATOM 5624 N N . LYS A 1 708 ? -1.675 18.686 3.984 1.00 90.56 708 LYS A N 1
ATOM 5625 C CA . LYS A 1 708 ? -2.571 17.547 3.719 1.00 90.56 708 LYS A CA 1
ATOM 5626 C C . LYS A 1 708 ? -3.514 17.813 2.550 1.00 90.56 708 LYS A C 1
ATOM 5628 O O . LYS A 1 708 ? -3.888 16.849 1.890 1.00 90.56 708 LYS A O 1
ATOM 5633 N N . ALA A 1 709 ? -3.836 19.068 2.237 1.00 95.25 709 ALA A N 1
ATOM 5634 C CA . ALA A 1 709 ? -4.481 19.413 0.973 1.00 95.25 709 ALA A CA 1
ATOM 5635 C C . ALA A 1 709 ? -3.532 19.158 -0.211 1.00 95.25 709 ALA A C 1
ATOM 5637 O O . ALA A 1 709 ? -3.953 18.527 -1.175 1.00 95.25 709 ALA A O 1
ATOM 5638 N N . LEU A 1 710 ? -2.249 19.534 -0.111 1.00 96.12 710 LEU A N 1
ATOM 5639 C CA . LEU A 1 710 ? -1.245 19.224 -1.142 1.00 96.12 710 LEU A CA 1
ATOM 5640 C C . LEU A 1 710 ? -1.091 17.707 -1.369 1.00 96.12 710 LEU A C 1
ATOM 5642 O O . LEU A 1 710 ? -1.148 17.250 -2.508 1.00 96.12 710 LEU A O 1
ATOM 5646 N N . ASN A 1 711 ? -0.990 16.908 -0.300 1.00 95.38 711 ASN A N 1
ATOM 5647 C CA . ASN A 1 711 ? -0.910 15.446 -0.416 1.00 95.38 711 ASN A CA 1
ATOM 5648 C C . ASN A 1 711 ? -2.180 14.813 -1.020 1.00 95.38 711 ASN A C 1
ATOM 5650 O O . ASN A 1 711 ? -2.082 13.819 -1.735 1.00 95.38 711 ASN A O 1
ATOM 5654 N N . VAL A 1 712 ? -3.370 15.365 -0.746 1.00 96.25 712 VAL A N 1
ATOM 5655 C CA . VAL A 1 712 ? -4.604 14.950 -1.438 1.00 96.25 712 VAL A CA 1
ATOM 5656 C C . VAL A 1 712 ? -4.544 15.357 -2.910 1.00 96.25 712 VAL A C 1
ATOM 5658 O O . VAL A 1 712 ? -4.904 14.555 -3.763 1.00 96.25 712 VAL A O 1
ATOM 5661 N N . LEU A 1 713 ? -4.054 16.560 -3.232 1.00 97.00 713 LEU A N 1
ATOM 5662 C CA . LEU A 1 713 ? -3.936 17.019 -4.617 1.00 97.00 713 LEU A CA 1
ATOM 5663 C C . LEU A 1 713 ? -2.991 16.144 -5.445 1.00 97.00 713 LEU A C 1
ATOM 5665 O O . LEU A 1 713 ? -3.282 15.921 -6.611 1.00 97.00 713 LEU A O 1
ATOM 5669 N N . TYR A 1 714 ? -1.920 15.616 -4.849 1.00 96.12 714 TYR A N 1
ATOM 5670 C CA . TYR A 1 714 ? -1.044 14.628 -5.488 1.00 96.12 714 TYR A CA 1
ATOM 5671 C C . TYR A 1 714 ? -1.799 13.361 -5.903 1.00 96.12 714 TYR A C 1
ATOM 5673 O O . TYR A 1 714 ? -1.769 12.981 -7.067 1.00 96.12 714 TYR A O 1
ATOM 5681 N N . LEU A 1 715 ? -2.548 12.750 -4.982 1.00 95.12 715 LEU A N 1
ATOM 5682 C CA . LEU A 1 715 ? -3.322 11.540 -5.287 1.00 95.12 715 LEU A CA 1
ATOM 5683 C C . LEU A 1 715 ? -4.467 11.816 -6.277 1.00 95.12 715 LEU A C 1
ATOM 5685 O O . LEU A 1 715 ? -4.776 10.972 -7.115 1.00 95.12 715 LEU A O 1
ATOM 5689 N N . LEU A 1 716 ? -5.074 13.008 -6.224 1.00 95.62 716 LEU A N 1
ATOM 5690 C CA . LEU A 1 716 ? -6.049 13.436 -7.228 1.00 95.62 716 LEU A CA 1
ATOM 5691 C C . LEU A 1 716 ? -5.393 13.665 -8.599 1.00 95.62 716 LEU A C 1
ATOM 5693 O O . LEU A 1 716 ? -5.985 13.281 -9.601 1.00 95.62 716 LEU A O 1
ATOM 5697 N N . SER A 1 717 ? -4.190 14.250 -8.670 1.00 94.94 717 SER A N 1
ATOM 5698 C CA . SER A 1 717 ? -3.529 14.608 -9.935 1.00 94.94 717 SER A CA 1
ATOM 5699 C C . SER A 1 717 ? -3.053 13.412 -10.757 1.00 94.94 717 SER A C 1
ATOM 5701 O O . SER A 1 717 ? -2.696 13.593 -11.916 1.00 94.94 717 SER A O 1
ATOM 5703 N N . CYS A 1 718 ? -3.099 12.192 -10.216 1.00 91.88 718 CYS A N 1
ATOM 5704 C CA . CYS A 1 718 ? -2.926 10.972 -11.002 1.00 91.88 718 CYS A CA 1
ATOM 5705 C C . CYS A 1 718 ? -4.084 10.745 -11.999 1.00 91.88 718 CYS A C 1
ATOM 5707 O O . CYS A 1 718 ? -3.864 10.164 -13.059 1.00 91.88 718 CYS A O 1
ATOM 5709 N N . ASN A 1 719 ? -5.296 11.236 -11.704 1.00 94.19 719 ASN A N 1
ATOM 5710 C CA . ASN A 1 719 ? -6.474 11.131 -12.574 1.00 94.19 719 ASN A CA 1
ATOM 5711 C C . ASN A 1 719 ? -6.530 12.262 -13.623 1.00 94.19 719 ASN A C 1
ATOM 5713 O O . ASN A 1 719 ? -6.287 13.428 -13.312 1.00 94.19 719 ASN A O 1
ATOM 5717 N N . ASP A 1 720 ? -6.894 11.927 -14.863 1.00 93.06 720 ASP A N 1
ATOM 5718 C CA . ASP A 1 720 ? -6.833 12.860 -15.998 1.00 93.06 720 ASP A CA 1
ATOM 5719 C C . ASP A 1 720 ? -7.848 14.008 -15.922 1.00 93.06 720 ASP A C 1
ATOM 5721 O O . ASP A 1 720 ? -7.491 15.160 -16.181 1.00 93.06 720 ASP A O 1
ATOM 5725 N N . ASP A 1 721 ? -9.079 13.744 -15.475 1.00 94.50 721 ASP A N 1
ATOM 5726 C CA . ASP A 1 721 ? -10.078 14.798 -15.262 1.00 94.50 721 ASP A CA 1
ATOM 5727 C C . ASP A 1 721 ? -9.599 15.811 -14.210 1.00 94.50 721 ASP A C 1
ATOM 5729 O O . ASP A 1 721 ? -9.780 17.021 -14.371 1.00 94.50 721 ASP A O 1
ATOM 5733 N N . ALA A 1 722 ? -8.918 15.349 -13.156 1.00 95.06 722 ALA A N 1
ATOM 5734 C CA . ALA A 1 722 ? -8.314 16.229 -12.162 1.00 95.06 722 ALA A CA 1
ATOM 5735 C C . ALA A 1 722 ? -7.198 17.101 -12.758 1.00 95.06 722 ALA A C 1
ATOM 5737 O O . ALA A 1 722 ? -7.189 18.309 -12.502 1.00 95.06 722 ALA A O 1
ATOM 5738 N N . LYS A 1 723 ? -6.304 16.533 -13.587 1.00 94.06 723 LYS A N 1
ATOM 5739 C CA . LYS A 1 723 ? -5.280 17.303 -14.325 1.00 94.06 723 LYS A CA 1
ATOM 5740 C C . LYS A 1 723 ? -5.950 18.396 -15.161 1.00 94.06 723 LYS A C 1
ATOM 5742 O O . LYS A 1 723 ? -5.584 19.566 -15.045 1.00 94.06 723 LYS A O 1
ATOM 5747 N N . ALA A 1 724 ? -6.984 18.056 -15.930 1.00 93.56 724 ALA A N 1
ATOM 5748 C CA . ALA A 1 724 ? -7.720 19.013 -16.756 1.00 93.56 724 ALA A CA 1
ATOM 5749 C C . ALA A 1 724 ? -8.421 20.116 -15.932 1.00 93.56 724 ALA A C 1
ATOM 5751 O O . ALA A 1 724 ? -8.475 21.272 -16.362 1.00 93.56 724 ALA A O 1
ATOM 5752 N N . MET A 1 725 ? -8.923 19.804 -14.729 1.00 94.88 725 MET A N 1
ATOM 5753 C CA . MET A 1 725 ? -9.527 20.793 -13.823 1.00 94.88 725 MET A CA 1
ATOM 5754 C C . MET A 1 725 ? -8.515 21.797 -13.250 1.00 94.88 725 MET A C 1
ATOM 5756 O O . MET A 1 725 ? -8.880 22.959 -13.042 1.00 94.88 725 MET A O 1
ATOM 5760 N N . LEU A 1 726 ? -7.255 21.403 -13.022 1.00 95.50 726 LEU A N 1
ATOM 5761 C CA . LEU A 1 726 ? -6.220 22.300 -12.478 1.00 95.50 726 LEU A CA 1
ATOM 5762 C C . LEU A 1 726 ? -5.953 23.519 -13.374 1.00 95.50 726 LEU A C 1
ATOM 5764 O O . LEU A 1 726 ? -5.681 24.599 -12.845 1.00 95.50 726 LEU A O 1
ATOM 5768 N N . ALA A 1 727 ? -6.160 23.389 -14.690 1.00 93.50 727 ALA A N 1
ATOM 5769 C CA . ALA A 1 727 ? -6.060 24.459 -15.692 1.00 93.50 727 ALA A CA 1
ATOM 5770 C C . ALA A 1 727 ? -6.975 25.679 -15.441 1.00 93.50 727 ALA A C 1
ATOM 5772 O O . ALA A 1 727 ? -6.857 26.702 -16.125 1.00 93.50 727 ALA A O 1
ATOM 5773 N N . PHE A 1 728 ? -7.939 25.547 -14.526 1.00 93.25 728 PHE A N 1
ATOM 5774 C CA . PHE A 1 728 ? -8.924 26.565 -14.153 1.00 93.25 728 PHE A CA 1
ATOM 5775 C C . PHE A 1 728 ? -8.763 27.032 -12.694 1.00 93.25 728 PHE A C 1
ATOM 5777 O O . PHE A 1 728 ? -9.685 27.622 -12.129 1.00 93.25 728 PHE A O 1
ATOM 5784 N N . THR A 1 729 ? -7.611 26.752 -12.079 1.00 95.06 729 THR A N 1
ATOM 5785 C CA . THR A 1 729 ? -7.284 27.091 -10.687 1.00 95.06 729 THR A CA 1
ATOM 5786 C C . THR A 1 729 ? -5.930 27.790 -10.596 1.00 95.06 729 THR A C 1
ATOM 5788 O O . THR A 1 729 ? -5.078 27.624 -11.467 1.00 95.06 729 THR A O 1
ATOM 5791 N N . ASP A 1 730 ? -5.689 28.501 -9.496 1.00 94.19 730 ASP A N 1
ATOM 5792 C CA . ASP A 1 730 ? -4.396 29.148 -9.239 1.00 94.19 730 ASP A CA 1
ATOM 5793 C C . ASP A 1 730 ? -3.301 28.155 -8.785 1.00 94.19 730 ASP A C 1
ATOM 5795 O O . ASP A 1 730 ? -2.152 28.549 -8.586 1.00 94.19 730 ASP A O 1
ATOM 5799 N N . ALA A 1 731 ? -3.613 26.853 -8.663 1.00 95.94 731 ALA A N 1
ATOM 5800 C CA . ALA A 1 731 ? -2.676 25.836 -8.181 1.00 95.94 731 ALA A CA 1
ATOM 5801 C C . ALA A 1 731 ? -1.381 25.780 -9.000 1.00 95.94 731 ALA A C 1
ATOM 5803 O O . ALA A 1 731 ? -0.309 25.684 -8.416 1.00 95.94 731 ALA A O 1
ATOM 5804 N N . ILE A 1 732 ? -1.452 25.906 -10.330 1.00 96.19 732 ILE A N 1
ATOM 5805 C CA . ILE A 1 732 ? -0.253 25.914 -11.187 1.00 96.19 732 ILE A CA 1
ATOM 5806 C C . ILE A 1 732 ? 0.679 27.076 -10.812 1.00 96.19 732 ILE A C 1
ATOM 5808 O O . ILE A 1 732 ? 1.890 26.889 -10.750 1.00 96.19 732 ILE A O 1
ATOM 5812 N N . GLN A 1 733 ? 0.129 28.256 -10.508 1.00 94.88 733 GLN A N 1
ATOM 5813 C CA . GLN A 1 733 ? 0.918 29.429 -10.120 1.00 94.88 733 GLN A CA 1
ATOM 5814 C C . GLN A 1 733 ? 1.557 29.247 -8.737 1.00 94.88 733 GLN A C 1
ATOM 5816 O O . GLN A 1 733 ? 2.722 29.597 -8.559 1.00 94.88 733 GLN A O 1
ATOM 5821 N N . LEU A 1 734 ? 0.823 28.663 -7.783 1.00 95.62 734 LEU A N 1
ATOM 5822 C CA . LEU A 1 734 ? 1.328 28.347 -6.442 1.00 95.62 734 LEU A CA 1
ATOM 5823 C C . LEU A 1 734 ? 2.452 27.299 -6.496 1.00 95.62 734 LEU A C 1
ATOM 5825 O O . LEU A 1 734 ? 3.542 27.548 -5.990 1.00 95.62 734 LEU A O 1
ATOM 5829 N N . LEU A 1 735 ? 2.228 26.175 -7.188 1.00 96.62 735 LEU A N 1
ATOM 5830 C CA . LEU A 1 735 ? 3.226 25.114 -7.372 1.00 96.62 735 LEU A CA 1
ATOM 5831 C C . LEU A 1 735 ? 4.493 25.648 -8.057 1.00 96.62 735 LEU A C 1
ATOM 5833 O O . LEU A 1 735 ? 5.600 25.383 -7.591 1.00 96.62 735 LEU A O 1
ATOM 5837 N N . MET A 1 736 ? 4.337 26.439 -9.126 1.00 96.75 736 MET A N 1
ATOM 5838 C CA . MET A 1 736 ? 5.458 27.073 -9.828 1.00 96.75 736 MET A CA 1
ATOM 5839 C C . MET A 1 736 ? 6.235 28.032 -8.932 1.00 96.75 736 MET A C 1
ATOM 5841 O O . MET A 1 736 ? 7.459 27.966 -8.894 1.00 96.75 736 MET A O 1
ATOM 5845 N N . ARG A 1 737 ? 5.549 28.903 -8.185 1.00 95.62 737 ARG A N 1
ATOM 5846 C CA . ARG A 1 737 ? 6.192 29.823 -7.237 1.00 95.62 737 ARG A CA 1
ATOM 5847 C C . ARG A 1 737 ? 7.007 29.060 -6.195 1.00 95.62 737 ARG A C 1
ATOM 5849 O O . ARG A 1 737 ? 8.152 29.424 -5.939 1.00 95.62 737 ARG A O 1
ATOM 5856 N N . ASP A 1 738 ? 6.433 28.015 -5.611 1.00 94.81 738 ASP A N 1
ATOM 5857 C CA . ASP A 1 738 ? 7.072 27.267 -4.533 1.00 94.81 738 ASP A CA 1
ATOM 5858 C C . ASP A 1 738 ? 8.300 26.498 -5.057 1.00 94.81 738 ASP A C 1
ATOM 5860 O O . ASP A 1 738 ? 9.374 26.593 -4.461 1.00 94.81 738 ASP A O 1
ATOM 5864 N N . VAL A 1 739 ? 8.202 25.843 -6.223 1.00 96.19 739 VAL A N 1
ATOM 5865 C CA . VAL A 1 739 ? 9.350 25.205 -6.903 1.00 96.19 739 VAL A CA 1
ATOM 5866 C C . VAL A 1 739 ? 10.438 26.230 -7.247 1.00 96.19 739 VAL A C 1
ATOM 5868 O O . VAL A 1 739 ? 11.588 26.045 -6.854 1.00 96.19 739 VAL A O 1
ATOM 5871 N N . LEU A 1 740 ? 10.088 27.346 -7.897 1.00 96.06 740 LEU A N 1
ATOM 5872 C CA . LEU A 1 740 ? 11.048 28.384 -8.302 1.00 96.06 740 LEU A CA 1
ATOM 5873 C C . LEU A 1 740 ? 11.689 29.134 -7.123 1.00 96.06 740 LEU A C 1
ATOM 5875 O O . LEU A 1 740 ? 12.767 29.704 -7.273 1.00 96.06 740 LEU A O 1
ATOM 5879 N N . SER A 1 741 ? 11.064 29.121 -5.944 1.00 93.31 741 SER A N 1
ATOM 5880 C CA . SER A 1 741 ? 11.649 29.671 -4.713 1.00 93.31 741 SER A CA 1
ATOM 5881 C C . SER A 1 741 ? 12.715 28.770 -4.072 1.00 93.31 741 SER A C 1
ATOM 5883 O O . SER A 1 741 ? 13.356 29.178 -3.103 1.00 93.31 741 SER A O 1
ATOM 5885 N N . GLY A 1 742 ? 12.871 27.532 -4.559 1.00 87.56 742 GLY A N 1
ATOM 5886 C CA . GLY A 1 742 ? 13.712 26.503 -3.943 1.00 87.56 742 GLY A CA 1
ATOM 5887 C C . GLY A 1 742 ? 13.126 25.884 -2.665 1.00 87.56 742 GLY A C 1
ATOM 5888 O O . GLY A 1 742 ? 13.795 25.078 -2.027 1.00 87.56 742 GLY A O 1
ATOM 5889 N N . GLN A 1 743 ? 11.895 26.245 -2.277 1.00 84.31 743 GLN A N 1
ATOM 5890 C CA . GLN A 1 743 ? 11.203 25.712 -1.091 1.00 84.31 743 GLN A CA 1
ATOM 5891 C C . GLN A 1 743 ? 10.183 24.607 -1.425 1.00 84.31 743 GLN A C 1
ATOM 5893 O O . GLN A 1 743 ? 9.618 23.995 -0.518 1.00 84.31 743 GLN A O 1
ATOM 5898 N N . GLY A 1 744 ? 9.934 24.344 -2.712 1.00 88.00 744 GLY A N 1
ATOM 5899 C CA . GLY A 1 744 ? 9.000 23.322 -3.176 1.00 88.00 744 GLY A CA 1
ATOM 5900 C C . GLY A 1 744 ? 9.409 21.913 -2.740 1.00 88.00 744 GLY A C 1
ATOM 5901 O O . GLY A 1 744 ? 10.494 21.439 -3.069 1.00 88.00 744 GLY A O 1
ATOM 5902 N N . SER A 1 745 ? 8.509 21.233 -2.029 1.00 94.00 745 SER A N 1
ATOM 5903 C CA . SER A 1 745 ? 8.689 19.840 -1.602 1.00 94.00 745 SER A CA 1
ATOM 5904 C C . SER A 1 745 ? 8.669 18.859 -2.782 1.00 94.00 745 SER A C 1
ATOM 5906 O O . SER A 1 745 ? 8.125 19.175 -3.841 1.00 94.00 745 SER A O 1
ATOM 5908 N N . GLU A 1 746 ? 9.142 17.625 -2.584 1.00 94.69 746 GLU A N 1
ATOM 5909 C CA . GLU A 1 746 ? 9.008 16.561 -3.597 1.00 94.69 746 GLU A CA 1
ATOM 5910 C C . GLU A 1 746 ? 7.551 16.330 -4.021 1.00 94.69 746 GLU A C 1
ATOM 5912 O O . GLU A 1 746 ? 7.274 16.134 -5.201 1.00 94.69 746 GLU A O 1
ATOM 5917 N N . VAL A 1 747 ? 6.593 16.464 -3.095 1.00 95.31 747 VAL A N 1
ATOM 5918 C CA . VAL A 1 747 ? 5.156 16.395 -3.415 1.00 95.31 747 VAL A CA 1
ATOM 5919 C C . VAL A 1 747 ? 4.740 17.568 -4.311 1.00 95.31 747 VAL A C 1
ATOM 5921 O O . VAL A 1 747 ? 3.995 17.372 -5.264 1.00 95.31 747 VAL A O 1
ATOM 5924 N N . THR A 1 748 ? 5.254 18.778 -4.066 1.00 96.69 748 THR A N 1
ATOM 5925 C CA . THR A 1 748 ? 5.027 19.959 -4.922 1.00 96.69 748 THR A CA 1
ATOM 5926 C C . THR A 1 748 ? 5.524 19.699 -6.349 1.00 96.69 748 THR A C 1
ATOM 5928 O O . THR A 1 748 ? 4.785 19.931 -7.308 1.00 96.69 748 THR A O 1
ATOM 5931 N N . LYS A 1 749 ? 6.745 19.163 -6.492 1.00 97.00 749 LYS A N 1
ATOM 5932 C CA . LYS A 1 749 ? 7.349 18.819 -7.790 1.00 97.00 749 LYS A CA 1
ATOM 5933 C C . LYS A 1 749 ? 6.577 17.698 -8.493 1.00 97.00 749 LYS A C 1
ATOM 5935 O O . LYS A 1 749 ? 6.301 17.811 -9.682 1.00 97.00 749 LYS A O 1
ATOM 5940 N N . ALA A 1 750 ? 6.161 16.662 -7.764 1.00 96.94 750 ALA A N 1
ATOM 5941 C CA . ALA A 1 750 ? 5.385 15.545 -8.300 1.00 96.94 750 ALA A CA 1
ATOM 5942 C C . ALA A 1 750 ? 3.971 15.961 -8.752 1.00 96.94 750 ALA A C 1
ATOM 5944 O O . ALA A 1 750 ? 3.510 15.539 -9.811 1.00 96.94 750 ALA A O 1
ATOM 5945 N N . VAL A 1 751 ? 3.291 16.850 -8.013 1.00 97.06 751 VAL A N 1
ATOM 5946 C CA . VAL A 1 751 ? 2.013 17.432 -8.463 1.00 97.06 751 VAL A CA 1
ATOM 5947 C C . VAL A 1 751 ? 2.226 18.251 -9.735 1.00 97.06 751 VAL A C 1
ATOM 5949 O O . VAL A 1 751 ? 1.430 18.120 -10.664 1.00 97.06 751 VAL A O 1
ATOM 5952 N N . LEU A 1 752 ? 3.285 19.065 -9.808 1.00 97.75 752 LEU A N 1
ATOM 5953 C CA . LEU A 1 752 ? 3.613 19.852 -11.001 1.00 97.75 752 LEU A CA 1
ATOM 5954 C C . LEU A 1 752 ? 3.933 18.953 -12.210 1.00 97.75 752 LEU A C 1
ATOM 5956 O O . LEU A 1 752 ? 3.437 19.219 -13.301 1.00 97.75 752 LEU A O 1
ATOM 5960 N N . LEU A 1 753 ? 4.667 17.854 -12.005 1.00 97.94 753 LEU A N 1
ATOM 5961 C CA . LEU A 1 753 ? 4.954 16.833 -13.019 1.00 97.94 753 LEU A CA 1
ATOM 5962 C C . LEU A 1 753 ? 3.662 16.223 -13.573 1.00 97.94 753 LEU A C 1
ATOM 5964 O O . LEU A 1 753 ? 3.402 16.340 -14.769 1.00 97.94 753 LEU A O 1
ATOM 5968 N N . ASN A 1 754 ? 2.813 15.670 -12.700 1.00 97.19 754 ASN A N 1
ATOM 5969 C CA . ASN A 1 754 ? 1.508 15.115 -13.078 1.00 97.19 754 ASN A CA 1
ATOM 5970 C C . ASN A 1 754 ? 0.634 16.148 -13.806 1.00 97.19 754 ASN A C 1
ATOM 5972 O O . ASN A 1 754 ? -0.082 15.819 -14.749 1.00 97.19 754 ASN A O 1
ATOM 5976 N N . THR A 1 755 ? 0.712 17.411 -13.381 1.00 95.81 755 THR A N 1
ATOM 5977 C CA . THR A 1 755 ? -0.015 18.529 -13.990 1.00 95.81 755 THR A CA 1
ATOM 5978 C C . THR A 1 755 ? 0.477 18.797 -15.415 1.00 95.81 755 THR A C 1
ATOM 5980 O O . THR A 1 755 ? -0.359 18.951 -16.302 1.00 95.81 755 THR A O 1
ATOM 5983 N N . CYS A 1 756 ? 1.792 18.776 -15.664 1.00 97.06 756 CYS A N 1
ATOM 5984 C CA . CYS A 1 756 ? 2.404 18.966 -16.987 1.00 97.06 756 CYS A CA 1
ATOM 5985 C C . CYS A 1 756 ? 2.156 17.825 -17.988 1.00 97.06 756 CYS A C 1
ATOM 5987 O O . CYS A 1 756 ? 2.334 18.046 -19.184 1.00 97.06 756 CYS A O 1
ATOM 5989 N N . ILE A 1 757 ? 1.701 16.643 -17.552 1.00 95.75 757 ILE A N 1
ATOM 5990 C CA . ILE A 1 757 ? 1.261 15.573 -18.469 1.00 95.75 757 ILE A CA 1
ATOM 5991 C C . ILE A 1 757 ? 0.052 16.033 -19.309 1.00 95.75 757 ILE A C 1
ATOM 5993 O O . ILE A 1 757 ? -0.111 15.595 -20.442 1.00 95.75 757 ILE A O 1
ATOM 5997 N N . GLU A 1 758 ? -0.759 16.975 -18.816 1.00 94.62 758 GLU A N 1
ATOM 5998 C CA . GLU A 1 758 ? -1.846 17.586 -19.589 1.00 94.62 758 GLU A CA 1
ATOM 5999 C C . GLU A 1 758 ? -1.347 18.795 -20.406 1.00 94.62 758 GLU A C 1
ATOM 6001 O O . GLU A 1 758 ? -0.801 19.767 -19.873 1.00 94.62 758 GLU A O 1
ATOM 6006 N N . LYS A 1 759 ? -1.601 18.771 -21.720 1.00 94.31 759 LYS A N 1
ATOM 6007 C CA . LYS A 1 759 ? -1.088 19.743 -22.698 1.00 94.31 759 LYS A CA 1
ATOM 6008 C C . LYS A 1 759 ? -1.404 21.192 -22.351 1.00 94.31 759 LYS A C 1
ATOM 6010 O O . LYS A 1 759 ? -0.543 22.069 -22.471 1.00 94.31 759 LYS A O 1
ATOM 6015 N N . ARG A 1 760 ? -2.641 21.468 -21.931 1.00 94.31 760 ARG A N 1
ATOM 6016 C CA . ARG A 1 760 ? -3.059 22.827 -21.565 1.00 94.31 760 ARG A CA 1
ATOM 6017 C C . ARG A 1 760 ? -2.309 23.339 -20.335 1.00 94.31 760 ARG A C 1
ATOM 6019 O O . ARG A 1 760 ? -1.999 24.526 -20.260 1.00 94.31 760 ARG A O 1
ATOM 6026 N N . ASN A 1 761 ? -2.011 22.461 -19.385 1.00 96.25 761 ASN A N 1
ATOM 6027 C CA . ASN A 1 761 ? -1.282 22.821 -18.176 1.00 96.25 761 ASN A CA 1
ATOM 6028 C C . ASN A 1 761 ? 0.194 23.075 -18.470 1.00 96.25 761 ASN A C 1
ATOM 6030 O O . ASN A 1 761 ? 0.718 24.085 -18.015 1.00 96.25 761 ASN A O 1
ATOM 6034 N N . ALA A 1 762 ? 0.832 22.238 -19.295 1.00 96.69 762 ALA A N 1
ATOM 6035 C CA . ALA A 1 762 ? 2.191 22.481 -19.783 1.00 96.69 762 ALA A CA 1
ATOM 6036 C C . ALA A 1 762 ? 2.319 23.876 -20.435 1.00 96.69 762 ALA A C 1
ATOM 6038 O O . ALA A 1 762 ? 3.241 24.627 -20.125 1.00 96.69 762 ALA A O 1
ATOM 6039 N N . GLN A 1 763 ? 1.340 24.288 -21.251 1.00 94.81 763 GLN A N 1
ATOM 6040 C CA . GLN A 1 763 ? 1.289 25.644 -21.823 1.00 94.81 763 GLN A CA 1
ATOM 6041 C C . GLN A 1 763 ? 1.142 26.752 -20.763 1.00 94.81 763 GLN A C 1
ATOM 6043 O O . GLN A 1 763 ? 1.772 27.803 -20.886 1.00 94.81 763 GLN A O 1
ATOM 6048 N N . LEU A 1 764 ? 0.336 26.535 -19.716 1.00 95.44 764 LEU A N 1
ATOM 6049 C CA . LEU A 1 764 ? 0.201 27.478 -18.596 1.00 95.44 764 LEU A CA 1
ATOM 6050 C C . LEU A 1 764 ? 1.491 27.582 -17.768 1.00 95.44 764 LEU A C 1
ATOM 6052 O O . LEU A 1 764 ? 1.836 28.681 -17.339 1.00 95.44 764 LEU A O 1
ATOM 6056 N N . VAL A 1 765 ? 2.215 26.472 -17.589 1.00 97.19 765 VAL A N 1
ATOM 6057 C CA . VAL A 1 765 ? 3.533 26.428 -16.934 1.00 97.19 765 VAL A CA 1
ATOM 6058 C C . VAL A 1 765 ? 4.587 27.182 -17.747 1.00 97.19 765 VAL A C 1
ATOM 6060 O O . VAL A 1 765 ? 5.335 27.973 -17.181 1.00 97.19 765 VAL A O 1
ATOM 6063 N N . CYS A 1 766 ? 4.624 27.008 -19.072 1.00 95.81 766 CYS A N 1
ATOM 6064 C CA . CYS A 1 766 ? 5.519 27.769 -19.948 1.00 95.81 766 CYS A CA 1
ATOM 6065 C C . CYS A 1 766 ? 5.232 29.280 -19.947 1.00 95.81 766 CYS A C 1
ATOM 6067 O O . CYS A 1 766 ? 6.156 30.090 -20.058 1.00 95.81 766 CYS A O 1
ATOM 6069 N N . GLY A 1 767 ? 3.957 29.666 -19.865 1.00 91.75 767 GLY A N 1
ATOM 6070 C CA . GLY A 1 767 ? 3.514 31.040 -20.089 1.00 91.75 767 GLY A CA 1
ATOM 6071 C C . GLY A 1 767 ? 3.586 31.472 -21.569 1.00 91.75 767 GLY A C 1
ATOM 6072 O O . GLY A 1 767 ? 4.036 30.705 -22.423 1.00 91.75 767 GLY A O 1
ATOM 6073 N N . PRO A 1 768 ? 3.148 32.705 -21.900 1.00 86.38 768 PRO A N 1
ATOM 6074 C CA . PRO A 1 768 ? 2.924 33.136 -23.288 1.00 86.38 768 PRO A CA 1
ATOM 6075 C C . PRO A 1 768 ? 4.143 33.021 -24.218 1.00 86.38 768 PRO A C 1
ATOM 6077 O O . PRO A 1 768 ? 3.995 32.605 -25.366 1.00 86.38 768 PRO A O 1
ATOM 6080 N N . ASP A 1 769 ? 5.334 33.336 -23.698 1.00 85.75 769 ASP A N 1
ATOM 6081 C CA . ASP A 1 769 ? 6.598 33.370 -24.450 1.00 85.75 769 ASP A CA 1
ATOM 6082 C C . ASP A 1 769 ? 7.621 32.317 -23.971 1.00 85.75 769 ASP A C 1
ATOM 6084 O O . ASP A 1 769 ? 8.799 32.404 -24.306 1.00 85.75 769 ASP A O 1
ATOM 6088 N N . GLY A 1 770 ? 7.208 31.342 -23.150 1.00 92.56 770 GLY A N 1
ATOM 6089 C CA . GLY A 1 770 ? 8.113 30.327 -22.586 1.00 92.56 770 GLY A CA 1
ATOM 6090 C C . GLY A 1 770 ? 8.915 30.768 -21.355 1.00 92.56 770 GLY A C 1
ATOM 6091 O O . GLY A 1 770 ? 9.758 30.015 -20.881 1.00 92.56 770 GLY A O 1
ATOM 6092 N N . GLN A 1 771 ? 8.633 31.946 -20.792 1.00 95.06 771 GLN A N 1
ATOM 6093 C CA . GLN A 1 771 ? 9.337 32.501 -19.623 1.00 95.06 771 GLN A CA 1
ATOM 6094 C C . GLN A 1 771 ? 9.324 31.563 -18.399 1.00 95.06 771 GLN A C 1
ATOM 6096 O O . GLN A 1 771 ? 10.299 31.502 -17.657 1.00 95.06 771 GLN A O 1
ATOM 6101 N N . GLY A 1 772 ? 8.239 30.812 -18.183 1.00 96.56 772 GLY A N 1
ATOM 6102 C CA . GLY A 1 772 ? 8.160 29.832 -17.097 1.00 96.56 772 GLY A CA 1
ATOM 6103 C C . GLY A 1 772 ? 8.975 28.565 -17.369 1.00 96.56 772 GLY A C 1
ATOM 6104 O O . GLY A 1 772 ? 9.546 28.003 -16.437 1.00 96.56 772 GLY A O 1
ATOM 6105 N N . LEU A 1 773 ? 9.114 28.162 -18.641 1.00 97.00 773 LEU A N 1
ATOM 6106 C CA . LEU A 1 773 ? 10.044 27.099 -19.033 1.00 97.00 773 LEU A CA 1
ATOM 6107 C C . LEU A 1 773 ? 11.492 27.549 -18.826 1.00 97.00 773 LEU A C 1
ATOM 6109 O O . LEU A 1 773 ? 12.284 26.771 -18.316 1.00 97.00 773 LEU A O 1
ATOM 6113 N N . ASP A 1 774 ? 11.831 28.792 -19.169 1.00 97.25 774 ASP A N 1
ATOM 6114 C CA . ASP A 1 774 ? 13.181 29.329 -18.965 1.00 97.25 774 ASP A CA 1
ATOM 6115 C C . ASP A 1 774 ? 13.595 29.296 -17.492 1.00 97.25 774 ASP A C 1
ATOM 6117 O O . ASP A 1 774 ? 14.671 28.803 -17.171 1.00 97.25 774 ASP A O 1
ATOM 6121 N N . LEU A 1 775 ? 12.709 29.729 -16.591 1.00 97.25 775 LEU A N 1
ATOM 6122 C CA . LEU A 1 775 ? 12.956 29.684 -15.148 1.00 97.25 775 LEU A CA 1
ATOM 6123 C C . LEU A 1 775 ? 13.102 28.244 -14.621 1.00 97.25 775 LEU A C 1
ATOM 6125 O O . LEU A 1 775 ? 13.948 27.993 -13.763 1.00 97.25 775 LEU A O 1
ATOM 6129 N N . LEU A 1 776 ? 12.319 27.289 -15.142 1.00 97.44 776 LEU A N 1
ATOM 6130 C CA . LEU A 1 776 ? 12.473 25.865 -14.812 1.00 97.44 776 LEU A CA 1
ATOM 6131 C C . LEU A 1 776 ? 13.772 25.273 -15.371 1.00 97.44 776 LEU A C 1
ATOM 6133 O O . LEU A 1 776 ? 14.406 24.476 -14.689 1.00 97.44 776 LEU A O 1
ATOM 6137 N N . MET A 1 777 ? 14.182 25.668 -16.578 1.00 97.38 777 MET A N 1
ATOM 6138 C CA . MET A 1 777 ? 15.431 25.247 -17.215 1.00 97.38 777 MET A CA 1
ATOM 6139 C C . MET A 1 777 ? 16.648 25.769 -16.445 1.00 97.38 777 MET A C 1
ATOM 6141 O O . MET A 1 777 ? 17.515 24.978 -16.082 1.00 97.38 777 MET A O 1
ATOM 6145 N N . ASP A 1 778 ? 16.693 27.066 -16.132 1.00 96.88 778 ASP A N 1
ATOM 6146 C CA . ASP A 1 778 ? 17.755 27.671 -15.319 1.00 96.88 778 ASP A CA 1
ATOM 6147 C C . ASP A 1 778 ? 17.859 26.994 -13.944 1.00 96.88 778 ASP A C 1
ATOM 6149 O O . ASP A 1 778 ? 18.959 26.667 -13.485 1.00 96.88 778 ASP A O 1
ATOM 6153 N N . LEU A 1 779 ? 16.721 26.721 -13.297 1.00 96.69 779 LEU A N 1
ATOM 6154 C CA . LEU A 1 779 ? 16.691 26.030 -12.012 1.00 96.69 779 LEU A CA 1
ATOM 6155 C C . LEU A 1 779 ? 17.147 24.569 -12.135 1.00 96.69 779 LEU A C 1
ATOM 6157 O O . LEU A 1 779 ? 18.015 24.150 -11.373 1.00 96.69 779 LEU A O 1
ATOM 6161 N N . ALA A 1 780 ? 16.629 23.800 -13.096 1.00 95.56 780 ALA A N 1
ATOM 6162 C CA . ALA A 1 780 ? 17.016 22.403 -13.315 1.00 95.56 780 ALA A CA 1
ATOM 6163 C C . ALA A 1 780 ? 18.517 22.266 -13.607 1.00 95.56 780 ALA A C 1
ATOM 6165 O O . ALA A 1 780 ? 19.191 21.430 -13.012 1.00 95.56 780 ALA A O 1
ATOM 6166 N N . LEU A 1 781 ? 19.061 23.116 -14.484 1.00 95.44 781 LEU A N 1
ATOM 6167 C CA . LEU A 1 781 ? 20.468 23.071 -14.886 1.00 95.44 781 LEU A CA 1
ATOM 6168 C C . LEU A 1 781 ? 21.422 23.508 -13.765 1.00 95.44 781 LEU A C 1
ATOM 6170 O O . LEU A 1 781 ? 22.521 22.963 -13.662 1.00 95.44 781 LEU A O 1
ATOM 6174 N N . SER A 1 782 ? 21.021 24.471 -12.927 1.00 94.81 782 SER A N 1
ATOM 6175 C CA . SER A 1 782 ? 21.846 24.962 -11.811 1.00 94.81 782 SER A CA 1
ATOM 6176 C C . SER A 1 782 ? 21.781 24.083 -10.559 1.00 94.81 782 SER A C 1
ATOM 6178 O O . SER A 1 782 ? 22.790 23.944 -9.870 1.00 94.81 782 SER A O 1
ATOM 6180 N N . SER A 1 783 ? 20.627 23.471 -10.273 1.00 93.62 783 SER A N 1
ATOM 6181 C CA . SER A 1 783 ? 20.427 22.581 -9.118 1.00 93.62 783 SER A CA 1
ATOM 6182 C C . SER A 1 783 ? 20.750 21.111 -9.397 1.00 93.62 783 SER A C 1
ATOM 6184 O O . SER A 1 783 ? 21.043 20.376 -8.458 1.00 93.62 783 SER A O 1
ATOM 6186 N N . ARG A 1 784 ? 20.690 20.682 -10.668 1.00 93.75 784 ARG A N 1
ATOM 6187 C CA . ARG A 1 784 ? 20.689 19.269 -11.096 1.00 93.75 784 ARG A CA 1
ATOM 6188 C C . ARG A 1 784 ? 19.573 18.420 -10.471 1.00 93.75 784 ARG A C 1
ATOM 6190 O O . ARG A 1 784 ? 19.719 17.217 -10.280 1.00 93.75 784 ARG A O 1
ATOM 6197 N N . ASP A 1 785 ? 18.436 19.045 -10.179 1.00 93.44 785 ASP A N 1
ATOM 6198 C CA . ASP A 1 785 ? 17.267 18.377 -9.610 1.00 93.44 785 ASP A CA 1
ATOM 6199 C C . ASP A 1 785 ? 16.557 17.475 -10.641 1.00 93.44 785 ASP A C 1
ATOM 6201 O O . ASP A 1 785 ? 16.014 17.949 -11.648 1.00 93.44 785 ASP A O 1
ATOM 6205 N N . LEU A 1 786 ? 16.544 16.164 -10.364 1.00 94.56 786 LEU A N 1
ATOM 6206 C CA . LEU A 1 786 ? 15.943 15.137 -11.223 1.00 94.56 786 LEU A CA 1
ATOM 6207 C C . LEU A 1 786 ? 14.426 15.304 -11.399 1.00 94.56 786 LEU A C 1
ATOM 6209 O O . LEU A 1 786 ? 13.894 15.026 -12.473 1.00 94.56 786 LEU A O 1
ATOM 6213 N N . MET A 1 787 ? 13.710 15.774 -10.376 1.00 95.38 787 MET A N 1
ATOM 6214 C CA . MET A 1 787 ? 12.263 15.968 -10.462 1.00 95.38 787 MET A CA 1
ATOM 6215 C C . MET A 1 787 ? 11.918 17.198 -11.305 1.00 95.38 787 MET A C 1
ATOM 6217 O O . MET A 1 787 ? 10.945 17.166 -12.057 1.00 95.38 787 MET A O 1
ATOM 6221 N N . ILE A 1 788 ? 12.730 18.259 -11.255 1.00 96.75 788 ILE A N 1
ATOM 6222 C CA . ILE A 1 788 ? 12.515 19.450 -12.091 1.00 96.75 788 ILE A CA 1
ATOM 6223 C C . ILE A 1 788 ? 12.815 19.145 -13.567 1.00 96.75 788 ILE A C 1
ATOM 6225 O O . ILE A 1 788 ? 12.019 19.523 -14.427 1.00 96.75 788 ILE A O 1
ATOM 6229 N N . VAL A 1 789 ? 13.882 18.401 -13.895 1.00 96.81 789 VAL A N 1
ATOM 6230 C CA . VAL A 1 789 ? 14.114 17.988 -15.297 1.00 96.81 789 VAL A CA 1
ATOM 6231 C C . VAL A 1 789 ? 13.042 17.005 -15.800 1.00 96.81 789 VAL A C 1
ATOM 6233 O O . VAL A 1 789 ? 12.636 17.104 -16.955 1.00 96.81 789 VAL A O 1
ATOM 6236 N N . LYS A 1 790 ? 12.454 16.161 -14.938 1.00 97.50 790 LYS A N 1
ATOM 6237 C CA . LYS A 1 790 ? 11.258 15.365 -15.286 1.00 97.50 790 LYS A CA 1
ATOM 6238 C C . LYS A 1 790 ? 10.031 16.234 -15.594 1.00 97.50 790 LYS A C 1
ATOM 6240 O O . LYS A 1 790 ? 9.331 15.963 -16.569 1.00 97.50 790 LYS A O 1
ATOM 6245 N N . VAL A 1 791 ? 9.783 17.310 -14.834 1.00 97.81 791 VAL A N 1
ATOM 6246 C CA . VAL A 1 791 ? 8.731 18.303 -15.164 1.00 97.81 791 VAL A CA 1
ATOM 6247 C C . VAL A 1 791 ? 8.991 18.913 -16.543 1.00 97.81 791 VAL A C 1
ATOM 6249 O O . VAL A 1 791 ? 8.077 19.009 -17.359 1.00 97.81 791 VAL A O 1
ATOM 6252 N N . VAL A 1 792 ? 10.240 19.290 -16.824 1.00 97.69 792 VAL A N 1
ATOM 6253 C CA . VAL A 1 792 ? 10.668 19.828 -18.123 1.00 97.69 792 VAL A CA 1
ATOM 6254 C C . VAL A 1 792 ? 10.439 18.812 -19.255 1.00 97.69 792 VAL A C 1
ATOM 6256 O O . VAL A 1 792 ? 9.869 19.176 -20.285 1.00 97.69 792 VAL A O 1
ATOM 6259 N N . ARG A 1 793 ? 10.779 17.533 -19.058 1.00 97.50 793 ARG A N 1
ATOM 6260 C CA . ARG A 1 793 ? 10.518 16.445 -20.015 1.00 97.50 793 ARG A CA 1
ATOM 6261 C C . ARG A 1 793 ? 9.027 16.271 -20.316 1.00 97.50 793 ARG A C 1
ATOM 6263 O O . ARG A 1 793 ? 8.649 16.177 -21.481 1.00 97.50 793 ARG A O 1
ATOM 6270 N N . ALA A 1 794 ? 8.169 16.315 -19.295 1.00 97.38 794 ALA A N 1
ATOM 6271 C CA . ALA A 1 794 ? 6.717 16.244 -19.480 1.00 97.38 794 ALA A CA 1
ATOM 6272 C C . ALA A 1 794 ? 6.167 17.411 -20.324 1.00 97.38 794 ALA A C 1
ATOM 6274 O O . ALA A 1 794 ? 5.227 17.224 -21.091 1.00 97.38 794 ALA A O 1
ATOM 6275 N N . ILE A 1 795 ? 6.773 18.603 -20.249 1.00 97.44 795 ILE A N 1
ATOM 6276 C CA . ILE A 1 795 ? 6.446 19.732 -21.139 1.00 97.44 795 ILE A CA 1
ATOM 6277 C C . ILE A 1 795 ? 6.956 19.464 -22.570 1.00 97.44 795 ILE A C 1
ATOM 6279 O O . ILE A 1 795 ? 6.248 19.763 -23.536 1.00 97.44 795 ILE A O 1
ATOM 6283 N N . ALA A 1 796 ? 8.157 18.892 -22.726 1.00 96.56 796 ALA A N 1
ATOM 6284 C CA . ALA A 1 796 ? 8.767 18.596 -24.028 1.00 96.56 796 ALA A CA 1
ATOM 6285 C C . ALA A 1 796 ? 7.960 17.586 -24.867 1.00 96.56 796 ALA A C 1
ATOM 6287 O O . ALA A 1 796 ? 7.868 17.751 -26.086 1.00 96.56 796 ALA A O 1
ATOM 6288 N N . ALA A 1 797 ? 7.311 16.607 -24.227 1.00 95.12 797 ALA A N 1
ATOM 6289 C CA . ALA A 1 797 ? 6.447 15.613 -24.876 1.00 95.12 797 ALA A CA 1
ATOM 6290 C C . ALA A 1 797 ? 5.257 16.224 -25.660 1.00 95.12 797 ALA A C 1
ATOM 6292 O O . ALA A 1 797 ? 4.721 15.608 -26.586 1.00 95.12 797 ALA A O 1
ATOM 6293 N N . HIS A 1 798 ? 4.841 17.459 -25.341 1.00 94.50 798 HIS A N 1
ATOM 6294 C CA . HIS A 1 798 ? 3.684 18.105 -25.971 1.00 94.50 798 HIS A CA 1
ATOM 6295 C C . HIS A 1 798 ? 4.003 18.792 -27.297 1.00 94.50 798 HIS A C 1
ATOM 6297 O O . HIS A 1 798 ? 4.708 19.801 -27.334 1.00 94.50 798 HIS A O 1
ATOM 6303 N N . ASP A 1 799 ? 3.357 18.340 -28.376 1.00 86.25 799 ASP A N 1
ATOM 6304 C CA . ASP A 1 799 ? 3.465 18.940 -29.714 1.00 86.25 799 ASP A CA 1
ATOM 6305 C C . ASP A 1 799 ? 3.078 20.425 -29.793 1.00 86.25 799 ASP A C 1
ATOM 6307 O O . ASP A 1 799 ? 2.040 20.859 -29.276 1.00 86.25 799 ASP A O 1
ATOM 6311 N N . GLY A 1 800 ? 3.811 21.166 -30.627 1.00 86.00 800 GLY A N 1
ATOM 6312 C CA . GLY A 1 800 ? 3.441 22.502 -31.091 1.00 86.00 800 GLY A CA 1
ATOM 6313 C C . GLY A 1 800 ? 4.277 23.610 -30.457 1.00 86.00 800 GLY A C 1
ATOM 6314 O O . GLY A 1 800 ? 5.504 23.561 -30.475 1.00 86.00 800 GLY A O 1
ATOM 6315 N N . GLN A 1 801 ? 3.614 24.652 -29.945 1.00 86.19 801 GLN A N 1
ATOM 6316 C CA . GLN A 1 801 ? 4.289 25.867 -29.469 1.00 86.19 801 GLN A CA 1
ATOM 6317 C C . GLN A 1 801 ? 5.258 25.600 -28.303 1.00 86.19 801 GLN A C 1
ATOM 6319 O O . GLN A 1 801 ? 6.310 26.229 -28.249 1.00 86.19 801 GLN A O 1
ATOM 6324 N N . THR A 1 802 ? 4.936 24.644 -27.428 1.00 90.38 802 THR A N 1
ATOM 6325 C CA . THR A 1 802 ? 5.774 24.181 -26.310 1.00 90.38 802 THR A CA 1
ATOM 6326 C C . THR A 1 802 ? 7.145 23.709 -26.785 1.00 90.38 802 THR A C 1
ATOM 6328 O O . THR A 1 802 ? 8.149 24.245 -26.325 1.00 90.38 802 THR A O 1
ATOM 6331 N N . GLN A 1 803 ? 7.223 22.807 -27.773 1.00 93.75 803 GLN A N 1
ATOM 6332 C CA . GLN A 1 803 ? 8.519 22.325 -28.275 1.00 93.75 803 GLN A CA 1
ATOM 6333 C C . GLN A 1 803 ? 9.383 23.444 -28.881 1.00 93.75 803 GLN A C 1
ATOM 6335 O O . GLN A 1 803 ? 10.602 23.435 -28.728 1.00 93.75 803 GLN A O 1
ATOM 6340 N N . ASN A 1 804 ? 8.777 24.447 -29.529 1.00 92.56 804 ASN A N 1
ATOM 6341 C CA . ASN A 1 804 ? 9.532 25.570 -30.101 1.00 92.56 804 ASN A CA 1
ATOM 6342 C C . ASN A 1 804 ? 10.271 26.399 -29.032 1.00 92.56 804 ASN A C 1
ATOM 6344 O O . ASN A 1 804 ? 11.321 26.971 -29.324 1.00 92.56 804 ASN A O 1
ATOM 6348 N N . MET A 1 805 ? 9.765 26.442 -27.794 1.00 94.38 805 MET A N 1
ATOM 6349 C CA . MET A 1 805 ? 10.410 27.150 -26.680 1.00 94.38 805 MET A CA 1
ATOM 6350 C C . MET A 1 805 ? 11.725 26.472 -26.245 1.00 94.38 805 MET A C 1
ATOM 6352 O O . MET A 1 805 ? 12.636 27.146 -25.765 1.00 94.38 805 MET A O 1
ATOM 6356 N N . PHE A 1 806 ? 11.873 25.163 -26.487 1.00 95.88 806 PHE A N 1
ATOM 6357 C CA . PHE A 1 806 ? 13.090 24.408 -26.173 1.00 95.88 806 PHE A CA 1
ATOM 6358 C C . PHE A 1 806 ? 14.260 24.667 -27.127 1.00 95.88 806 PHE A C 1
ATOM 6360 O O . PHE A 1 806 ? 15.394 24.355 -26.773 1.00 95.88 806 PHE A O 1
ATOM 6367 N N . LEU A 1 807 ? 14.044 25.237 -28.319 1.00 93.81 807 LEU A N 1
ATOM 6368 C CA . LEU A 1 807 ? 15.064 25.292 -29.383 1.00 93.81 807 LEU A CA 1
ATOM 6369 C C . LEU A 1 807 ? 16.405 25.919 -28.958 1.00 93.81 807 LEU A C 1
ATOM 6371 O O . LEU A 1 807 ? 17.455 25.491 -29.432 1.00 93.81 807 LEU A O 1
ATOM 6375 N N . LYS A 1 808 ? 16.385 26.905 -28.052 1.00 93.56 808 LYS A N 1
ATOM 6376 C CA . LYS A 1 808 ? 17.599 27.535 -27.496 1.00 93.56 808 LYS A CA 1
ATOM 6377 C C . LYS A 1 808 ? 18.301 26.695 -26.420 1.00 93.56 808 LYS A C 1
ATOM 6379 O O . LYS A 1 808 ? 19.490 26.881 -26.188 1.00 93.56 808 LYS A O 1
ATOM 6384 N N . TRP A 1 809 ? 17.571 25.783 -25.783 1.00 96.50 809 TRP A N 1
ATOM 6385 C CA . TRP A 1 809 ? 18.039 24.904 -24.711 1.00 96.50 809 TRP A CA 1
ATOM 6386 C C . TRP A 1 809 ? 18.605 23.577 -25.231 1.00 96.50 809 TRP A C 1
ATOM 6388 O O . TRP A 1 809 ? 19.478 23.004 -24.581 1.00 96.50 809 TRP A O 1
ATOM 6398 N N . VAL A 1 810 ? 18.173 23.119 -26.416 1.00 95.94 810 VAL A N 1
ATOM 6399 C CA . VAL A 1 810 ? 18.614 21.846 -27.021 1.00 95.94 810 VAL A CA 1
ATOM 6400 C C . VAL A 1 810 ? 20.139 21.669 -27.050 1.00 95.94 810 VAL A C 1
ATOM 6402 O O . VAL A 1 810 ? 20.587 20.629 -26.571 1.00 95.94 810 VAL A O 1
ATOM 6405 N N . PRO A 1 811 ? 20.963 22.632 -27.523 1.00 95.38 811 PRO A N 1
ATOM 6406 C CA . PRO A 1 811 ? 22.415 22.442 -27.541 1.00 95.38 811 PRO A CA 1
ATOM 6407 C C . PRO A 1 811 ? 22.985 22.218 -26.139 1.00 95.38 811 PRO A C 1
ATOM 6409 O O . PRO A 1 811 ? 23.883 21.400 -25.965 1.00 95.38 811 PRO A O 1
ATOM 6412 N N . LYS A 1 812 ? 22.430 22.895 -25.120 1.00 95.88 812 LYS A N 1
ATOM 6413 C CA . LYS A 1 812 ? 22.946 22.797 -23.754 1.00 95.88 812 LYS A CA 1
ATOM 6414 C C . LYS A 1 812 ? 22.555 21.498 -23.058 1.00 95.88 812 LYS A C 1
ATOM 6416 O O . LYS A 1 812 ? 23.380 20.916 -22.359 1.00 95.88 812 LYS A O 1
ATOM 6421 N N . LEU A 1 813 ? 21.323 21.039 -23.274 1.00 96.81 813 LEU A N 1
ATOM 6422 C CA . LEU A 1 813 ? 20.879 19.719 -22.824 1.00 96.81 813 LEU A CA 1
ATOM 6423 C C . LEU A 1 813 ? 21.706 18.612 -23.493 1.00 96.81 813 LEU A C 1
ATOM 6425 O O . LEU A 1 813 ? 22.106 17.669 -22.818 1.00 96.81 813 LEU A O 1
ATOM 6429 N N . LEU A 1 814 ? 22.002 18.748 -24.792 1.00 96.25 814 LEU A N 1
ATOM 6430 C CA . LEU A 1 814 ? 22.784 17.775 -25.557 1.00 96.25 814 LEU A CA 1
ATOM 6431 C C . LEU A 1 814 ? 24.243 17.702 -25.085 1.00 96.25 814 LEU A C 1
ATOM 6433 O O . LEU A 1 814 ? 24.761 16.608 -24.887 1.00 96.25 814 LEU A O 1
ATOM 6437 N N . GLU A 1 815 ? 24.888 18.850 -24.845 1.00 95.44 815 GLU A N 1
ATOM 6438 C CA . GLU A 1 815 ? 26.223 18.904 -24.229 1.00 95.44 815 GLU A CA 1
ATOM 6439 C C . GLU A 1 815 ? 26.279 18.127 -22.908 1.00 95.44 815 GLU A C 1
ATOM 6441 O O . GLU A 1 815 ? 27.226 17.380 -22.682 1.00 95.44 815 GLU A O 1
ATOM 6446 N N . ILE A 1 816 ? 25.271 18.292 -22.044 1.00 95.62 816 ILE A N 1
ATOM 6447 C CA . ILE A 1 816 ? 25.197 17.610 -20.744 1.00 95.62 816 ILE A CA 1
ATOM 6448 C C . ILE A 1 816 ? 24.943 16.112 -20.934 1.00 95.62 816 ILE A C 1
ATOM 6450 O O . ILE A 1 816 ? 25.668 15.303 -20.363 1.00 95.62 816 ILE A O 1
ATOM 6454 N N . ALA A 1 817 ? 23.977 15.737 -21.777 1.00 95.19 817 ALA A N 1
ATOM 6455 C CA . ALA A 1 817 ? 23.671 14.341 -22.085 1.00 95.19 817 ALA A CA 1
ATOM 6456 C C . ALA A 1 817 ? 24.907 13.570 -22.585 1.00 95.19 817 ALA A C 1
ATOM 6458 O O . ALA A 1 817 ? 25.175 12.462 -22.125 1.00 95.19 817 ALA A O 1
ATOM 6459 N N . MET A 1 818 ? 25.698 14.174 -23.479 1.00 94.69 818 MET A N 1
ATOM 6460 C CA . MET A 1 818 ? 26.906 13.551 -24.028 1.00 94.69 818 MET A CA 1
ATOM 6461 C C . MET A 1 818 ? 28.092 13.553 -23.052 1.00 94.69 818 MET A C 1
ATOM 6463 O O . MET A 1 818 ? 28.851 12.586 -23.031 1.00 94.69 818 MET A O 1
ATOM 6467 N N . ALA A 1 819 ? 28.273 14.617 -22.261 1.00 92.69 819 ALA A N 1
ATOM 6468 C CA . ALA A 1 819 ? 29.421 14.755 -21.360 1.00 92.69 819 ALA A CA 1
ATOM 6469 C C . ALA A 1 819 ? 29.268 13.980 -20.041 1.00 92.69 819 ALA A C 1
ATOM 6471 O O . ALA A 1 819 ? 30.247 13.427 -19.547 1.00 92.69 819 ALA A O 1
ATOM 6472 N N . ASP A 1 820 ? 28.063 13.957 -19.467 1.00 92.69 820 ASP A N 1
ATOM 6473 C CA . ASP A 1 820 ? 27.779 13.336 -18.169 1.00 92.69 820 ASP A CA 1
ATOM 6474 C C . ASP A 1 820 ? 27.097 11.953 -18.305 1.00 92.69 820 ASP A C 1
ATOM 6476 O O . ASP A 1 820 ? 27.069 11.196 -17.340 1.00 92.69 820 ASP A O 1
ATOM 6480 N N . GLY A 1 821 ? 26.573 11.580 -19.482 1.00 85.06 821 GLY A N 1
ATOM 6481 C CA . GLY A 1 821 ? 25.851 10.310 -19.684 1.00 85.06 821 GLY A CA 1
ATOM 6482 C C . GLY A 1 821 ? 26.716 9.047 -19.600 1.00 85.06 821 GLY A C 1
ATOM 6483 O O . GLY A 1 821 ? 26.198 7.966 -19.342 1.00 85.06 821 GLY A O 1
ATOM 6484 N N . LEU A 1 822 ? 28.032 9.185 -19.780 1.00 84.31 822 LEU A N 1
ATOM 6485 C CA . LEU A 1 822 ? 29.022 8.114 -19.603 1.00 84.31 822 LEU A CA 1
ATOM 6486 C C . LEU A 1 822 ? 29.844 8.273 -18.307 1.00 84.31 822 LEU A C 1
ATOM 6488 O O . LEU A 1 822 ? 30.834 7.566 -18.118 1.00 84.31 822 LEU A O 1
ATOM 6492 N N . ASP A 1 823 ? 29.476 9.217 -17.433 1.00 84.00 823 ASP A N 1
ATOM 6493 C CA . ASP A 1 823 ? 30.140 9.433 -16.145 1.00 84.00 823 ASP A CA 1
ATOM 6494 C C . ASP A 1 823 ? 29.717 8.351 -15.137 1.00 84.00 823 ASP A C 1
ATOM 6496 O O . ASP A 1 823 ? 28.545 7.990 -15.051 1.00 84.00 823 ASP A O 1
ATOM 6500 N N . SER A 1 824 ? 30.667 7.849 -14.344 1.00 80.06 824 SER A N 1
ATOM 6501 C CA . SER A 1 824 ? 30.425 6.799 -13.343 1.00 80.06 824 SER A CA 1
ATOM 6502 C C . SER A 1 824 ? 29.658 7.275 -12.099 1.00 80.06 824 SER A C 1
ATOM 6504 O O . SER A 1 824 ? 29.432 6.499 -11.175 1.00 80.06 824 SER A O 1
ATOM 6506 N N . SER A 1 825 ? 29.324 8.564 -12.006 1.00 85.12 825 SER A N 1
ATOM 6507 C CA . SER A 1 825 ? 28.497 9.124 -10.940 1.00 85.12 825 SER A CA 1
ATOM 6508 C C . SER A 1 825 ? 27.018 9.020 -11.303 1.00 85.12 825 SER A C 1
ATOM 6510 O O . SER A 1 825 ? 26.531 9.803 -12.117 1.00 85.12 825 SER A O 1
ATOM 6512 N N . GLU A 1 826 ? 26.278 8.149 -10.617 1.00 82.75 826 GLU A N 1
ATOM 6513 C CA . GLU A 1 826 ? 24.825 7.948 -10.777 1.00 82.75 826 GLU A CA 1
ATOM 6514 C C . GLU A 1 826 ? 24.020 9.262 -10.829 1.00 82.75 826 GLU A C 1
ATOM 6516 O O . GLU A 1 826 ? 23.132 9.436 -11.662 1.00 82.75 826 GLU A O 1
ATOM 6521 N N . SER A 1 827 ? 24.365 10.236 -9.981 1.00 85.50 827 SER A N 1
ATOM 6522 C CA . SER A 1 827 ? 23.715 11.556 -9.949 1.00 85.50 827 SER A CA 1
ATOM 6523 C C . SER A 1 827 ? 23.895 12.371 -11.237 1.00 85.50 827 SER A C 1
ATOM 6525 O O . SER A 1 827 ? 23.028 13.169 -11.597 1.00 85.50 827 SER A O 1
ATOM 6527 N N . LYS A 1 828 ? 25.014 12.181 -11.942 1.00 88.31 828 LYS A N 1
ATOM 6528 C CA . LYS A 1 828 ? 25.309 12.826 -13.223 1.00 88.31 828 LYS A CA 1
ATOM 6529 C C . LYS A 1 828 ? 24.687 12.056 -14.377 1.00 88.31 828 LYS A C 1
ATOM 6531 O O . LYS A 1 828 ? 24.013 12.677 -15.194 1.00 88.31 828 LYS A O 1
ATOM 6536 N N . SER A 1 829 ? 24.872 10.736 -14.419 1.00 89.38 829 SER A N 1
ATOM 6537 C CA . SER A 1 829 ? 24.341 9.886 -15.486 1.00 89.38 829 SER A CA 1
ATOM 6538 C C . SER A 1 829 ? 22.810 9.882 -15.494 1.00 89.38 829 SER A C 1
ATOM 6540 O O . SER A 1 829 ? 22.217 10.029 -16.559 1.00 89.38 829 SER A O 1
ATOM 6542 N N . SER A 1 830 ? 22.152 9.877 -14.328 1.00 91.56 830 SER A N 1
ATOM 6543 C CA . SER A 1 830 ? 20.689 10.024 -14.215 1.00 91.56 830 SER A CA 1
ATOM 6544 C C . SER A 1 830 ? 20.186 11.388 -14.698 1.00 91.56 830 SER A C 1
ATOM 6546 O O . SER A 1 830 ? 19.145 11.479 -15.348 1.00 91.56 830 SER A O 1
ATOM 6548 N N . PHE A 1 831 ? 20.921 12.472 -14.421 1.00 94.94 831 PHE A N 1
ATOM 6549 C CA . PHE A 1 831 ? 20.549 13.802 -14.913 1.00 94.94 831 PHE A CA 1
ATOM 6550 C C . PHE A 1 831 ? 20.776 13.919 -16.428 1.00 94.94 831 PHE A C 1
ATOM 6552 O O . PHE A 1 831 ? 19.936 14.461 -17.143 1.00 94.94 831 PHE A O 1
ATOM 6559 N N . ALA A 1 832 ? 21.872 13.350 -16.933 1.00 94.75 832 ALA A N 1
ATOM 6560 C CA . ALA A 1 832 ? 22.179 13.253 -18.356 1.00 94.75 832 ALA A CA 1
ATOM 6561 C C . ALA A 1 832 ? 21.156 12.400 -19.125 1.00 94.75 832 ALA A C 1
ATOM 6563 O O . ALA A 1 832 ? 20.771 12.771 -20.233 1.00 94.75 832 ALA A O 1
ATOM 6564 N N . LEU A 1 833 ? 20.669 11.312 -18.521 1.00 95.12 833 LEU A N 1
ATOM 6565 C CA . LEU A 1 833 ? 19.594 10.465 -19.035 1.00 95.12 833 LEU A CA 1
ATOM 6566 C C . LEU A 1 833 ? 18.297 11.261 -19.227 1.00 95.12 833 LEU A C 1
ATOM 6568 O O . LEU A 1 833 ? 17.706 11.212 -20.305 1.00 95.12 833 LEU A O 1
ATOM 6572 N N . GLU A 1 834 ? 17.876 12.042 -18.229 1.00 96.25 834 GLU A N 1
ATOM 6573 C CA . GLU A 1 834 ? 16.679 12.885 -18.357 1.00 96.25 834 GLU A CA 1
ATOM 6574 C C . GLU A 1 834 ? 16.893 14.080 -19.296 1.00 96.25 834 GLU A C 1
ATOM 6576 O O . GLU A 1 834 ? 15.962 14.472 -20.003 1.00 96.25 834 GLU A O 1
ATOM 6581 N N . CYS A 1 835 ? 18.112 14.628 -19.394 1.00 97.50 835 CYS A N 1
ATOM 6582 C CA . CYS A 1 835 ? 18.456 15.565 -20.466 1.00 97.50 835 CYS A CA 1
ATOM 6583 C C . CYS A 1 835 ? 18.279 14.910 -21.843 1.00 97.50 835 CYS A C 1
ATOM 6585 O O . CYS A 1 835 ? 17.608 15.486 -22.697 1.00 97.50 835 CYS A O 1
ATOM 6587 N N . MET A 1 836 ? 18.818 13.705 -22.053 1.00 96.81 836 MET A N 1
ATOM 6588 C CA . MET A 1 836 ? 18.708 12.979 -23.320 1.00 96.81 836 MET A CA 1
ATOM 6589 C C . MET A 1 836 ? 17.247 12.676 -23.667 1.00 96.81 836 MET A C 1
ATOM 6591 O O . MET A 1 836 ? 16.803 12.998 -24.769 1.00 96.81 836 MET A O 1
ATOM 6595 N N . GLY A 1 837 ? 16.479 12.154 -22.706 1.00 96.44 837 GLY A N 1
ATOM 6596 C CA . GLY A 1 837 ? 15.050 11.886 -22.859 1.00 96.44 837 GLY A CA 1
ATOM 6597 C C . GLY A 1 837 ? 14.225 13.146 -23.130 1.00 96.44 837 GLY A C 1
ATOM 6598 O O . GLY A 1 837 ? 13.345 13.126 -23.982 1.00 96.44 837 GLY A O 1
ATOM 6599 N N . THR A 1 838 ? 14.557 14.280 -22.503 1.00 97.31 838 THR A N 1
ATOM 6600 C CA . THR A 1 838 ? 13.931 15.582 -22.809 1.00 97.31 838 THR A CA 1
ATOM 6601 C C . THR A 1 838 ? 14.150 15.989 -24.265 1.00 97.31 838 THR A C 1
ATOM 6603 O O . THR A 1 838 ? 13.226 16.489 -24.903 1.00 97.31 838 THR A O 1
ATOM 6606 N N . ILE A 1 839 ? 15.357 15.793 -24.812 1.00 95.81 839 ILE A N 1
ATOM 6607 C CA . ILE A 1 839 ? 15.639 16.148 -26.210 1.00 95.81 839 ILE A CA 1
ATOM 6608 C C . ILE A 1 839 ? 14.990 15.136 -27.167 1.00 95.81 839 ILE A C 1
ATOM 6610 O O . ILE A 1 839 ? 14.517 15.537 -28.228 1.00 95.81 839 ILE A O 1
ATOM 6614 N N . ALA A 1 840 ? 14.925 13.852 -26.798 1.00 95.38 840 ALA A N 1
ATOM 6615 C CA . ALA A 1 840 ? 14.341 12.783 -27.611 1.00 95.38 840 ALA A CA 1
ATOM 6616 C C . ALA A 1 840 ? 12.874 13.054 -28.013 1.00 95.38 840 ALA A C 1
ATOM 6618 O O . ALA A 1 840 ? 12.471 12.702 -29.122 1.00 95.38 840 ALA A O 1
ATOM 6619 N N . GLU A 1 841 ? 12.108 13.762 -27.175 1.00 95.31 841 GLU A N 1
ATOM 6620 C CA . GLU A 1 841 ? 10.735 14.205 -27.476 1.00 95.31 841 GLU A CA 1
ATOM 6621 C C . GLU A 1 841 ? 10.652 15.280 -28.584 1.00 95.31 841 GLU A C 1
ATOM 6623 O O . GLU A 1 841 ? 9.622 15.437 -29.253 1.00 95.31 841 GLU A O 1
ATOM 6628 N N . LEU A 1 842 ? 11.715 16.070 -28.785 1.00 95.31 842 LEU A N 1
ATOM 6629 C CA . LEU A 1 842 ? 11.679 17.325 -29.544 1.00 95.31 842 LEU A CA 1
ATOM 6630 C C . LEU A 1 842 ? 11.765 17.102 -31.061 1.00 95.31 842 LEU A C 1
ATOM 6632 O O . LEU A 1 842 ? 12.820 17.196 -31.694 1.00 95.31 842 LEU A O 1
ATOM 6636 N N . ARG A 1 843 ? 10.598 16.915 -31.682 1.00 93.75 843 ARG A N 1
ATOM 6637 C CA . ARG A 1 843 ? 10.425 16.778 -33.140 1.00 93.75 843 ARG A CA 1
ATOM 6638 C C . ARG A 1 843 ? 10.890 18.011 -33.923 1.00 93.75 843 ARG A C 1
ATOM 6640 O O . ARG A 1 843 ? 11.304 17.883 -35.076 1.00 93.75 843 ARG A O 1
ATOM 6647 N N . VAL A 1 844 ? 10.829 19.192 -33.303 1.00 93.12 844 VAL A N 1
ATOM 6648 C CA . VAL A 1 844 ? 11.232 20.481 -33.901 1.00 93.12 844 VAL A CA 1
ATOM 6649 C C . VAL A 1 844 ? 12.740 20.753 -33.856 1.00 93.12 844 VAL A C 1
ATOM 6651 O O . VAL A 1 844 ? 13.195 21.705 -34.489 1.00 93.12 844 VAL A O 1
ATOM 6654 N N . ALA A 1 845 ? 13.525 19.967 -33.109 1.00 94.50 845 ALA A N 1
ATOM 6655 C CA . ALA A 1 845 ? 14.960 20.204 -32.978 1.00 94.50 845 ALA A CA 1
ATOM 6656 C C . ALA A 1 845 ? 15.676 20.074 -34.343 1.00 94.50 845 ALA A C 1
ATOM 6658 O O . ALA A 1 845 ? 15.302 19.223 -35.154 1.00 94.50 845 ALA A O 1
ATOM 6659 N N . PRO A 1 846 ? 16.705 20.893 -34.637 1.00 94.56 846 PRO A N 1
ATOM 6660 C CA . PRO A 1 846 ? 17.405 20.874 -35.923 1.00 94.56 846 PRO A CA 1
ATOM 6661 C C . PRO A 1 846 ? 18.412 19.712 -35.988 1.00 94.56 846 PRO A C 1
ATOM 6663 O O . PRO A 1 846 ? 19.625 19.920 -36.045 1.00 94.56 846 PRO A O 1
ATOM 6666 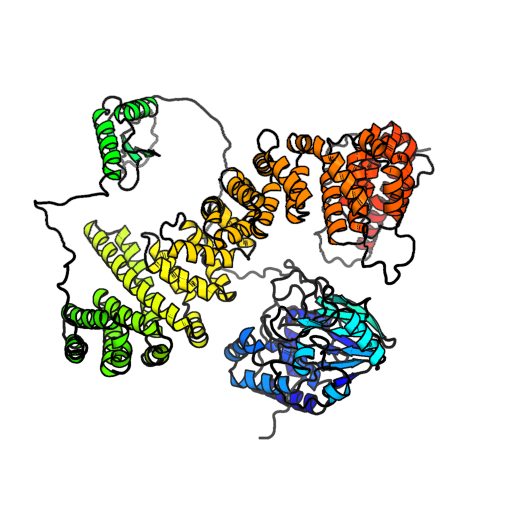N N . TRP A 1 847 ? 17.915 18.475 -35.960 1.00 96.00 847 TRP A N 1
ATOM 6667 C CA . TRP A 1 847 ? 18.702 17.259 -35.741 1.00 96.00 847 TRP A CA 1
ATOM 6668 C C . TRP A 1 847 ? 19.882 17.090 -36.701 1.00 96.00 847 TRP A C 1
ATOM 6670 O O . TRP A 1 847 ? 20.991 16.823 -36.252 1.00 96.00 847 TRP A O 1
ATOM 6680 N N . ALA A 1 848 ? 19.700 17.350 -37.999 1.00 95.00 848 ALA A N 1
ATOM 6681 C CA . ALA A 1 848 ? 20.786 17.264 -38.984 1.00 95.00 848 ALA A CA 1
ATOM 6682 C C . ALA A 1 848 ? 21.952 18.234 -38.693 1.00 95.00 848 ALA A C 1
ATOM 6684 O O . ALA A 1 848 ? 23.110 17.939 -38.988 1.00 95.00 848 ALA A O 1
ATOM 6685 N N . LYS A 1 849 ? 21.653 19.393 -38.091 1.00 95.38 849 LYS A N 1
ATOM 6686 C CA . LYS A 1 849 ? 22.655 20.369 -37.651 1.00 95.38 849 LYS A CA 1
ATOM 6687 C C . LYS A 1 849 ? 23.359 19.881 -36.381 1.00 95.38 849 LYS A C 1
ATOM 6689 O O . LYS A 1 849 ? 24.584 19.896 -36.329 1.00 95.38 849 LYS A O 1
ATOM 6694 N N . LEU A 1 850 ? 22.590 19.403 -35.399 1.00 95.38 850 LEU A N 1
ATOM 6695 C CA . LEU A 1 850 ? 23.094 18.926 -34.104 1.00 95.38 850 LEU A CA 1
ATOM 6696 C C . LEU A 1 850 ? 24.019 17.711 -34.254 1.00 95.38 850 LEU A C 1
ATOM 6698 O O . LEU A 1 850 ? 25.139 17.742 -33.746 1.00 95.38 850 LEU A O 1
ATOM 6702 N N . LEU A 1 851 ? 23.600 16.704 -35.033 1.00 95.19 851 LEU A N 1
ATOM 6703 C CA . LEU A 1 851 ? 24.389 15.505 -35.345 1.00 95.19 851 LEU A CA 1
ATOM 6704 C C . LEU A 1 851 ? 25.783 15.859 -35.887 1.00 95.19 851 LEU A C 1
ATOM 6706 O O . LEU A 1 851 ? 26.773 15.216 -35.533 1.00 95.19 851 LEU A O 1
ATOM 6710 N N . LYS A 1 852 ? 25.858 16.907 -36.721 1.00 92.75 852 LYS A N 1
ATOM 6711 C CA . LYS A 1 852 ? 27.091 17.391 -37.348 1.00 92.75 852 LYS A CA 1
ATOM 6712 C C . LYS A 1 852 ? 27.942 18.260 -36.421 1.00 92.75 852 LYS A C 1
ATOM 6714 O O . LYS A 1 852 ? 29.153 18.076 -36.382 1.00 92.75 852 LYS A O 1
ATOM 6719 N N . GLU A 1 853 ? 27.347 19.220 -35.713 1.00 93.94 853 GLU A N 1
ATOM 6720 C CA . GLU A 1 853 ? 28.094 20.159 -34.860 1.00 93.94 853 GLU A CA 1
ATOM 6721 C C . GLU A 1 853 ? 28.660 19.468 -33.611 1.00 93.94 853 GLU A C 1
ATOM 6723 O O . GLU A 1 853 ? 29.829 19.663 -33.277 1.00 93.94 853 GLU A O 1
ATOM 6728 N N . HIS A 1 854 ? 27.880 18.590 -32.977 1.00 93.00 854 HIS A N 1
ATOM 6729 C CA . HIS A 1 854 ? 28.281 17.880 -31.759 1.00 93.00 854 HIS A CA 1
ATOM 6730 C C . HIS A 1 854 ? 28.990 16.541 -32.025 1.00 93.00 854 HIS A C 1
ATOM 6732 O O . HIS A 1 854 ? 29.355 15.859 -31.076 1.00 93.00 854 HIS A O 1
ATOM 6738 N N . HIS A 1 855 ? 29.220 16.166 -33.293 1.00 92.06 855 HIS A N 1
ATOM 6739 C CA . HIS A 1 855 ? 29.862 14.898 -33.676 1.00 92.06 855 HIS A CA 1
ATOM 6740 C C . HIS A 1 855 ? 29.168 13.674 -33.042 1.00 92.06 855 HIS A C 1
ATOM 6742 O O . HIS A 1 855 ? 29.816 12.770 -32.520 1.00 92.06 855 HIS A O 1
ATOM 6748 N N . MET A 1 856 ? 27.831 13.652 -33.076 1.00 94.62 856 MET A N 1
ATOM 6749 C CA . MET A 1 856 ? 27.040 12.668 -32.326 1.00 94.62 856 MET A CA 1
ATOM 6750 C C . MET A 1 856 ? 27.200 11.236 -32.843 1.00 94.62 856 MET A C 1
ATOM 6752 O O . MET A 1 856 ? 27.173 10.315 -32.040 1.00 94.62 856 MET A O 1
ATOM 6756 N N . ILE A 1 857 ? 27.372 11.027 -34.155 1.00 95.25 857 ILE A N 1
ATOM 6757 C CA . ILE A 1 857 ? 27.356 9.678 -34.752 1.00 95.25 857 ILE A CA 1
ATOM 6758 C C . ILE A 1 857 ? 28.444 8.751 -34.160 1.00 95.25 857 ILE A C 1
ATOM 6760 O O . ILE A 1 857 ? 28.075 7.667 -33.716 1.00 95.25 857 ILE A O 1
ATOM 6764 N N . PRO A 1 858 ? 29.732 9.149 -34.046 1.00 93.69 858 PRO A N 1
ATOM 6765 C CA . PRO A 1 858 ? 30.734 8.356 -33.324 1.00 93.69 858 PRO A CA 1
ATOM 6766 C C . PRO A 1 858 ? 30.374 8.053 -31.862 1.00 93.69 858 PRO A C 1
ATOM 6768 O O . PRO A 1 858 ? 30.555 6.925 -31.420 1.00 93.69 858 PRO A O 1
ATOM 6771 N N . TRP A 1 859 ? 29.835 9.030 -31.124 1.00 93.06 859 TRP A N 1
ATOM 6772 C CA . TRP A 1 859 ? 29.447 8.854 -29.716 1.00 93.06 859 TRP A CA 1
ATOM 6773 C C . TRP A 1 859 ? 28.257 7.895 -29.558 1.00 93.06 859 TRP A C 1
ATOM 6775 O O . TRP A 1 859 ? 28.277 7.020 -28.698 1.00 93.06 859 TRP A O 1
ATOM 6785 N N . MET A 1 860 ? 27.250 8.002 -30.431 1.00 94.56 860 MET A N 1
ATOM 6786 C CA . MET A 1 860 ? 26.127 7.060 -30.496 1.00 94.56 860 MET A CA 1
ATOM 6787 C C . MET A 1 860 ? 26.621 5.652 -30.837 1.00 94.56 860 MET A C 1
ATOM 6789 O O . MET A 1 860 ? 26.159 4.687 -30.239 1.00 94.56 860 MET A O 1
ATOM 6793 N N . GLN A 1 861 ? 27.572 5.528 -31.767 1.00 91.62 861 GLN A N 1
ATOM 6794 C CA . GLN A 1 861 ? 28.158 4.242 -32.132 1.00 91.62 861 GLN A CA 1
ATOM 6795 C C . GLN A 1 861 ? 28.904 3.602 -30.950 1.00 91.62 861 GLN A C 1
ATOM 6797 O O . GLN A 1 861 ? 28.676 2.432 -30.669 1.00 91.62 861 GLN A O 1
ATOM 6802 N N . GLU A 1 862 ? 29.735 4.362 -30.231 1.00 88.94 862 GLU A N 1
ATOM 6803 C CA . GLU A 1 862 ? 30.439 3.886 -29.030 1.00 88.94 862 GLU A CA 1
ATOM 6804 C C . GLU A 1 862 ? 29.462 3.456 -27.923 1.00 88.94 862 GLU A C 1
ATOM 6806 O O . GLU A 1 862 ? 29.603 2.373 -27.358 1.00 88.94 862 GLU A O 1
ATOM 6811 N N . LEU A 1 863 ? 28.439 4.271 -27.643 1.00 89.88 863 LEU A N 1
ATOM 6812 C CA . LEU A 1 863 ? 27.429 3.987 -26.621 1.00 89.88 863 LEU A CA 1
ATOM 6813 C C . LEU A 1 863 ? 26.605 2.730 -26.944 1.00 89.88 863 LEU A C 1
ATOM 6815 O O . LEU A 1 863 ? 26.398 1.901 -26.062 1.00 89.88 863 LEU A O 1
ATOM 6819 N N . LEU A 1 864 ? 26.122 2.593 -28.183 1.00 90.25 864 LEU A N 1
ATOM 6820 C CA . LEU A 1 864 ? 25.242 1.493 -28.602 1.00 90.25 864 LEU A CA 1
ATOM 6821 C C . LEU A 1 864 ? 25.993 0.171 -28.844 1.00 90.25 864 LEU A C 1
ATOM 6823 O O . LEU A 1 864 ? 25.361 -0.878 -28.881 1.00 90.25 864 LEU A O 1
ATOM 6827 N N . GLN A 1 865 ? 27.321 0.205 -29.007 1.00 85.00 865 GLN A N 1
ATOM 6828 C CA . GLN A 1 865 ? 28.167 -0.993 -29.133 1.00 85.00 865 GLN A CA 1
ATOM 6829 C C . GLN A 1 865 ? 28.759 -1.458 -27.788 1.00 85.00 865 GLN A C 1
ATOM 6831 O O . GLN A 1 865 ? 29.432 -2.487 -27.725 1.00 85.00 865 GLN A O 1
ATOM 6836 N N . TYR A 1 866 ? 28.519 -0.723 -26.701 1.00 68.75 866 TYR A N 1
ATOM 6837 C CA . TYR A 1 866 ? 28.973 -1.084 -25.361 1.00 68.75 866 TYR A CA 1
ATOM 6838 C C . TYR A 1 866 ? 28.012 -2.092 -24.708 1.00 68.75 866 TYR A C 1
ATOM 6840 O O . TYR A 1 866 ? 27.148 -1.680 -23.943 1.00 68.75 866 TYR A O 1
ATOM 6848 N N . GLU A 1 867 ? 28.143 -3.379 -25.066 1.00 62.00 867 GLU A N 1
ATOM 6849 C CA . GLU A 1 867 ? 27.804 -4.591 -24.273 1.00 62.00 867 GLU A CA 1
ATOM 6850 C C . GLU A 1 867 ? 27.925 -5.870 -25.146 1.00 62.00 867 GLU A C 1
ATOM 6852 O O . GLU A 1 867 ? 26.949 -6.553 -25.445 1.00 62.00 867 GLU A O 1
ATOM 6857 N N . PHE A 1 868 ? 29.150 -6.203 -25.579 1.00 52.75 868 PHE A N 1
ATOM 6858 C CA . PHE A 1 868 ? 29.457 -7.452 -26.311 1.00 52.75 868 PHE A CA 1
ATOM 6859 C C . PHE A 1 868 ? 30.446 -8.382 -25.573 1.00 52.75 868 PHE A C 1
ATOM 6861 O O . PHE A 1 868 ? 30.948 -9.340 -26.158 1.00 52.75 868 PHE A O 1
ATOM 6868 N N . GLU A 1 869 ? 30.725 -8.121 -24.294 1.00 39.41 869 GLU A N 1
ATOM 6869 C CA . GLU A 1 869 ? 31.488 -9.016 -23.411 1.00 39.41 869 GLU A CA 1
ATOM 6870 C C . GLU A 1 869 ? 30.584 -9.502 -22.268 1.00 39.41 869 GLU A C 1
ATOM 6872 O O . GLU A 1 869 ? 29.671 -8.789 -21.850 1.00 39.41 869 GLU A O 1
ATOM 6877 N N . GLU A 1 870 ? 30.816 -10.727 -21.780 1.00 38.88 870 GLU A N 1
ATOM 6878 C CA . GLU A 1 870 ? 30.029 -11.325 -20.691 1.00 38.88 870 GLU A CA 1
ATOM 6879 C C . GLU A 1 870 ? 30.001 -10.413 -19.446 1.00 38.88 870 GLU A C 1
ATOM 6881 O O . GLU A 1 870 ? 31.013 -9.774 -19.136 1.00 38.88 870 GLU A O 1
ATOM 6886 N N . PRO A 1 871 ? 28.881 -10.357 -18.695 1.00 41.50 871 PRO A N 1
ATOM 6887 C CA . PRO A 1 871 ? 28.730 -9.454 -17.557 1.00 41.50 871 PRO A CA 1
ATOM 6888 C C . PRO A 1 871 ? 29.655 -9.839 -16.392 1.00 41.50 871 PRO A C 1
ATOM 6890 O O . PRO A 1 871 ? 29.283 -10.559 -15.464 1.00 41.50 871 PRO A O 1
ATOM 6893 N N . GLY A 1 872 ? 30.877 -9.309 -16.427 1.00 42.47 872 GLY A N 1
ATOM 6894 C CA . GLY A 1 872 ? 31.808 -9.321 -15.309 1.00 42.47 872 GLY A CA 1
ATOM 6895 C C . GLY A 1 872 ? 31.279 -8.506 -14.126 1.00 42.47 872 GLY A C 1
ATOM 6896 O O . GLY A 1 872 ? 30.493 -7.569 -14.276 1.00 42.47 872 GLY A O 1
ATOM 6897 N N . GLU A 1 873 ? 31.762 -8.827 -12.926 1.00 38.34 873 GLU A N 1
ATOM 6898 C CA . GLU A 1 873 ? 31.214 -8.373 -11.636 1.00 38.34 873 GLU A CA 1
ATOM 6899 C C . GLU A 1 873 ? 31.215 -6.848 -11.372 1.00 38.34 873 GLU A C 1
ATOM 6901 O O . GLU A 1 873 ? 30.790 -6.414 -10.303 1.00 38.34 873 GLU A O 1
ATOM 6906 N N . GLN A 1 874 ? 31.699 -6.037 -12.316 1.00 38.97 874 GLN A N 1
ATOM 6907 C CA . GLN A 1 874 ? 31.789 -4.573 -12.249 1.00 38.97 874 GLN A CA 1
ATOM 6908 C C . GLN A 1 874 ? 30.781 -3.842 -13.162 1.00 38.97 874 GLN A C 1
ATOM 6910 O O . GLN A 1 874 ? 30.698 -2.618 -13.101 1.00 38.97 874 GLN A O 1
ATOM 6915 N N . SER A 1 875 ? 29.991 -4.562 -13.971 1.00 44.88 875 SER A N 1
ATOM 6916 C CA . SER A 1 875 ? 29.011 -3.976 -14.908 1.00 44.88 875 SER A CA 1
ATOM 6917 C C . SER A 1 875 ? 27.810 -3.302 -14.215 1.00 44.88 875 SER A C 1
ATOM 6919 O O . SER A 1 875 ? 27.357 -2.254 -14.667 1.00 44.88 875 SER A O 1
ATOM 6921 N N . VAL A 1 876 ? 27.349 -3.821 -13.068 1.00 44.59 876 VAL A N 1
ATOM 6922 C CA . VAL A 1 876 ? 26.086 -3.400 -12.412 1.00 44.59 876 VAL A CA 1
ATOM 6923 C C . VAL A 1 876 ? 26.063 -1.921 -11.976 1.00 44.59 876 VAL A C 1
ATOM 6925 O O . VAL A 1 876 ? 24.993 -1.336 -11.867 1.00 44.59 876 VAL A O 1
ATOM 6928 N N . MET A 1 877 ? 27.221 -1.285 -11.755 1.00 42.12 877 MET A N 1
ATOM 6929 C CA . MET A 1 877 ? 27.298 0.146 -11.402 1.00 42.12 877 MET A CA 1
ATOM 6930 C C . MET A 1 877 ? 27.270 1.103 -12.608 1.00 42.12 877 MET A C 1
ATOM 6932 O O . MET A 1 877 ? 27.243 2.312 -12.410 1.00 42.12 877 MET A O 1
ATOM 6936 N N . ASN A 1 878 ? 27.297 0.591 -13.842 1.00 53.91 878 ASN A N 1
ATOM 6937 C CA . ASN A 1 878 ? 27.292 1.387 -15.073 1.00 53.91 878 ASN A CA 1
ATOM 6938 C C . ASN A 1 878 ? 26.324 0.788 -16.109 1.00 53.91 878 ASN A C 1
ATOM 6940 O O . ASN A 1 878 ? 26.706 0.619 -17.267 1.00 53.91 878 ASN A O 1
ATOM 6944 N N . ASP A 1 879 ? 25.090 0.461 -15.712 1.00 69.06 879 ASP A N 1
ATOM 6945 C CA . ASP A 1 879 ? 24.056 0.065 -16.674 1.00 69.06 879 ASP A CA 1
ATOM 6946 C C . ASP A 1 879 ? 23.798 1.215 -17.664 1.00 69.06 879 ASP A C 1
ATOM 6948 O O . ASP A 1 879 ? 23.286 2.281 -17.307 1.00 69.06 879 ASP A O 1
ATOM 6952 N N . ARG A 1 880 ? 24.204 1.010 -18.922 1.00 79.81 880 ARG A N 1
ATOM 6953 C CA . ARG A 1 880 ? 24.046 2.001 -19.994 1.00 79.81 880 ARG A CA 1
ATOM 6954 C C . ARG A 1 880 ? 22.741 1.832 -20.761 1.00 79.81 880 ARG A C 1
ATOM 6956 O O . ARG A 1 880 ? 22.414 2.725 -21.548 1.00 79.81 880 ARG A O 1
ATOM 6963 N N . LYS A 1 881 ? 21.974 0.760 -20.530 1.00 86.19 881 LYS A N 1
ATOM 6964 C CA . LYS A 1 881 ? 20.746 0.452 -21.278 1.00 86.19 881 LYS A CA 1
ATOM 6965 C C . LYS A 1 881 ? 19.700 1.560 -21.213 1.00 86.19 881 LYS A C 1
ATOM 6967 O O . LYS A 1 881 ? 19.188 1.914 -22.276 1.00 86.19 881 LYS A O 1
ATOM 6972 N N . PRO A 1 882 ? 19.433 2.220 -20.066 1.00 90.31 882 PRO A N 1
ATOM 6973 C CA . PRO A 1 882 ? 18.503 3.345 -20.039 1.00 90.31 882 PRO A CA 1
ATOM 6974 C C . PRO A 1 882 ? 18.913 4.470 -21.001 1.00 90.31 882 PRO A C 1
ATOM 6976 O O . PRO A 1 882 ? 18.066 5.032 -21.697 1.00 90.31 882 PRO A O 1
ATOM 6979 N N . LEU A 1 883 ? 20.214 4.779 -21.095 1.00 91.56 883 LEU A N 1
ATOM 6980 C CA . LEU A 1 883 ? 20.723 5.825 -21.987 1.00 91.56 883 LEU A CA 1
ATOM 6981 C C . LEU A 1 883 ? 20.765 5.367 -23.451 1.00 91.56 883 LEU A C 1
ATOM 6983 O O . LEU A 1 883 ? 20.397 6.145 -24.331 1.00 91.56 883 LEU A O 1
ATOM 6987 N N . GLN A 1 884 ? 21.155 4.116 -23.713 1.00 92.44 884 GLN A N 1
ATOM 6988 C CA . GLN A 1 884 ? 21.070 3.497 -25.041 1.00 92.44 884 GLN A CA 1
ATOM 6989 C C . GLN A 1 884 ? 19.634 3.576 -25.576 1.00 92.44 884 GLN A C 1
ATOM 6991 O O . GLN A 1 884 ? 19.434 4.061 -26.689 1.00 92.44 884 GLN A O 1
ATOM 6996 N N . LEU A 1 885 ? 18.632 3.224 -24.762 1.00 93.12 885 LEU A N 1
ATOM 6997 C CA . LEU A 1 885 ? 17.218 3.312 -25.125 1.00 93.12 885 LEU A CA 1
ATOM 6998 C C . LEU A 1 885 ? 16.795 4.753 -25.448 1.00 93.12 885 LEU A C 1
ATOM 7000 O O . LEU A 1 885 ? 16.188 4.991 -26.490 1.00 93.12 885 LEU A O 1
ATOM 7004 N N . GLN A 1 886 ? 17.168 5.747 -24.628 1.00 95.38 886 GLN A N 1
ATOM 7005 C CA . GLN A 1 886 ? 16.873 7.155 -24.949 1.00 95.38 886 GLN A CA 1
ATOM 7006 C C . GLN A 1 886 ? 17.563 7.632 -26.240 1.00 95.38 886 GLN A C 1
ATOM 7008 O O . GLN A 1 886 ? 17.011 8.467 -26.958 1.00 95.38 886 GLN A O 1
ATOM 7013 N N . VAL A 1 887 ? 18.735 7.089 -26.582 1.00 96.25 887 VAL A N 1
ATOM 7014 C CA . VAL A 1 887 ? 19.420 7.371 -27.854 1.00 96.25 887 VAL A CA 1
ATOM 7015 C C . VAL A 1 887 ? 18.756 6.660 -29.041 1.00 96.25 887 VAL A C 1
ATOM 7017 O O . VAL A 1 887 ? 18.687 7.250 -30.122 1.00 96.25 887 VAL A O 1
ATOM 7020 N N . VAL A 1 888 ? 18.185 5.465 -28.862 1.00 96.62 888 VAL A N 1
ATOM 7021 C CA . VAL A 1 888 ? 17.332 4.802 -29.870 1.00 96.62 888 VAL A CA 1
ATOM 7022 C C . VAL A 1 888 ? 16.046 5.607 -30.103 1.00 96.62 888 VAL A C 1
ATOM 7024 O O . VAL A 1 888 ? 15.762 5.968 -31.246 1.00 96.62 888 VAL A O 1
ATOM 7027 N N . ILE A 1 889 ? 15.325 5.995 -29.043 1.00 96.56 889 ILE A N 1
ATOM 7028 C CA . ILE A 1 889 ? 14.117 6.841 -29.130 1.00 96.56 889 ILE A CA 1
ATOM 7029 C C . ILE A 1 889 ? 14.439 8.158 -29.855 1.00 96.56 889 ILE A C 1
ATOM 7031 O O . ILE A 1 889 ? 13.754 8.549 -30.805 1.00 96.56 889 ILE A O 1
ATOM 7035 N N . ALA A 1 890 ? 15.536 8.823 -29.475 1.00 97.00 890 ALA A N 1
ATOM 7036 C CA . ALA A 1 890 ? 15.985 10.038 -30.145 1.00 97.00 890 ALA A CA 1
ATOM 7037 C C . ALA A 1 890 ? 16.345 9.796 -31.619 1.00 97.00 890 ALA A C 1
ATOM 7039 O O . ALA A 1 890 ? 16.013 10.633 -32.455 1.00 97.00 890 ALA A O 1
ATOM 7040 N N . SER A 1 891 ? 16.950 8.654 -31.962 1.00 97.88 891 SER A N 1
ATOM 7041 C CA . SER A 1 891 ? 17.210 8.257 -33.355 1.00 97.88 891 SER A CA 1
ATOM 7042 C C . SER A 1 891 ? 15.911 8.107 -34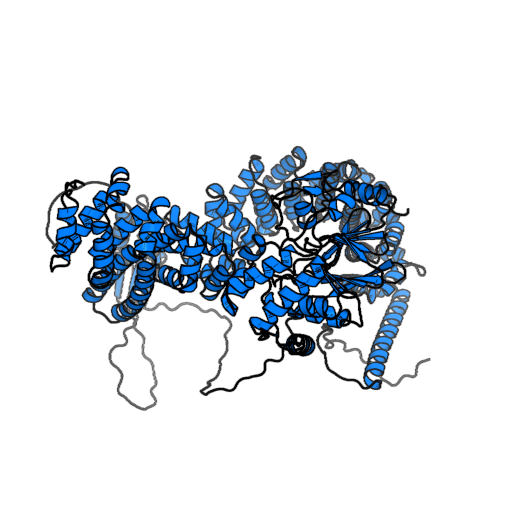.151 1.00 97.88 891 SER A C 1
ATOM 7044 O O . SER A 1 891 ? 15.847 8.537 -35.303 1.00 97.88 891 SER A O 1
ATOM 7046 N N . GLY A 1 892 ? 14.844 7.595 -33.529 1.00 96.81 892 GLY A N 1
ATOM 7047 C CA . GLY A 1 892 ? 13.506 7.522 -34.119 1.00 96.81 892 GLY A CA 1
ATOM 7048 C C . GLY A 1 892 ? 12.922 8.910 -34.388 1.00 96.81 892 GLY A C 1
ATOM 7049 O O . GLY A 1 892 ? 12.412 9.174 -35.479 1.00 96.81 892 GLY A O 1
ATOM 7050 N N . THR A 1 893 ? 13.069 9.844 -33.442 1.00 95.88 893 THR A N 1
ATOM 7051 C CA . THR A 1 893 ? 12.675 11.252 -33.621 1.00 95.88 893 THR A CA 1
ATOM 7052 C C . THR A 1 893 ? 13.509 11.962 -34.696 1.00 95.88 893 THR A C 1
ATOM 7054 O O . THR A 1 893 ? 12.939 12.654 -35.545 1.00 95.88 893 THR A O 1
ATOM 7057 N N . MET A 1 894 ? 14.831 11.763 -34.719 1.00 97.19 894 MET A N 1
ATOM 7058 C CA . MET A 1 894 ? 15.747 12.281 -35.745 1.00 97.19 894 MET A CA 1
ATOM 7059 C C . MET A 1 894 ? 15.361 11.778 -37.140 1.00 97.19 894 MET A C 1
ATOM 7061 O O . MET A 1 894 ? 15.254 12.575 -38.073 1.00 97.19 894 MET A O 1
ATOM 7065 N N . ALA A 1 895 ? 15.097 10.475 -37.283 1.00 96.81 895 ALA A N 1
ATOM 7066 C CA . ALA A 1 895 ? 14.764 9.825 -38.549 1.00 96.81 895 ALA A CA 1
ATOM 7067 C C . ALA A 1 895 ? 13.492 10.385 -39.215 1.00 96.81 895 ALA A C 1
ATOM 7069 O O . ALA A 1 895 ? 13.304 10.219 -40.415 1.00 96.81 895 ALA A O 1
ATOM 7070 N N . ARG A 1 896 ? 12.648 11.137 -38.496 1.00 94.62 896 ARG A N 1
ATOM 7071 C CA . ARG A 1 896 ? 11.506 11.869 -39.081 1.00 94.62 896 ARG A CA 1
ATOM 7072 C C . ARG A 1 896 ? 11.932 12.998 -40.032 1.00 94.62 896 ARG A C 1
ATOM 7074 O O . ARG A 1 896 ? 11.127 13.428 -40.855 1.00 94.62 896 ARG A O 1
ATOM 7081 N N . GLN A 1 897 ? 13.169 13.494 -39.930 1.00 95.12 897 GLN A N 1
ATOM 7082 C CA . GLN A 1 897 ? 13.728 14.544 -40.788 1.00 95.12 897 GLN A CA 1
ATOM 7083 C C . GLN A 1 897 ? 14.725 13.935 -41.788 1.00 95.12 897 GLN A C 1
ATOM 7085 O O . GLN A 1 897 ? 15.740 13.383 -41.372 1.00 95.12 897 GLN A O 1
ATOM 7090 N N . LEU A 1 898 ? 14.494 14.089 -43.099 1.00 94.62 898 LEU A N 1
ATOM 7091 C CA . LEU A 1 898 ? 15.299 13.443 -44.157 1.00 94.62 898 LEU A CA 1
ATOM 7092 C C . LEU A 1 898 ? 16.819 13.670 -44.018 1.00 94.62 898 LEU A C 1
ATOM 7094 O O . LEU A 1 898 ? 17.599 12.727 -44.110 1.00 94.62 898 LEU A O 1
ATOM 7098 N N . GLU A 1 899 ? 17.259 14.904 -43.757 1.00 95.25 899 GLU A N 1
ATOM 7099 C CA . GLU A 1 899 ? 18.695 15.220 -43.635 1.00 95.25 899 GLU A CA 1
ATOM 7100 C C . GLU A 1 899 ? 19.346 14.608 -42.378 1.00 95.25 899 GLU A C 1
ATOM 7102 O O . GLU A 1 899 ? 20.538 14.291 -42.373 1.00 95.25 899 GLU A O 1
ATOM 7107 N N . ALA A 1 900 ? 18.568 14.407 -41.309 1.00 96.31 900 ALA A N 1
ATOM 7108 C CA . ALA A 1 900 ? 19.032 13.715 -40.110 1.00 96.31 900 ALA A CA 1
ATOM 7109 C C . ALA A 1 900 ? 19.029 12.195 -40.331 1.00 96.31 900 ALA A C 1
ATOM 7111 O O . ALA A 1 900 ? 20.016 11.537 -40.021 1.00 96.31 900 ALA A O 1
ATOM 7112 N N . ALA A 1 901 ? 17.990 11.657 -40.976 1.00 95.69 901 ALA A N 1
ATOM 7113 C CA . ALA A 1 901 ? 17.907 10.261 -41.401 1.00 95.69 901 ALA A CA 1
ATOM 7114 C C . ALA A 1 901 ? 19.097 9.847 -42.293 1.00 95.69 901 ALA A C 1
ATOM 7116 O O . ALA A 1 901 ? 19.714 8.811 -42.054 1.00 95.69 901 ALA A O 1
ATOM 7117 N N . ARG A 1 902 ? 19.515 10.701 -43.244 1.00 94.25 902 ARG A N 1
ATOM 7118 C CA . ARG A 1 902 ? 20.756 10.509 -44.026 1.00 94.25 902 ARG A CA 1
ATOM 7119 C C . ARG A 1 902 ? 22.012 10.412 -43.153 1.00 94.25 902 ARG A C 1
ATOM 7121 O O . ARG A 1 902 ? 22.927 9.663 -43.482 1.00 94.25 902 ARG A O 1
ATOM 7128 N N . SER A 1 903 ? 22.062 11.162 -42.054 1.00 95.12 903 SER A N 1
ATOM 7129 C CA . SER A 1 903 ? 23.195 11.154 -41.118 1.00 95.12 903 SER A CA 1
ATOM 7130 C C . SER A 1 903 ? 23.215 9.916 -40.211 1.00 95.12 903 SER A C 1
ATOM 7132 O O . SER A 1 903 ? 24.282 9.568 -39.718 1.00 95.12 903 SER A O 1
ATOM 7134 N N . LEU A 1 904 ? 22.079 9.227 -40.030 1.00 95.06 904 LEU A N 1
ATOM 7135 C CA . LEU A 1 904 ? 21.965 7.982 -39.254 1.00 95.06 904 LEU A CA 1
ATOM 7136 C C . LEU A 1 904 ? 22.364 6.718 -40.035 1.00 95.06 904 LEU A C 1
ATOM 7138 O O . LEU A 1 904 ? 22.554 5.675 -39.418 1.00 95.06 904 LEU A O 1
ATOM 7142 N N . ILE A 1 905 ? 22.538 6.791 -41.362 1.00 90.81 905 ILE A N 1
ATOM 7143 C CA . ILE A 1 905 ? 22.938 5.643 -42.206 1.00 90.81 905 ILE A CA 1
ATOM 7144 C C . ILE A 1 905 ? 24.141 4.848 -41.641 1.00 90.81 905 ILE A C 1
ATOM 7146 O O . ILE A 1 905 ? 24.078 3.621 -41.671 1.00 90.81 905 ILE A O 1
ATOM 7150 N N . PRO A 1 906 ? 25.216 5.464 -41.099 1.00 92.12 906 PRO A N 1
ATOM 7151 C CA . PRO A 1 906 ? 26.350 4.718 -40.540 1.00 92.12 906 PRO A CA 1
ATOM 7152 C C . PRO A 1 906 ? 26.023 3.866 -39.302 1.00 92.12 906 PRO A C 1
ATOM 7154 O O . PRO A 1 906 ? 26.845 3.046 -38.914 1.00 92.12 906 PRO A O 1
ATOM 7157 N N . LEU A 1 907 ? 24.857 4.061 -38.674 1.00 92.88 907 LEU A N 1
ATOM 7158 C CA . LEU A 1 907 ? 24.418 3.323 -37.487 1.00 92.88 907 LEU A CA 1
ATOM 7159 C C . LEU A 1 907 ? 23.479 2.150 -37.809 1.00 92.88 907 LEU A C 1
ATOM 7161 O O . LEU A 1 907 ? 23.113 1.428 -36.889 1.00 92.88 907 LEU A O 1
ATOM 7165 N N . ILE A 1 908 ? 23.094 1.933 -39.076 1.00 89.25 908 ILE A N 1
ATOM 7166 C CA . ILE A 1 908 ? 22.144 0.869 -39.465 1.00 89.25 908 ILE A CA 1
ATOM 7167 C C . ILE A 1 908 ? 22.609 -0.505 -38.967 1.00 89.25 908 ILE A C 1
ATOM 7169 O O . ILE A 1 908 ? 21.837 -1.200 -38.314 1.00 89.25 908 ILE A O 1
ATOM 7173 N N . ASP A 1 909 ? 23.871 -0.866 -39.208 1.00 87.50 909 ASP A N 1
ATOM 7174 C CA . ASP A 1 909 ? 24.414 -2.165 -38.792 1.00 87.50 909 ASP A CA 1
ATOM 7175 C C . ASP A 1 909 ? 24.453 -2.298 -37.258 1.00 87.50 909 ASP A C 1
ATOM 7177 O O . ASP A 1 909 ? 24.170 -3.366 -36.721 1.00 87.50 909 ASP A O 1
ATOM 7181 N N . THR A 1 910 ? 24.710 -1.197 -36.540 1.00 90.94 910 THR A N 1
ATOM 7182 C CA . THR A 1 910 ? 24.636 -1.139 -35.070 1.00 90.94 910 THR A CA 1
ATOM 7183 C C . THR A 1 910 ? 23.203 -1.329 -34.568 1.00 90.94 910 THR A C 1
ATOM 7185 O O . THR A 1 910 ? 22.994 -2.072 -33.616 1.00 90.94 910 THR A O 1
ATOM 7188 N N . PHE A 1 911 ? 22.204 -0.712 -35.208 1.00 91.88 911 PHE A N 1
ATOM 7189 C CA . PHE A 1 911 ? 20.793 -0.905 -34.852 1.00 91.88 911 PHE A CA 1
ATOM 7190 C C . PHE A 1 911 ? 20.310 -2.332 -35.148 1.00 91.88 911 PHE A C 1
ATOM 7192 O O . PHE A 1 911 ? 19.523 -2.869 -34.375 1.00 91.88 911 PHE A O 1
ATOM 7199 N N . ILE A 1 912 ? 20.785 -2.966 -36.229 1.00 87.94 912 ILE A N 1
ATOM 7200 C CA . ILE A 1 912 ? 20.467 -4.369 -36.543 1.00 87.94 912 ILE A CA 1
ATOM 7201 C C . ILE A 1 912 ? 21.120 -5.305 -35.517 1.00 87.94 912 ILE A C 1
ATOM 7203 O O . ILE A 1 912 ? 20.448 -6.191 -34.998 1.00 87.94 912 ILE A O 1
ATOM 7207 N N . ALA A 1 913 ? 22.395 -5.088 -35.180 1.00 87.19 913 ALA A N 1
ATOM 7208 C CA . ALA A 1 913 ? 23.087 -5.868 -34.153 1.00 87.19 913 ALA A CA 1
ATOM 7209 C C . ALA A 1 913 ? 22.421 -5.730 -32.772 1.00 87.19 913 ALA A C 1
ATOM 7211 O O . ALA A 1 913 ? 22.292 -6.721 -32.058 1.00 87.19 913 ALA A O 1
ATOM 7212 N N . LEU A 1 914 ? 21.948 -4.528 -32.423 1.00 87.75 914 LEU A N 1
ATOM 7213 C CA . LEU A 1 914 ? 21.205 -4.295 -31.185 1.00 87.75 914 LEU A CA 1
ATOM 7214 C C . LEU A 1 914 ? 19.836 -4.994 -31.213 1.00 87.75 914 LEU A C 1
ATOM 7216 O O . LEU A 1 914 ? 19.506 -5.700 -30.272 1.00 87.75 914 LEU A O 1
ATOM 7220 N N . LEU A 1 915 ? 19.089 -4.911 -32.323 1.00 87.12 915 LEU A N 1
ATOM 7221 C CA . LEU A 1 915 ? 17.809 -5.620 -32.488 1.00 87.12 915 LEU A CA 1
ATOM 7222 C C . LEU A 1 915 ? 17.967 -7.145 -32.350 1.00 87.12 915 LEU A C 1
ATOM 7224 O O . LEU A 1 915 ? 17.056 -7.814 -31.874 1.00 87.12 915 LEU A O 1
ATOM 7228 N N . GLN A 1 916 ? 19.113 -7.698 -32.757 1.00 83.12 916 GLN A N 1
ATOM 7229 C CA . GLN A 1 916 ? 19.447 -9.114 -32.580 1.00 83.12 916 GLN A CA 1
ATOM 7230 C C . GLN A 1 916 ? 19.818 -9.473 -31.132 1.00 83.12 916 GLN A C 1
ATOM 7232 O O . GLN A 1 916 ? 19.501 -10.576 -30.693 1.00 83.12 916 GLN A O 1
ATOM 7237 N N . SER A 1 917 ? 20.485 -8.586 -30.384 1.00 80.12 917 SER A N 1
ATOM 7238 C CA . SER A 1 917 ? 20.898 -8.864 -28.999 1.00 80.12 917 SER A CA 1
ATOM 7239 C C . SER A 1 917 ? 19.812 -8.563 -27.960 1.00 80.12 917 SER A C 1
ATOM 7241 O O . SER A 1 917 ? 19.809 -9.180 -26.896 1.00 80.12 917 SER A O 1
ATOM 7243 N N . THR A 1 918 ? 18.864 -7.671 -28.263 1.00 77.19 918 THR A N 1
ATOM 7244 C CA . THR A 1 918 ? 17.780 -7.257 -27.356 1.00 77.19 918 THR A CA 1
ATOM 7245 C C . THR A 1 918 ? 16.429 -7.913 -27.665 1.00 77.19 918 THR A C 1
ATOM 7247 O O . THR A 1 918 ? 15.401 -7.374 -27.280 1.00 77.19 918 THR A O 1
ATOM 7250 N N . GLN A 1 919 ? 16.386 -9.074 -28.332 1.00 72.25 919 GLN A N 1
ATOM 7251 C CA . GLN A 1 919 ? 15.124 -9.749 -28.716 1.00 72.25 919 GLN A CA 1
ATOM 7252 C C . GLN A 1 919 ? 14.216 -10.168 -27.542 1.00 72.25 919 GLN A C 1
ATOM 7254 O O . GLN A 1 919 ? 13.079 -10.562 -27.767 1.00 72.25 919 GLN A O 1
ATOM 7259 N N . ILE A 1 920 ? 14.713 -10.107 -26.304 1.00 74.69 920 ILE A N 1
ATOM 7260 C CA . ILE A 1 920 ? 13.952 -10.367 -25.068 1.00 74.69 920 ILE A CA 1
ATOM 7261 C C . ILE A 1 920 ? 13.492 -9.082 -24.354 1.00 74.69 920 ILE A C 1
ATOM 7263 O O . ILE A 1 920 ? 12.935 -9.162 -23.262 1.00 74.69 920 ILE A O 1
ATOM 7267 N N . ASP A 1 921 ? 13.786 -7.911 -24.922 1.00 82.56 921 ASP A N 1
ATOM 7268 C CA . ASP A 1 921 ? 13.436 -6.594 -24.388 1.00 82.56 921 ASP A CA 1
ATOM 7269 C C . ASP A 1 921 ? 12.493 -5.893 -25.375 1.00 82.56 921 ASP A C 1
ATOM 7271 O O . ASP A 1 921 ? 12.916 -5.231 -26.329 1.00 82.56 921 ASP A O 1
ATOM 7275 N N . ASP A 1 922 ? 11.193 -6.091 -25.148 1.00 85.19 922 ASP A N 1
ATOM 7276 C CA . ASP A 1 922 ? 10.112 -5.597 -26.002 1.00 85.19 922 ASP A CA 1
ATOM 7277 C C . ASP A 1 922 ? 10.210 -4.088 -26.283 1.00 85.19 922 ASP A C 1
ATOM 7279 O O . ASP A 1 922 ? 9.899 -3.652 -27.391 1.00 85.19 922 ASP A O 1
ATOM 7283 N N . GLU A 1 923 ? 10.659 -3.279 -25.318 1.00 87.94 923 GLU A N 1
ATOM 7284 C CA . GLU A 1 923 ? 10.749 -1.823 -25.477 1.00 87.94 923 GLU A CA 1
ATOM 7285 C C . GLU A 1 923 ? 11.906 -1.449 -26.415 1.00 87.94 923 GLU A C 1
ATOM 7287 O O . GLU A 1 923 ? 11.720 -0.649 -27.336 1.00 87.94 923 GLU A O 1
ATOM 7292 N N . PHE A 1 924 ? 13.081 -2.076 -26.276 1.00 89.50 924 PHE A N 1
ATOM 7293 C CA . PHE A 1 924 ? 14.158 -1.904 -27.257 1.00 89.50 924 PHE A CA 1
ATOM 7294 C C . PHE A 1 924 ? 13.736 -2.356 -28.661 1.00 89.50 924 PHE A C 1
ATOM 7296 O O . PHE A 1 924 ? 14.014 -1.644 -29.630 1.00 89.50 924 PHE A O 1
ATOM 7303 N N . VAL A 1 925 ? 13.041 -3.494 -28.786 1.00 89.88 925 VAL A N 1
ATOM 7304 C CA . VAL A 1 925 ? 12.532 -3.998 -30.074 1.00 89.88 925 VAL A CA 1
ATOM 7305 C C . VAL A 1 925 ? 11.551 -2.997 -30.697 1.00 89.88 925 VAL A C 1
ATOM 7307 O O . VAL A 1 925 ? 11.757 -2.575 -31.837 1.00 89.88 925 VAL A O 1
ATOM 7310 N N . VAL A 1 926 ? 10.542 -2.540 -29.947 1.00 91.19 926 VAL A N 1
ATOM 7311 C CA . VAL A 1 926 ? 9.556 -1.528 -30.374 1.00 91.19 926 VAL A CA 1
ATOM 7312 C C . VAL A 1 926 ? 10.239 -0.247 -30.860 1.00 91.19 926 VAL A C 1
ATOM 7314 O O . VAL A 1 926 ? 9.942 0.234 -31.959 1.00 91.19 926 VAL A O 1
ATOM 7317 N N . GLN A 1 927 ? 11.189 0.299 -30.094 1.00 94.69 927 GLN A N 1
ATOM 7318 C CA . GLN A 1 927 ? 11.846 1.558 -30.454 1.00 94.69 927 GLN A CA 1
ATOM 7319 C C . GLN A 1 927 ? 12.816 1.401 -31.637 1.00 94.69 927 GLN A C 1
ATOM 7321 O O . GLN A 1 927 ? 12.870 2.281 -32.499 1.00 94.69 927 GLN A O 1
ATOM 7326 N N . LEU A 1 928 ? 13.537 0.279 -31.755 1.00 93.50 928 LEU A N 1
ATOM 7327 C CA . LEU A 1 928 ? 14.396 -0.004 -32.913 1.00 93.50 928 LEU A CA 1
ATOM 7328 C C . LEU A 1 928 ? 13.580 -0.199 -34.195 1.00 93.50 928 LEU A C 1
ATOM 7330 O O . LEU A 1 928 ? 13.904 0.391 -35.229 1.00 93.50 928 LEU A O 1
ATOM 7334 N N . LEU A 1 929 ? 12.479 -0.950 -34.131 1.00 92.12 929 LEU A N 1
ATOM 7335 C CA . LEU A 1 929 ? 11.539 -1.071 -35.245 1.00 92.12 929 LEU A CA 1
ATOM 7336 C C . LEU A 1 929 ? 10.951 0.291 -35.632 1.00 92.12 929 LEU A C 1
ATOM 7338 O O . LEU A 1 929 ? 10.825 0.581 -36.822 1.00 92.12 929 LEU A O 1
ATOM 7342 N N . PHE A 1 930 ? 10.676 1.172 -34.664 1.00 94.50 930 PHE A N 1
ATOM 7343 C CA . PHE A 1 930 ? 10.240 2.538 -34.946 1.00 94.50 930 PHE A CA 1
ATOM 7344 C C . PHE A 1 930 ? 11.316 3.372 -35.668 1.00 94.50 930 PHE A C 1
ATOM 7346 O O . PHE A 1 930 ? 10.972 4.116 -36.595 1.00 94.50 930 PHE A O 1
ATOM 7353 N N . VAL A 1 931 ? 12.606 3.226 -35.322 1.00 95.75 931 VAL A N 1
ATOM 7354 C CA . VAL A 1 931 ? 13.726 3.828 -36.080 1.00 95.75 931 VAL A CA 1
ATOM 7355 C C . VAL A 1 931 ? 13.688 3.354 -37.532 1.00 95.75 931 VAL A C 1
ATOM 7357 O O . VAL A 1 931 ? 13.637 4.184 -38.443 1.00 95.75 931 VAL A O 1
ATOM 7360 N N . PHE A 1 932 ? 13.662 2.038 -37.764 1.00 93.31 932 PHE A N 1
ATOM 7361 C CA . PHE A 1 932 ? 13.638 1.475 -39.116 1.00 93.31 932 PHE A CA 1
ATOM 7362 C C . PHE A 1 932 ? 12.398 1.910 -39.904 1.00 93.31 932 PHE A C 1
ATOM 7364 O O . PHE A 1 932 ? 12.533 2.334 -41.051 1.00 93.31 932 PHE A O 1
ATOM 7371 N N . LEU A 1 933 ? 11.218 1.921 -39.277 1.00 92.75 933 LEU A N 1
ATOM 7372 C CA . LEU A 1 933 ? 9.984 2.446 -39.859 1.00 92.75 933 LEU A CA 1
ATOM 7373 C C . LEU A 1 933 ? 10.152 3.907 -40.308 1.00 92.75 933 LEU A C 1
ATOM 7375 O O . LEU A 1 933 ? 9.809 4.240 -41.441 1.00 92.75 933 LEU A O 1
ATOM 7379 N N . GLN A 1 934 ? 10.707 4.795 -39.472 1.00 94.75 934 GLN A N 1
ATOM 7380 C CA . GLN A 1 934 ? 10.918 6.190 -39.882 1.00 94.75 934 GLN A CA 1
ATOM 7381 C C . GLN A 1 934 ? 11.962 6.334 -41.001 1.00 94.75 934 GLN A C 1
ATOM 7383 O O . GLN A 1 934 ? 11.802 7.215 -41.846 1.00 94.75 934 GLN A O 1
ATOM 7388 N N . LEU A 1 935 ? 12.991 5.479 -41.054 1.00 93.12 935 LEU A N 1
ATOM 7389 C CA . LEU A 1 935 ? 13.961 5.474 -42.155 1.00 93.12 935 LEU A CA 1
ATOM 7390 C C . LEU A 1 935 ? 13.331 4.993 -43.476 1.00 93.12 935 LEU A C 1
ATOM 7392 O O . LEU A 1 935 ? 13.518 5.644 -44.505 1.00 93.12 935 LEU A O 1
ATOM 7396 N N . LEU A 1 936 ? 12.548 3.907 -43.449 1.00 90.88 936 LEU A N 1
ATOM 7397 C CA . LEU A 1 936 ? 11.866 3.331 -44.619 1.00 90.88 936 LEU A CA 1
ATOM 7398 C C . LEU A 1 936 ? 10.842 4.291 -45.245 1.00 90.88 936 LEU A C 1
ATOM 7400 O O . LEU A 1 936 ? 10.657 4.280 -46.458 1.00 90.88 936 LEU A O 1
ATOM 7404 N N . ARG A 1 937 ? 10.226 5.182 -44.456 1.00 90.94 937 ARG A N 1
ATOM 7405 C CA . ARG A 1 937 ? 9.312 6.228 -44.964 1.00 90.94 937 ARG A CA 1
ATOM 7406 C C . ARG A 1 937 ? 9.977 7.239 -45.906 1.00 90.94 937 ARG A C 1
ATOM 7408 O O . ARG A 1 937 ? 9.272 7.946 -46.628 1.00 90.94 937 ARG A O 1
ATOM 7415 N N . HIS A 1 938 ? 11.308 7.336 -45.919 1.00 91.88 938 HIS A N 1
ATOM 7416 C CA . HIS A 1 938 ? 12.035 8.140 -46.901 1.00 91.88 938 HIS A CA 1
ATOM 7417 C C . HIS A 1 938 ? 12.429 7.263 -48.082 1.00 91.88 938 HIS A C 1
ATOM 7419 O O . HIS A 1 938 ? 13.407 6.527 -47.996 1.00 91.88 938 HIS A O 1
ATOM 7425 N N . LYS A 1 939 ? 11.726 7.392 -49.213 1.00 84.88 939 LYS A N 1
ATOM 7426 C CA . LYS A 1 939 ? 11.953 6.582 -50.425 1.00 84.88 939 LYS A CA 1
ATOM 7427 C C . LYS A 1 939 ? 13.437 6.411 -50.814 1.00 84.88 939 LYS A C 1
ATOM 7429 O O . LYS A 1 939 ? 13.866 5.305 -51.119 1.00 84.88 939 LYS A O 1
ATOM 7434 N N . GLU A 1 940 ? 14.224 7.487 -50.747 1.00 86.19 940 GLU A N 1
ATOM 7435 C CA . GLU A 1 940 ? 15.675 7.490 -51.023 1.00 86.19 940 GLU A CA 1
ATOM 7436 C C . GLU A 1 940 ? 16.478 6.539 -50.113 1.00 86.19 940 GLU A C 1
ATOM 7438 O O . GLU A 1 940 ? 17.449 5.922 -50.547 1.00 86.19 940 GLU A O 1
ATOM 7443 N N . LEU A 1 941 ? 16.086 6.426 -48.842 1.00 87.38 941 LEU A N 1
ATOM 7444 C CA . LEU A 1 941 ? 16.728 5.550 -47.861 1.00 87.38 941 LEU A CA 1
ATOM 7445 C C . LEU A 1 941 ? 16.155 4.136 -47.928 1.00 87.38 941 LEU A C 1
ATOM 7447 O O . LEU A 1 941 ? 16.897 3.170 -47.766 1.00 87.38 941 LEU A O 1
ATOM 7451 N N . ALA A 1 942 ? 14.863 4.017 -48.226 1.00 84.12 942 ALA A N 1
ATOM 7452 C CA . ALA A 1 942 ? 14.163 2.756 -48.404 1.00 84.12 942 ALA A CA 1
ATOM 7453 C C . ALA A 1 942 ? 14.842 1.888 -49.483 1.00 84.12 942 ALA A C 1
ATOM 7455 O O . ALA A 1 942 ? 15.202 0.743 -49.218 1.00 84.12 942 ALA A O 1
ATOM 7456 N N . GLU A 1 943 ? 15.129 2.461 -50.659 1.00 75.44 943 GLU A N 1
ATOM 7457 C CA . GLU A 1 943 ? 15.846 1.783 -51.756 1.00 75.44 943 GLU A CA 1
ATOM 7458 C C . GLU A 1 943 ? 17.228 1.243 -51.326 1.00 75.44 943 GLU A C 1
ATOM 7460 O O . GLU A 1 943 ? 17.668 0.200 -51.810 1.00 75.44 943 GLU A O 1
ATOM 7465 N N . ARG A 1 944 ? 17.900 1.909 -50.375 1.00 75.69 944 ARG A N 1
ATOM 7466 C CA . ARG A 1 944 ? 19.196 1.486 -49.819 1.00 75.69 944 ARG A CA 1
ATOM 7467 C C . ARG A 1 944 ? 19.067 0.436 -48.710 1.00 75.69 944 ARG A C 1
ATOM 7469 O O . ARG A 1 944 ? 19.940 -0.419 -48.587 1.00 75.69 944 ARG A O 1
ATOM 7476 N N . LEU A 1 945 ? 18.002 0.501 -47.912 1.00 78.69 945 LEU A N 1
ATOM 7477 C CA . LEU A 1 945 ? 17.707 -0.428 -46.815 1.00 78.69 945 LEU A CA 1
ATOM 7478 C C . LEU A 1 945 ? 17.132 -1.767 -47.297 1.00 78.69 945 LEU A C 1
ATOM 7480 O O . LEU A 1 945 ? 17.250 -2.765 -46.595 1.00 78.69 945 LEU A O 1
ATOM 7484 N N . MET A 1 946 ? 16.530 -1.809 -48.488 1.00 75.88 946 MET A N 1
ATOM 7485 C CA . MET A 1 946 ? 15.806 -2.972 -49.022 1.00 75.88 946 MET A CA 1
ATOM 7486 C C . MET A 1 946 ? 16.547 -3.739 -50.127 1.00 75.88 946 MET A C 1
ATOM 7488 O O . MET A 1 946 ? 15.915 -4.372 -50.976 1.00 75.88 946 MET A O 1
ATOM 7492 N N . GLY A 1 947 ? 17.883 -3.732 -50.120 1.00 71.25 947 GLY A N 1
ATOM 7493 C CA . GLY A 1 947 ? 18.672 -4.598 -51.005 1.00 71.25 947 GLY A CA 1
ATOM 7494 C C . GLY A 1 947 ? 18.250 -6.076 -50.910 1.00 71.25 947 GLY A C 1
ATOM 7495 O O . GLY A 1 947 ? 17.728 -6.519 -49.887 1.00 71.25 947 GLY A O 1
ATOM 7496 N N . ALA A 1 948 ? 18.478 -6.859 -51.969 1.00 62.75 948 ALA A N 1
ATOM 7497 C CA . ALA A 1 948 ? 17.989 -8.245 -52.069 1.00 62.75 948 ALA A CA 1
ATOM 7498 C C . ALA A 1 948 ? 18.497 -9.195 -50.956 1.00 62.75 948 ALA A C 1
ATOM 7500 O O . ALA A 1 948 ? 17.852 -10.213 -50.681 1.00 62.75 948 ALA A O 1
ATOM 7501 N N . GLU A 1 949 ? 19.618 -8.831 -50.322 1.00 62.09 949 GLU A N 1
ATOM 7502 C CA . GLU A 1 949 ? 20.285 -9.511 -49.199 1.00 62.09 949 GLU A CA 1
ATOM 7503 C C . GLU A 1 949 ? 20.135 -8.751 -47.859 1.00 62.09 949 GLU A C 1
ATOM 7505 O O . GLU A 1 949 ? 20.879 -9.001 -46.917 1.00 62.09 949 GLU A O 1
ATOM 7510 N N . SER A 1 950 ? 19.208 -7.790 -47.754 1.00 69.75 950 SER A N 1
ATOM 7511 C CA . SER A 1 950 ? 19.031 -6.998 -46.528 1.00 69.75 950 SER A CA 1
ATOM 7512 C C . SER A 1 950 ? 18.560 -7.852 -45.349 1.00 69.75 950 SER A C 1
ATOM 7514 O O . SER A 1 950 ? 17.459 -8.407 -45.374 1.00 69.75 950 SER A O 1
ATOM 7516 N N . ALA A 1 951 ? 19.371 -7.892 -44.287 1.00 72.75 951 ALA A N 1
ATOM 7517 C CA . ALA A 1 951 ? 19.037 -8.557 -43.028 1.00 72.75 951 ALA A CA 1
ATOM 7518 C C . ALA A 1 951 ? 17.787 -7.956 -42.358 1.00 72.75 951 ALA A C 1
ATOM 7520 O O . ALA A 1 951 ? 17.001 -8.684 -41.757 1.00 72.75 951 ALA A O 1
ATOM 7521 N N . LEU A 1 952 ? 17.555 -6.645 -42.519 1.00 80.56 952 LEU A N 1
ATOM 7522 C CA . LEU A 1 952 ? 16.404 -5.948 -41.936 1.00 80.56 952 LEU A CA 1
ATOM 7523 C C . LEU A 1 952 ? 15.068 -6.550 -42.398 1.00 80.56 952 LEU A C 1
ATOM 7525 O O . LEU A 1 952 ? 14.174 -6.762 -41.584 1.00 80.56 952 LEU A O 1
ATOM 7529 N N . GLY A 1 953 ? 14.947 -6.864 -43.692 1.00 77.19 953 GLY A N 1
ATOM 7530 C CA . GLY A 1 953 ? 13.719 -7.434 -44.249 1.00 77.19 953 GLY A CA 1
ATOM 7531 C C . GLY A 1 953 ? 13.442 -8.866 -43.793 1.00 77.19 953 GLY A C 1
ATOM 7532 O O . GLY A 1 953 ? 12.283 -9.255 -43.715 1.00 77.19 953 GLY A O 1
ATOM 7533 N N . ALA A 1 954 ? 14.481 -9.640 -43.459 1.00 78.25 954 ALA A N 1
ATOM 7534 C CA . ALA A 1 954 ? 14.310 -10.951 -42.835 1.00 78.25 954 ALA A CA 1
ATOM 7535 C C . ALA A 1 954 ? 13.813 -10.800 -41.387 1.00 78.25 954 ALA A C 1
ATOM 7537 O O . ALA A 1 954 ? 12.774 -11.351 -41.042 1.00 78.25 954 ALA A O 1
ATOM 7538 N N . HIS A 1 955 ? 14.465 -9.954 -40.584 1.00 80.75 955 HIS A N 1
ATOM 7539 C CA . HIS A 1 955 ? 14.072 -9.737 -39.187 1.00 80.75 955 HIS A CA 1
ATOM 7540 C C . HIS A 1 955 ? 12.665 -9.147 -39.025 1.00 80.75 955 HIS A C 1
ATOM 7542 O O . HIS A 1 955 ? 11.948 -9.533 -38.108 1.00 80.75 955 HIS A O 1
ATOM 7548 N N . MET A 1 956 ? 12.230 -8.251 -39.917 1.00 83.38 956 MET A N 1
ATOM 7549 C CA . MET A 1 956 ? 10.853 -7.735 -39.889 1.00 83.38 956 MET A CA 1
ATOM 7550 C C . MET A 1 956 ? 9.808 -8.805 -40.236 1.00 83.38 956 MET A C 1
ATOM 7552 O O . MET A 1 956 ? 8.703 -8.762 -39.704 1.00 83.38 956 MET A O 1
ATOM 7556 N N . ILE A 1 957 ? 10.152 -9.777 -41.088 1.00 83.38 957 ILE A N 1
ATOM 7557 C CA . ILE A 1 957 ? 9.302 -10.941 -41.379 1.00 83.38 957 ILE A CA 1
ATOM 7558 C C . ILE A 1 957 ? 9.240 -11.886 -40.170 1.00 83.38 957 ILE A C 1
ATOM 7560 O O . ILE A 1 957 ? 8.151 -12.343 -39.827 1.00 83.38 957 ILE A O 1
ATOM 7564 N N . AS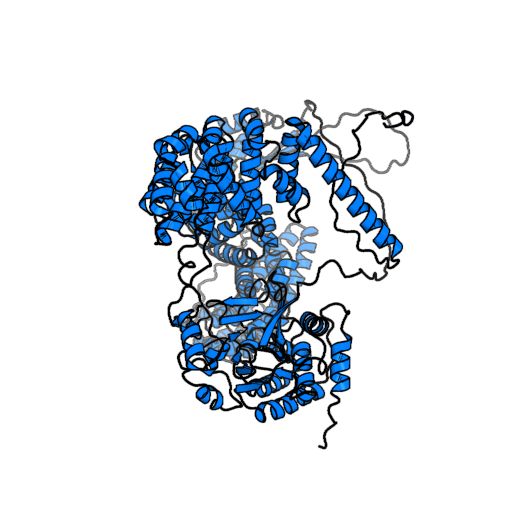P A 1 958 ? 10.371 -12.142 -39.504 1.00 82.62 958 ASP A N 1
ATOM 7565 C CA . ASP A 1 958 ? 10.424 -12.971 -38.291 1.00 82.62 958 ASP A CA 1
ATOM 7566 C C . ASP A 1 958 ? 9.548 -12.366 -37.171 1.00 82.62 958 ASP A C 1
ATOM 7568 O O . ASP A 1 958 ? 8.743 -13.062 -36.552 1.00 82.62 958 ASP A O 1
ATOM 7572 N N . LEU A 1 959 ? 9.639 -11.044 -36.974 1.00 84.62 959 LEU A N 1
ATOM 7573 C CA . LEU A 1 959 ? 8.906 -10.282 -35.952 1.00 84.62 959 LEU A CA 1
ATOM 7574 C C . LEU A 1 959 ? 7.445 -9.950 -36.329 1.00 84.62 959 LEU A C 1
ATOM 7576 O O . LEU A 1 959 ? 6.709 -9.405 -35.508 1.00 84.62 959 LEU A O 1
ATOM 7580 N N . MET A 1 960 ? 6.979 -10.288 -37.538 1.00 81.12 960 MET A N 1
ATOM 7581 C CA . MET A 1 960 ? 5.575 -10.094 -37.954 1.00 81.12 960 MET A CA 1
ATOM 7582 C C . MET A 1 960 ? 4.589 -10.905 -37.090 1.00 81.12 960 MET A C 1
ATOM 7584 O O . MET A 1 960 ? 3.420 -10.544 -36.961 1.00 81.12 960 MET A O 1
ATOM 7588 N N . HIS A 1 961 ? 5.064 -11.991 -36.475 1.00 81.19 961 HIS A N 1
ATOM 7589 C CA . HIS A 1 961 ? 4.270 -12.901 -35.643 1.00 81.19 961 HIS A CA 1
ATOM 7590 C C . HIS A 1 961 ? 4.677 -12.865 -34.162 1.00 81.19 961 HIS A C 1
ATOM 7592 O O . HIS A 1 961 ? 4.377 -13.804 -33.424 1.00 81.19 961 HIS A O 1
ATOM 7598 N N . ASP A 1 962 ? 5.365 -11.803 -33.732 1.00 86.31 962 ASP A N 1
ATOM 7599 C CA . ASP A 1 962 ? 5.819 -11.634 -32.351 1.00 86.31 962 ASP A CA 1
ATOM 7600 C C . ASP A 1 962 ? 4.654 -11.694 -31.341 1.00 86.31 962 ASP A C 1
ATOM 7602 O O . ASP A 1 962 ? 3.511 -11.378 -31.678 1.00 86.31 962 ASP A O 1
ATOM 7606 N N . ALA A 1 963 ? 4.914 -12.095 -30.094 1.00 81.88 963 ALA A N 1
ATOM 7607 C CA . ALA A 1 963 ? 3.888 -12.163 -29.053 1.00 81.88 963 ALA A CA 1
ATOM 7608 C C . ALA A 1 963 ? 3.368 -10.770 -28.637 1.00 81.88 963 ALA A C 1
ATOM 7610 O O . ALA A 1 963 ? 2.176 -10.616 -28.339 1.00 81.88 963 ALA A O 1
ATOM 7611 N N . ASN A 1 964 ? 4.216 -9.741 -28.678 1.00 83.62 964 ASN A N 1
ATOM 7612 C CA . ASN A 1 964 ? 3.876 -8.376 -28.305 1.00 83.62 964 ASN A CA 1
ATOM 7613 C C . ASN A 1 964 ? 3.082 -7.660 -29.418 1.00 83.62 964 ASN A C 1
ATOM 7615 O O . ASN A 1 964 ? 3.476 -7.601 -30.584 1.00 83.62 964 ASN A O 1
ATOM 7619 N N . ALA A 1 965 ? 1.934 -7.080 -29.056 1.00 85.56 965 ALA A N 1
ATOM 7620 C CA . ALA A 1 965 ? 1.044 -6.419 -30.012 1.00 85.56 965 ALA A CA 1
ATOM 7621 C C . ALA A 1 965 ? 1.636 -5.146 -30.645 1.00 85.56 965 ALA A C 1
ATOM 7623 O O . ALA A 1 965 ? 1.384 -4.892 -31.822 1.00 85.56 965 ALA A O 1
ATOM 7624 N N . ALA A 1 966 ? 2.436 -4.374 -29.902 1.00 83.50 966 ALA A N 1
ATOM 7625 C CA . ALA A 1 966 ? 3.072 -3.157 -30.407 1.00 83.50 966 ALA A CA 1
ATOM 7626 C C . ALA A 1 966 ? 4.223 -3.476 -31.375 1.00 83.50 966 ALA A C 1
ATOM 7628 O O . ALA A 1 966 ? 4.385 -2.787 -32.384 1.00 83.50 966 ALA A O 1
ATOM 7629 N N . VAL A 1 967 ? 4.975 -4.555 -31.115 1.00 87.00 967 VAL A N 1
ATOM 7630 C CA . VAL A 1 967 ? 5.994 -5.083 -32.042 1.00 87.00 967 VAL A CA 1
ATOM 7631 C C . VAL A 1 967 ? 5.344 -5.439 -33.379 1.00 87.00 967 VAL A C 1
ATOM 7633 O O . VAL A 1 967 ? 5.768 -4.922 -34.415 1.00 87.00 967 VAL A O 1
ATOM 7636 N N . ARG A 1 968 ? 4.257 -6.228 -33.357 1.00 88.50 968 ARG A N 1
ATOM 7637 C CA . ARG A 1 968 ? 3.496 -6.577 -34.570 1.00 88.50 968 ARG A CA 1
ATOM 7638 C C . ARG A 1 968 ? 2.976 -5.346 -35.312 1.00 88.50 968 ARG A C 1
ATOM 7640 O O . ARG A 1 968 ? 3.195 -5.243 -36.513 1.00 88.50 968 ARG A O 1
ATOM 7647 N N . GLU A 1 969 ? 2.348 -4.391 -34.617 1.00 87.12 969 GLU A N 1
ATOM 7648 C CA . GLU A 1 969 ? 1.801 -3.177 -35.245 1.00 87.12 969 GLU A CA 1
ATOM 7649 C C . GLU A 1 969 ? 2.883 -2.372 -35.986 1.00 87.12 969 GLU A C 1
ATOM 7651 O O . GLU A 1 969 ? 2.674 -1.938 -37.123 1.00 87.12 969 GLU A O 1
ATOM 7656 N N . ILE A 1 970 ? 4.061 -2.180 -35.384 1.00 87.44 970 ILE A N 1
ATOM 7657 C CA . ILE A 1 970 ? 5.157 -1.436 -36.023 1.00 87.44 970 ILE A CA 1
ATOM 7658 C C . ILE A 1 970 ? 5.775 -2.248 -37.171 1.00 87.44 970 ILE A C 1
ATOM 7660 O O . ILE A 1 970 ? 6.058 -1.670 -38.225 1.00 87.44 970 ILE A O 1
ATOM 7664 N N . CYS A 1 971 ? 5.934 -3.567 -37.009 1.00 88.31 971 CYS A N 1
ATOM 7665 C CA . CYS A 1 971 ? 6.386 -4.464 -38.074 1.00 88.31 971 CYS A CA 1
ATOM 7666 C C . CYS A 1 971 ? 5.450 -4.442 -39.286 1.00 88.31 971 CYS A C 1
ATOM 7668 O O . CYS A 1 971 ? 5.927 -4.209 -40.392 1.00 88.31 971 CYS A O 1
ATOM 7670 N N . ASP A 1 972 ? 4.137 -4.602 -39.111 1.00 85.81 972 ASP A N 1
ATOM 7671 C CA . ASP A 1 972 ? 3.173 -4.571 -40.219 1.00 85.81 972 ASP A CA 1
ATOM 7672 C C . ASP A 1 972 ? 3.209 -3.228 -40.964 1.00 85.81 972 ASP A C 1
ATOM 7674 O O . ASP A 1 972 ? 3.254 -3.202 -42.196 1.00 85.81 972 ASP A O 1
ATOM 7678 N N . ASN A 1 973 ? 3.279 -2.105 -40.239 1.00 88.62 973 ASN A N 1
ATOM 7679 C CA . ASN A 1 973 ? 3.438 -0.778 -40.842 1.00 88.62 973 ASN A CA 1
ATOM 7680 C C . ASN A 1 973 ? 4.747 -0.642 -41.645 1.00 88.62 973 ASN A C 1
ATOM 7682 O O . ASN A 1 973 ? 4.763 0.011 -42.690 1.00 88.62 973 ASN A O 1
ATOM 7686 N N . ALA A 1 974 ? 5.846 -1.242 -41.178 1.00 87.69 974 ALA A N 1
ATOM 7687 C CA . ALA A 1 974 ? 7.119 -1.232 -41.894 1.00 87.69 974 ALA A CA 1
ATOM 7688 C C . ALA A 1 974 ? 7.079 -2.137 -43.134 1.00 87.69 974 ALA A C 1
ATOM 7690 O O . ALA A 1 974 ? 7.479 -1.708 -44.216 1.00 87.69 974 ALA A O 1
ATOM 7691 N N . LEU A 1 975 ? 6.538 -3.351 -42.999 1.00 87.56 975 LEU A N 1
ATOM 7692 C CA . LEU A 1 975 ? 6.390 -4.319 -44.082 1.00 87.56 975 LEU A CA 1
ATOM 7693 C C . LEU A 1 975 ? 5.497 -3.782 -45.205 1.00 87.56 975 LEU A C 1
ATOM 7695 O O . LEU A 1 975 ? 5.879 -3.910 -46.362 1.00 87.56 975 LEU A O 1
ATOM 7699 N N . LEU A 1 976 ? 4.391 -3.093 -44.899 1.00 87.38 976 LEU A N 1
ATOM 7700 C CA . LEU A 1 976 ? 3.551 -2.428 -45.909 1.00 87.38 976 LEU A CA 1
ATOM 7701 C C . LEU A 1 976 ? 4.353 -1.432 -46.769 1.00 87.38 976 LEU A C 1
ATOM 7703 O O . LEU A 1 976 ? 4.264 -1.448 -47.995 1.00 87.38 976 LEU A O 1
ATOM 7707 N N . ILE A 1 977 ? 5.208 -0.612 -46.147 1.00 86.50 977 ILE A N 1
ATOM 7708 C CA . ILE A 1 977 ? 6.091 0.322 -46.870 1.00 86.50 977 ILE A CA 1
ATOM 7709 C C . ILE A 1 977 ? 7.126 -0.439 -47.717 1.00 86.50 977 ILE A C 1
ATOM 7711 O O . ILE A 1 977 ? 7.494 0.010 -48.805 1.00 86.50 977 ILE A O 1
ATOM 7715 N N . MET A 1 978 ? 7.581 -1.610 -47.260 1.00 85.50 978 MET A N 1
ATOM 7716 C CA . MET A 1 978 ? 8.463 -2.473 -48.051 1.00 85.50 978 MET A CA 1
ATOM 7717 C C . MET A 1 978 ? 7.748 -3.105 -49.257 1.00 85.50 978 MET A C 1
ATOM 7719 O O . MET A 1 978 ? 8.331 -3.162 -50.344 1.00 85.50 978 MET A O 1
ATOM 7723 N N . GLU A 1 979 ? 6.491 -3.532 -49.095 1.00 85.19 979 GLU A N 1
ATOM 7724 C CA . GLU A 1 979 ? 5.634 -4.052 -50.169 1.00 85.19 979 GLU A CA 1
ATOM 7725 C C . GLU A 1 979 ? 5.390 -2.982 -51.254 1.00 85.19 979 GLU A C 1
ATOM 7727 O O . GLU A 1 979 ? 5.535 -3.271 -52.444 1.00 85.19 979 GLU A O 1
ATOM 7732 N N . GLU A 1 980 ? 5.112 -1.730 -50.863 1.00 84.88 980 GLU A N 1
ATOM 7733 C CA . GLU A 1 980 ? 4.924 -0.594 -51.786 1.00 84.88 980 GLU A CA 1
ATOM 7734 C C . GLU A 1 980 ? 6.187 -0.219 -52.583 1.00 84.88 980 GLU A C 1
ATOM 7736 O O . GLU A 1 980 ? 6.100 0.334 -53.685 1.00 84.88 980 GLU A O 1
ATOM 7741 N N . HIS A 1 981 ? 7.375 -0.459 -52.024 1.00 81.88 981 HIS A N 1
ATOM 7742 C CA . HIS A 1 981 ? 8.645 -0.005 -52.597 1.00 81.88 981 HIS A CA 1
ATOM 7743 C C . HIS A 1 981 ? 9.449 -1.096 -53.318 1.00 81.88 981 HIS A C 1
ATOM 7745 O O . HIS A 1 981 ? 10.322 -0.754 -54.119 1.00 81.88 981 HIS A O 1
ATOM 7751 N N . SER A 1 982 ? 9.171 -2.386 -53.098 1.00 82.25 982 SER A N 1
ATOM 7752 C CA . SER A 1 982 ? 9.883 -3.479 -53.773 1.00 82.25 982 SER A CA 1
ATOM 7753 C C . SER A 1 982 ? 8.992 -4.680 -54.094 1.00 82.25 982 SER A C 1
ATOM 7755 O O . SER A 1 982 ? 8.574 -5.426 -53.212 1.00 82.25 982 SER A O 1
ATOM 7757 N N . HIS A 1 983 ? 8.812 -4.957 -55.391 1.00 81.19 983 HIS A N 1
ATOM 7758 C CA . HIS A 1 983 ? 8.112 -6.152 -55.884 1.00 81.19 983 HIS A CA 1
ATOM 7759 C C . HIS A 1 983 ? 8.765 -7.484 -55.462 1.00 81.19 983 HIS A C 1
ATOM 7761 O O . HIS A 1 983 ? 8.099 -8.522 -55.461 1.00 81.19 983 HIS A O 1
ATOM 7767 N N . ASP A 1 984 ? 10.055 -7.485 -55.117 1.00 81.75 984 ASP A N 1
ATOM 7768 C CA . ASP A 1 984 ? 10.742 -8.690 -54.642 1.00 81.75 984 ASP A CA 1
ATOM 7769 C C . ASP A 1 984 ? 10.456 -8.951 -53.162 1.00 81.75 984 ASP A C 1
ATOM 7771 O O . ASP A 1 984 ? 10.180 -10.094 -52.792 1.00 81.75 984 ASP A O 1
ATOM 7775 N N . TRP A 1 985 ? 10.431 -7.903 -52.331 1.00 85.12 985 TRP A N 1
ATOM 7776 C CA . TRP A 1 985 ? 9.993 -8.026 -50.940 1.00 85.12 985 TRP A CA 1
ATOM 7777 C C . TRP A 1 985 ? 8.491 -8.292 -50.845 1.00 85.12 985 TRP A C 1
ATOM 7779 O O . TRP A 1 985 ? 8.112 -9.193 -50.106 1.00 85.12 985 TRP A O 1
ATOM 7789 N N . ALA A 1 986 ? 7.657 -7.654 -51.673 1.00 83.94 986 ALA A N 1
ATOM 7790 C CA . ALA A 1 986 ? 6.221 -7.934 -51.734 1.00 83.94 986 ALA A CA 1
ATOM 7791 C C . ALA A 1 986 ? 5.910 -9.423 -51.968 1.00 83.94 986 ALA A C 1
ATOM 7793 O O . ALA A 1 986 ? 5.077 -10.008 -51.279 1.00 83.94 986 ALA A O 1
ATOM 7794 N N . ARG A 1 987 ? 6.637 -10.081 -52.883 1.00 84.19 987 ARG A N 1
ATOM 7795 C CA . ARG A 1 987 ? 6.489 -11.529 -53.116 1.00 84.19 987 ARG A CA 1
ATOM 7796 C C . ARG A 1 987 ? 6.968 -12.385 -51.941 1.00 84.19 987 ARG A C 1
ATOM 7798 O O . ARG A 1 987 ? 6.362 -13.422 -51.683 1.00 84.19 987 ARG A O 1
ATOM 7805 N N . ARG A 1 988 ? 8.031 -11.977 -51.236 1.00 83.81 988 ARG A N 1
ATOM 7806 C CA . ARG A 1 988 ? 8.524 -12.677 -50.034 1.00 83.81 988 ARG A CA 1
ATOM 7807 C C . ARG A 1 988 ? 7.523 -12.561 -48.880 1.00 83.81 988 ARG A C 1
ATOM 7809 O O . ARG A 1 988 ? 7.115 -13.583 -48.340 1.00 83.81 988 ARG A O 1
ATOM 7816 N N . ILE A 1 989 ? 7.077 -11.345 -48.563 1.00 85.19 989 ILE A N 1
ATOM 7817 C CA . ILE A 1 989 ? 6.166 -11.050 -47.446 1.00 85.19 989 ILE A CA 1
ATOM 7818 C C . ILE A 1 989 ? 4.811 -11.737 -47.660 1.00 85.19 989 ILE A C 1
ATOM 7820 O O . ILE A 1 989 ? 4.346 -12.451 -46.774 1.00 85.19 989 ILE A O 1
ATOM 7824 N N . ALA A 1 990 ? 4.226 -11.640 -48.861 1.00 83.19 990 ALA A N 1
ATOM 7825 C CA . ALA A 1 990 ? 2.998 -12.363 -49.203 1.00 83.19 990 ALA A CA 1
ATOM 7826 C C . ALA A 1 990 ? 3.155 -13.894 -49.083 1.00 83.19 990 ALA A C 1
ATOM 7828 O O . ALA A 1 990 ? 2.239 -14.579 -48.626 1.00 83.19 990 ALA A O 1
ATOM 7829 N N . GLY A 1 991 ? 4.323 -14.436 -49.448 1.00 83.50 991 GLY A N 1
ATOM 7830 C CA . GLY A 1 991 ? 4.638 -15.859 -49.304 1.00 83.50 991 GLY A CA 1
ATOM 7831 C C . GLY A 1 991 ? 4.695 -16.327 -47.847 1.00 83.50 991 GLY A C 1
ATOM 7832 O O . GLY A 1 991 ? 4.151 -17.387 -47.531 1.00 83.50 991 GLY A O 1
ATOM 7833 N N . GLU A 1 992 ? 5.299 -15.544 -46.949 1.00 82.88 992 GLU A N 1
ATOM 7834 C CA . GLU A 1 992 ? 5.344 -15.870 -45.516 1.00 82.88 992 GLU A CA 1
ATOM 7835 C C . GLU A 1 992 ? 3.989 -15.657 -44.825 1.00 82.88 992 GLU A C 1
ATOM 7837 O O . GLU A 1 992 ? 3.549 -16.544 -44.094 1.00 82.88 992 GLU A O 1
ATOM 7842 N N . ARG A 1 993 ? 3.255 -14.575 -45.141 1.00 82.06 993 ARG A N 1
ATOM 7843 C CA . ARG A 1 993 ? 1.863 -14.375 -44.683 1.00 82.06 993 ARG A CA 1
ATOM 7844 C C . ARG A 1 993 ? 0.965 -15.560 -45.080 1.00 82.06 993 ARG A C 1
ATOM 7846 O O . ARG A 1 993 ? 0.192 -16.053 -44.261 1.00 82.06 993 ARG A O 1
ATOM 7853 N N . PHE A 1 994 ? 1.111 -16.080 -46.303 1.00 80.62 994 PHE A N 1
ATOM 7854 C CA . PHE A 1 994 ? 0.381 -17.265 -46.772 1.00 80.62 994 PHE A CA 1
ATOM 7855 C C . PHE A 1 994 ? 0.791 -18.556 -46.044 1.00 80.62 994 PHE A C 1
ATOM 7857 O O . PHE A 1 994 ? -0.074 -19.331 -45.633 1.00 80.62 994 PHE A O 1
ATOM 7864 N N . LYS A 1 995 ? 2.095 -18.799 -45.845 1.00 79.25 995 LYS A N 1
ATOM 7865 C CA . LYS A 1 995 ? 2.580 -19.947 -45.055 1.00 79.25 995 LYS A CA 1
ATOM 7866 C C . LYS A 1 995 ? 2.037 -19.921 -43.629 1.00 79.25 995 LYS A C 1
ATOM 7868 O O . LYS A 1 995 ? 1.588 -20.957 -43.148 1.00 79.25 995 LYS A O 1
ATOM 7873 N N . TRP A 1 996 ? 2.053 -18.756 -42.984 1.00 74.44 996 TRP A N 1
ATOM 7874 C CA . TRP A 1 996 ? 1.559 -18.582 -41.622 1.00 74.44 996 TRP A CA 1
ATOM 7875 C C . TRP A 1 996 ? 0.051 -18.824 -41.518 1.00 74.44 996 TRP A C 1
ATOM 7877 O O . TRP A 1 996 ? -0.384 -19.614 -40.683 1.00 74.44 996 TRP A O 1
ATOM 7887 N N . HIS A 1 997 ? -0.740 -18.240 -42.424 1.00 76.12 997 HIS A N 1
ATOM 7888 C CA . HIS A 1 997 ? -2.183 -18.488 -42.496 1.00 76.12 997 HIS A CA 1
ATOM 7889 C C . HIS A 1 997 ? -2.501 -19.986 -42.640 1.00 76.12 997 HIS A C 1
ATOM 7891 O O . HIS A 1 997 ? -3.352 -20.519 -41.928 1.00 76.12 997 HIS A O 1
ATOM 7897 N N . ASN A 1 998 ? -1.763 -20.695 -43.502 1.00 76.06 998 ASN A N 1
ATOM 7898 C CA . ASN A 1 998 ? -1.912 -22.141 -43.657 1.00 76.06 998 ASN A CA 1
ATOM 7899 C C . ASN A 1 998 ? -1.469 -22.920 -42.409 1.00 76.06 998 ASN A C 1
ATOM 7901 O O . ASN A 1 998 ? -2.097 -23.922 -42.083 1.00 76.06 998 ASN A O 1
ATOM 7905 N N . ALA A 1 999 ? -0.422 -22.485 -41.701 1.00 74.06 999 ALA A N 1
ATOM 7906 C CA . ALA A 1 999 ? 0.021 -23.117 -40.458 1.00 74.06 999 ALA A CA 1
ATOM 7907 C C . ALA A 1 999 ? -1.035 -22.987 -39.348 1.00 74.06 999 ALA A C 1
ATOM 7909 O O . ALA A 1 999 ? -1.382 -23.988 -38.726 1.00 74.06 999 ALA A O 1
ATOM 7910 N N . GLN A 1 1000 ? -1.618 -21.796 -39.167 1.00 71.88 1000 GLN A N 1
ATOM 7911 C CA . GLN A 1 1000 ? -2.727 -21.577 -38.231 1.00 71.88 1000 GLN A CA 1
ATOM 7912 C C . GLN A 1 1000 ? -3.973 -22.391 -38.612 1.00 71.88 1000 GLN A C 1
ATOM 7914 O O . GLN A 1 1000 ? -4.625 -22.973 -37.746 1.00 71.88 1000 GLN A O 1
ATOM 7919 N N . TRP A 1 1001 ? -4.295 -22.477 -39.907 1.00 75.00 1001 TRP A N 1
ATOM 7920 C CA . TRP A 1 1001 ? -5.410 -23.294 -40.389 1.00 75.00 1001 TRP A CA 1
ATOM 7921 C C . TRP A 1 1001 ? -5.177 -24.794 -40.151 1.00 75.00 1001 TRP A C 1
ATOM 7923 O O . TRP A 1 1001 ? -6.086 -25.491 -39.705 1.00 75.00 1001 TRP A O 1
ATOM 7933 N N . LEU A 1 1002 ? -3.958 -25.290 -40.386 1.00 71.88 1002 LEU A N 1
ATOM 7934 C CA . LEU A 1 1002 ? -3.579 -26.673 -40.083 1.00 71.88 1002 LEU A CA 1
ATOM 7935 C C . LEU A 1 1002 ? -3.653 -26.959 -38.579 1.00 71.88 1002 LEU A C 1
ATOM 7937 O O . LEU A 1 1002 ? -4.220 -27.977 -38.197 1.00 71.88 1002 LEU A O 1
ATOM 7941 N N . GLU A 1 1003 ? -3.171 -26.051 -37.727 1.00 71.25 1003 GLU A N 1
ATOM 7942 C CA . GLU A 1 1003 ? -3.273 -26.196 -36.271 1.00 71.25 1003 GLU A CA 1
ATOM 7943 C C . GLU A 1 1003 ? -4.739 -26.222 -35.802 1.00 71.25 1003 GLU A C 1
ATOM 7945 O O . GLU A 1 1003 ? -5.116 -27.051 -34.974 1.00 71.25 1003 GLU A O 1
ATOM 7950 N N . MET A 1 1004 ? -5.597 -25.365 -36.364 1.00 71.44 1004 MET A N 1
ATOM 7951 C CA . MET A 1 1004 ? -7.040 -25.376 -36.106 1.00 71.44 1004 MET A CA 1
ATOM 7952 C C . MET A 1 1004 ? -7.670 -26.724 -36.498 1.00 71.44 1004 MET A C 1
ATOM 7954 O O . MET A 1 1004 ? -8.398 -27.316 -35.703 1.00 71.44 1004 MET A O 1
ATOM 7958 N N . VAL A 1 1005 ? -7.341 -27.250 -37.682 1.00 69.38 1005 VAL A N 1
ATOM 7959 C CA . VAL A 1 1005 ? -7.834 -28.551 -38.167 1.00 69.38 1005 VAL A CA 1
ATOM 7960 C C . VAL A 1 1005 ? -7.299 -29.720 -37.326 1.00 69.38 1005 VAL A C 1
ATOM 7962 O O . VAL A 1 1005 ? -8.040 -30.665 -37.054 1.00 69.38 1005 VAL A O 1
ATOM 7965 N N . GLU A 1 1006 ? -6.055 -29.666 -36.846 1.00 68.38 1006 GLU A N 1
ATOM 7966 C CA . GLU A 1 1006 ? -5.499 -30.666 -35.921 1.00 68.38 1006 GLU A CA 1
ATOM 7967 C C . GLU A 1 1006 ? -6.142 -30.600 -34.526 1.00 68.38 1006 GLU A C 1
ATOM 7969 O O . GLU A 1 1006 ? -6.380 -31.643 -33.907 1.00 68.38 1006 GLU A O 1
ATOM 7974 N N . ARG A 1 1007 ? -6.482 -29.400 -34.035 1.00 59.31 1007 ARG A N 1
ATOM 7975 C CA . ARG A 1 1007 ? -7.249 -29.207 -32.791 1.00 59.31 1007 ARG A CA 1
ATOM 7976 C C . ARG A 1 1007 ? -8.676 -29.758 -32.917 1.00 59.31 1007 ARG A C 1
ATOM 7978 O O . ARG A 1 1007 ? -9.142 -30.422 -31.991 1.00 59.31 1007 ARG A O 1
ATOM 7985 N N . GLU A 1 1008 ? -9.343 -29.567 -34.058 1.00 54.09 1008 GLU A N 1
ATOM 7986 C CA . GLU A 1 1008 ? -10.654 -30.176 -34.340 1.00 54.09 1008 GLU A CA 1
ATOM 7987 C C . GLU A 1 1008 ? -10.573 -31.709 -34.469 1.00 54.09 1008 GLU A C 1
ATOM 7989 O O . GLU A 1 1008 ? -11.410 -32.426 -33.913 1.00 54.09 1008 GLU A O 1
ATOM 7994 N N . ALA A 1 1009 ? -9.544 -32.233 -35.144 1.00 52.75 1009 ALA A N 1
ATOM 7995 C CA . ALA A 1 1009 ? -9.362 -33.671 -35.356 1.00 52.75 1009 ALA A CA 1
ATOM 7996 C C . ALA A 1 1009 ? -9.050 -34.452 -34.064 1.00 52.75 1009 ALA A C 1
ATOM 7998 O O . ALA A 1 1009 ? -9.447 -35.612 -33.940 1.00 52.75 1009 ALA A O 1
ATOM 7999 N N . ASN A 1 1010 ? -8.372 -33.829 -33.092 1.00 48.91 1010 ASN A N 1
ATOM 8000 C CA . ASN A 1 1010 ? -7.975 -34.469 -31.831 1.00 48.91 1010 ASN A CA 1
ATOM 8001 C C . ASN A 1 1010 ? -9.054 -34.460 -30.729 1.00 48.91 1010 ASN A C 1
ATOM 8003 O O . ASN A 1 1010 ? -8.815 -34.971 -29.635 1.00 48.91 1010 ASN A O 1
ATOM 8007 N N . GLY A 1 1011 ? -10.259 -33.954 -31.015 1.00 47.56 1011 GLY A N 1
ATOM 8008 C CA . GLY A 1 1011 ? -11.485 -34.422 -30.361 1.00 47.56 1011 GLY A CA 1
ATOM 8009 C C . GLY A 1 1011 ? -11.554 -34.301 -28.834 1.00 47.56 1011 GLY A C 1
ATOM 8010 O O . GLY A 1 1011 ? -12.037 -35.226 -28.182 1.00 47.56 1011 GLY A O 1
ATOM 8011 N N . ASN A 1 1012 ? -11.129 -33.174 -28.254 1.00 36.94 1012 ASN A N 1
ATOM 8012 C CA . ASN A 1 1012 ? -11.366 -32.890 -26.834 1.00 36.94 1012 ASN A CA 1
ATOM 8013 C C . ASN A 1 1012 ? -11.799 -31.430 -26.610 1.00 36.94 1012 ASN A C 1
ATOM 8015 O O . ASN A 1 1012 ? -11.106 -30.624 -25.994 1.00 36.94 1012 ASN A O 1
ATOM 8019 N N . GLY A 1 1013 ? -12.963 -31.085 -27.164 1.00 40.50 1013 GLY A N 1
ATOM 8020 C CA . GLY A 1 1013 ? -13.548 -29.754 -27.036 1.00 40.50 1013 GLY A CA 1
ATOM 8021 C C . GLY A 1 1013 ? -14.081 -29.483 -25.629 1.00 40.50 1013 GLY A C 1
ATOM 8022 O O . GLY A 1 1013 ? -15.107 -30.037 -25.228 1.00 40.50 1013 GLY A O 1
ATOM 8023 N N . MET A 1 1014 ? -13.442 -28.556 -24.919 1.00 33.94 1014 MET A N 1
ATOM 8024 C CA . MET A 1 1014 ? -14.078 -27.800 -23.845 1.00 33.94 1014 MET A CA 1
ATOM 8025 C C . MET A 1 1014 ? -13.707 -26.322 -24.016 1.00 33.94 1014 MET A C 1
ATOM 8027 O O . MET A 1 1014 ? -12.533 -25.971 -24.010 1.00 33.94 1014 MET A O 1
ATOM 8031 N N . TYR A 1 1015 ? -14.724 -25.497 -24.264 1.00 43.12 1015 TYR A N 1
ATOM 8032 C CA . TYR A 1 1015 ? -14.605 -24.109 -24.718 1.00 43.12 1015 TYR A CA 1
ATOM 8033 C C . TYR A 1 1015 ? -13.865 -23.194 -23.726 1.00 43.12 1015 TYR A C 1
ATOM 8035 O O . TYR A 1 1015 ? -14.269 -23.110 -22.568 1.00 43.12 1015 TYR A O 1
ATOM 8043 N N . ASP A 1 1016 ? -12.897 -22.428 -24.233 1.00 32.50 1016 ASP A N 1
ATOM 8044 C CA . ASP A 1 1016 ? -12.487 -21.107 -23.726 1.00 32.50 1016 ASP A CA 1
ATOM 8045 C C . ASP A 1 1016 ? -12.305 -20.192 -24.972 1.00 32.50 1016 ASP A C 1
ATOM 8047 O O . ASP A 1 1016 ? -11.195 -19.894 -25.405 1.00 32.50 1016 ASP A O 1
ATOM 8051 N N . ASP A 1 1017 ? -13.423 -19.796 -25.602 1.00 39.25 1017 ASP A N 1
ATOM 8052 C CA . ASP A 1 1017 ? -13.471 -18.714 -26.607 1.00 39.25 1017 ASP A CA 1
ATOM 8053 C C . ASP A 1 1017 ? -13.413 -17.363 -25.874 1.00 39.25 1017 ASP A C 1
ATOM 8055 O O . ASP A 1 1017 ? -14.460 -16.794 -25.561 1.00 39.25 1017 ASP A O 1
ATOM 8059 N N . GLU A 1 1018 ? -12.218 -16.852 -25.554 1.00 39.66 1018 GLU A N 1
ATOM 8060 C CA . GLU A 1 1018 ? -12.060 -15.437 -25.167 1.00 39.66 1018 GLU A CA 1
ATOM 8061 C C . GLU A 1 1018 ? -10.611 -14.892 -25.218 1.00 39.66 1018 GLU A C 1
ATOM 8063 O O . GLU A 1 1018 ? -10.239 -14.125 -24.334 1.00 39.66 1018 GLU A O 1
ATOM 8068 N N . ASP A 1 1019 ? -9.797 -15.219 -26.243 1.00 38.56 1019 ASP A N 1
ATOM 8069 C CA . ASP A 1 1019 ? -8.647 -14.348 -26.597 1.00 38.56 1019 ASP A CA 1
ATOM 8070 C C . ASP A 1 1019 ? -8.114 -14.484 -28.047 1.00 38.56 1019 ASP A C 1
ATOM 8072 O O . ASP A 1 1019 ? -7.057 -15.054 -28.297 1.00 38.56 1019 ASP A O 1
ATOM 8076 N N . TYR A 1 1020 ? -8.841 -13.931 -29.025 1.00 33.44 1020 TYR A N 1
ATOM 8077 C CA . TYR A 1 1020 ? -8.266 -13.477 -30.306 1.00 33.44 1020 TYR A CA 1
ATOM 8078 C C . TYR A 1 1020 ? -9.011 -12.229 -30.793 1.00 33.44 1020 TYR A C 1
ATOM 8080 O O . TYR A 1 1020 ? -9.874 -12.273 -31.670 1.00 33.44 1020 TYR A O 1
ATOM 8088 N N . GLY A 1 1021 ? -8.674 -11.086 -30.191 1.00 34.50 1021 GLY A N 1
ATOM 8089 C CA . GLY A 1 1021 ? -9.124 -9.770 -30.641 1.00 34.50 1021 GLY A CA 1
ATOM 8090 C C . GLY A 1 1021 ? -8.435 -9.341 -31.938 1.00 34.50 1021 GLY A C 1
ATOM 8091 O O . GLY A 1 1021 ? -7.521 -8.524 -31.905 1.00 34.50 1021 GLY A O 1
ATOM 8092 N N . ALA A 1 1022 ? -8.884 -9.875 -33.074 1.00 33.53 1022 ALA A N 1
ATOM 8093 C CA . ALA A 1 1022 ? -8.545 -9.367 -34.400 1.00 33.53 1022 ALA A CA 1
ATOM 8094 C C . ALA A 1 1022 ? -9.794 -8.746 -35.046 1.00 33.53 1022 ALA A C 1
ATOM 8096 O O . ALA A 1 1022 ? -10.601 -9.448 -35.657 1.00 33.53 1022 ALA A O 1
ATOM 8097 N N . ASP A 1 1023 ? -9.939 -7.421 -34.925 1.00 33.38 1023 ASP A N 1
ATOM 8098 C CA . ASP A 1 1023 ? -10.935 -6.618 -35.653 1.00 33.38 1023 ASP A CA 1
ATOM 8099 C C . ASP A 1 1023 ? -10.584 -6.561 -37.157 1.00 33.38 1023 ASP A C 1
ATOM 8101 O O . ASP A 1 1023 ? -10.199 -5.530 -37.713 1.00 33.38 1023 ASP A O 1
ATOM 8105 N N . LEU A 1 1024 ? -10.718 -7.693 -37.849 1.00 32.69 1024 LEU A N 1
ATOM 8106 C CA . LEU A 1 1024 ? -10.672 -7.745 -39.306 1.00 32.69 1024 LEU A CA 1
ATOM 8107 C C . LEU A 1 1024 ? -12.066 -7.436 -39.861 1.00 32.69 1024 LEU A C 1
ATOM 8109 O O . LEU A 1 1024 ? -12.876 -8.328 -40.112 1.00 32.69 1024 LEU A O 1
ATOM 8113 N N . ASN A 1 1025 ? -12.324 -6.142 -40.078 1.00 27.14 1025 ASN A N 1
ATOM 8114 C CA . ASN A 1 1025 ? -13.446 -5.655 -40.884 1.00 27.14 1025 ASN A CA 1
ATOM 8115 C C . ASN A 1 1025 ? -13.289 -6.116 -42.349 1.00 27.14 1025 ASN A C 1
ATOM 8117 O O . ASN A 1 1025 ? -12.863 -5.353 -43.219 1.00 27.14 1025 ASN A O 1
ATOM 8121 N N . PHE A 1 1026 ? -13.653 -7.368 -42.630 1.00 32.25 1026 PHE A N 1
ATOM 8122 C CA . PHE A 1 1026 ? -13.787 -7.913 -43.981 1.00 32.25 1026 PHE A CA 1
ATOM 8123 C C . PHE A 1 1026 ? -15.056 -7.389 -44.653 1.00 32.25 1026 PHE A C 1
ATOM 8125 O O . PHE A 1 1026 ? -16.031 -8.114 -44.828 1.00 32.25 1026 PHE A O 1
ATOM 8132 N N . ASP A 1 1027 ? -15.041 -6.109 -45.014 1.00 31.03 1027 ASP A N 1
ATOM 8133 C CA . ASP A 1 1027 ? -16.170 -5.493 -45.704 1.00 31.03 1027 ASP A CA 1
ATOM 8134 C C . ASP A 1 1027 ? -15.727 -4.308 -46.583 1.00 31.03 1027 ASP A C 1
ATOM 8136 O O . ASP A 1 1027 ? -16.372 -3.272 -46.546 1.00 31.03 1027 ASP A O 1
ATOM 8140 N N . HIS A 1 1028 ? -14.618 -4.432 -47.342 1.00 33.16 1028 HIS A N 1
ATOM 8141 C CA . HIS A 1 1028 ? -14.259 -3.616 -48.535 1.00 33.16 1028 HIS A CA 1
ATOM 8142 C C . HIS A 1 1028 ? -13.011 -4.175 -49.280 1.00 33.16 1028 HIS A C 1
ATOM 8144 O O . HIS A 1 1028 ? -11.974 -3.523 -49.368 1.00 33.16 1028 HIS A O 1
ATOM 8150 N N . PHE A 1 1029 ? -13.118 -5.375 -49.864 1.00 29.69 1029 PHE A N 1
ATOM 8151 C CA . PHE A 1 1029 ? -12.263 -5.797 -50.989 1.00 29.69 1029 PHE A CA 1
ATOM 8152 C C . PHE A 1 1029 ? -13.159 -6.339 -52.109 1.00 29.69 1029 PHE A C 1
ATOM 8154 O O . PHE A 1 1029 ? -13.582 -7.492 -52.090 1.00 29.69 1029 PHE A O 1
ATOM 8161 N N . ASP A 1 1030 ? -13.492 -5.456 -53.050 1.00 38.84 1030 ASP A N 1
ATOM 8162 C CA . ASP A 1 1030 ? -14.217 -5.765 -54.285 1.00 38.84 1030 ASP A CA 1
ATOM 8163 C C . ASP A 1 1030 ? -13.196 -5.876 -55.425 1.00 38.84 1030 ASP A C 1
ATOM 8165 O O . ASP A 1 1030 ? -12.995 -4.932 -56.184 1.00 38.84 1030 ASP A O 1
ATOM 8169 N N . ASP A 1 1031 ? -12.508 -7.019 -55.495 1.00 32.94 1031 ASP A N 1
ATOM 8170 C CA . ASP A 1 1031 ? -11.595 -7.367 -56.588 1.00 32.94 1031 ASP A CA 1
ATOM 8171 C C . ASP A 1 1031 ? -11.985 -8.737 -57.157 1.00 32.94 1031 ASP A C 1
ATOM 8173 O O . ASP A 1 1031 ? -11.725 -9.797 -56.581 1.00 32.94 1031 ASP A O 1
ATOM 8177 N N . GLY A 1 1032 ? -12.668 -8.712 -58.302 1.00 37.59 1032 GLY A N 1
ATOM 8178 C CA . GLY A 1 1032 ? -13.198 -9.908 -58.948 1.00 37.59 1032 GLY A CA 1
ATOM 8179 C C . GLY A 1 1032 ? -12.110 -10.798 -59.550 1.00 37.59 1032 GLY A C 1
ATOM 8180 O O . GLY A 1 1032 ? -11.613 -10.517 -60.639 1.00 37.59 1032 GLY A O 1
ATOM 8181 N N . PHE A 1 1033 ? -11.820 -11.923 -58.895 1.00 30.89 1033 PHE A N 1
ATOM 8182 C CA . PHE A 1 1033 ? -11.090 -13.043 -59.494 1.00 30.89 1033 PHE A CA 1
ATOM 8183 C C . PHE A 1 1033 ? -12.064 -14.043 -60.138 1.00 30.89 1033 PHE A C 1
ATOM 8185 O O . PHE A 1 1033 ? -12.813 -14.737 -59.448 1.00 30.89 1033 PHE A O 1
ATOM 8192 N N . ASP A 1 1034 ? -12.050 -14.121 -61.472 1.00 35.28 1034 ASP A N 1
ATOM 8193 C CA . ASP A 1 1034 ? -12.789 -15.135 -62.236 1.00 35.28 1034 ASP A CA 1
ATOM 8194 C C . ASP A 1 1034 ? -12.075 -16.496 -62.134 1.00 35.28 1034 ASP A C 1
ATOM 8196 O O . ASP A 1 1034 ? -10.862 -16.609 -62.309 1.00 35.28 1034 ASP A O 1
ATOM 8200 N N . ILE A 1 1035 ? -12.833 -17.548 -61.836 1.00 37.44 1035 ILE A N 1
ATOM 8201 C CA . ILE A 1 1035 ? -12.339 -18.843 -61.338 1.00 37.44 1035 ILE A CA 1
ATOM 8202 C C . ILE A 1 1035 ? -12.006 -19.798 -62.512 1.00 37.44 1035 ILE A C 1
ATOM 8204 O O . ILE A 1 1035 ? -12.153 -21.013 -62.401 1.00 37.44 1035 ILE A O 1
ATOM 8208 N N . ASN A 1 1036 ? -11.626 -19.264 -63.681 1.00 33.81 1036 ASN A N 1
ATOM 8209 C CA . ASN A 1 1036 ? -11.639 -20.015 -64.948 1.00 33.81 1036 ASN A CA 1
ATOM 8210 C C . ASN A 1 1036 ? -10.375 -19.929 -65.829 1.00 33.81 1036 ASN A C 1
ATOM 8212 O O . ASN A 1 1036 ? -10.385 -20.519 -66.912 1.00 33.81 1036 ASN A O 1
ATOM 8216 N N . GLU A 1 1037 ? -9.279 -19.290 -65.401 1.00 29.62 1037 GLU A N 1
ATOM 8217 C CA . GLU A 1 1037 ? -7.992 -19.389 -66.121 1.00 29.62 1037 GLU A CA 1
ATOM 8218 C C . GLU A 1 1037 ? -7.002 -20.355 -65.429 1.00 29.62 1037 GLU A C 1
ATOM 8220 O O . GLU A 1 1037 ? -6.767 -20.245 -64.223 1.00 29.62 1037 GLU A O 1
ATOM 8225 N N . PRO A 1 1038 ? -6.426 -21.338 -66.156 1.00 35.75 1038 PRO A N 1
ATOM 8226 C CA . PRO A 1 1038 ? -5.519 -22.327 -65.580 1.00 35.75 1038 PRO A CA 1
ATOM 8227 C C . PRO A 1 1038 ? -4.090 -21.780 -65.449 1.00 35.75 1038 PRO A C 1
ATOM 8229 O O . PRO A 1 1038 ? -3.493 -21.323 -66.421 1.00 35.75 1038 PRO A O 1
ATOM 8232 N N . ILE A 1 1039 ? -3.525 -21.890 -64.247 1.00 38.78 1039 ILE A N 1
ATOM 8233 C CA . ILE A 1 1039 ? -2.197 -21.371 -63.895 1.00 38.78 1039 ILE A CA 1
ATOM 8234 C C . ILE A 1 1039 ? -1.077 -22.223 -64.520 1.00 38.78 1039 ILE A C 1
ATOM 8236 O O . ILE A 1 1039 ? -0.922 -23.386 -64.143 1.00 38.78 1039 ILE A O 1
ATOM 8240 N N . PHE A 1 1040 ? -0.266 -21.610 -65.392 1.00 35.28 1040 PHE A N 1
ATOM 8241 C CA . PHE A 1 1040 ? 1.131 -21.966 -65.698 1.00 35.28 1040 PHE A CA 1
ATOM 8242 C C . PHE A 1 1040 ? 1.913 -20.740 -66.189 1.00 35.28 1040 PHE A C 1
ATOM 8244 O O . PHE A 1 1040 ? 1.368 -20.011 -67.047 1.00 35.28 1040 PHE A O 1
#

pLDDT: mean 83.52, std 20.08, range [23.94, 98.75]

InterPro domains:
  IPR004843 Calcineurin-like, phosphoesterase domain [PF00149] (58-250)
  IPR006186 Serine/threonine-specific protein phosphatase/bis(5-nucleosyl)-tetraphosphatase [PR00114] (57-84)
  IPR006186 Serine/threonine-specific protein phosphatase/bis(5-nucleosyl)-tetraphosphatase [PR00114] (86-113)
  IPR006186 Serine/threonine-specific protein phosphatase/bis(5-nucleosyl)-tetraphosphatase [PR00114] (119-143)
  IPR006186 Serine/threonine-specific protein phosphatase/bis(5-nucleosyl)-tetraphosphatase [PR00114] (153-179)
  IPR006186 Serine/threonine-specific protein phosphatase/bis(5-nucleosyl)-tetraphosphatase [PR00114] (182-209)
  IPR006186 Serine/threonine-specific protein phosphatase/bis(5-nucleosyl)-tetraphosphatase [PR00114] (239-259)
  IPR006186 Serine/threonine-specific protein phosphatase/bis(5-nucleosyl)-tetraphosphatase [PR00114] (261-277)
  IPR006186 Serine/threonine-specific protein phosphatase/bis(5-nucleosyl)-tetraphosphatase [PS00125] (120-125)
  IPR006186 Serine/threonine-specific protein phosphatase/bis(5-nucleosyl)-tetraphosphatase [SM00156] (29-299)
  IPR008658 Kinesin-associated protein 3 [PTHR15605] (330-1017)
  IPR011989 Armadillo-like helical [G3DSA:1.25.10.10] (454-992)
  IPR016024 Armadillo-type fold [SSF48371] (422-981)
  IPR029052 Metallo-dependent phosphatase-like [G3DSA:3.60.21.10] (1-306)
  IPR029052 Metallo-dependent phosphatase-like [SSF56300] (16-301)
  IPR031675 Serine-threonine protein phosphatase, N-terminal [PF16891] (8-55)

Sequence (1040 aa):
MDGEKLNLDNIIARLLEVRGSKPGKNVQLTESEIKGLCQKSREIFLSQPILLELEAPLKICGDVHGQYYDLLRLFEYGGFPPESNYLFLGDYVDRGKQSLETICLLLAYKIKYPENFFLLRGNHECASINRIYGFYDECKRRYNIKLWKTFTDCFNCLPVAAIIDEKIFCCHGGLSPDLQSMEQIRRIMRPTDVPDQGLLCDLLWSDPDKDVTGWGENDRGVSFTFGPEVVGKFLHKHDLDLICRAHQVVEDGYEFFAKRQLVTLFSAPNYCGEFDNAGSMMTVDETLMCSFQILKPADKKKFPYGGGVGSNRPVTPPRNAPAAQAKKGMKNAISKVHIDTHPTEQAIVVRFENKIGSSSQISSRSRAASANLKQNAQKIINLKDLNANVDIQSLCNLILQKCPFVPTSSRSELEQALYYLQKRGNQRMSTRSRSSSAVSLERRQMTPINVELERVDEYIEYFYGETAVEKNKGAMAICELSKIESNLPAMVENETLVGALSRVFREDWKRSFDVATNIMSTFVNFSRFSKYHPVLLHHKIGSLCVLAIDHESKRYDSWILEIKKADGDTAKKLRIAIRKQSSLLAACVTLLTNLAVDINVELKMVRRDLVQLLIKCLQMSLESQNSLTLASIRLLLKLSIFEENKLVMEHHGVVEKLVKLFPIQDADLRKVTIKLLFNFSFEPKNVPKMVDGGLVTHIASLIEDDNKALNVLYLLSCNDDAKAMLAFTDAIQLLMRDVLSGQGSEVTKAVLLNTCIEKRNAQLVCGPDGQGLDLLMDLALSSRDLMIVKVVRAIAAHDGQTQNMFLKWVPKLLEIAMADGLDSSESKSSFALECMGTIAELRVAPWAKLLKEHHMIPWMQELLQYEFEEPGEQSVMNDRKPLQLQVVIASGTMARQLEAARSLIPLIDTFIALLQSTQIDDEFVVQLLFVFLQLLRHKELAERLMGAESALGAHMIDLMHDANAAVREICDNALLIMEEHSHDWARRIAGERFKWHNAQWLEMVEREANGNGMYDDEDYGADLNFDHFDDGFDINEPIF

Foldseek 3Di:
DPDDDQPLVVLLCQLLVCQVPDPPPDRDDDLNNLLVLLVLLLVLLLVAFLAAEAEDFAKEAEADAQVSNLVSVVCVVQPDPPVHAYEYAEHQHFLHDHSVSRVSNLSSCCNVCVRRRAYAYAPCLAPVNVVPRPVCVVCCVSPRNVSVVSSNLSSLSGRAWYDYPLAEIEGAADAAPQPPDCVVSRPDDPSDHQDQDDDSQRSHHEHEDQVDDAWAPDPVNGGIYGHLVVLVVVCVSSVYQAYEYENDQDAQQKDAHNVNRYMYGAQYACNSVPDQGWHWMWTQHNVRDIDIDTHGDDDPPPDDPDDDDDDDDDDDDDDDDDDDDDDDDDDFDWDDWDWAADPPAQKIKIKTWGDDDDDDDDDDDDDDDDDDDTDIDIDIGHDPPLEPPDDLLVVLVVCVVPPVSDDPVCSVVSSVNSVCSHVVVVVPDDDDDDDDDDDDPDPPPDDPDPQDLVCLVVLLVLLVDPDPVSLLSSLQSLLVQLVDVVSQVVCLVPPSNLVSLLVSLQVCVVPDLSSLLSSLSSLLSQLQDPVSLVSCVVSPVLVSLLVLLVVVLVVLVVLVVQLVVDDPVSVVVSVVVLQSSLSSNLSSLSSLLSSVVDVVSVVVCVVSVVLVSLVSLLVSCVVDPGSSVLSSLSVLLVQLVDPVSVVVCVVSPVLLSLLVCPPPPDPSSVVSSLSNNLSVLVPVVSLVSNVVSVVLQNLLVCVVPDVSSLSSLLSNLLDPSSLVVCLVHCSLVVLLVCVLVVNHDPSSLSSLLSNLLDQSSLDVCLDDLRPNVVSLLVCCVVVVDLSSLSSLLSQLLDDDPSLVSCQVVLLVLQCQLLPQCQPLDPSSVSSSLSSLSSNLNRLPHPQLVSCVVVVVQVSLLVLLPPDPDDDDPPCPSNPSVSVNLSVLSSLLSLLLDPSSLVSCVVCPVSLLVSCVVCVVPVSSLLSSLSNLLSQLVPLVSVVVQLPPPRPVLVVLLVQCPPPDPSSVVSSVSSLVSNLVNDPSSVVVSVVSVVVVVVVVVVVVVVVVVVDDDDDDPDDDPDPPPPDDDPDDDDPDDDDD

Solvent-accessible surface area (backbone atoms only — not comparable to full-atom values): 58462 Å² total; per-residue (Å²): 130,87,73,82,76,81,59,55,69,60,53,52,50,55,61,57,64,50,62,97,49,70,83,88,69,80,72,91,75,53,76,64,58,54,50,48,39,33,53,52,35,31,55,50,34,67,71,45,60,42,48,39,80,44,71,61,52,32,32,42,31,22,29,38,31,4,40,37,65,54,54,53,50,49,33,69,77,62,44,51,80,86,84,34,32,37,38,36,24,22,23,46,39,15,74,21,94,33,22,69,61,31,45,53,50,55,37,46,44,31,62,75,34,63,92,42,34,44,62,36,32,20,52,44,54,29,76,72,44,22,59,72,44,41,39,38,57,50,30,42,70,78,68,33,65,69,56,39,49,47,48,46,66,22,40,27,24,45,19,46,32,36,30,39,70,74,29,36,42,33,27,9,18,40,72,33,96,76,66,82,49,72,68,62,56,63,64,59,70,72,72,40,84,78,52,89,61,58,53,75,25,11,26,31,52,8,41,82,34,89,89,36,78,46,71,41,80,26,94,85,78,44,52,32,22,32,7,48,64,47,55,55,53,50,26,69,74,66,68,33,70,36,36,42,25,17,85,52,92,37,61,63,2,46,49,72,39,56,95,64,36,29,36,36,22,18,36,39,35,22,44,81,76,80,47,85,26,21,4,20,35,38,38,32,37,83,82,66,52,76,46,77,49,73,42,65,57,83,69,90,77,86,64,86,84,81,82,82,89,82,82,92,87,87,88,85,86,89,81,82,88,81,83,90,84,89,83,82,88,81,93,76,82,73,82,51,75,48,76,44,62,43,96,85,53,63,29,38,36,41,35,36,43,68,80,83,84,89,79,88,85,88,82,91,79,86,94,85,86,89,80,88,89,78,63,76,44,75,49,78,49,76,44,84,85,70,43,88,86,60,59,52,68,62,51,43,51,51,46,50,71,73,35,88,86,49,60,78,86,49,47,68,57,49,39,51,41,49,49,49,52,34,51,62,68,62,70,82,66,88,84,87,84,82,90,85,88,78,90,74,87,68,81,78,79,70,71,86,74,89,73,60,80,92,48,48,65,67,34,54,54,25,66,74,45,92,46,73,67,44,29,28,51,18,27,43,47,53,27,57,48,42,70,41,74,87,47,42,63,67,54,67,69,32,58,68,56,51,50,49,50,50,51,51,44,73,73,40,41,92,78,36,49,67,36,31,29,27,44,39,45,30,51,32,49,48,33,75,41,74,90,45,41,65,59,43,55,73,69,38,46,64,60,53,30,56,53,48,46,56,52,50,54,58,49,47,58,54,48,58,60,44,45,77,73,46,55,78,65,59,30,49,52,50,55,51,49,53,54,44,48,37,53,33,46,20,35,36,42,43,33,45,48,48,53,39,74,44,63,76,49,34,55,59,40,51,78,64,51,40,66,62,52,36,55,48,48,46,63,71,35,78,86,52,101,43,66,30,38,43,28,29,43,52,40,49,40,66,47,45,77,41,66,74,50,38,54,56,38,54,77,70,47,42,67,66,52,58,40,68,53,61,86,57,82,54,66,69,50,37,55,43,50,45,54,39,50,42,63,45,44,79,42,75,86,40,36,59,55,39,47,79,55,52,39,55,69,59,35,46,78,35,39,91,85,29,69,62,33,38,57,38,46,37,55,40,30,75,39,68,70,39,28,64,53,44,70,79,49,69,38,61,60,53,43,50,50,35,46,76,68,74,72,41,47,72,65,44,44,51,36,50,28,42,30,17,67,37,63,71,35,25,48,61,55,18,40,99,84,29,62,44,44,49,56,48,47,54,48,20,71,74,69,60,41,63,60,50,39,49,31,51,27,38,32,26,63,34,86,61,74,59,34,63,61,42,61,82,48,47,65,60,36,48,53,41,19,68,68,26,46,80,42,83,46,64,76,43,20,55,42,11,39,44,31,37,43,28,53,29,46,36,72,82,53,66,43,48,57,49,43,61,76,68,50,38,59,66,55,52,50,55,56,65,61,70,78,87,66,80,86,54,98,73,46,84,78,62,73,53,60,72,50,42,47,32,52,40,43,24,46,25,43,33,18,70,38,69,69,23,31,64,67,47,58,89,45,50,68,56,52,52,53,42,51,67,74,36,74,88,37,68,66,59,41,38,35,49,45,44,25,51,37,34,36,47,73,38,65,82,49,26,68,68,58,61,45,100,82,34,65,63,64,53,54,42,58,66,37,50,71,44,92,48,68,66,44,21,54,47,28,50,59,36,48,52,56,41,39,77,72,29,76,68,51,31,55,50,52,54,49,51,56,50,51,49,54,50,50,55,50,49,50,52,52,52,57,63,71,67,70,75,92,74,91,81,92,82,87,78,94,70,92,73,79,88,79,84,83,92,73,91,78,77,96,79,79,85,93,129